Protein 4Q9D (pdb70)

Nearest PDB structures (foldseek):
  4q9d-assembly1_A  TM=1.002E+00  e=7.965E-103  Mycolicibacterium smegmatis MC2 155
  1upb-assembly1_C  TM=8.420E-01  e=1.318E-31  Streptomyces clavuligerus
  1upc-assembly2_E  TM=8.495E-01  e=2.922E-31  Streptomyces clavuligerus
  5d6r-assembly1_M-2  TM=8.337E-01  e=4.018E-31  Klebsiella pneumoniae
  1upc-assembly1_B  TM=8.373E-01  e=6.833E-31  Streptomyces clavuligerus

B-factor: mean 32.17, std 14.47, range [12.56, 126.63]

Sequence (1036 aa):
QKTVHDVTYDLLRKLGLTTVFGNPGSTEESFLRDFPEDFTYVLSLQEASALAMADGFAQATGKPALVNLHTAAGTGNAMGSLVAAYRANTPLIITAGQQTREMSVVDPYLNNPDATTMPKPWVKWSYEPARAEDVPAAFMQAYAVAMQPPMGPVFLSIPLDDWDKPALGPAAVRSVSTRVAPDAERLAQFAERINAAKHPMLVLGPEVDRAGAWDAGIEFAEKLGAPVHASALPDRMSFPEDHPLYAGPLPMTIAGVEQAVSAYDLVVVVGAEVFRYYPYVPGEYLPEGTDLLQITADPHRSAVAPVGDSLVGDVGIALSRLTELIDTPDDRVPPKPLVRQRHSDIPSTAPMTSNAVYEVLSNVKPDDAAVVMESTSTMLDLFTWLPTTHPASFFATGSGGIGWGVPAAVGIALGDRARGVDRTVVATIGDGSFQYSIQAIWTAAQHKLPIVFVVLRNGEYPNVPGLQLPGLDISSIAAGFGCRTATVESTDMLEAELKTALQADGPTVLVVPTLPQDQKTVHDVTYDLLRKLGLTTVFGNPGSTEESFLRDFPEDFTYVLSLQEASALAMADGFAQATGKPALVNLHTAAGTGNAMGSLVAAYRANTPLIITAGQQTREMSVVDPYLNNPDATTMPKPWVKWSYEPARAEDVPAAFMQAYAVAMQPPMGPVFLSIPLDDWDKPALGPAAVRSVSTRVAPDAERLAQFAERINAAKHPMLVLGPEVDRAGAWDAGIEFAEKLGAPVHASALPDRMSFPEDHPLYAGPLPMTIAGVEQAVSAYDLVVVVGAEVFRYYPYVPGEYLPEGTDLLQITADPHRSAVAPVGDSLVGDVGIALSRLTELIDTPDDRVPPKPLVRQRHSDIPSTAPMTSNAVYEVLSNVKPDDAAVVMESTSTMMLDLFTWLPTTHPASFFATGSGGIGWGVPAAVGIALGDRARGVDRTVVATIGDGSFQYSIQAIWTAAQHKLPIVFVVLRNGEYAIPNVPGLQLPGLDISSIAAGFGCRTATVESTDMLEAELKTALQADGPTVLVVPTLP

Foldseek 3Di:
DDALLRQQVVLCVVLVQQEEFEADDPLCCLNCPCNDPSGHYQYFPALLLRLLLQLLLCLQQVGEYEYEAEAPVRVVRNLVSLQLQQLLLGLYEYEYGAAAPVPPVVVDPSHRPPVQPRSPPRFQEGDEDPALQCVNVVVQVSRQSQQAPSHGYYYYYYHSVSGGHHHPDHDDHDDYDNWFAWPVVVLLVVQVVLQPWPAEAEEEEDLCLSLVQLVLQVLLCVQSLHAYEYAPPHQFTRYFCQDFSYDYHFDQEQVRNQVVCVVTQEYEYFAAALHRHDDYDDDHSHDPNHAYEYEHQDPVRVVPRPHHHYIHTRRNNSSNVSSVNHDRDPDDPHRGGDDAPQDEPPWWWPVAAVLNVLQLCLVPADLQEAEEEAQVPCPSSCSRRPTDGDRPRYGYGSNNDALSRLSSLNSSQVSCVVNVHDHAYEYEHEPVSCPSRVSSLLSQQVVQGRYEYEYEYAQASPVDPDTGHPDDDVQVVNVVSPAAEDEATTSVRSSVVVVVSNVDGTYYYYYHYYHDD/DFDALLRQQVVQCVVLVAQEEFEADDPLCCLNCPPRDPSGHYFYFPALLLRLLLQLLQCLLQVGEYEYEAEAPVRVVRNLVSLQLQLLLLGLYEYEYGAAAPVPCVVVDPSHRPPVQPRSPPRFQEGDEDPALQCVNVVVLVSNQSQQAPSHHYYYYYYYSVSGGHRHPDRRDHDDYDNWFAWPVVVLLVVQVVLQPWQAEEEEDEDLCLSLVQLVLQVLLCVQSLHAYAYAPPGQFDRYFCPDQSYAYHFDQEQQRNQVVCVVTQEYEYFAAALHNHDDYDDDHSHDPNHAYEYEEQHPVRVVPRPHHHYIHTRRNNSSNVSSVNHDRHDPRDRPDGHDQPQDEPPWDWPPAAVLNVLQLCLVPFDLQAAEEEAAVVCPSSCSRRPTNGDRPRYGYGSNNDALSRLSSLLSSQVSCVVVVHDHAYEYEHEPVSCPSSVSSLLSQQVVQGRYEYEYEYAQFDDDVDDPDTGHPDDDPQVVNVVSPAAEDEGTISVRSNVVSVVSNPDRTYYYYYHYYHD

Organism: Mycolicibacterium smegmatis (strain ATCC 700084 / mc(2)155) (NCBI:txid246196)

Radius of gyration: 31.44 Å; Cα contacts (8 Å, |Δi|>4): 2530; chains: 2; bounding box: 89×80×73 Å

Secondary structure (DSSP, 8-state):
--BHHHHHHHHHHHHT--EEEE---GGGHHHHTT--TTSEEEE-SSHHHHHHHHHHHHHHHTS-EEEEE-HHHHHHHTHHHHHHHHHTT--EEEEEEE--TTTGGG--TT--TTGGGTTTTS-S-EE--SSGGGHHHHHHHHHHHHHSSSP--EEEEEEGGGTTSBPSSSPP--B--S-EEEPHHHHHHHHHHHHH-SSEEEEE-HHHHHTT-HHHHHHHHHHH---EEEPSS-SS--S-TTSTTEEEEPPSSHHHHHHHHTT-SEEEEESS-TT---S-----SS-TT-EEEEEES-HHHHHH-SSSEEEES-HHHHHHHHHHHS----S--PPPPP--------S-BSSB-HHHHHHHHHHH--TT-EEEEE-GGGHHHHHHH----STT-EE--SSS-SS-HHHHHHHHHHHHHHHT----EEEEEEHHHHHHTTTHHHHHHHTT--EEEEEEE-SB----SS-B--S--HHHHHHHTT-EEEE--BHHHHHHHHHHHHHSSS-EEEEEEB---/-PPBHHHHHHHHHHHHT--EEEE---GGGHHHHTT--TTSEEEE-SSHHHHHHHHHHHHHHHTS-EEEEE-HHHHHHHTHHHHHHHHHTT--EEEEEEE--TTTGGG--TT--TTTTTTTTTSSSEEE--SSGGGHHHHHHHHHHHHHSSSP--EEEEEEGGGTTSBPSSSPP--B--S-EEEPHHHHHHHHHHHHH-SSEEEEE-HHHHHTT-HHHHHHHHHHH---EEEPSS-SS--S-TTSTTEEEEPPSSHHHHHHHHTT-SEEEEESS-TT---S-----SS-TT-EEEEEES-HHHHHH-SSSEEEES-HHHHHHHHHHHSPPPSSPPPPPPP--------S-BSSB-HHHHHHHHHHHS-TT-EEEEE-GGGHHHHHHH----STT-EEE-SSS-SS-HHHHHHHHHHHHHHTT----EEEEEEHHHHHHTTTHHHHHHHTT--EEEEEEE-SB------SS-B--S--HHHHHHHTT-EEEE--BHHHHHHHHHHHHHSSS-EEEEEEB--

Structure (mmCIF, N/CA/C/O backbone):
data_4Q9D
#
_entry.id   4Q9D
#
_cell.length_a   137.162
_cell.length_b   137.162
_cell.length_c   337.057
_cell.angle_alpha   90.00
_cell.angle_beta   90.00
_cell.angle_gamma   120.00
#
_symmetry.space_group_name_H-M   'P 61 2 2'
#
loop_
_entity.id
_entity.type
_entity.pdbx_description
1 polymer 'Benzoylformate decarboxylase'
2 non-polymer 'MAGNESIUM ION'
3 non-polymer 'FORMIC ACID'
4 water water
#
loop_
_atom_site.group_PDB
_atom_site.id
_atom_site.type_symbol
_atom_site.label_atom_id
_atom_site.label_alt_id
_atom_site.label_comp_id
_atom_site.label_asym_id
_atom_site.label_entity_id
_atom_site.label_seq_id
_atom_site.pdbx_PDB_ins_code
_atom_site.Cartn_x
_atom_site.Cartn_y
_atom_site.Cartn_z
_atom_site.occupancy
_atom_site.B_iso_or_equiv
_atom_site.auth_seq_id
_atom_site.auth_comp_id
_atom_site.auth_asym_id
_atom_site.auth_atom_id
_atom_site.pdbx_PDB_model_num
ATOM 1 N N . GLN A 1 4 ? 49.970 49.669 9.901 1.00 76.53 4 GLN A N 1
ATOM 2 C CA . GLN A 1 4 ? 51.355 49.194 9.892 1.00 68.47 4 GLN A CA 1
ATOM 3 C C . GLN A 1 4 ? 51.674 48.453 8.597 1.00 43.40 4 GLN A C 1
ATOM 4 O O . GLN A 1 4 ? 52.780 48.589 8.059 1.00 58.79 4 GLN A O 1
ATOM 10 N N . LYS A 1 5 ? 50.715 47.665 8.107 1.00 33.62 5 LYS A N 1
ATOM 11 C CA . LYS A 1 5 ? 50.871 46.970 6.818 1.00 39.25 5 LYS A CA 1
ATOM 12 C C . LYS A 1 5 ? 50.869 47.938 5.648 1.00 32.86 5 LYS A C 1
ATOM 13 O O . LYS A 1 5 ? 49.985 48.793 5.553 1.00 29.85 5 LYS A O 1
ATOM 19 N N . THR A 1 6 ? 51.828 47.790 4.743 1.00 30.80 6 THR A N 1
ATOM 20 C CA . THR A 1 6 ? 51.864 48.623 3.547 1.00 24.83 6 THR A CA 1
ATOM 21 C C . THR A 1 6 ? 51.141 47.957 2.380 1.00 30.64 6 THR A C 1
ATOM 22 O O . THR A 1 6 ? 50.805 46.766 2.429 1.00 25.76 6 THR A O 1
ATOM 26 N N . VAL A 1 7 ? 50.910 48.741 1.326 1.00 27.78 7 VAL A N 1
ATOM 27 C CA . VAL A 1 7 ? 50.412 48.196 0.065 1.00 27.21 7 VAL A CA 1
ATOM 28 C C . VAL A 1 7 ? 51.275 47.006 -0.404 1.00 22.30 7 VAL A C 1
ATOM 29 O O . VAL A 1 7 ? 50.753 45.975 -0.836 1.00 23.55 7 VAL A O 1
ATOM 33 N N . HIS A 1 8 ? 52.594 47.149 -0.299 1.00 21.16 8 HIS A N 1
ATOM 34 C CA . HIS A 1 8 ? 53.524 46.067 -0.627 1.00 24.40 8 HIS A CA 1
ATOM 35 C C . HIS A 1 8 ? 53.228 44.796 0.212 1.00 31.88 8 HIS A C 1
ATOM 36 O O . HIS A 1 8 ? 53.103 43.703 -0.340 1.00 28.01 8 HIS A O 1
ATOM 43 N N . ASP A 1 9 ? 53.106 44.937 1.542 1.00 30.17 9 ASP A N 1
ATOM 44 C CA . ASP A 1 9 ? 52.793 43.785 2.405 1.00 28.00 9 ASP A CA 1
ATOM 45 C C . ASP A 1 9 ? 51.527 43.031 1.965 1.00 29.19 9 ASP A C 1
ATOM 46 O O . ASP A 1 9 ? 51.521 41.812 1.813 1.00 26.23 9 ASP A O 1
ATOM 51 N N . VAL A 1 10 ? 50.426 43.757 1.805 1.00 23.81 10 VAL A N 1
ATOM 52 C CA . VAL A 1 10 ? 49.163 43.076 1.600 1.00 26.76 10 VAL A CA 1
ATOM 53 C C . VAL A 1 10 ? 49.019 42.523 0.182 1.00 26.89 10 VAL A C 1
ATOM 54 O O . VAL A 1 10 ? 48.295 41.538 -0.024 1.00 27.70 10 VAL A O 1
ATOM 58 N N . THR A 1 11 ? 49.739 43.120 -0.770 1.00 23.77 11 THR A N 1
ATOM 59 C CA . THR A 1 11 ? 49.718 42.657 -2.159 1.00 28.12 11 THR A CA 1
ATOM 60 C C . THR A 1 11 ? 50.462 41.337 -2.305 1.00 20.49 11 THR A C 1
ATOM 61 O O . THR A 1 11 ? 49.957 40.392 -2.915 1.00 27.27 11 THR A O 1
ATOM 65 N N . TYR A 1 12 ? 51.659 41.259 -1.743 1.00 23.63 12 TYR A N 1
ATOM 66 C CA . TYR A 1 12 ? 52.377 39.988 -1.797 1.00 23.83 12 TYR A CA 1
ATOM 67 C C . TYR A 1 12 ? 51.610 38.908 -1.035 1.00 26.68 12 TYR A C 1
ATOM 68 O O . TYR A 1 12 ? 51.587 37.751 -1.470 1.00 25.63 12 TYR A O 1
ATOM 77 N N . ASP A 1 13 ? 50.960 39.273 0.080 1.00 22.72 13 ASP A N 1
ATOM 78 C CA . ASP A 1 13 ? 50.121 38.299 0.796 1.00 24.50 13 ASP A CA 1
ATOM 79 C C . ASP A 1 13 ? 49.007 37.765 -0.112 1.00 29.79 13 ASP A C 1
ATOM 80 O O . ASP A 1 13 ? 48.743 36.568 -0.135 1.00 27.20 13 ASP A O 1
ATOM 85 N N . LEU A 1 14 ? 48.337 38.668 -0.831 1.00 24.23 14 LEU A N 1
ATOM 86 C CA . LEU A 1 14 ? 47.280 38.289 -1.758 1.00 26.69 14 LEU A CA 1
ATOM 87 C C . LEU A 1 14 ? 47.845 37.425 -2.892 1.00 20.57 14 LEU A C 1
ATOM 88 O O . LEU A 1 14 ? 47.283 36.390 -3.230 1.00 31.09 14 LEU A O 1
ATOM 93 N N . LEU A 1 15 ? 48.939 37.863 -3.492 1.00 23.34 15 LEU A N 1
ATOM 94 C CA . LEU A 1 15 ? 49.603 37.081 -4.550 1.00 26.01 15 LEU A CA 1
ATOM 95 C C . LEU A 1 15 ? 49.939 35.641 -4.090 1.00 27.76 15 LEU A C 1
ATOM 96 O O . LEU A 1 15 ? 49.704 34.660 -4.816 1.00 21.64 15 LEU A O 1
ATOM 101 N N . ARG A 1 16 ? 50.474 35.513 -2.881 1.00 23.79 16 ARG A N 1
ATOM 102 C CA . ARG A 1 16 ? 50.741 34.187 -2.331 1.00 30.13 16 ARG A CA 1
ATOM 103 C C . ARG A 1 16 ? 49.467 33.364 -2.295 1.00 24.49 16 ARG A C 1
ATOM 104 O O . ARG A 1 16 ? 49.462 32.210 -2.719 1.00 30.66 16 ARG A O 1
ATOM 112 N N . LYS A 1 17 ? 48.375 33.945 -1.808 1.00 23.90 17 LYS A N 1
ATOM 113 C CA . LYS A 1 17 ? 47.120 33.190 -1.713 1.00 25.14 17 LYS A CA 1
ATOM 114 C C . LYS A 1 17 ? 46.564 32.837 -3.096 1.00 28.89 17 LYS A C 1
ATOM 115 O O . LYS A 1 17 ? 45.899 31.826 -3.265 1.00 27.64 17 LYS A O 1
ATOM 121 N N . LEU A 1 18 ? 46.831 33.678 -4.090 1.00 25.84 18 LEU A N 1
ATOM 122 C CA . LEU A 1 18 ? 46.373 33.399 -5.452 1.00 26.65 18 LEU A CA 1
ATOM 123 C C . LEU A 1 18 ? 47.268 32.378 -6.157 1.00 30.54 18 LEU A C 1
ATOM 124 O O . LEU A 1 18 ? 46.900 31.848 -7.197 1.00 27.77 18 LEU A O 1
ATOM 129 N N . GLY A 1 19 ? 48.440 32.102 -5.591 1.00 28.53 19 GLY A N 1
ATOM 130 C CA . GLY A 1 19 ? 49.378 31.183 -6.216 1.00 29.97 19 GLY A CA 1
ATOM 131 C C . GLY A 1 19 ? 50.344 31.881 -7.175 1.00 31.28 19 GLY A C 1
ATOM 132 O O . GLY A 1 19 ? 51.136 31.241 -7.864 1.00 31.98 19 GLY A O 1
ATOM 133 N N . LEU A 1 20 ? 50.291 33.205 -7.220 1.00 26.20 20 LEU A N 1
ATOM 134 C CA . LEU A 1 20 ? 51.168 33.961 -8.118 1.00 25.62 20 LEU A CA 1
ATOM 135 C C . LEU A 1 20 ? 52.528 34.232 -7.471 1.00 31.05 20 LEU A C 1
ATOM 136 O O . LEU A 1 20 ? 52.852 35.369 -7.157 1.00 29.60 20 LEU A O 1
ATOM 141 N N . THR A 1 21 ? 53.319 33.174 -7.293 1.00 28.76 21 THR A N 1
ATOM 142 C CA . THR A 1 21 ? 54.526 33.229 -6.481 1.00 27.20 21 THR A CA 1
ATOM 143 C C . THR A 1 21 ? 55.809 33.169 -7.294 1.00 30.66 21 THR A C 1
ATOM 144 O O . THR A 1 21 ? 56.893 33.076 -6.720 1.00 28.88 21 THR A O 1
ATOM 148 N N . THR A 1 22 ? 55.676 33.192 -8.622 1.00 31.53 22 THR A N 1
ATOM 149 C CA . THR A 1 22 ? 56.831 33.236 -9.519 1.00 27.89 22 THR A CA 1
ATOM 150 C C . THR A 1 22 ? 56.727 34.477 -10.392 1.00 32.37 22 THR A C 1
ATOM 151 O O . THR A 1 22 ? 55.676 34.762 -10.977 1.00 33.74 22 THR A O 1
ATOM 155 N N . VAL A 1 23 ? 57.819 35.227 -10.470 1.00 33.25 23 VAL A N 1
ATOM 156 C CA . VAL A 1 23 ? 57.810 36.465 -11.220 1.00 19.40 23 VAL A CA 1
ATOM 157 C C . VAL A 1 23 ? 58.892 36.421 -12.278 1.00 29.50 23 VAL A C 1
ATOM 158 O O . VAL A 1 23 ? 60.040 36.166 -11.956 1.00 27.80 23 VAL A O 1
ATOM 162 N N . PHE A 1 24 ? 58.508 36.676 -13.531 1.00 24.29 24 PHE A N 1
ATOM 163 C CA . PHE A 1 24 ? 59.437 36.735 -14.651 1.00 25.23 24 PHE A CA 1
ATOM 164 C C . PHE A 1 24 ? 59.684 38.175 -15.001 1.00 26.04 24 PHE A C 1
ATOM 165 O O . PHE A 1 24 ? 58.735 38.946 -15.128 1.00 32.06 24 PHE A O 1
ATOM 173 N N . GLY A 1 25 ? 60.944 38.563 -15.166 1.00 27.80 25 GLY A N 1
ATOM 174 C CA . GLY A 1 25 ? 61.207 39.921 -15.594 1.00 30.19 25 GLY A CA 1
ATOM 175 C C . GLY A 1 25 ? 62.656 40.328 -15.702 1.00 30.62 25 GLY A C 1
ATOM 176 O O . GLY A 1 25 ? 63.556 39.489 -15.666 1.00 26.89 25 GLY A O 1
ATOM 177 N N . ASN A 1 26 ? 62.867 41.630 -15.886 1.00 32.15 26 ASN A N 1
ATOM 178 C CA . ASN A 1 26 ? 64.177 42.262 -15.703 1.00 33.42 26 ASN A CA 1
ATOM 179 C C . ASN A 1 26 ? 63.963 43.590 -14.983 1.00 41.29 26 ASN A C 1
ATOM 180 O O . ASN A 1 26 ? 63.324 44.500 -15.524 1.00 39.02 26 ASN A O 1
ATOM 185 N N . PRO A 1 27 ? 64.490 43.704 -13.757 1.00 44.20 27 PRO A N 1
ATOM 186 C CA . PRO A 1 27 ? 64.134 44.832 -12.889 1.00 46.94 27 PRO A CA 1
ATOM 187 C C . PRO A 1 27 ? 64.909 46.090 -13.267 1.00 46.22 27 PRO A C 1
ATOM 188 O O . PRO A 1 27 ? 66.041 45.982 -13.749 1.00 48.12 27 PRO A O 1
ATOM 192 N N . GLY A 1 28 ? 64.277 47.249 -13.081 1.00 44.83 28 GLY A N 1
ATOM 193 C CA . GLY A 1 28 ? 64.884 48.550 -13.329 1.00 36.79 28 GLY A CA 1
ATOM 194 C C . GLY A 1 28 ? 64.535 49.479 -12.171 1.00 41.01 28 GLY A C 1
ATOM 195 O O . GLY A 1 28 ? 63.838 49.073 -11.233 1.00 37.96 28 GLY A O 1
ATOM 196 N N . SER A 1 29 ? 64.992 50.710 -12.229 1.00 35.82 29 SER A N 1
ATOM 197 C CA . SER A 1 29 ? 64.805 51.641 -11.138 1.00 42.57 29 SER A CA 1
ATOM 198 C C . SER A 1 29 ? 63.353 51.811 -10.706 1.00 40.63 29 SER A C 1
ATOM 199 O O . SER A 1 29 ? 63.072 51.927 -9.551 1.00 33.30 29 SER A O 1
ATOM 202 N N . THR A 1 30 ? 62.448 51.824 -11.669 1.00 38.42 30 THR A N 1
ATOM 203 C CA . THR A 1 30 ? 61.034 52.112 -11.410 1.00 33.30 30 THR A CA 1
ATOM 204 C C . THR A 1 30 ? 60.288 50.914 -10.820 1.00 31.90 30 THR A C 1
ATOM 205 O O . THR A 1 30 ? 59.123 51.043 -10.395 1.00 31.93 30 THR A O 1
ATOM 209 N N . GLU A 1 31 ? 60.961 49.754 -10.799 1.00 30.55 31 GLU A N 1
ATOM 210 C CA . GLU A 1 31 ? 60.407 48.518 -10.205 1.00 42.50 31 GLU A CA 1
ATOM 211 C C . GLU A 1 31 ? 61.000 48.202 -8.824 1.00 38.69 31 GLU A C 1
ATOM 212 O O . GLU A 1 31 ? 60.575 47.249 -8.160 1.00 33.18 31 GLU A O 1
ATOM 218 N N . GLU A 1 32 ? 61.971 49.008 -8.397 1.00 35.11 32 GLU A N 1
ATOM 219 C CA . GLU A 1 32 ? 62.719 48.717 -7.177 1.00 40.02 32 GLU A CA 1
ATOM 220 C C . GLU A 1 32 ? 61.761 48.625 -6.000 1.00 36.24 32 GLU A C 1
ATOM 221 O O . GLU A 1 32 ? 61.858 47.723 -5.150 1.00 32.27 32 GLU A O 1
ATOM 227 N N . SER A 1 33 ? 60.801 49.537 -5.954 1.00 29.57 33 SER A N 1
ATOM 228 C CA . SER A 1 33 ? 59.922 49.548 -4.805 1.00 29.36 33 SER A CA 1
ATOM 229 C C . SER A 1 33 ? 59.001 48.335 -4.799 1.00 31.53 33 SER A C 1
ATOM 230 O O . SER A 1 33 ? 58.541 47.932 -3.730 1.00 33.95 33 SER A O 1
ATOM 233 N N . PHE A 1 34 ? 58.721 47.754 -5.975 1.00 28.18 34 PHE A N 1
ATOM 234 C CA . PHE A 1 34 ? 57.886 46.530 -6.040 1.00 26.51 34 PHE A CA 1
ATOM 235 C C . PHE A 1 34 ? 58.670 45.301 -5.585 1.00 33.32 34 PHE A C 1
ATOM 236 O O . PHE A 1 34 ? 58.141 44.431 -4.874 1.00 29.77 34 PHE A O 1
ATOM 244 N N . LEU A 1 35 ? 59.927 45.220 -6.024 1.00 26.42 35 LEU A N 1
ATOM 245 C CA . LEU A 1 35 ? 60.743 44.035 -5.783 1.00 33.83 35 LEU A CA 1
ATOM 246 C C . LEU A 1 35 ? 61.446 44.057 -4.436 1.00 34.23 35 LEU A C 1
ATOM 247 O O . LEU A 1 35 ? 62.005 43.049 -4.019 1.00 31.02 35 LEU A O 1
ATOM 252 N N . ARG A 1 36 ? 61.467 45.221 -3.799 1.00 27.40 36 ARG A N 1
ATOM 253 C CA . ARG A 1 36 ? 62.141 45.373 -2.509 1.00 30.94 36 ARG A CA 1
ATOM 254 C C . ARG A 1 36 ? 61.605 44.348 -1.492 1.00 33.17 36 ARG A C 1
ATOM 255 O O . ARG A 1 36 ? 60.395 44.079 -1.442 1.00 32.56 36 ARG A O 1
ATOM 263 N N . ASP A 1 37 ? 62.513 43.743 -0.725 1.00 29.94 37 ASP A N 1
ATOM 264 C CA . ASP A 1 37 ? 62.144 42.721 0.250 1.00 28.15 37 ASP A CA 1
ATOM 265 C C . ASP A 1 37 ? 61.286 41.625 -0.366 1.00 31.23 37 ASP A C 1
ATOM 266 O O . ASP A 1 37 ? 60.329 41.184 0.248 1.00 31.58 37 ASP A O 1
ATOM 271 N N . PHE A 1 38 ? 61.609 41.227 -1.593 1.00 30.34 38 PHE A N 1
ATOM 272 C CA . PHE A 1 38 ? 60.944 40.113 -2.270 1.00 31.14 38 PHE A CA 1
ATOM 273 C C . PHE A 1 38 ? 60.851 38.927 -1.310 1.00 31.94 38 PHE A C 1
ATOM 274 O O . PHE A 1 38 ? 61.879 38.473 -0.812 1.00 39.40 38 PHE A O 1
ATOM 282 N N . PRO A 1 39 ? 59.628 38.434 -1.030 1.00 35.95 39 PRO A N 1
ATOM 283 C CA . PRO A 1 39 ? 59.489 37.355 -0.043 1.00 37.03 39 PRO A CA 1
ATOM 284 C C . PRO A 1 39 ? 60.305 36.100 -0.363 1.00 37.10 39 PRO A C 1
ATOM 285 O O . PRO A 1 39 ? 60.458 35.724 -1.522 1.00 32.12 39 PRO A O 1
ATOM 289 N N . GLU A 1 40 ? 60.797 35.452 0.687 1.00 39.08 40 GLU A N 1
ATOM 290 C CA . GLU A 1 40 ? 61.679 34.293 0.583 1.00 38.37 40 GLU A CA 1
ATOM 291 C C . GLU A 1 40 ? 61.028 33.120 -0.117 1.00 35.05 40 GLU A C 1
ATOM 292 O O . GLU A 1 40 ? 61.726 32.323 -0.752 1.00 33.39 40 GLU A O 1
ATOM 298 N N . ASP A 1 41 ? 59.704 32.988 0.010 1.00 25.42 41 ASP A N 1
ATOM 299 C CA . ASP A 1 41 ? 59.015 31.865 -0.633 1.00 30.43 41 ASP A CA 1
ATOM 300 C C . ASP A 1 41 ? 58.606 32.139 -2.094 1.00 34.40 41 ASP A C 1
ATOM 301 O O . ASP A 1 41 ? 58.000 31.285 -2.736 1.00 33.05 41 ASP A O 1
ATOM 306 N N . PHE A 1 42 ? 58.919 33.324 -2.615 1.00 32.02 42 PHE A N 1
ATOM 307 C CA . PHE A 1 42 ? 58.582 33.641 -4.009 1.00 30.60 42 PHE A CA 1
ATOM 308 C C . PHE A 1 42 ? 59.816 33.339 -4.843 1.00 30.56 42 PHE A C 1
ATOM 309 O O . PHE A 1 42 ? 60.918 33.215 -4.303 1.00 31.49 42 PHE A O 1
ATOM 317 N N . THR A 1 43 ? 59.637 33.237 -6.155 1.00 32.63 43 THR A N 1
ATOM 318 C CA . THR A 1 43 ? 60.742 32.948 -7.063 1.00 28.99 43 THR A CA 1
ATOM 319 C C . THR A 1 43 ? 60.822 34.036 -8.133 1.00 28.96 43 THR A C 1
ATOM 320 O O . THR A 1 43 ? 59.823 34.358 -8.761 1.00 29.91 43 THR A O 1
ATOM 324 N N . TYR A 1 44 ? 62.006 34.605 -8.334 1.00 29.27 44 TYR A N 1
ATOM 325 C CA . TYR A 1 44 ? 62.190 35.597 -9.384 1.00 27.39 44 TYR A CA 1
ATOM 326 C C . TYR A 1 44 ? 63.015 34.962 -10.485 1.00 33.30 44 TYR A C 1
ATOM 327 O O . TYR A 1 44 ? 64.118 34.530 -10.237 1.00 28.33 44 TYR A O 1
ATOM 336 N N . VAL A 1 45 ? 62.476 34.885 -11.703 1.00 29.55 45 VAL A N 1
ATOM 337 C CA . VAL A 1 45 ? 63.229 34.320 -12.823 1.00 26.38 45 VAL A CA 1
ATOM 338 C C . VAL A 1 45 ? 63.700 35.461 -13.705 1.00 28.85 45 VAL A C 1
ATOM 339 O O . VAL A 1 45 ? 62.882 36.131 -14.367 1.00 27.89 45 VAL A O 1
ATOM 343 N N . LEU A 1 46 ? 65.010 35.689 -13.718 1.00 27.74 46 LEU A N 1
ATOM 344 C CA . LEU A 1 46 ? 65.604 36.758 -14.525 1.00 31.15 46 LEU A CA 1
ATOM 345 C C . LEU A 1 46 ? 65.874 36.340 -15.974 1.00 30.96 46 LEU A C 1
ATOM 346 O O . LEU A 1 46 ? 66.462 35.288 -16.207 1.00 28.55 46 LEU A O 1
ATOM 351 N N . SER A 1 47 ? 65.450 37.168 -16.931 1.00 28.76 47 SER A N 1
ATOM 352 C CA . SER A 1 47 ? 65.866 37.051 -18.336 1.00 34.02 47 SER A CA 1
ATOM 353 C C . SER A 1 47 ? 66.595 38.311 -18.737 1.00 31.21 47 SER A C 1
ATOM 354 O O . SER A 1 47 ? 66.287 39.403 -18.230 1.00 34.23 47 SER A O 1
ATOM 357 N N . LEU A 1 48 ? 67.510 38.173 -19.696 1.00 30.31 48 LEU A N 1
ATOM 358 C CA . LEU A 1 48 ? 68.377 39.272 -20.120 1.00 32.86 48 LEU A CA 1
ATOM 359 C C . LEU A 1 48 ? 67.669 40.311 -20.985 1.00 39.36 48 LEU A C 1
ATOM 360 O O . LEU A 1 48 ? 68.195 41.400 -21.182 1.00 34.98 48 LEU A O 1
ATOM 365 N N . GLN A 1 49 ? 66.479 39.980 -21.493 1.00 30.00 49 GLN A N 1
ATOM 366 C CA . GLN A 1 49 ? 65.722 40.899 -22.344 1.00 30.94 49 GLN A CA 1
ATOM 367 C C . GLN A 1 49 ? 64.237 40.624 -22.128 1.00 31.25 49 GLN A C 1
ATOM 368 O O . GLN A 1 49 ? 63.858 39.478 -21.859 1.00 30.69 49 GLN A O 1
ATOM 374 N N . GLU A 1 50 ? 63.409 41.673 -22.214 1.00 27.91 50 GLU A N 1
ATOM 375 C CA . GLU A 1 50 ? 61.992 41.582 -21.831 1.00 26.33 50 GLU A CA 1
ATOM 376 C C . GLU A 1 50 ? 61.131 40.704 -22.719 1.00 22.85 50 GLU A C 1
ATOM 377 O O . GLU A 1 50 ? 60.186 40.115 -22.225 1.00 26.05 50 GLU A O 1
ATOM 383 N N . ALA A 1 51 ? 61.433 40.650 -24.023 1.00 23.43 51 ALA A N 1
ATOM 384 C CA . ALA A 1 51 ? 60.740 39.753 -24.941 1.00 27.00 51 ALA A CA 1
ATOM 385 C C . ALA A 1 51 ? 60.858 38.324 -24.425 1.00 30.82 51 ALA A C 1
ATOM 386 O O . ALA A 1 51 ? 59.907 37.548 -24.470 1.00 27.63 51 ALA A O 1
ATOM 388 N N . SER A 1 52 ? 62.041 37.977 -23.932 1.00 27.82 52 SER A N 1
ATOM 389 C CA . SER A 1 52 ? 62.279 36.634 -23.401 1.00 22.47 52 SER A CA 1
ATOM 390 C C . SER A 1 52 ? 61.548 36.406 -22.092 1.00 22.82 52 SER A C 1
ATOM 391 O O . SER A 1 52 ? 61.004 35.326 -21.869 1.00 25.28 52 SER A O 1
ATOM 394 N N . ALA A 1 53 ? 61.516 37.429 -21.230 1.00 25.67 53 ALA A N 1
ATOM 395 C CA . ALA A 1 53 ? 60.808 37.318 -19.950 1.00 22.83 53 ALA A CA 1
ATOM 396 C C . ALA A 1 53 ? 59.318 37.009 -20.124 1.00 24.23 53 ALA A C 1
ATOM 397 O O . ALA A 1 53 ? 58.763 36.169 -19.418 1.00 24.34 53 ALA A O 1
ATOM 399 N N . LEU A 1 54 ? 58.665 37.704 -21.051 1.00 19.91 54 LEU A N 1
ATOM 400 C CA . LEU A 1 54 ? 57.223 37.514 -21.227 1.00 26.30 54 LEU A CA 1
ATOM 401 C C . LEU A 1 54 ? 56.946 36.176 -21.937 1.00 19.74 54 LEU A C 1
ATOM 402 O O . LEU A 1 54 ? 56.075 35.419 -21.529 1.00 25.64 54 LEU A O 1
ATOM 407 N N . ALA A 1 55 ? 57.733 35.844 -22.958 1.00 17.73 55 ALA A N 1
ATOM 408 C CA . ALA A 1 55 ? 57.542 34.559 -23.641 1.00 16.95 55 ALA A CA 1
ATOM 409 C C . ALA A 1 55 ? 57.829 33.363 -22.698 1.00 24.87 55 ALA A C 1
ATOM 410 O O . ALA A 1 55 ? 57.154 32.320 -22.717 1.00 25.88 55 ALA A O 1
ATOM 412 N N . MET A 1 56 ? 58.832 33.530 -21.858 1.00 20.32 56 MET A N 1
ATOM 413 C CA . MET A 1 56 ? 59.163 32.536 -20.839 1.00 25.44 56 MET A CA 1
ATOM 414 C C . MET A 1 56 ? 57.990 32.384 -19.850 1.00 27.82 56 MET A C 1
ATOM 415 O O . MET A 1 56 ? 57.634 31.265 -19.455 1.00 23.83 56 MET A O 1
ATOM 420 N N . ALA A 1 57 ? 57.373 33.502 -19.456 1.00 21.54 57 ALA A N 1
ATOM 421 C CA . ALA A 1 57 ? 56.214 33.438 -18.569 1.00 22.17 57 ALA A CA 1
ATOM 422 C C . ALA A 1 57 ? 55.074 32.733 -19.291 1.00 20.59 57 ALA A C 1
ATOM 423 O O . ALA A 1 57 ? 54.303 31.996 -18.677 1.00 22.44 57 ALA A O 1
ATOM 425 N N . ASP A 1 58 ? 54.979 32.969 -20.597 1.00 19.09 58 ASP A N 1
ATOM 426 C CA . ASP A 1 58 ? 53.938 32.351 -21.414 1.00 20.80 58 ASP A CA 1
ATOM 427 C C . ASP A 1 58 ? 54.089 30.816 -21.301 1.00 20.56 58 ASP A C 1
ATOM 428 O O . ASP A 1 58 ? 53.145 30.107 -20.936 1.00 22.00 58 ASP A O 1
ATOM 433 N N . GLY A 1 59 ? 55.282 30.303 -21.604 1.00 22.88 59 GLY A N 1
ATOM 434 C CA . GLY A 1 59 ? 55.527 28.867 -21.562 1.00 23.05 59 GLY A CA 1
ATOM 435 C C . GLY A 1 59 ? 55.299 28.267 -20.176 1.00 21.19 59 GLY A C 1
ATOM 436 O O . GLY A 1 59 ? 54.706 27.195 -20.047 1.00 23.49 59 GLY A O 1
ATOM 437 N N . PHE A 1 60 ? 55.748 28.974 -19.141 1.00 22.82 60 PHE A N 1
ATOM 438 C CA . PHE A 1 60 ? 55.543 28.554 -17.755 1.00 23.09 60 PHE A CA 1
ATOM 439 C C . PHE A 1 60 ? 54.057 28.447 -17.392 1.00 27.44 60 PHE A C 1
ATOM 440 O O . PHE A 1 60 ? 53.619 27.484 -16.756 1.00 28.54 60 PHE A O 1
ATOM 448 N N . ALA A 1 61 ? 53.280 29.453 -17.778 1.00 20.71 61 ALA A N 1
ATOM 449 C CA . ALA A 1 61 ? 51.845 29.430 -17.528 1.00 22.24 61 ALA A CA 1
ATOM 450 C C . ALA A 1 61 ? 51.151 28.306 -18.311 1.00 25.24 61 ALA A C 1
ATOM 451 O O . ALA A 1 61 ? 50.232 27.667 -17.812 1.00 22.60 61 ALA A O 1
ATOM 453 N N . GLN A 1 62 ? 51.539 28.114 -19.568 1.00 20.03 62 GLN A N 1
ATOM 454 C CA . GLN A 1 62 ? 50.942 27.044 -20.354 1.00 25.14 62 GLN A CA 1
ATOM 455 C C . GLN A 1 62 ? 51.293 25.670 -19.755 1.00 27.06 62 GLN A C 1
ATOM 456 O O . GLN A 1 62 ? 50.446 24.789 -19.679 1.00 25.98 62 GLN A O 1
ATOM 462 N N . ALA A 1 63 ? 52.534 25.505 -19.301 1.00 29.26 63 ALA A N 1
ATOM 463 C CA . ALA A 1 63 ? 52.981 24.215 -18.777 1.00 29.21 63 ALA A CA 1
ATOM 464 C C . ALA A 1 63 ? 52.374 23.899 -17.422 1.00 30.81 63 ALA A C 1
ATOM 465 O O . ALA A 1 63 ? 51.964 22.770 -17.182 1.00 27.05 63 ALA A O 1
ATOM 467 N N . THR A 1 64 ? 52.315 24.891 -16.534 1.00 29.86 64 THR A N 1
ATOM 468 C CA . THR A 1 64 ? 51.692 24.699 -15.219 1.00 29.25 64 THR A CA 1
ATOM 469 C C . THR A 1 64 ? 50.167 24.767 -15.246 1.00 28.95 64 THR A C 1
ATOM 470 O O . THR A 1 64 ? 49.511 24.383 -14.276 1.00 32.10 64 THR A O 1
ATOM 474 N N . GLY A 1 65 ? 49.598 25.279 -16.334 1.00 27.71 65 GLY A N 1
ATOM 475 C CA . GLY A 1 65 ? 48.161 25.526 -16.364 1.00 25.14 65 GLY A CA 1
ATOM 476 C C . GLY A 1 65 ? 47.681 26.533 -15.323 1.00 32.26 65 GLY A C 1
ATOM 477 O O . GLY A 1 65 ? 46.562 26.429 -14.850 1.00 32.62 65 GLY A O 1
ATOM 478 N N . LYS A 1 66 ? 48.537 27.490 -14.955 1.00 24.93 66 LYS A N 1
ATOM 479 C CA . LYS A 1 66 ? 48.230 28.508 -13.935 1.00 26.86 66 LYS A CA 1
ATOM 480 C C . LYS A 1 66 ? 48.691 29.864 -14.444 1.00 24.90 66 LYS A C 1
ATOM 481 O O . LYS A 1 66 ? 49.621 29.933 -15.227 1.00 24.51 66 LYS A O 1
ATOM 487 N N . PRO A 1 67 ? 48.070 30.957 -13.970 1.00 31.07 67 PRO A N 1
ATOM 488 C CA . PRO A 1 67 ? 48.560 32.276 -14.403 1.00 22.67 67 PRO A CA 1
ATOM 489 C C . PRO A 1 67 ? 49.997 32.541 -13.931 1.00 27.87 67 PRO A C 1
ATOM 490 O O . PRO A 1 67 ? 50.502 31.896 -13.017 1.00 26.41 67 PRO A O 1
ATOM 494 N N . ALA A 1 68 ? 50.656 33.502 -14.552 1.00 22.05 68 ALA A N 1
ATOM 495 C CA . ALA A 1 68 ? 52.002 33.874 -14.137 1.00 20.80 68 ALA A CA 1
ATOM 496 C C . ALA A 1 68 ? 52.152 35.380 -14.216 1.00 27.19 68 ALA A C 1
ATOM 497 O O . ALA A 1 68 ? 51.502 36.050 -15.026 1.00 27.34 68 ALA A O 1
ATOM 499 N N . LEU A 1 69 ? 53.050 35.884 -13.394 1.00 21.97 69 LEU A N 1
ATOM 500 C CA . LEU A 1 69 ? 53.289 37.298 -13.235 1.00 26.14 69 LEU A CA 1
ATOM 501 C C . LEU A 1 69 ? 54.553 37.710 -13.955 1.00 28.21 69 LEU A C 1
ATOM 502 O O . LEU A 1 69 ? 55.573 37.035 -13.875 1.00 25.65 69 LEU A O 1
ATOM 507 N N . VAL A 1 70 ? 54.476 38.829 -14.661 1.00 21.66 70 VAL A N 1
ATOM 508 C CA . VAL A 1 70 ? 55.606 39.355 -15.394 1.00 22.94 70 VAL A CA 1
ATOM 509 C C . VAL A 1 70 ? 55.793 40.783 -14.915 1.00 28.96 70 VAL A C 1
ATOM 510 O O . VAL A 1 70 ? 54.819 41.514 -14.748 1.00 25.62 70 VAL A O 1
ATOM 514 N N . ASN A 1 71 ? 57.038 41.188 -14.687 1.00 21.46 71 ASN A N 1
ATOM 515 C CA . ASN A 1 71 ? 57.293 42.528 -14.181 1.00 22.42 71 ASN A CA 1
ATOM 516 C C . ASN A 1 71 ? 58.335 43.188 -15.064 1.00 28.74 71 ASN A C 1
ATOM 517 O O . ASN A 1 71 ? 59.434 42.679 -15.223 1.00 23.33 71 ASN A O 1
ATOM 522 N N . LEU A 1 72 ? 57.955 44.313 -15.668 1.00 23.58 72 LEU A N 1
ATOM 523 C CA . LEU A 1 72 ? 58.737 44.943 -16.723 1.00 25.41 72 LEU A CA 1
ATOM 524 C C . LEU A 1 72 ? 59.070 46.387 -16.340 1.00 23.67 72 LEU A C 1
ATOM 525 O O . LEU A 1 72 ? 58.343 47.029 -15.573 1.00 27.93 72 LEU A O 1
ATOM 530 N N . HIS A 1 73 ? 60.136 46.898 -16.932 1.00 30.00 73 HIS A N 1
ATOM 531 C CA . HIS A 1 73 ? 60.679 48.228 -16.654 1.00 30.71 73 HIS A CA 1
ATOM 532 C C . HIS A 1 73 ? 60.023 49.420 -17.412 1.00 32.08 73 HIS A C 1
ATOM 533 O O . HIS A 1 73 ? 60.496 49.821 -18.487 1.00 33.80 73 HIS A O 1
ATOM 540 N N . THR A 1 74 ? 58.991 50.007 -16.840 1.00 28.23 74 THR A N 1
ATOM 541 C CA . THR A 1 74 ? 58.287 51.149 -17.408 1.00 28.99 74 THR A CA 1
ATOM 542 C C . THR A 1 74 ? 57.982 51.071 -18.923 1.00 32.21 74 THR A C 1
ATOM 543 O O . THR A 1 74 ? 57.685 50.030 -19.418 1.00 33.90 74 THR A O 1
ATOM 547 N N . ALA A 1 75 ? 58.043 52.188 -19.629 1.00 32.50 75 ALA A N 1
ATOM 548 C CA . ALA A 1 75 ? 57.648 52.196 -21.040 1.00 29.43 75 ALA A CA 1
ATOM 549 C C . ALA A 1 75 ? 58.616 51.380 -21.849 1.00 35.50 75 ALA A C 1
ATOM 550 O O . ALA A 1 75 ? 58.189 50.650 -22.735 1.00 25.40 75 ALA A O 1
ATOM 552 N N . ALA A 1 76 ? 59.912 51.544 -21.551 1.00 27.52 76 ALA A N 1
ATOM 553 C CA . ALA A 1 76 ? 61.006 50.873 -22.276 1.00 39.48 76 ALA A CA 1
ATOM 554 C C . ALA A 1 76 ? 60.924 49.341 -22.206 1.00 42.46 76 ALA A C 1
ATOM 555 O O . ALA A 1 76 ? 61.010 48.659 -23.235 1.00 32.40 76 ALA A O 1
ATOM 557 N N . GLY A 1 77 ? 60.786 48.808 -20.990 1.00 25.96 77 GLY A N 1
ATOM 558 C CA . GLY A 1 77 ? 60.682 47.366 -20.798 1.00 23.14 77 GLY A CA 1
ATOM 559 C C . GLY A 1 77 ? 59.363 46.810 -21.332 1.00 35.35 77 GLY A C 1
ATOM 560 O O . GLY A 1 77 ? 59.344 45.752 -21.967 1.00 34.49 77 GLY A O 1
ATOM 561 N N . THR A 1 78 ? 58.253 47.503 -21.070 1.00 32.08 78 THR A N 1
ATOM 562 C CA . THR A 1 78 ? 56.960 47.076 -21.607 1.00 28.85 78 THR A CA 1
ATOM 563 C C . THR A 1 78 ? 57.087 46.989 -23.107 1.00 25.22 78 THR A C 1
ATOM 564 O O . THR A 1 78 ? 56.678 46.015 -23.701 1.00 28.81 78 THR A O 1
ATOM 568 N N . GLY A 1 79 ? 57.681 48.011 -23.710 1.00 26.20 79 GLY A N 1
ATOM 569 C CA . GLY A 1 79 ? 57.791 48.072 -25.172 1.00 24.19 79 GLY A CA 1
ATOM 570 C C . GLY A 1 79 ? 58.553 46.917 -25.769 1.00 24.01 79 GLY A C 1
ATOM 571 O O . GLY A 1 79 ? 58.116 46.310 -26.729 1.00 27.18 79 GLY A O 1
ATOM 572 N N . ASN A 1 80 ? 59.694 46.597 -25.172 1.00 26.01 80 ASN A N 1
ATOM 573 C CA . ASN A 1 80 ? 60.495 45.460 -25.579 1.00 26.60 80 ASN A CA 1
ATOM 574 C C . ASN A 1 80 ? 59.757 44.108 -25.582 1.00 29.56 80 ASN A C 1
ATOM 575 O O . ASN A 1 80 ? 60.177 43.175 -26.267 1.00 27.55 80 ASN A O 1
ATOM 580 N N . ALA A 1 81 ? 58.681 43.998 -24.804 1.00 23.10 81 ALA A N 1
ATOM 581 C CA . ALA A 1 81 ? 57.931 42.745 -24.682 1.00 22.21 81 ALA A CA 1
ATOM 582 C C . ALA A 1 81 ? 56.674 42.666 -25.570 1.00 24.19 81 ALA A C 1
ATOM 583 O O . ALA A 1 81 ? 55.969 41.668 -25.520 1.00 24.07 81 ALA A O 1
ATOM 585 N N . MET A 1 82 ? 56.352 43.722 -26.318 1.00 23.12 82 MET A N 1
ATOM 586 C CA . MET A 1 82 ? 55.044 43.786 -27.019 1.00 22.02 82 MET A CA 1
ATOM 587 C C . MET A 1 82 ? 54.886 42.687 -28.065 1.00 20.27 82 MET A C 1
ATOM 588 O O . MET A 1 82 ? 53.787 42.266 -28.361 1.00 22.16 82 MET A O 1
ATOM 593 N N . GLY A 1 83 ? 55.980 42.256 -28.668 1.00 23.35 83 GLY A N 1
ATOM 594 C CA . GLY A 1 83 ? 55.879 41.195 -29.659 1.00 22.31 83 GLY A CA 1
ATOM 595 C C . GLY A 1 83 ? 55.476 39.880 -29.006 1.00 22.19 83 GLY A C 1
ATOM 596 O O . GLY A 1 83 ? 54.615 39.164 -29.516 1.00 20.91 83 GLY A O 1
ATOM 597 N N . SER A 1 84 ? 56.096 39.557 -27.872 1.00 18.71 84 SER A N 1
ATOM 598 C CA . SER A 1 84 ? 55.721 38.379 -27.069 1.00 18.13 84 SER A CA 1
ATOM 599 C C . SER A 1 84 ? 54.328 38.476 -26.502 1.00 20.08 84 SER A C 1
ATOM 600 O O . SER A 1 84 ? 53.625 37.466 -26.364 1.00 21.09 84 SER A O 1
ATOM 603 N N . LEU A 1 85 ? 53.911 39.697 -26.181 1.00 19.22 85 LEU A N 1
ATOM 604 C CA . LEU A 1 85 ? 52.561 39.903 -25.693 1.00 18.78 85 LEU A CA 1
ATOM 605 C C . LEU A 1 85 ? 51.539 39.462 -26.750 1.00 20.78 85 LEU A C 1
ATOM 606 O O . LEU A 1 85 ? 50.544 38.826 -26.421 1.00 21.04 85 LEU A O 1
ATOM 611 N N . VAL A 1 86 ? 51.774 39.822 -28.013 1.00 17.20 86 VAL A N 1
ATOM 612 C CA . VAL A 1 86 ? 50.881 39.386 -29.091 1.00 19.71 86 VAL A CA 1
ATOM 613 C C . VAL A 1 86 ? 50.750 37.843 -29.069 1.00 21.77 86 VAL A C 1
ATOM 614 O O . VAL A 1 86 ? 49.647 37.305 -29.090 1.00 19.37 86 VAL A O 1
ATOM 618 N N . ALA A 1 87 ? 51.886 37.151 -28.978 1.00 21.91 87 ALA A N 1
ATOM 619 C CA . ALA A 1 87 ? 51.900 35.679 -28.896 1.00 21.52 87 ALA A CA 1
ATOM 620 C C . ALA A 1 87 ? 51.100 35.164 -27.683 1.00 20.14 87 ALA A C 1
ATOM 621 O O . ALA A 1 87 ? 50.333 34.227 -27.811 1.00 21.01 87 ALA A O 1
ATOM 623 N N . ALA A 1 88 ? 51.269 35.781 -26.506 1.00 21.53 88 ALA A N 1
ATOM 624 C CA . ALA A 1 88 ? 50.529 35.372 -25.307 1.00 18.00 88 ALA A CA 1
ATOM 625 C C . ALA A 1 88 ? 49.046 35.638 -25.476 1.00 21.29 88 ALA A C 1
ATOM 626 O O . ALA A 1 88 ? 48.197 34.853 -25.042 1.00 17.76 88 ALA A O 1
ATOM 628 N N . TYR A 1 89 ? 48.720 36.758 -26.113 1.00 18.70 89 TYR A N 1
ATOM 629 C CA . TYR A 1 89 ? 47.325 37.118 -26.269 1.00 16.58 89 TYR A CA 1
ATOM 630 C C . TYR A 1 89 ? 46.618 36.145 -27.263 1.00 23.92 89 TYR A C 1
ATOM 631 O O . TYR A 1 89 ? 45.547 35.633 -26.972 1.00 20.06 89 TYR A O 1
ATOM 640 N N . ARG A 1 90 ? 47.242 35.863 -28.408 1.00 18.53 90 ARG A N 1
ATOM 641 C CA . ARG A 1 90 ? 46.710 34.870 -29.365 1.00 18.13 90 ARG A CA 1
ATOM 642 C C . ARG A 1 90 ? 46.594 33.451 -28.778 1.00 25.16 90 ARG A C 1
ATOM 643 O O . ARG A 1 90 ? 45.702 32.695 -29.167 1.00 27.55 90 ARG A O 1
ATOM 651 N N . ALA A 1 91 ? 47.488 33.090 -27.847 1.00 22.33 91 ALA A N 1
ATOM 652 C CA . ALA A 1 91 ? 47.443 31.772 -27.206 1.00 20.51 91 ALA A CA 1
ATOM 653 C C . ALA A 1 91 ? 46.435 31.697 -26.056 1.00 24.07 91 ALA A C 1
ATOM 654 O O . ALA A 1 91 ? 46.287 30.638 -25.427 1.00 23.16 91 ALA A O 1
ATOM 656 N N . ASN A 1 92 ? 45.765 32.809 -25.765 1.00 21.81 92 ASN A N 1
ATOM 657 C CA . ASN A 1 92 ? 44.898 32.886 -24.569 1.00 21.31 92 ASN A CA 1
ATOM 658 C C . ASN A 1 92 ? 45.602 32.501 -23.262 1.00 22.97 92 ASN A C 1
ATOM 659 O O . ASN A 1 92 ? 45.057 31.758 -22.438 1.00 20.48 92 ASN A O 1
ATOM 664 N N . THR A 1 93 ? 46.817 33.003 -23.067 1.00 21.32 93 THR A N 1
ATOM 665 C CA . THR A 1 93 ? 47.563 32.698 -21.843 1.00 21.20 93 THR A CA 1
ATOM 666 C C . THR A 1 93 ? 47.253 33.730 -20.773 1.00 24.61 93 THR A C 1
ATOM 667 O O . THR A 1 93 ? 47.408 34.925 -21.007 1.00 22.30 93 THR A O 1
ATOM 671 N N . PRO A 1 94 ? 46.849 33.272 -19.577 1.00 24.73 94 PRO A N 1
ATOM 672 C CA . PRO A 1 94 ? 46.566 34.227 -18.490 1.00 22.55 94 PRO A CA 1
ATOM 673 C C . PRO A 1 94 ? 47.852 34.797 -17.816 1.00 21.72 94 PRO A C 1
ATOM 674 O O . PRO A 1 94 ? 48.293 34.308 -16.783 1.00 23.59 94 PRO A O 1
ATOM 678 N N . LEU A 1 95 ? 48.453 35.813 -18.419 1.00 23.21 95 LEU A N 1
ATOM 679 C CA . LEU A 1 95 ? 49.606 36.486 -17.818 1.00 20.10 95 LEU A CA 1
ATOM 680 C C . LEU A 1 95 ? 49.176 37.838 -17.213 1.00 27.81 95 LEU A C 1
ATOM 681 O O . LEU A 1 95 ? 48.387 38.571 -17.810 1.00 25.40 95 LEU A O 1
ATOM 686 N N . ILE A 1 96 ? 49.681 38.139 -16.017 1.00 20.58 96 ILE A N 1
ATOM 687 C CA . ILE A 1 96 ? 49.475 39.448 -15.381 1.00 20.99 96 ILE A CA 1
ATOM 688 C C . ILE A 1 96 ? 50.782 40.210 -15.602 1.00 22.96 96 ILE A C 1
ATOM 689 O O . ILE A 1 96 ? 51.811 39.861 -15.044 1.00 24.68 96 ILE A O 1
ATOM 694 N N . ILE A 1 97 ? 50.753 41.190 -16.490 1.00 21.64 97 ILE A N 1
ATOM 695 C CA . ILE A 1 97 ? 51.954 41.918 -16.840 1.00 21.96 97 ILE A CA 1
ATOM 696 C C . ILE A 1 97 ? 51.909 43.195 -16.019 1.00 26.06 97 ILE A C 1
ATOM 697 O O . ILE A 1 97 ? 50.941 43.953 -16.098 1.00 24.25 97 ILE A O 1
ATOM 702 N N . THR A 1 98 ? 52.943 43.448 -15.228 1.00 21.83 98 THR A N 1
ATOM 703 C CA . THR A 1 98 ? 53.009 44.718 -14.506 1.00 21.26 98 THR A CA 1
ATOM 704 C C . THR A 1 98 ? 54.250 45.477 -14.923 1.00 20.06 98 THR A C 1
ATOM 705 O O . THR A 1 98 ? 55.235 44.886 -15.363 1.00 24.79 98 THR A O 1
ATOM 709 N N . ALA A 1 99 ? 54.185 46.792 -14.820 1.00 21.46 99 ALA A N 1
ATOM 710 C CA . ALA A 1 99 ? 55.338 47.612 -15.096 1.00 21.99 99 ALA A CA 1
ATOM 711 C C . ALA A 1 99 ? 55.378 48.698 -14.038 1.00 23.59 99 ALA A C 1
ATOM 712 O O . ALA A 1 99 ? 54.327 49.127 -13.525 1.00 23.19 99 ALA A O 1
ATOM 714 N N . GLY A 1 100 ? 56.584 49.157 -13.731 1.00 21.30 100 GLY A N 1
ATOM 715 C CA . GLY A 1 100 ? 56.723 50.275 -12.833 1.00 22.37 100 GLY A CA 1
ATOM 716 C C . GLY A 1 100 ? 56.335 51.545 -13.572 1.00 25.72 100 GLY A C 1
ATOM 717 O O . GLY A 1 100 ? 56.345 51.607 -14.796 1.00 24.21 100 GLY A O 1
ATOM 718 N N . GLN A 1 101 ? 55.943 52.555 -12.820 1.00 23.45 101 GLN A N 1
ATOM 719 C CA . GLN A 1 101 ? 55.559 53.831 -13.396 1.00 22.75 101 GLN A CA 1
ATOM 720 C C . GLN A 1 101 ? 56.259 54.904 -12.555 1.00 26.03 101 GLN A C 1
ATOM 721 O O . GLN A 1 101 ? 56.606 54.638 -11.398 1.00 22.79 101 GLN A O 1
ATOM 727 N N . GLN A 1 102 ? 56.467 56.101 -13.101 1.00 24.57 102 GLN A N 1
ATOM 728 C CA . GLN A 1 102 ? 57.040 57.171 -12.292 1.00 20.43 102 GLN A CA 1
ATOM 729 C C . GLN A 1 102 ? 56.131 57.540 -11.122 1.00 22.01 102 GLN A C 1
ATOM 730 O O . GLN A 1 102 ? 54.909 57.322 -11.151 1.00 21.90 102 GLN A O 1
ATOM 736 N N . THR A 1 103 ? 56.735 58.089 -10.078 1.00 21.64 103 THR A N 1
ATOM 737 C CA . THR A 1 103 ? 55.993 58.432 -8.862 1.00 17.19 103 THR A CA 1
ATOM 738 C C . THR A 1 103 ? 54.895 59.466 -9.135 1.00 17.26 103 THR A C 1
ATOM 739 O O . THR A 1 103 ? 55.077 60.375 -9.957 1.00 20.61 103 THR A O 1
ATOM 743 N N . ARG A 1 104 ? 53.759 59.319 -8.449 1.00 19.18 104 ARG A N 1
ATOM 744 C CA . ARG A 1 104 ? 52.678 60.301 -8.486 1.00 25.68 104 ARG A CA 1
ATOM 745 C C . ARG A 1 104 ? 53.179 61.688 -8.081 1.00 28.11 104 ARG A C 1
ATOM 746 O O . ARG A 1 104 ? 52.579 62.699 -8.410 1.00 21.02 104 ARG A O 1
ATOM 754 N N . GLU A 1 105 ? 54.274 61.733 -7.339 1.00 20.20 105 GLU A N 1
ATOM 755 C CA . GLU A 1 105 ? 54.786 63.009 -6.860 1.00 30.61 105 GLU A CA 1
ATOM 756 C C . GLU A 1 105 ? 55.339 63.873 -7.977 1.00 23.07 105 GLU A C 1
ATOM 757 O O . GLU A 1 105 ? 55.520 65.056 -7.764 1.00 30.21 105 GLU A O 1
ATOM 763 N N . MET A 1 106 ? 55.646 63.275 -9.141 1.00 23.03 106 MET A N 1
ATOM 764 C CA . MET A 1 106 ? 56.352 63.992 -10.212 1.00 22.82 106 MET A CA 1
ATOM 765 C C . MET A 1 106 ? 55.783 63.763 -11.596 1.00 24.33 106 MET A C 1
ATOM 766 O O . MET A 1 106 ? 56.163 64.459 -12.527 1.00 26.59 106 MET A O 1
ATOM 771 N N . SER A 1 107 ? 54.953 62.738 -11.763 1.00 25.24 107 SER A N 1
ATOM 772 C CA . SER A 1 107 ? 54.661 62.263 -13.105 1.00 21.68 107 SER A CA 1
ATOM 773 C C . SER A 1 107 ? 53.971 63.328 -13.975 1.00 27.12 107 SER A C 1
ATOM 774 O O . SER A 1 107 ? 54.100 63.284 -15.190 1.00 22.24 107 SER A O 1
ATOM 777 N N . VAL A 1 108 ? 53.292 64.296 -13.354 1.00 23.12 108 VAL A N 1
ATOM 778 C CA . VAL A 1 108 ? 52.611 65.349 -14.107 1.00 21.34 108 VAL A CA 1
ATOM 779 C C . VAL A 1 108 ? 53.584 66.139 -15.011 1.00 23.97 108 VAL A C 1
ATOM 780 O O . VAL A 1 108 ? 53.176 66.638 -16.052 1.00 28.89 108 VAL A O 1
ATOM 784 N N . VAL A 1 109 ? 54.860 66.239 -14.621 1.00 24.39 109 VAL A N 1
ATOM 785 C CA . VAL A 1 109 ? 55.854 66.970 -15.423 1.00 20.69 109 VAL A CA 1
ATOM 786 C C . VAL A 1 109 ? 56.530 66.102 -16.485 1.00 21.79 109 VAL A C 1
ATOM 787 O O . VAL A 1 109 ? 57.464 66.558 -17.164 1.00 20.74 109 VAL A O 1
ATOM 791 N N . ASP A 1 110 ? 56.032 64.871 -16.658 1.00 22.92 110 ASP A N 1
ATOM 792 C CA . ASP A 1 110 ? 56.611 63.910 -17.606 1.00 17.15 110 ASP A CA 1
ATOM 793 C C . ASP A 1 110 ? 58.126 63.745 -17.375 1.00 20.75 110 ASP A C 1
ATOM 794 O O . ASP A 1 110 ? 58.937 64.004 -18.257 1.00 21.84 110 ASP A O 1
ATOM 799 N N . PRO A 1 111 ? 58.509 63.287 -16.176 1.00 21.63 111 PRO A N 1
ATOM 800 C CA . PRO A 1 111 ? 59.926 63.117 -15.872 1.00 21.88 111 PRO A CA 1
ATOM 801 C C . PRO A 1 111 ? 60.564 61.924 -16.618 1.00 26.40 111 PRO A C 1
ATOM 802 O O . PRO A 1 111 ? 59.901 61.162 -17.335 1.00 23.53 111 PRO A O 1
ATOM 806 N N . TYR A 1 112 ? 61.864 61.765 -16.425 1.00 21.94 112 TYR A N 1
ATOM 807 C CA . TYR A 1 112 ? 62.633 60.698 -17.075 1.00 25.31 112 TYR A CA 1
ATOM 808 C C . TYR A 1 112 ? 62.048 59.338 -16.710 1.00 22.28 112 TYR A C 1
ATOM 809 O O . TYR A 1 112 ? 61.733 59.093 -15.533 1.00 21.66 112 TYR A O 1
ATOM 818 N N . LEU A 1 113 ? 61.910 58.475 -17.717 1.00 22.61 113 LEU A N 1
ATOM 819 C CA . LEU A 1 113 ? 61.369 57.115 -17.551 1.00 25.87 113 LEU A CA 1
ATOM 820 C C . LEU A 1 113 ? 59.906 57.104 -17.103 1.00 21.43 113 LEU A C 1
ATOM 821 O O . LEU A 1 113 ? 59.385 56.080 -16.675 1.00 23.77 113 LEU A O 1
ATOM 826 N N . ASN A 1 114 ? 59.239 58.248 -17.195 1.00 19.16 114 ASN A N 1
ATOM 827 C CA . ASN A 1 114 ? 57.773 58.267 -17.040 1.00 21.13 114 ASN A CA 1
ATOM 828 C C . ASN A 1 114 ? 57.156 57.430 -18.169 1.00 24.90 114 ASN A C 1
ATOM 829 O O . ASN A 1 114 ? 57.752 57.307 -19.255 1.00 20.84 114 ASN A O 1
ATOM 834 N N . ASN A 1 115 ? 55.968 56.877 -17.928 1.00 17.66 115 ASN A N 1
ATOM 835 C CA . ASN A 1 115 ? 55.232 56.106 -18.958 1.00 23.27 115 ASN A CA 1
ATOM 836 C C . ASN A 1 115 ? 53.849 56.749 -19.163 1.00 19.52 115 ASN A C 1
ATOM 837 O O . ASN A 1 115 ? 52.833 56.233 -18.697 1.00 21.19 115 ASN A O 1
ATOM 842 N N . PRO A 1 116 ? 53.824 57.927 -19.795 1.00 20.28 116 PRO A N 1
ATOM 843 C CA . PRO A 1 116 ? 52.577 58.691 -19.912 1.00 17.70 116 PRO A CA 1
ATOM 844 C C . PRO A 1 116 ? 51.563 57.887 -20.745 1.00 19.85 116 PRO A C 1
ATOM 845 O O . PRO A 1 116 ? 51.938 57.179 -21.696 1.00 21.85 116 PRO A O 1
ATOM 849 N N . ASP A 1 117 ? 50.300 57.960 -20.365 1.00 17.99 117 ASP A N 1
ATOM 850 C CA . ASP A 1 117 ? 49.263 57.178 -21.058 1.00 23.55 117 ASP A CA 1
ATOM 851 C C . ASP A 1 117 ? 49.613 55.676 -21.137 1.00 21.45 117 ASP A C 1
ATOM 852 O O . ASP A 1 117 ? 49.377 55.012 -22.152 1.00 22.70 117 ASP A O 1
ATOM 857 N N . ALA A 1 118 ? 50.167 55.151 -20.039 1.00 17.96 118 ALA A N 1
ATOM 858 C CA . ALA A 1 118 ? 50.618 53.760 -19.940 1.00 19.99 118 ALA A CA 1
ATOM 859 C C . ALA A 1 118 ? 49.587 52.740 -20.402 1.00 19.10 118 ALA A C 1
ATOM 860 O O . ALA A 1 118 ? 49.952 51.765 -21.027 1.00 20.71 118 ALA A O 1
ATOM 862 N N . THR A 1 119 ? 48.313 52.945 -20.079 1.00 18.31 119 THR A N 1
ATOM 863 C CA . THR A 1 119 ? 47.321 51.909 -20.349 1.00 17.09 119 THR A CA 1
ATOM 864 C C . THR A 1 119 ? 47.088 51.779 -21.870 1.00 27.62 119 THR A C 1
ATOM 865 O O . THR A 1 119 ? 46.672 50.742 -22.339 1.00 22.45 119 THR A O 1
ATOM 869 N N . THR A 1 120 ? 47.369 52.826 -22.639 1.00 18.68 120 THR A N 1
ATOM 870 C CA . THR A 1 120 ? 47.230 52.755 -24.108 1.00 19.47 120 THR A CA 1
ATOM 871 C C . THR A 1 120 ? 48.334 51.928 -24.769 1.00 21.74 120 THR A C 1
ATOM 872 O O . THR A 1 120 ? 48.124 51.327 -25.825 1.00 21.09 120 THR A O 1
ATOM 876 N N . MET A 1 121 ? 49.512 51.888 -24.154 1.00 18.32 121 MET A N 1
ATOM 877 C CA . MET A 1 121 ? 50.673 51.293 -24.813 1.00 15.60 121 MET A CA 1
ATOM 878 C C . MET A 1 121 ? 50.509 49.811 -25.251 1.00 21.52 121 MET A C 1
ATOM 879 O O . MET A 1 121 ? 50.745 49.476 -26.406 1.00 20.62 121 MET A O 1
ATOM 884 N N . PRO A 1 122 ? 50.061 48.926 -24.342 1.00 22.28 122 PRO A N 1
ATOM 885 C CA . PRO A 1 122 ? 49.946 47.518 -24.760 1.00 20.68 122 PRO A CA 1
ATOM 886 C C . PRO A 1 122 ? 48.686 47.255 -25.583 1.00 25.43 122 PRO A C 1
ATOM 887 O O . PRO A 1 122 ? 48.552 46.158 -26.132 1.00 20.84 122 PRO A O 1
ATOM 891 N N . LYS A 1 123 ? 47.770 48.219 -25.666 1.00 16.25 123 LYS A N 1
ATOM 892 C CA . LYS A 1 123 ? 46.587 48.044 -26.518 1.00 19.22 123 LYS A CA 1
ATOM 893 C C . LYS A 1 123 ? 47.053 47.929 -27.979 1.00 22.95 123 LYS A C 1
ATOM 894 O O . LYS A 1 123 ? 48.004 48.608 -28.378 1.00 18.82 123 LYS A O 1
ATOM 900 N N . PRO A 1 124 ? 46.400 47.073 -28.784 1.00 20.09 124 PRO A N 1
ATOM 901 C CA . PRO A 1 124 ? 45.184 46.285 -28.518 1.00 20.83 124 PRO A CA 1
ATOM 902 C C . PRO A 1 124 ? 45.469 44.834 -28.077 1.00 24.48 124 PRO A C 1
ATOM 903 O O . PRO A 1 124 ? 44.680 43.938 -28.375 1.00 23.50 124 PRO A O 1
ATOM 907 N N . TRP A 1 125 ? 46.551 44.593 -27.352 1.00 19.26 125 TRP A N 1
ATOM 908 C CA . TRP A 1 125 ? 46.962 43.205 -27.089 1.00 18.87 125 TRP A CA 1
ATOM 909 C C . TRP A 1 125 ? 46.819 42.748 -25.647 1.00 21.43 125 TRP A C 1
ATOM 910 O O . TRP A 1 125 ? 47.522 41.854 -25.217 1.00 22.76 125 TRP A O 1
ATOM 921 N N . VAL A 1 126 ? 45.909 43.367 -24.896 1.00 20.98 126 VAL A N 1
ATOM 922 C CA . VAL A 1 126 ? 45.563 42.879 -23.555 1.00 19.54 126 VAL A CA 1
ATOM 923 C C . VAL A 1 126 ? 44.057 42.899 -23.415 1.00 24.34 126 VAL A C 1
ATOM 924 O O . VAL A 1 126 ? 43.373 43.682 -24.097 1.00 23.12 126 VAL A O 1
ATOM 928 N N . LYS A 1 127 ? 43.537 42.038 -22.548 1.00 19.90 127 LYS A N 1
ATOM 929 C CA . LYS A 1 127 ? 42.105 42.021 -22.241 1.00 23.93 127 LYS A CA 1
ATOM 930 C C . LYS A 1 127 ? 41.737 43.228 -21.420 1.00 22.89 127 LYS A C 1
ATOM 931 O O . LYS A 1 127 ? 40.574 43.592 -21.361 1.00 27.39 127 LYS A O 1
ATOM 937 N N . TRP A 1 128 ? 42.730 43.825 -20.762 1.00 20.86 128 TRP A N 1
ATOM 938 C CA . TRP A 1 128 ? 42.491 44.860 -19.767 1.00 19.85 128 TRP A CA 1
ATOM 939 C C . TRP A 1 128 ? 43.815 45.527 -19.442 1.00 19.22 128 TRP A C 1
ATOM 940 O O . TRP A 1 128 ? 44.836 44.867 -19.276 1.00 19.84 128 TRP A O 1
ATOM 951 N N . SER A 1 129 ? 43.761 46.839 -19.289 1.00 15.05 129 SER A N 1
ATOM 952 C CA . SER A 1 129 ? 44.921 47.664 -19.095 1.00 21.38 129 SER A CA 1
ATOM 953 C C . SER A 1 129 ? 44.521 48.684 -18.026 1.00 21.65 129 SER A C 1
ATOM 954 O O . SER A 1 129 ? 43.454 49.293 -18.121 1.00 23.28 129 SER A O 1
ATOM 957 N N . TYR A 1 130 ? 45.333 48.893 -17.003 1.00 24.70 130 TYR A N 1
ATOM 958 C CA . TYR A 1 130 ? 44.838 49.721 -15.903 1.00 19.43 130 TYR A CA 1
ATOM 959 C C . TYR A 1 130 ? 45.960 50.290 -15.062 1.00 20.55 130 TYR A C 1
ATOM 960 O O . TYR A 1 130 ? 46.974 49.637 -14.852 1.00 20.60 130 TYR A O 1
ATOM 969 N N . GLU A 1 131 ? 45.764 51.524 -14.608 1.00 19.50 131 GLU A N 1
ATOM 970 C CA . GLU A 1 131 ? 46.666 52.177 -13.665 1.00 21.69 131 GLU A CA 1
ATOM 971 C C . GLU A 1 131 ? 45.775 52.707 -12.552 1.00 18.47 131 GLU A C 1
ATOM 972 O O . GLU A 1 131 ? 44.895 53.492 -12.824 1.00 22.23 131 GLU A O 1
ATOM 978 N N . PRO A 1 132 ? 45.956 52.208 -11.310 1.00 20.44 132 PRO A N 1
ATOM 979 C CA . PRO A 1 132 ? 45.056 52.544 -10.199 1.00 20.97 132 PRO A CA 1
ATOM 980 C C . PRO A 1 132 ? 44.976 54.052 -9.935 1.00 19.42 132 PRO A C 1
ATOM 981 O O . PRO A 1 132 ? 45.972 54.784 -10.041 1.00 19.30 132 PRO A O 1
ATOM 985 N N . ALA A 1 133 ? 43.793 54.492 -9.541 1.00 19.11 133 ALA A N 1
ATOM 986 C CA . ALA A 1 133 ? 43.534 55.906 -9.238 1.00 22.45 133 ALA A CA 1
ATOM 987 C C . ALA A 1 133 ? 44.209 56.357 -7.921 1.00 22.25 133 ALA A C 1
ATOM 988 O O . ALA A 1 133 ? 44.311 57.549 -7.645 1.00 21.59 133 ALA A O 1
ATOM 990 N N . ARG A 1 134 ? 44.626 55.401 -7.094 1.00 19.83 134 ARG A N 1
ATOM 991 C CA . ARG A 1 134 ? 45.313 55.709 -5.840 1.00 24.69 134 ARG A CA 1
ATOM 992 C C . ARG A 1 134 ? 46.068 54.477 -5.338 1.00 25.35 134 ARG A C 1
ATOM 993 O O . ARG A 1 134 ? 45.730 53.340 -5.701 1.00 21.40 134 ARG A O 1
ATOM 1001 N N . ALA A 1 135 ? 47.079 54.708 -4.496 1.00 19.66 135 ALA A N 1
ATOM 1002 C CA . ALA A 1 135 ? 47.913 53.629 -3.979 1.00 21.82 135 ALA A CA 1
ATOM 1003 C C . ALA A 1 135 ? 47.081 52.548 -3.320 1.00 21.59 135 ALA A C 1
ATOM 1004 O O . ALA A 1 135 ? 47.364 51.358 -3.466 1.00 21.10 135 ALA A O 1
ATOM 1006 N N . GLU A 1 136 ? 46.048 52.965 -2.596 1.00 18.59 136 GLU A N 1
ATOM 1007 C CA . GLU A 1 136 ? 45.310 52.038 -1.732 1.00 25.08 136 GLU A CA 1
ATOM 1008 C C . GLU A 1 136 ? 44.571 50.968 -2.515 1.00 28.03 136 GLU A C 1
ATOM 1009 O O . GLU A 1 136 ? 44.184 49.939 -1.959 1.00 22.32 136 GLU A O 1
ATOM 1015 N N . ASP A 1 137 ? 44.368 51.222 -3.809 1.00 25.42 137 ASP A N 1
ATOM 1016 C CA . ASP A 1 137 ? 43.619 50.306 -4.677 1.00 26.77 137 ASP A CA 1
ATOM 1017 C C . ASP A 1 137 ? 44.532 49.307 -5.360 1.00 19.19 137 ASP A C 1
ATOM 1018 O O . ASP A 1 137 ? 44.085 48.459 -6.146 1.00 25.00 137 ASP A O 1
ATOM 1023 N N . VAL A 1 138 ? 45.822 49.407 -5.098 1.00 17.28 138 VAL A N 1
ATOM 1024 C CA . VAL A 1 138 ? 46.747 48.495 -5.767 1.00 19.18 138 VAL A CA 1
ATOM 1025 C C . VAL A 1 138 ? 46.434 47.014 -5.472 1.00 26.61 138 VAL A C 1
ATOM 1026 O O . VAL A 1 138 ? 46.356 46.214 -6.396 1.00 22.46 138 VAL A O 1
ATOM 1030 N N . PRO A 1 139 ? 46.193 46.655 -4.190 1.00 21.71 139 PRO A N 1
ATOM 1031 C CA . PRO A 1 139 ? 45.910 45.221 -3.938 1.00 20.48 139 PRO A CA 1
ATOM 1032 C C . PRO A 1 139 ? 44.664 44.727 -4.673 1.00 22.97 139 PRO A C 1
ATOM 1033 O O . PRO A 1 139 ? 44.729 43.685 -5.333 1.00 22.89 139 PRO A O 1
ATOM 1037 N N . ALA A 1 140 ? 43.559 45.459 -4.560 1.00 16.63 140 ALA A N 1
ATOM 1038 C CA . ALA A 1 140 ? 42.326 45.111 -5.276 1.00 19.10 140 ALA A CA 1
ATOM 1039 C C . ALA A 1 140 ? 42.530 45.090 -6.804 1.00 20.70 140 ALA A C 1
ATOM 1040 O O . ALA A 1 140 ? 41.899 44.302 -7.497 1.00 18.89 140 ALA A O 1
ATOM 1042 N N . ALA A 1 141 ? 43.421 45.940 -7.316 1.00 19.45 141 ALA A N 1
ATOM 1043 C CA . ALA A 1 141 ? 43.751 45.935 -8.750 1.00 21.49 141 ALA A CA 1
ATOM 1044 C C . ALA A 1 141 ? 44.405 44.622 -9.166 1.00 24.90 141 ALA A C 1
ATOM 1045 O O . ALA A 1 141 ? 44.118 44.084 -10.245 1.00 21.56 141 ALA A O 1
ATOM 1047 N N . PHE A 1 142 ? 45.288 44.101 -8.320 1.00 20.45 142 PHE A N 1
ATOM 1048 C CA . PHE A 1 142 ? 45.887 42.795 -8.606 1.00 18.64 142 PHE A CA 1
ATOM 1049 C C . PHE A 1 142 ? 44.817 41.686 -8.607 1.00 20.37 142 PHE A C 1
ATOM 1050 O O . PHE A 1 142 ? 44.835 40.795 -9.448 1.00 21.37 142 PHE A O 1
ATOM 1058 N N . MET A 1 143 ? 43.863 41.745 -7.693 1.00 21.09 143 MET A N 1
ATOM 1059 C CA . MET A 1 143 ? 42.830 40.706 -7.657 1.00 17.54 143 MET A CA 1
ATOM 1060 C C . MET A 1 143 ? 42.012 40.783 -8.942 1.00 25.20 143 MET A C 1
ATOM 1061 O O . MET A 1 143 ? 41.630 39.776 -9.557 1.00 23.79 143 MET A O 1
ATOM 1066 N N . GLN A 1 144 ? 41.722 42.015 -9.331 1.00 19.55 144 GLN A N 1
ATOM 1067 C CA . GLN A 1 144 ? 40.961 42.298 -10.545 1.00 24.57 144 GLN A CA 1
ATOM 1068 C C . GLN A 1 144 ? 41.703 41.816 -11.810 1.00 22.05 144 GLN A C 1
ATOM 1069 O O . GLN A 1 144 ? 41.104 41.263 -12.740 1.00 22.77 144 GLN A O 1
ATOM 1075 N N . ALA A 1 145 ? 43.024 42.010 -11.830 1.00 22.39 145 ALA A N 1
ATOM 1076 C CA . ALA A 1 145 ? 43.847 41.547 -12.949 1.00 23.33 145 ALA A CA 1
ATOM 1077 C C . ALA A 1 145 ? 43.777 40.015 -13.072 1.00 23.55 145 ALA A C 1
ATOM 1078 O O . ALA A 1 145 ? 43.614 39.455 -14.176 1.00 24.12 145 ALA A O 1
ATOM 1080 N N . TYR A 1 146 ? 43.898 39.343 -11.926 1.00 20.78 146 TYR A N 1
ATOM 1081 C CA . TYR A 1 146 ? 43.758 37.898 -11.862 1.00 20.95 146 TYR A CA 1
ATOM 1082 C C . TYR A 1 146 ? 42.398 37.494 -12.425 1.00 22.55 146 TYR A C 1
ATOM 1083 O O . TYR A 1 146 ? 42.315 36.601 -13.272 1.00 21.87 146 TYR A O 1
ATOM 1092 N N . ALA A 1 147 ? 41.336 38.154 -11.941 1.00 20.64 147 ALA A N 1
ATOM 1093 C CA . ALA A 1 147 ? 39.969 37.876 -12.386 1.00 20.24 147 ALA A CA 1
ATOM 1094 C C . ALA A 1 147 ? 39.800 38.016 -13.904 1.00 24.02 147 ALA A C 1
ATOM 1095 O O . ALA A 1 147 ? 39.186 37.170 -14.551 1.00 23.84 147 ALA A O 1
ATOM 1097 N N . VAL A 1 148 ? 40.319 39.096 -14.470 1.00 22.69 148 VAL A N 1
ATOM 1098 C CA . VAL A 1 148 ? 40.162 39.298 -15.894 1.00 17.74 148 VAL A CA 1
ATOM 1099 C C . VAL A 1 148 ? 40.941 38.240 -16.680 1.00 19.25 148 VAL A C 1
ATOM 1100 O O . VAL A 1 148 ? 40.430 37.659 -17.635 1.00 24.73 148 VAL A O 1
ATOM 1104 N N . ALA A 1 149 ? 42.181 37.994 -16.286 1.00 21.44 149 ALA A N 1
ATOM 1105 C CA . ALA A 1 149 ? 43.019 37.050 -17.019 1.00 29.04 149 ALA A CA 1
ATOM 1106 C C . ALA A 1 149 ? 42.452 35.627 -16.978 1.00 22.60 149 ALA A C 1
ATOM 1107 O O . ALA A 1 149 ? 42.586 34.892 -17.943 1.00 24.03 149 ALA A O 1
ATOM 1109 N N . MET A 1 150 ? 41.858 35.251 -15.849 1.00 20.54 150 MET A N 1
ATOM 1110 C CA . MET A 1 150 ? 41.442 33.863 -15.590 1.00 20.23 150 MET A CA 1
ATOM 1111 C C . MET A 1 150 ? 40.053 33.544 -16.121 1.00 23.29 150 MET A C 1
ATOM 1112 O O . MET A 1 150 ? 39.763 32.383 -16.438 1.00 21.42 150 MET A O 1
ATOM 1117 N N . GLN A 1 151 ? 39.195 34.557 -16.244 1.00 22.39 151 GLN A N 1
ATOM 1118 C CA . GLN A 1 151 ? 37.882 34.305 -16.826 1.00 22.11 151 GLN A CA 1
ATOM 1119 C C . GLN A 1 151 ? 37.994 34.038 -18.330 1.00 21.50 151 GLN A C 1
ATOM 1120 O O . GLN A 1 151 ? 38.815 34.651 -18.996 1.00 21.25 151 GLN A O 1
ATOM 1126 N N . PRO A 1 152 ? 37.163 33.116 -18.867 1.00 25.48 152 PRO A N 1
ATOM 1127 C CA . PRO A 1 152 ? 37.271 32.689 -20.274 1.00 24.58 152 PRO A CA 1
ATOM 1128 C C . PRO A 1 152 ? 36.808 33.757 -21.267 1.00 22.11 152 PRO A C 1
ATOM 1129 O O . PRO A 1 152 ? 35.863 34.480 -20.964 1.00 23.68 152 PRO A O 1
ATOM 1133 N N . PRO A 1 153 ? 37.485 33.883 -22.437 1.00 24.69 153 PRO A N 1
ATOM 1134 C CA . PRO A 1 153 ? 38.737 33.190 -22.731 1.00 25.15 153 PRO A CA 1
ATOM 1135 C C . PRO A 1 153 ? 39.882 33.879 -22.008 1.00 23.05 153 PRO A C 1
ATOM 1136 O O . PRO A 1 153 ? 39.918 35.114 -21.954 1.00 20.38 153 PRO A O 1
ATOM 1140 N N . MET A 1 154 ? 40.818 33.094 -21.498 1.00 22.48 154 MET A N 1
ATOM 1141 C CA . MET A 1 154 ? 41.921 33.631 -20.734 1.00 23.87 154 MET A CA 1
ATOM 1142 C C . MET A 1 154 ? 42.783 34.510 -21.613 1.00 23.41 154 MET A C 1
ATOM 1143 O O . MET A 1 154 ? 42.748 34.385 -22.831 1.00 21.26 154 MET A O 1
ATOM 1148 N N . GLY A 1 155 ? 43.581 35.379 -21.000 1.00 21.57 155 GLY A N 1
ATOM 1149 C CA . GLY A 1 155 ? 44.438 36.245 -21.788 1.00 21.47 155 GLY A CA 1
ATOM 1150 C C . GLY A 1 155 ? 45.249 37.170 -20.920 1.00 22.81 155 GLY A C 1
ATOM 1151 O O . GLY A 1 155 ? 45.027 37.257 -19.703 1.00 22.75 155 GLY A O 1
ATOM 1152 N N . PRO A 1 156 ? 46.202 37.874 -21.532 1.00 20.72 156 PRO A N 1
ATOM 1153 C CA . PRO A 1 156 ? 47.101 38.669 -20.684 1.00 21.77 156 PRO A CA 1
ATOM 1154 C C . PRO A 1 156 ? 46.453 39.999 -20.283 1.00 24.76 156 PRO A C 1
ATOM 1155 O O . PRO A 1 156 ? 45.595 40.473 -21.005 1.00 19.39 156 PRO A O 1
ATOM 1159 N N . VAL A 1 157 ? 46.852 40.577 -19.149 1.00 20.86 157 VAL A N 1
ATOM 1160 C CA . VAL A 1 157 ? 46.373 41.907 -18.753 1.00 21.25 157 VAL A CA 1
ATOM 1161 C C . VAL A 1 157 ? 47.578 42.757 -18.324 1.00 23.59 157 VAL A C 1
ATOM 1162 O O . VAL A 1 157 ? 48.657 42.225 -18.092 1.00 19.82 157 VAL A O 1
ATOM 1166 N N . PHE A 1 158 ? 47.390 44.069 -18.248 1.00 21.74 158 PHE A N 1
ATOM 1167 C CA . PHE A 1 158 ? 48.478 44.990 -17.935 1.00 22.61 158 PHE A CA 1
ATOM 1168 C C . PHE A 1 158 ? 48.091 45.914 -16.775 1.00 19.40 158 PHE A C 1
ATOM 1169 O O . PHE A 1 158 ? 47.044 46.547 -16.806 1.00 18.79 158 PHE A O 1
ATOM 1177 N N . LEU A 1 159 ? 48.956 45.977 -15.766 1.00 17.37 159 LEU A N 1
ATOM 1178 C CA . LEU A 1 159 ? 48.813 46.882 -14.634 1.00 24.72 159 LEU A CA 1
ATOM 1179 C C . LEU A 1 159 ? 50.023 47.779 -14.548 1.00 22.35 159 LEU A C 1
ATOM 1180 O O . LEU A 1 159 ? 51.148 47.284 -14.525 1.00 23.39 159 LEU A O 1
ATOM 1185 N N . SER A 1 160 ? 49.797 49.089 -14.476 1.00 19.34 160 SER A N 1
ATOM 1186 C CA . SER A 1 160 ? 50.886 50.052 -14.356 1.00 19.14 160 SER A CA 1
ATOM 1187 C C . SER A 1 160 ? 50.818 50.589 -12.929 1.00 22.54 160 SER A C 1
ATOM 1188 O O . SER A 1 160 ? 49.757 51.030 -12.503 1.00 22.60 160 SER A O 1
ATOM 1191 N N . ILE A 1 161 ? 51.926 50.530 -12.187 1.00 25.11 161 ILE A N 1
ATOM 1192 C CA . ILE A 1 161 ? 51.904 50.917 -10.761 1.00 19.73 161 ILE A CA 1
ATOM 1193 C C . ILE A 1 161 ? 52.949 51.985 -10.469 1.00 19.96 161 ILE A C 1
ATOM 1194 O O . ILE A 1 161 ? 54.172 51.717 -10.506 1.00 20.31 161 ILE A O 1
ATOM 1199 N N . PRO A 1 162 ? 52.479 53.201 -10.175 1.00 18.17 162 PRO A N 1
ATOM 1200 C CA . PRO A 1 162 ? 53.389 54.279 -9.761 1.00 18.32 162 PRO A CA 1
ATOM 1201 C C . PRO A 1 162 ? 54.270 53.816 -8.580 1.00 23.63 162 PRO A C 1
ATOM 1202 O O . PRO A 1 162 ? 53.770 53.248 -7.606 1.00 20.25 162 PRO A O 1
ATOM 1206 N N . LEU A 1 163 ? 55.575 54.029 -8.695 1.00 20.92 163 LEU A N 1
ATOM 1207 C CA . LEU A 1 163 ? 56.540 53.413 -7.789 1.00 20.39 163 LEU A CA 1
ATOM 1208 C C . LEU A 1 163 ? 56.378 53.842 -6.323 1.00 22.39 163 LEU A C 1
ATOM 1209 O O . LEU A 1 163 ? 56.790 53.129 -5.438 1.00 21.37 163 LEU A O 1
ATOM 1214 N N . ASP A 1 164 ? 55.743 54.976 -6.058 1.00 21.55 164 ASP A N 1
ATOM 1215 C CA . ASP A 1 164 ? 55.522 55.384 -4.662 1.00 21.86 164 ASP A CA 1
ATOM 1216 C C . ASP A 1 164 ? 54.347 54.661 -4.010 1.00 25.92 164 ASP A C 1
ATOM 1217 O O . ASP A 1 164 ? 54.132 54.792 -2.825 1.00 25.04 164 ASP A O 1
ATOM 1222 N N . ASP A 1 165 ? 53.563 53.917 -4.771 1.00 22.55 165 ASP A N 1
ATOM 1223 C CA . ASP A 1 165 ? 52.356 53.354 -4.190 1.00 20.56 165 ASP A CA 1
ATOM 1224 C C . ASP A 1 165 ? 52.679 52.266 -3.166 1.00 23.25 165 ASP A C 1
ATOM 1225 O O . ASP A 1 165 ? 51.906 52.038 -2.226 1.00 20.63 165 ASP A O 1
ATOM 1230 N N . TRP A 1 166 ? 53.781 51.558 -3.396 1.00 18.86 166 TRP A N 1
ATOM 1231 C CA . TRP A 1 166 ? 54.073 50.331 -2.650 1.00 25.27 166 TRP A CA 1
ATOM 1232 C C . TRP A 1 166 ? 54.255 50.551 -1.130 1.00 25.35 166 TRP A C 1
ATOM 1233 O O . TRP A 1 166 ? 53.877 49.704 -0.321 1.00 29.53 166 TRP A O 1
ATOM 1244 N N . ASP A 1 167 ? 54.782 51.711 -0.763 1.00 24.99 167 ASP A N 1
ATOM 1245 C CA . ASP A 1 167 ? 55.105 51.990 0.634 1.00 29.78 167 ASP A CA 1
ATOM 1246 C C . ASP A 1 167 ? 53.984 52.714 1.356 1.00 33.57 167 ASP A C 1
ATOM 1247 O O . ASP A 1 167 ? 54.132 53.057 2.508 1.00 27.04 167 ASP A O 1
ATOM 1252 N N . LYS A 1 168 ? 52.857 52.951 0.685 1.00 25.53 168 LYS A N 1
ATOM 1253 C CA . LYS A 1 168 ? 51.719 53.581 1.378 1.00 20.02 168 LYS A CA 1
ATOM 1254 C C . LYS A 1 168 ? 51.041 52.580 2.322 1.00 22.18 168 LYS A C 1
ATOM 1255 O O . LYS A 1 168 ? 51.096 51.366 2.094 1.00 25.32 168 LYS A O 1
ATOM 1261 N N . PRO A 1 169 ? 50.381 53.087 3.381 1.00 26.60 169 PRO A N 1
ATOM 1262 C CA . PRO A 1 169 ? 49.644 52.205 4.282 1.00 23.95 169 PRO A CA 1
ATOM 1263 C C . PRO A 1 169 ? 48.491 51.527 3.564 1.00 26.58 169 PRO A C 1
ATOM 1264 O O . PRO A 1 169 ? 47.759 52.180 2.824 1.00 25.61 169 PRO A O 1
ATOM 1268 N N . ALA A 1 170 ? 48.339 50.223 3.775 1.00 21.99 170 ALA A N 1
ATOM 1269 C CA . ALA A 1 170 ? 47.259 49.488 3.141 1.00 28.10 170 ALA A CA 1
ATOM 1270 C C . ALA A 1 170 ? 45.963 49.819 3.897 1.00 32.28 170 ALA A C 1
ATOM 1271 O O . ALA A 1 170 ? 46.004 50.259 5.039 1.00 28.88 170 ALA A O 1
ATOM 1273 N N . LEU A 1 171 ? 44.823 49.617 3.252 1.00 27.05 171 LEU A N 1
ATOM 1274 C CA . LEU A 1 171 ? 43.534 49.781 3.905 1.00 28.95 171 LEU A CA 1
ATOM 1275 C C . LEU A 1 171 ? 43.203 48.602 4.846 1.00 28.95 171 LEU A C 1
ATOM 1276 O O . LEU A 1 171 ? 42.271 48.679 5.622 1.00 30.53 171 LEU A O 1
ATOM 1281 N N . GLY A 1 172 ? 43.938 47.509 4.733 1.00 35.05 172 GLY A N 1
ATOM 1282 C CA . GLY A 1 172 ? 43.628 46.283 5.450 1.00 32.82 172 GLY A CA 1
ATOM 1283 C C . GLY A 1 172 ? 44.079 45.121 4.585 1.00 31.01 172 GLY A C 1
ATOM 1284 O O . GLY A 1 172 ? 44.721 45.332 3.567 1.00 29.81 172 GLY A O 1
ATOM 1285 N N . PRO A 1 173 ? 43.756 43.886 4.982 1.00 27.73 173 PRO A N 1
ATOM 1286 C CA . PRO A 1 173 ? 44.078 42.764 4.090 1.00 27.18 173 PRO A CA 1
ATOM 1287 C C . PRO A 1 173 ? 43.287 42.837 2.766 1.00 26.99 173 PRO A C 1
ATOM 1288 O O . PRO A 1 173 ? 42.153 43.295 2.774 1.00 28.76 173 PRO A O 1
ATOM 1292 N N . ALA A 1 174 ? 43.859 42.366 1.654 1.00 26.87 174 ALA A N 1
ATOM 1293 C CA . ALA A 1 174 ? 43.102 42.280 0.386 1.00 22.10 174 ALA A CA 1
ATOM 1294 C C . ALA A 1 174 ? 42.077 41.155 0.420 1.00 26.84 174 ALA A C 1
ATOM 1295 O O . ALA A 1 174 ? 42.393 40.056 0.859 1.00 27.64 174 ALA A O 1
ATOM 1297 N N . ALA A 1 175 ? 40.844 41.422 -0.020 1.00 21.31 175 ALA A N 1
ATOM 1298 C CA . ALA A 1 175 ? 39.852 40.362 -0.165 1.00 28.62 175 ALA A CA 1
ATOM 1299 C C . ALA A 1 175 ? 40.332 39.339 -1.190 1.00 29.05 175 ALA A C 1
ATOM 1300 O O . ALA A 1 175 ? 40.920 39.702 -2.198 1.00 25.48 175 ALA A O 1
ATOM 1302 N N . VAL A 1 176 ? 40.110 38.065 -0.907 1.00 27.59 176 VAL A N 1
ATOM 1303 C CA . VAL A 1 176 ? 40.510 36.994 -1.798 1.00 30.41 176 VAL A CA 1
ATOM 1304 C C . VAL A 1 176 ? 39.257 36.467 -2.503 1.00 31.29 176 VAL A C 1
ATOM 1305 O O . VAL A 1 176 ? 38.321 36.003 -1.869 1.00 33.12 176 VAL A O 1
ATOM 1309 N N . ARG A 1 177 ? 39.222 36.592 -3.824 1.00 29.79 177 ARG A N 1
ATOM 1310 C CA . ARG A 1 177 ? 38.056 36.186 -4.582 1.00 24.50 177 ARG A CA 1
ATOM 1311 C C . ARG A 1 177 ? 38.438 35.009 -5.442 1.00 26.23 177 ARG A C 1
ATOM 1312 O O . ARG A 1 177 ? 39.617 34.798 -5.708 1.00 23.93 177 ARG A O 1
ATOM 1320 N N . SER A 1 178 ? 37.442 34.257 -5.886 1.00 22.60 178 SER A N 1
ATOM 1321 C CA . SER A 1 178 ? 37.658 33.219 -6.898 1.00 25.79 178 SER A CA 1
ATOM 1322 C C . SER A 1 178 ? 36.647 33.496 -8.024 1.00 20.21 178 SER A C 1
ATOM 1323 O O . SER A 1 178 ? 35.598 34.091 -7.773 1.00 22.95 178 SER A O 1
ATOM 1326 N N . VAL A 1 179 ? 36.976 33.112 -9.262 1.00 24.16 179 VAL A N 1
ATOM 1327 C CA . VAL A 1 179 ? 36.094 33.367 -10.413 1.00 23.20 179 VAL A CA 1
ATOM 1328 C C . VAL A 1 179 ? 35.858 32.083 -11.238 1.00 24.29 179 VAL A C 1
ATOM 1329 O O . VAL A 1 179 ? 36.550 31.094 -11.041 1.00 25.87 179 VAL A O 1
ATOM 1333 N N . SER A 1 180 ? 34.884 32.101 -12.141 1.00 22.14 180 SER A N 1
ATOM 1334 C CA . SER A 1 180 ? 34.742 31.056 -13.169 1.00 20.71 180 SER A CA 1
ATOM 1335 C C . SER A 1 180 ? 35.962 31.048 -14.108 1.00 27.63 180 SER A C 1
ATOM 1336 O O . SER A 1 180 ? 36.376 32.114 -14.592 1.00 27.12 180 SER A O 1
ATOM 1339 N N . THR A 1 181 ? 36.530 29.876 -14.379 1.00 25.75 181 THR A N 1
ATOM 1340 C CA . THR A 1 181 ? 37.555 29.743 -15.414 1.00 23.09 181 THR A CA 1
ATOM 1341 C C . THR A 1 181 ? 36.975 29.001 -16.625 1.00 28.41 181 THR A C 1
ATOM 1342 O O . THR A 1 181 ? 37.665 28.786 -17.613 1.00 26.39 181 THR A O 1
ATOM 1346 N N . ARG A 1 182 ? 35.697 28.624 -16.540 1.00 25.37 182 ARG A N 1
ATOM 1347 C CA . ARG A 1 182 ? 34.986 27.978 -17.647 1.00 26.65 182 ARG A CA 1
ATOM 1348 C C . ARG A 1 182 ? 33.562 28.482 -17.679 1.00 25.33 182 ARG A C 1
ATOM 1349 O O . ARG A 1 182 ? 32.960 28.712 -16.626 1.00 20.67 182 ARG A O 1
ATOM 1357 N N . VAL A 1 183 ? 32.994 28.595 -18.874 1.00 20.13 183 VAL A N 1
ATOM 1358 C CA . VAL A 1 183 ? 31.543 28.588 -19.005 1.00 26.26 183 VAL A CA 1
ATOM 1359 C C . VAL A 1 183 ? 31.185 27.353 -19.819 1.00 29.47 183 VAL A C 1
ATOM 1360 O O . VAL A 1 183 ? 32.033 26.831 -20.564 1.00 27.64 183 VAL A O 1
ATOM 1364 N N . ALA A 1 184 ? 29.947 26.880 -19.672 1.00 24.38 184 ALA A N 1
ATOM 1365 C CA . ALA A 1 184 ? 29.473 25.713 -20.398 1.00 23.57 184 ALA A CA 1
ATOM 1366 C C . ALA A 1 184 ? 28.684 26.167 -21.610 1.00 25.48 184 ALA A C 1
ATOM 1367 O O . ALA A 1 184 ? 28.155 27.270 -21.601 1.00 23.46 184 ALA A O 1
ATOM 1369 N N . PRO A 1 185 ? 28.604 25.322 -22.669 1.00 22.09 185 PRO A N 1
ATOM 1370 C CA . PRO A 1 185 ? 27.740 25.633 -23.824 1.00 24.78 185 PRO A CA 1
ATOM 1371 C C . PRO A 1 185 ? 26.289 25.817 -23.353 1.00 29.92 185 PRO A C 1
ATOM 1372 O O . PRO A 1 185 ? 25.875 25.174 -22.406 1.00 26.91 185 PRO A O 1
ATOM 1376 N N . ASP A 1 186 ? 25.527 26.672 -24.011 1.00 24.94 186 ASP A N 1
ATOM 1377 C CA . ASP A 1 186 ? 24.086 26.712 -23.821 1.00 25.08 186 ASP A CA 1
ATOM 1378 C C . ASP A 1 186 ? 23.578 25.301 -24.178 1.00 31.87 186 ASP A C 1
ATOM 1379 O O . ASP A 1 186 ? 23.764 24.843 -25.317 1.00 21.90 186 ASP A O 1
ATOM 1384 N N . ALA A 1 187 ? 22.946 24.616 -23.213 1.00 26.49 187 ALA A N 1
ATOM 1385 C CA . ALA A 1 187 ? 22.578 23.201 -23.378 1.00 26.62 187 ALA A CA 1
ATOM 1386 C C . ALA A 1 187 ? 21.644 22.991 -24.522 1.00 29.13 187 ALA A C 1
ATOM 1387 O O . ALA A 1 187 ? 21.718 22.000 -25.255 1.00 30.15 187 ALA A O 1
ATOM 1389 N N . GLU A 1 188 ? 20.738 23.930 -24.676 1.00 21.63 188 GLU A N 1
ATOM 1390 C CA . GLU A 1 188 ? 19.738 23.792 -25.706 1.00 26.13 188 GLU A CA 1
ATOM 1391 C C . GLU A 1 188 ? 20.370 23.962 -27.085 1.00 33.79 188 GLU A C 1
ATOM 1392 O O . GLU A 1 188 ? 19.995 23.269 -28.025 1.00 29.56 188 GLU A O 1
ATOM 1398 N N . ARG A 1 189 ? 21.344 24.870 -27.198 1.00 29.38 189 ARG A N 1
ATOM 1399 C CA . ARG A 1 189 ? 22.057 25.077 -28.451 1.00 28.43 189 ARG A CA 1
ATOM 1400 C C . ARG A 1 189 ? 22.972 23.873 -28.767 1.00 23.85 189 ARG A C 1
ATOM 1401 O O . ARG A 1 189 ? 23.022 23.412 -29.901 1.00 25.44 189 ARG A O 1
ATOM 1409 N N . LEU A 1 190 ? 23.694 23.390 -27.759 1.00 26.00 190 LEU A N 1
ATOM 1410 C CA . LEU A 1 190 ? 24.536 22.206 -27.896 1.00 24.47 190 LEU A CA 1
ATOM 1411 C C . LEU A 1 190 ? 23.720 21.017 -28.389 1.00 28.19 190 LEU A C 1
ATOM 1412 O O . LEU A 1 190 ? 24.157 20.284 -29.294 1.00 26.23 190 LEU A O 1
ATOM 1417 N N . ALA A 1 191 ? 22.514 20.852 -27.830 1.00 25.55 191 ALA A N 1
ATOM 1418 C CA . ALA A 1 191 ? 21.608 19.769 -28.250 1.00 30.40 191 ALA A CA 1
ATOM 1419 C C . ALA A 1 191 ? 21.191 19.921 -29.716 1.00 29.51 191 ALA A C 1
ATOM 1420 O O . ALA A 1 191 ? 21.128 18.926 -30.441 1.00 31.74 191 ALA A O 1
ATOM 1422 N N . GLN A 1 192 ? 20.932 21.155 -30.163 1.00 25.45 192 GLN A N 1
ATOM 1423 C CA . GLN A 1 192 ? 20.671 21.381 -31.588 1.00 27.35 192 GLN A CA 1
ATOM 1424 C C . GLN A 1 192 ? 21.886 20.991 -32.437 1.00 27.39 192 GLN A C 1
ATOM 1425 O O . GLN A 1 192 ? 21.734 20.396 -33.509 1.00 28.00 192 GLN A O 1
ATOM 1431 N N . PHE A 1 193 ? 23.086 21.330 -31.966 1.00 23.97 193 PHE A N 1
ATOM 1432 C CA . PHE A 1 193 ? 24.301 21.005 -32.713 1.00 25.65 193 PHE A CA 1
ATOM 1433 C C . PHE A 1 193 ? 24.414 19.487 -32.812 1.00 27.32 193 PHE A C 1
ATOM 1434 O O . PHE A 1 193 ? 24.767 18.955 -33.865 1.00 28.24 193 PHE A O 1
ATOM 1442 N N . ALA A 1 194 ? 24.129 18.800 -31.704 1.00 28.51 194 ALA A N 1
ATOM 1443 C CA . ALA A 1 194 ? 24.184 17.326 -31.660 1.00 29.66 194 ALA A CA 1
ATOM 1444 C C . ALA A 1 194 ? 23.211 16.713 -32.658 1.00 36.19 194 ALA A C 1
ATOM 1445 O O . ALA A 1 194 ? 23.529 15.726 -33.311 1.00 30.48 194 ALA A O 1
ATOM 1447 N N . GLU A 1 195 ? 22.025 17.303 -32.772 1.00 27.59 195 GLU A N 1
ATOM 1448 C CA . GLU A 1 195 ? 21.044 16.818 -33.736 1.00 34.62 195 GLU A CA 1
ATOM 1449 C C . GLU A 1 195 ? 21.547 16.996 -35.153 1.00 37.35 195 GLU A C 1
ATOM 1450 O O . GLU A 1 195 ? 21.292 16.160 -36.013 1.00 28.90 195 GLU A O 1
ATOM 1456 N N . ARG A 1 196 ? 22.226 18.109 -35.405 1.00 34.48 196 ARG A N 1
ATOM 1457 C CA . ARG A 1 196 ? 22.728 18.382 -36.749 1.00 30.60 196 ARG A CA 1
ATOM 1458 C C . ARG A 1 196 ? 23.851 17.386 -37.062 1.00 27.65 196 ARG A C 1
ATOM 1459 O O . ARG A 1 196 ? 24.009 16.920 -38.192 1.00 36.25 196 ARG A O 1
ATOM 1467 N N . ILE A 1 197 ? 24.628 17.043 -36.043 1.00 25.21 197 ILE A N 1
ATOM 1468 C CA . ILE A 1 197 ? 25.701 16.085 -36.215 1.00 28.21 197 ILE A CA 1
ATOM 1469 C C . ILE A 1 197 ? 25.130 14.697 -36.517 1.00 35.66 197 ILE A C 1
ATOM 1470 O O . ILE A 1 197 ? 25.627 13.995 -37.386 1.00 34.21 197 ILE A O 1
ATOM 1475 N N . ASN A 1 198 ? 24.062 14.323 -35.823 1.00 37.15 198 ASN A N 1
ATOM 1476 C CA . ASN A 1 198 ? 23.424 13.020 -36.033 1.00 41.06 198 ASN A CA 1
ATOM 1477 C C . ASN A 1 198 ? 22.862 12.893 -37.429 1.00 33.08 198 ASN A C 1
ATOM 1478 O O . ASN A 1 198 ? 22.832 11.813 -37.992 1.00 37.82 198 ASN A O 1
ATOM 1483 N N . ALA A 1 199 ? 22.406 14.016 -37.970 1.00 33.08 199 ALA A N 1
ATOM 1484 C CA . ALA A 1 199 ? 21.782 14.032 -39.277 1.00 31.95 199 ALA A CA 1
ATOM 1485 C C . ALA A 1 199 ? 22.812 13.964 -40.426 1.00 40.26 199 ALA A C 1
ATOM 1486 O O . ALA A 1 199 ? 22.468 13.631 -41.553 1.00 40.17 199 ALA A O 1
ATOM 1488 N N . ALA A 1 200 ? 24.079 14.251 -40.134 1.00 37.42 200 ALA A N 1
ATOM 1489 C CA . ALA A 1 200 ? 25.108 14.247 -41.174 1.00 37.56 200 ALA A CA 1
ATOM 1490 C C . ALA A 1 200 ? 25.383 12.834 -41.681 1.00 32.05 200 ALA A C 1
ATOM 1491 O O . ALA A 1 200 ? 25.456 11.890 -40.891 1.00 32.06 200 ALA A O 1
ATOM 1493 N N . LYS A 1 201 ? 25.572 12.705 -42.995 1.00 36.49 201 LYS A N 1
ATOM 1494 C CA . LYS A 1 201 ? 25.989 11.429 -43.598 1.00 39.41 201 LYS A CA 1
ATOM 1495 C C . LYS A 1 201 ? 27.493 11.191 -43.474 1.00 35.61 201 LYS A C 1
ATOM 1496 O O . LYS A 1 201 ? 27.933 10.079 -43.162 1.00 37.10 201 LYS A O 1
ATOM 1502 N N . HIS A 1 202 ? 28.281 12.234 -43.740 1.00 31.30 202 HIS A N 1
ATOM 1503 C CA . HIS A 1 202 ? 29.746 12.131 -43.731 1.00 31.78 202 HIS A CA 1
ATOM 1504 C C . HIS A 1 202 ? 30.336 13.369 -43.070 1.00 36.76 202 HIS A C 1
ATOM 1505 O O . HIS A 1 202 ? 30.803 14.286 -43.772 1.00 29.14 202 HIS A O 1
ATOM 1512 N N . PRO A 1 203 ? 30.309 13.413 -41.730 1.00 34.04 203 PRO A N 1
ATOM 1513 C CA . PRO A 1 203 ? 30.854 14.579 -41.040 1.00 35.20 203 PRO A CA 1
ATOM 1514 C C . PRO A 1 203 ? 32.371 14.472 -40.963 1.00 37.56 203 PRO A C 1
ATOM 1515 O O . PRO A 1 203 ? 32.942 13.387 -41.130 1.00 32.48 203 PRO A O 1
ATOM 1519 N N . MET A 1 204 ? 33.016 15.597 -40.693 1.00 32.47 204 MET A N 1
ATOM 1520 C CA . MET A 1 204 ? 34.431 15.593 -40.366 1.00 29.02 204 MET A CA 1
ATOM 1521 C C . MET A 1 204 ? 34.666 16.452 -39.114 1.00 26.05 204 MET A C 1
ATOM 1522 O O . MET A 1 204 ? 34.007 17.474 -38.915 1.00 32.91 204 MET A O 1
ATOM 1527 N N . LEU A 1 205 ? 35.588 16.032 -38.275 1.00 26.03 205 LEU A N 1
ATOM 1528 C CA . LEU A 1 205 ? 35.848 16.699 -37.012 1.00 24.18 205 LEU A CA 1
ATOM 1529 C C . LEU A 1 205 ? 37.207 17.407 -37.075 1.00 32.87 205 LEU A C 1
ATOM 1530 O O . LEU A 1 205 ? 38.211 16.796 -37.479 1.00 23.57 205 LEU A O 1
ATOM 1535 N N . VAL A 1 206 ? 37.236 18.697 -36.730 1.00 30.11 206 VAL A N 1
ATOM 1536 C CA . VAL A 1 206 ? 38.504 19.395 -36.480 1.00 22.73 206 VAL A CA 1
ATOM 1537 C C . VAL A 1 206 ? 38.683 19.634 -34.997 1.00 26.73 206 VAL A C 1
ATOM 1538 O O . VAL A 1 206 ? 37.798 20.207 -34.359 1.00 28.53 206 VAL A O 1
ATOM 1542 N N . LEU A 1 207 ? 39.801 19.167 -34.437 1.00 25.49 207 LEU A N 1
ATOM 1543 C CA . LEU A 1 207 ? 40.139 19.463 -33.047 1.00 26.42 207 LEU A CA 1
ATOM 1544 C C . LEU A 1 207 ? 41.335 20.398 -32.998 1.00 33.21 207 LEU A C 1
ATOM 1545 O O . LEU A 1 207 ? 42.417 20.039 -33.487 1.00 30.77 207 LEU A O 1
ATOM 1550 N N . GLY A 1 208 ? 41.151 21.582 -32.397 1.00 28.79 208 GLY A N 1
ATOM 1551 C CA . GLY A 1 208 ? 42.180 22.619 -32.380 1.00 20.04 208 GLY A CA 1
ATOM 1552 C C . GLY A 1 208 ? 42.861 22.813 -31.039 1.00 20.42 208 GLY A C 1
ATOM 1553 O O . GLY A 1 208 ? 42.594 22.086 -30.087 1.00 23.96 208 GLY A O 1
ATOM 1554 N N . PRO A 1 209 ? 43.752 23.819 -30.950 1.00 26.07 209 PRO A N 1
ATOM 1555 C CA . PRO A 1 209 ? 44.599 24.055 -29.770 1.00 18.50 209 PRO A CA 1
ATOM 1556 C C . PRO A 1 209 ? 43.842 24.263 -28.452 1.00 23.11 209 PRO A C 1
ATOM 1557 O O . PRO A 1 209 ? 44.395 23.941 -27.395 1.00 22.83 209 PRO A O 1
ATOM 1561 N N . GLU A 1 210 ? 42.614 24.790 -28.497 1.00 20.73 210 GLU A N 1
ATOM 1562 C CA . GLU A 1 210 ? 41.860 25.005 -27.261 1.00 25.15 210 GLU A CA 1
ATOM 1563 C C . GLU A 1 210 ? 41.608 23.687 -26.531 1.00 25.47 210 GLU A C 1
ATOM 1564 O O . GLU A 1 210 ? 41.533 23.647 -25.294 1.00 22.40 210 GLU A O 1
ATOM 1570 N N . VAL A 1 211 ? 41.430 22.618 -27.303 1.00 20.16 211 VAL A N 1
ATOM 1571 C CA . VAL A 1 211 ? 41.158 21.323 -26.694 1.00 25.04 211 VAL A CA 1
ATOM 1572 C C . VAL A 1 211 ? 42.308 20.936 -25.769 1.00 23.46 211 VAL A C 1
ATOM 1573 O O . VAL A 1 211 ? 42.089 20.594 -24.607 1.00 24.64 211 VAL A O 1
ATOM 1577 N N . ASP A 1 212 ? 43.543 20.983 -26.266 1.00 22.64 212 ASP A N 1
ATOM 1578 C CA . ASP A 1 212 ? 44.678 20.667 -25.386 1.00 23.41 212 ASP A CA 1
ATOM 1579 C C . ASP A 1 212 ? 44.800 21.660 -24.208 1.00 30.33 212 ASP A C 1
ATOM 1580 O O . ASP A 1 212 ? 45.148 21.272 -23.099 1.00 23.00 212 ASP A O 1
ATOM 1585 N N . ARG A 1 213 ? 44.528 22.946 -24.444 1.00 25.38 213 ARG A N 1
ATOM 1586 C CA . ARG A 1 213 ? 44.660 23.930 -23.363 1.00 29.67 213 ARG A CA 1
ATOM 1587 C C . ARG A 1 213 ? 43.617 23.721 -22.278 1.00 25.12 213 ARG A C 1
ATOM 1588 O O . ARG A 1 213 ? 43.845 24.094 -21.146 1.00 28.36 213 ARG A O 1
ATOM 1596 N N . ALA A 1 214 ? 42.479 23.114 -22.636 1.00 27.00 214 ALA A N 1
ATOM 1597 C CA . ALA A 1 214 ? 41.435 22.787 -21.651 1.00 24.43 214 ALA A CA 1
ATOM 1598 C C . ALA A 1 214 ? 41.652 21.439 -20.945 1.00 28.83 214 ALA A C 1
ATOM 1599 O O . ALA A 1 214 ? 40.815 21.030 -20.150 1.00 27.11 214 ALA A O 1
ATOM 1601 N N . GLY A 1 215 ? 42.767 20.761 -21.221 1.00 29.51 215 GLY A N 1
ATOM 1602 C CA . GLY A 1 215 ? 42.999 19.419 -20.676 1.00 26.27 215 GLY A CA 1
ATOM 1603 C C . GLY A 1 215 ? 41.978 18.409 -21.194 1.00 27.74 215 GLY A C 1
ATOM 1604 O O . GLY A 1 215 ? 41.609 17.487 -20.494 1.00 28.61 215 GLY A O 1
ATOM 1605 N N . ALA A 1 216 ? 41.506 18.596 -22.422 1.00 21.26 216 ALA A N 1
ATOM 1606 C CA . ALA A 1 216 ? 40.407 17.790 -22.977 1.00 27.17 216 ALA A CA 1
ATOM 1607 C C . ALA A 1 216 ? 40.860 16.717 -24.001 1.00 22.81 216 ALA A C 1
ATOM 1608 O O . ALA A 1 216 ? 40.062 16.210 -24.785 1.00 24.75 216 ALA A O 1
ATOM 1610 N N . TRP A 1 217 ? 42.142 16.378 -23.983 1.00 26.85 217 TRP A N 1
ATOM 1611 C CA . TRP A 1 217 ? 42.689 15.332 -24.855 1.00 28.45 217 TRP A CA 1
ATOM 1612 C C . TRP A 1 217 ? 41.843 14.035 -24.814 1.00 30.44 217 TRP A C 1
ATOM 1613 O O . TRP A 1 217 ? 41.390 13.530 -25.850 1.00 28.55 217 TRP A O 1
ATOM 1624 N N . ASP A 1 218 ? 41.600 13.525 -23.617 1.00 31.27 218 ASP A N 1
ATOM 1625 C CA . ASP A 1 218 ? 40.806 12.307 -23.480 1.00 28.28 218 ASP A CA 1
ATOM 1626 C C . ASP A 1 218 ? 39.400 12.509 -23.967 1.00 30.21 218 ASP A C 1
ATOM 1627 O O . ASP A 1 218 ? 38.887 11.657 -24.680 1.00 33.03 218 ASP A O 1
ATOM 1632 N N . ALA A 1 219 ? 38.765 13.628 -23.603 1.00 25.46 219 ALA A N 1
ATOM 1633 C CA . ALA A 1 219 ? 37.387 13.852 -24.037 1.00 24.64 219 ALA A CA 1
ATOM 1634 C C . ALA A 1 219 ? 37.309 13.907 -25.556 1.00 24.57 219 ALA A C 1
ATOM 1635 O O . ALA A 1 219 ? 36.347 13.424 -26.169 1.00 26.40 219 ALA A O 1
ATOM 1637 N N . GLY A 1 220 ? 38.313 14.519 -26.167 1.00 23.18 220 GLY A N 1
ATOM 1638 C CA . GLY A 1 220 ? 38.348 14.593 -27.616 1.00 27.51 220 GLY A CA 1
ATOM 1639 C C . GLY A 1 220 ? 38.444 13.215 -28.277 1.00 25.49 220 GLY A C 1
ATOM 1640 O O . GLY A 1 220 ? 37.790 12.960 -29.290 1.00 27.87 220 GLY A O 1
ATOM 1641 N N . ILE A 1 221 ? 39.284 12.341 -27.722 1.00 28.02 221 ILE A N 1
ATOM 1642 C CA . ILE A 1 221 ? 39.434 10.972 -28.242 1.00 27.92 221 ILE A CA 1
ATOM 1643 C C . ILE A 1 221 ? 38.107 10.217 -28.123 1.00 28.11 221 ILE A C 1
ATOM 1644 O O . ILE A 1 221 ? 37.621 9.626 -29.087 1.00 30.32 221 ILE A O 1
ATOM 1649 N N . GLU A 1 222 ? 37.481 10.327 -26.949 1.00 27.51 222 GLU A N 1
ATOM 1650 C CA . GLU A 1 222 ? 36.221 9.668 -26.685 1.00 25.98 222 GLU A CA 1
ATOM 1651 C C . GLU A 1 222 ? 35.165 10.137 -27.646 1.00 32.82 222 GLU A C 1
ATOM 1652 O O . GLU A 1 222 ? 34.425 9.332 -28.218 1.00 28.12 222 GLU A O 1
ATOM 1658 N N . PHE A 1 223 ? 35.080 11.446 -27.856 1.00 33.91 223 PHE A N 1
ATOM 1659 C CA . PHE A 1 223 ? 34.078 11.917 -28.787 1.00 26.91 223 PHE A CA 1
ATOM 1660 C C . PHE A 1 223 ? 34.414 11.479 -30.214 1.00 27.83 223 PHE A C 1
ATOM 1661 O O . PHE A 1 223 ? 33.536 11.069 -30.970 1.00 30.39 223 PHE A O 1
ATOM 1669 N N . ALA A 1 224 ? 35.684 11.617 -30.596 1.00 24.09 224 ALA A N 1
ATOM 1670 C CA . ALA A 1 224 ? 36.094 11.304 -31.958 1.00 30.70 224 ALA A CA 1
ATOM 1671 C C . ALA A 1 224 ? 35.804 9.833 -32.280 1.00 28.98 224 ALA A C 1
ATOM 1672 O O . ALA A 1 224 ? 35.317 9.507 -33.369 1.00 28.78 224 ALA A O 1
ATOM 1674 N N . GLU A 1 225 ? 36.118 8.958 -31.326 1.00 29.37 225 GLU A N 1
ATOM 1675 C CA . GLU A 1 225 ? 35.935 7.513 -31.509 1.00 34.66 225 GLU A CA 1
ATOM 1676 C C . GLU A 1 225 ? 34.457 7.140 -31.620 1.00 39.70 225 GLU A C 1
ATOM 1677 O O . GLU A 1 225 ? 34.085 6.298 -32.422 1.00 35.35 225 GLU A O 1
ATOM 1683 N N . LYS A 1 226 ? 33.600 7.812 -30.863 1.00 32.48 226 LYS A N 1
ATOM 1684 C CA . LYS A 1 226 ? 32.174 7.573 -31.016 1.00 26.14 226 LYS A CA 1
ATOM 1685 C C . LYS A 1 226 ? 31.612 8.102 -32.321 1.00 36.41 226 LYS A C 1
ATOM 1686 O O . LYS A 1 226 ? 30.768 7.449 -32.919 1.00 33.77 226 LYS A O 1
ATOM 1692 N N . LEU A 1 227 ? 32.052 9.279 -32.770 1.00 27.89 227 LEU A N 1
ATOM 1693 C CA . LEU A 1 227 ? 31.533 9.812 -34.016 1.00 30.79 227 LEU A CA 1
ATOM 1694 C C . LEU A 1 227 ? 32.045 8.994 -35.225 1.00 32.75 227 LEU A C 1
ATOM 1695 O O . LEU A 1 227 ? 31.355 8.864 -36.243 1.00 33.05 227 LEU A O 1
ATOM 1700 N N . GLY A 1 228 ? 33.270 8.490 -35.128 1.00 29.55 228 GLY A N 1
ATOM 1701 C CA . GLY A 1 228 ? 33.849 7.724 -36.224 1.00 32.51 228 GLY A CA 1
ATOM 1702 C C . GLY A 1 228 ? 34.257 8.494 -37.482 1.00 43.77 228 GLY A C 1
ATOM 1703 O O . GLY A 1 228 ? 34.527 7.886 -38.521 1.00 39.44 228 GLY A O 1
ATOM 1704 N N . ALA A 1 229 ? 34.324 9.823 -37.397 1.00 37.12 229 ALA A N 1
ATOM 1705 C CA . ALA A 1 229 ? 34.679 10.668 -38.547 1.00 31.79 229 ALA A CA 1
ATOM 1706 C C . ALA A 1 229 ? 36.208 10.915 -38.614 1.00 28.23 229 ALA A C 1
ATOM 1707 O O . ALA A 1 229 ? 36.911 10.756 -37.613 1.00 31.76 229 ALA A O 1
ATOM 1709 N N . PRO A 1 230 ? 36.724 11.301 -39.791 1.00 31.38 230 PRO A N 1
ATOM 1710 C CA . PRO A 1 230 ? 38.144 11.677 -39.885 1.00 31.68 230 PRO A CA 1
ATOM 1711 C C . PRO A 1 230 ? 38.396 12.886 -38.990 1.00 33.43 230 PRO A C 1
ATOM 1712 O O . PRO A 1 230 ? 37.533 13.758 -38.872 1.00 26.45 230 PRO A O 1
ATOM 1716 N N . VAL A 1 231 ? 39.564 12.942 -38.379 1.00 30.51 231 VAL A N 1
ATOM 1717 C CA . VAL A 1 231 ? 39.869 14.013 -37.439 1.00 27.00 231 VAL A CA 1
ATOM 1718 C C . VAL A 1 231 ? 41.065 14.821 -37.912 1.00 35.14 231 VAL A C 1
ATOM 1719 O O . VAL A 1 231 ? 42.191 14.321 -37.918 1.00 27.62 231 VAL A O 1
ATOM 1723 N N . HIS A 1 232 ? 40.825 16.067 -38.316 1.00 25.16 232 HIS A N 1
ATOM 1724 C CA . HIS A 1 232 ? 41.932 16.967 -38.636 1.00 26.66 232 HIS A CA 1
ATOM 1725 C C . HIS A 1 232 ? 42.350 17.824 -37.443 1.00 33.62 232 HIS A C 1
ATOM 1726 O O . HIS A 1 232 ? 41.557 18.074 -36.505 1.00 29.11 232 HIS A O 1
ATOM 1733 N N . ALA A 1 233 ? 43.601 18.266 -37.494 1.00 26.57 233 ALA A N 1
ATOM 1734 C CA . ALA A 1 233 ? 44.140 19.231 -36.551 1.00 27.74 233 ALA A CA 1
ATOM 1735 C C . ALA A 1 233 ? 44.169 20.584 -37.225 1.00 29.86 233 ALA A C 1
ATOM 1736 O O . ALA A 1 233 ? 43.967 20.696 -38.432 1.00 29.16 233 ALA A O 1
ATOM 1738 N N . SER A 1 234 ? 44.443 21.613 -36.450 1.00 32.13 234 SER A N 1
ATOM 1739 C CA . SER A 1 234 ? 44.487 22.953 -36.996 1.00 29.47 234 SER A CA 1
ATOM 1740 C C . SER A 1 234 ? 45.726 23.067 -37.874 1.00 27.97 234 SER A C 1
ATOM 1741 O O . SER A 1 234 ? 46.719 22.408 -37.617 1.00 25.93 234 SER A O 1
ATOM 1744 N N . ALA A 1 235 ? 45.665 23.886 -38.918 1.00 23.78 235 ALA A N 1
ATOM 1745 C CA . ALA A 1 235 ? 46.897 24.319 -39.570 1.00 25.88 235 ALA A CA 1
ATOM 1746 C C . ALA A 1 235 ? 47.694 25.169 -38.588 1.00 26.51 235 ALA A C 1
ATOM 1747 O O . ALA A 1 235 ? 47.116 25.801 -37.697 1.00 31.14 235 ALA A O 1
ATOM 1749 N N . LEU A 1 236 ? 49.013 25.187 -38.751 1.00 28.28 236 LEU A N 1
ATOM 1750 C CA . LEU A 1 236 ? 49.857 26.105 -38.006 1.00 28.35 236 LEU A CA 1
ATOM 1751 C C . LEU A 1 236 ? 49.589 26.017 -36.478 1.00 30.77 236 LEU A C 1
ATOM 1752 O O . LEU A 1 236 ? 49.390 27.032 -35.793 1.00 27.16 236 LEU A O 1
ATOM 1757 N N . PRO A 1 237 ? 49.590 24.791 -35.941 1.00 32.71 237 PRO A N 1
ATOM 1758 C CA . PRO A 1 237 ? 49.173 24.617 -34.546 1.00 26.45 237 PRO A CA 1
ATOM 1759 C C . PRO A 1 237 ? 50.131 25.245 -33.545 1.00 28.98 237 PRO A C 1
ATOM 1760 O O . PRO A 1 237 ? 51.338 25.174 -33.732 1.00 27.92 237 PRO A O 1
ATOM 1764 N N . ASP A 1 238 ? 49.597 25.847 -32.483 1.00 21.64 238 ASP A N 1
ATOM 1765 C CA . ASP A 1 238 ? 50.435 26.255 -31.360 1.00 22.64 238 ASP A CA 1
ATOM 1766 C C . ASP A 1 238 ? 50.356 25.205 -30.242 1.00 26.24 238 ASP A C 1
ATOM 1767 O O . ASP A 1 238 ? 51.176 25.190 -29.318 1.00 25.85 238 ASP A O 1
ATOM 1772 N N . ARG A 1 239 ? 49.360 24.327 -30.349 1.00 23.84 239 ARG A N 1
ATOM 1773 C CA . ARG A 1 239 ? 49.208 23.172 -29.464 1.00 24.50 239 ARG A CA 1
ATOM 1774 C C . ARG A 1 239 ? 48.662 22.032 -30.334 1.00 28.51 239 ARG A C 1
ATOM 1775 O O . ARG A 1 239 ? 48.041 22.277 -31.366 1.00 26.27 239 ARG A O 1
ATOM 1783 N N . MET A 1 240 ? 48.885 20.789 -29.924 1.00 25.70 240 MET A N 1
ATOM 1784 C CA . MET A 1 240 ? 48.213 19.655 -30.578 1.00 26.11 240 MET A CA 1
ATOM 1785 C C . MET A 1 240 ? 47.332 18.920 -29.576 1.00 22.77 240 MET A C 1
ATOM 1786 O O . MET A 1 240 ? 47.754 18.646 -28.455 1.00 27.74 240 MET A O 1
ATOM 1791 N N . SER A 1 241 ? 46.104 18.636 -29.985 1.00 30.51 241 SER A N 1
ATOM 1792 C CA . SER A 1 241 ? 45.051 18.212 -29.068 1.00 30.26 241 SER A CA 1
ATOM 1793 C C . SER A 1 241 ? 44.525 16.796 -29.330 1.00 32.13 241 SER A C 1
ATOM 1794 O O . SER A 1 241 ? 43.618 16.345 -28.644 1.00 29.00 241 SER A O 1
ATOM 1797 N N . PHE A 1 242 ? 45.071 16.111 -30.333 1.00 28.22 242 PHE A N 1
ATOM 1798 C CA . PHE A 1 242 ? 44.588 14.784 -30.703 1.00 25.27 242 PHE A CA 1
ATOM 1799 C C . PHE A 1 242 ? 45.773 13.938 -31.156 1.00 33.39 242 PHE A C 1
ATOM 1800 O O . PHE A 1 242 ? 46.586 14.403 -31.951 1.00 28.73 242 PHE A O 1
ATOM 1808 N N . PRO A 1 243 ? 45.879 12.692 -30.666 1.00 30.48 243 PRO A N 1
ATOM 1809 C CA . PRO A 1 243 ? 47.083 11.904 -30.993 1.00 29.62 243 PRO A CA 1
ATOM 1810 C C . PRO A 1 243 ? 47.244 11.705 -32.503 1.00 29.47 243 PRO A C 1
ATOM 1811 O O . PRO A 1 243 ? 46.303 11.305 -33.201 1.00 34.16 243 PRO A O 1
ATOM 1815 N N . GLU A 1 244 ? 48.423 12.027 -33.024 1.00 29.31 244 GLU A N 1
ATOM 1816 C CA . GLU A 1 244 ? 48.634 11.988 -34.474 1.00 30.46 244 GLU A CA 1
ATOM 1817 C C . GLU A 1 244 ? 48.937 10.560 -34.978 1.00 31.42 244 GLU A C 1
ATOM 1818 O O . GLU A 1 244 ? 49.083 10.355 -36.175 1.00 29.29 244 GLU A O 1
ATOM 1824 N N . ASP A 1 245 ? 49.027 9.589 -34.066 1.00 35.59 245 ASP A N 1
ATOM 1825 C CA . ASP A 1 245 ? 49.134 8.175 -34.450 1.00 35.03 245 ASP A CA 1
ATOM 1826 C C . ASP A 1 245 ? 47.773 7.471 -34.395 1.00 44.03 245 ASP A C 1
ATOM 1827 O O . ASP A 1 245 ? 47.687 6.268 -34.575 1.00 39.45 245 ASP A O 1
ATOM 1832 N N . HIS A 1 246 ? 46.711 8.226 -34.137 1.00 38.59 246 HIS A N 1
ATOM 1833 C CA . HIS A 1 246 ? 45.374 7.651 -34.048 1.00 31.91 246 HIS A CA 1
ATOM 1834 C C . HIS A 1 246 ? 44.831 7.337 -35.448 1.00 31.20 246 HIS A C 1
ATOM 1835 O O . HIS A 1 246 ? 45.055 8.087 -36.384 1.00 32.65 246 HIS A O 1
ATOM 1842 N N . PRO A 1 247 ? 44.112 6.212 -35.588 1.00 34.82 247 PRO A N 1
ATOM 1843 C CA . PRO A 1 247 ? 43.620 5.752 -36.893 1.00 37.31 247 PRO A CA 1
ATOM 1844 C C . PRO A 1 247 ? 42.683 6.731 -37.610 1.00 42.52 247 PRO A C 1
ATOM 1845 O O . PRO A 1 247 ? 42.614 6.742 -38.858 1.00 33.58 247 PRO A O 1
ATOM 1849 N N . LEU A 1 248 ? 41.996 7.566 -36.835 1.00 39.46 248 LEU A N 1
ATOM 1850 C CA . LEU A 1 248 ? 41.090 8.567 -37.404 1.00 38.08 248 LEU A CA 1
ATOM 1851 C C . LEU A 1 248 ? 41.826 9.847 -37.825 1.00 31.06 248 LEU A C 1
ATOM 1852 O O . LEU A 1 248 ? 41.268 10.687 -38.523 1.00 29.24 248 LEU A O 1
ATOM 1857 N N . TYR A 1 249 ? 43.067 10.004 -37.380 1.00 31.36 249 TYR A N 1
ATOM 1858 C CA . TYR A 1 249 ? 43.802 11.244 -37.631 1.00 29.22 249 TYR A CA 1
ATOM 1859 C C . TYR A 1 249 ? 44.075 11.473 -39.114 1.00 35.82 249 TYR A C 1
ATOM 1860 O O . TYR A 1 249 ? 44.654 10.618 -39.791 1.00 37.87 249 TYR A O 1
ATOM 1869 N N . ALA A 1 250 ? 43.659 12.636 -39.618 1.00 30.25 250 ALA A N 1
ATOM 1870 C CA . ALA A 1 250 ? 43.825 12.956 -41.021 1.00 25.86 250 ALA A CA 1
ATOM 1871 C C . ALA A 1 250 ? 44.877 14.031 -41.264 1.00 34.43 250 ALA A C 1
ATOM 1872 O O . ALA A 1 250 ? 45.021 14.498 -42.375 1.00 32.51 250 ALA A O 1
ATOM 1874 N N . GLY A 1 251 ? 45.609 14.434 -40.232 1.00 28.76 251 GLY A N 1
ATOM 1875 C CA . GLY A 1 251 ? 46.621 15.454 -40.421 1.00 26.17 251 GLY A CA 1
ATOM 1876 C C . GLY A 1 251 ? 46.087 16.878 -40.248 1.00 35.36 251 GLY A C 1
ATOM 1877 O O . GLY A 1 251 ? 44.892 17.097 -40.020 1.00 30.90 251 GLY A O 1
ATOM 1878 N N . PRO A 1 252 ? 46.977 17.869 -40.346 1.00 32.23 252 PRO A N 1
ATOM 1879 C CA . PRO A 1 252 ? 46.538 19.270 -40.211 1.00 32.96 252 PRO A CA 1
ATOM 1880 C C . PRO A 1 252 ? 45.748 19.737 -41.439 1.00 33.69 252 PRO A C 1
ATOM 1881 O O . PRO A 1 252 ? 45.953 19.214 -42.528 1.00 29.25 252 PRO A O 1
ATOM 1885 N N . LEU A 1 253 ? 44.809 20.660 -41.265 1.00 28.03 253 LEU A N 1
ATOM 1886 C CA . LEU A 1 253 ? 44.151 21.256 -42.421 1.00 28.21 253 LEU A CA 1
ATOM 1887 C C . LEU A 1 253 ? 45.176 22.035 -43.238 1.00 22.00 253 LEU A C 1
ATOM 1888 O O . LEU A 1 253 ? 46.225 22.417 -42.716 1.00 28.47 253 LEU A O 1
ATOM 1893 N N . PRO A 1 254 ? 44.881 22.262 -44.517 1.00 25.36 254 PRO A N 1
ATOM 1894 C CA . PRO A 1 254 ? 45.668 23.180 -45.339 1.00 27.69 254 PRO A CA 1
ATOM 1895 C C . PRO A 1 254 ? 45.578 24.589 -44.747 1.00 37.81 254 PRO A C 1
ATOM 1896 O O . PRO A 1 254 ? 44.702 24.847 -43.916 1.00 26.28 254 PRO A O 1
ATOM 1900 N N . MET A 1 255 ? 46.421 25.504 -45.208 1.00 27.43 255 MET A N 1
ATOM 1901 C CA . MET A 1 255 ? 46.468 26.835 -44.609 1.00 29.54 255 MET A CA 1
ATOM 1902 C C . MET A 1 255 ? 46.016 27.931 -45.561 1.00 24.02 255 MET A C 1
ATOM 1903 O O . MET A 1 255 ? 46.397 29.083 -45.417 1.00 27.01 255 MET A O 1
ATOM 1908 N N . THR A 1 256 ? 45.204 27.575 -46.548 1.00 20.69 256 THR A N 1
ATOM 1909 C CA . THR A 1 256 ? 44.672 28.576 -47.467 1.00 24.62 256 THR A CA 1
ATOM 1910 C C . THR A 1 256 ? 43.186 28.326 -47.639 1.00 26.93 256 THR A C 1
ATOM 1911 O O . THR A 1 256 ? 42.692 27.226 -47.368 1.00 25.07 256 THR A O 1
ATOM 1915 N N . ILE A 1 257 ? 42.491 29.355 -48.103 1.00 24.10 257 ILE A N 1
ATOM 1916 C CA . ILE A 1 257 ? 41.070 29.283 -48.361 1.00 28.31 257 ILE A CA 1
ATOM 1917 C C . ILE A 1 257 ? 40.750 28.177 -49.382 1.00 34.39 257 ILE A C 1
ATOM 1918 O O . ILE A 1 257 ? 39.916 27.305 -49.118 1.00 29.20 257 ILE A O 1
ATOM 1923 N N . ALA A 1 258 ? 41.423 28.209 -50.532 1.00 27.92 258 ALA A N 1
ATOM 1924 C CA . ALA A 1 258 ? 41.234 27.200 -51.575 1.00 26.88 258 ALA A CA 1
ATOM 1925 C C . ALA A 1 258 ? 41.544 25.810 -51.052 1.00 27.06 258 ALA A C 1
ATOM 1926 O O . ALA A 1 258 ? 40.825 24.841 -51.320 1.00 28.13 258 ALA A O 1
ATOM 1928 N N . GLY A 1 259 ? 42.629 25.709 -50.304 1.00 23.15 259 GLY A N 1
ATOM 1929 C CA . GLY A 1 259 ? 43.019 24.434 -49.728 1.00 26.10 259 GLY A CA 1
ATOM 1930 C C . GLY A 1 259 ? 41.973 23.824 -48.794 1.00 36.41 259 GLY A C 1
ATOM 1931 O O . GLY A 1 259 ? 41.635 22.634 -48.901 1.00 28.26 259 GLY A O 1
ATOM 1932 N N . VAL A 1 260 ? 41.464 24.617 -47.853 1.00 28.37 260 VAL A N 1
ATOM 1933 C CA . VAL A 1 260 ? 40.479 24.087 -46.902 1.00 22.82 260 VAL A CA 1
ATOM 1934 C C . VAL A 1 260 ? 39.162 23.779 -47.621 1.00 17.34 260 VAL A C 1
ATOM 1935 O O . VAL A 1 260 ? 38.531 22.773 -47.358 1.00 27.98 260 VAL A O 1
ATOM 1939 N N . GLU A 1 261 ? 38.775 24.650 -48.544 1.00 20.42 261 GLU A N 1
ATOM 1940 C CA . GLU A 1 261 ? 37.611 24.399 -49.372 1.00 29.66 261 GLU A CA 1
ATOM 1941 C C . GLU A 1 261 ? 37.688 22.997 -49.993 1.00 37.14 261 GLU A C 1
ATOM 1942 O O . GLU A 1 261 ? 36.721 22.235 -49.957 1.00 34.89 261 GLU A O 1
ATOM 1948 N N . GLN A 1 262 ? 38.857 22.640 -50.510 1.00 32.71 262 GLN A N 1
ATOM 1949 C CA . GLN A 1 262 ? 39.037 21.340 -51.146 1.00 27.29 262 GLN A CA 1
ATOM 1950 C C . GLN A 1 262 ? 39.005 20.228 -50.093 1.00 31.28 262 GLN A C 1
ATOM 1951 O O . GLN A 1 262 ? 38.306 19.230 -50.244 1.00 31.22 262 GLN A O 1
ATOM 1957 N N . ALA A 1 263 ? 39.722 20.429 -49.001 1.00 26.04 263 ALA A N 1
ATOM 1958 C CA . ALA A 1 263 ? 39.781 19.444 -47.930 1.00 25.88 263 ALA A CA 1
ATOM 1959 C C . ALA A 1 263 ? 38.427 19.065 -47.311 1.00 29.10 263 ALA A C 1
ATOM 1960 O O . ALA A 1 263 ? 38.271 17.957 -46.846 1.00 29.81 263 ALA A O 1
ATOM 1962 N N . VAL A 1 264 ? 37.462 19.980 -47.265 1.00 24.90 264 VAL A N 1
ATOM 1963 C CA . VAL A 1 264 ? 36.194 19.670 -46.603 1.00 30.20 264 VAL A CA 1
ATOM 1964 C C . VAL A 1 264 ? 35.124 19.199 -47.589 1.00 30.72 264 VAL A C 1
ATOM 1965 O O . VAL A 1 264 ? 34.042 18.773 -47.184 1.00 30.14 264 VAL A O 1
ATOM 1969 N N . SER A 1 265 ? 35.429 19.296 -48.879 1.00 24.67 265 SER A N 1
ATOM 1970 C CA . SER A 1 265 ? 34.447 19.093 -49.947 1.00 33.84 265 SER A CA 1
ATOM 1971 C C . SER A 1 265 ? 33.857 17.671 -50.001 1.00 26.28 265 SER A C 1
ATOM 1972 O O . SER A 1 265 ? 32.788 17.465 -50.559 1.00 31.87 265 SER A O 1
ATOM 1975 N N . ALA A 1 266 ? 34.533 16.713 -49.377 1.00 27.07 266 ALA A N 1
ATOM 1976 C CA . ALA A 1 266 ? 34.024 15.344 -49.256 1.00 36.79 266 ALA A CA 1
ATOM 1977 C C . ALA A 1 266 ? 32.983 15.169 -48.142 1.00 40.34 266 ALA A C 1
ATOM 1978 O O . ALA A 1 266 ? 32.351 14.115 -48.025 1.00 33.72 266 ALA A O 1
ATOM 1980 N N . TYR A 1 267 ? 32.823 16.183 -47.301 1.00 32.45 267 TYR A N 1
ATOM 1981 C CA . TYR A 1 267 ? 32.031 16.024 -46.088 1.00 25.23 267 TYR A CA 1
ATOM 1982 C C . TYR A 1 267 ? 30.795 16.896 -46.157 1.00 31.57 267 TYR A C 1
ATOM 1983 O O . TYR A 1 267 ? 30.830 17.975 -46.775 1.00 29.86 267 TYR A O 1
ATOM 1992 N N . ASP A 1 268 ? 29.682 16.433 -45.578 1.00 25.58 268 ASP A N 1
ATOM 1993 C CA . ASP A 1 268 ? 28.477 17.274 -45.602 1.00 30.45 268 ASP A CA 1
ATOM 1994 C C . ASP A 1 268 ? 28.398 18.219 -44.371 1.00 26.19 268 ASP A C 1
ATOM 1995 O O . ASP A 1 268 ? 27.649 19.190 -44.363 1.00 29.65 268 ASP A O 1
ATOM 2000 N N . LEU A 1 269 ? 29.225 17.968 -43.366 1.00 26.05 269 LEU A N 1
ATOM 2001 C CA . LEU A 1 269 ? 29.216 18.806 -42.165 1.00 27.08 269 LEU A CA 1
ATOM 2002 C C . LEU A 1 269 ? 30.610 18.851 -41.576 1.00 24.83 269 LEU A C 1
ATOM 2003 O O . LEU A 1 269 ? 31.210 17.796 -41.335 1.00 30.22 269 LEU A O 1
ATOM 2008 N N . VAL A 1 270 ? 31.141 20.051 -41.347 1.00 25.84 270 VAL A N 1
ATOM 2009 C CA . VAL A 1 270 ? 32.427 20.153 -40.632 1.00 25.64 270 VAL A CA 1
ATOM 2010 C C . VAL A 1 270 ? 32.173 20.601 -39.205 1.00 22.66 270 VAL A C 1
ATOM 2011 O O . VAL A 1 270 ? 31.510 21.611 -38.989 1.00 26.06 270 VAL A O 1
ATOM 2015 N N . VAL A 1 271 ? 32.691 19.851 -38.239 1.00 25.41 271 VAL A N 1
ATOM 2016 C CA . VAL A 1 271 ? 32.521 20.180 -36.833 1.00 26.92 271 VAL A CA 1
ATOM 2017 C C . VAL A 1 271 ? 33.846 20.715 -36.286 1.00 28.44 271 VAL A C 1
ATOM 2018 O O . VAL A 1 271 ? 34.804 19.969 -36.126 1.00 27.37 271 VAL A O 1
ATOM 2022 N N . VAL A 1 272 ? 33.919 22.022 -36.040 1.00 21.57 272 VAL A N 1
ATOM 2023 C CA . VAL A 1 272 ? 35.196 22.616 -35.611 1.00 23.97 272 VAL A CA 1
ATOM 2024 C C . VAL A 1 272 ? 35.180 22.907 -34.115 1.00 24.36 272 VAL A C 1
ATOM 2025 O O . VAL A 1 272 ? 34.416 23.748 -33.638 1.00 22.61 272 VAL A O 1
ATOM 2029 N N . VAL A 1 273 ? 35.999 22.185 -33.367 1.00 25.46 273 VAL A N 1
ATOM 2030 C CA . VAL A 1 273 ? 36.043 22.350 -31.928 1.00 20.37 273 VAL A CA 1
ATOM 2031 C C . VAL A 1 273 ? 37.404 22.873 -31.471 1.00 25.19 273 VAL A C 1
ATOM 2032 O O . VAL A 1 273 ? 38.415 22.165 -31.572 1.00 25.24 273 VAL A O 1
ATOM 2036 N N . GLY A 1 274 ? 37.434 24.103 -30.955 1.00 26.94 274 GLY A N 1
ATOM 2037 C CA . GLY A 1 274 ? 38.651 24.663 -30.372 1.00 20.05 274 GLY A CA 1
ATOM 2038 C C . GLY A 1 274 ? 39.713 25.023 -31.401 1.00 23.27 274 GLY A C 1
ATOM 2039 O O . GLY A 1 274 ? 40.896 25.104 -31.080 1.00 25.86 274 GLY A O 1
ATOM 2040 N N . ALA A 1 275 ? 39.272 25.235 -32.637 1.00 23.22 275 ALA A N 1
ATOM 2041 C CA . ALA A 1 275 ? 40.110 25.742 -33.723 1.00 25.12 275 ALA A CA 1
ATOM 2042 C C . ALA A 1 275 ? 39.409 26.931 -34.341 1.00 26.39 275 ALA A C 1
ATOM 2043 O O . ALA A 1 275 ? 38.166 27.039 -34.277 1.00 24.25 275 ALA A O 1
ATOM 2045 N N . GLU A 1 276 ? 40.191 27.843 -34.912 1.00 25.27 276 GLU A N 1
ATOM 2046 C CA . GLU A 1 276 ? 39.645 28.979 -35.668 1.00 22.50 276 GLU A CA 1
ATOM 2047 C C . GLU A 1 276 ? 38.999 28.484 -36.935 1.00 24.61 276 GLU A C 1
ATOM 2048 O O . GLU A 1 276 ? 39.310 27.383 -37.415 1.00 24.41 276 GLU A O 1
ATOM 2054 N N . VAL A 1 277 ? 38.101 29.292 -37.470 1.00 17.13 277 VAL A N 1
ATOM 2055 C CA . VAL A 1 277 ? 37.492 29.025 -38.751 1.00 25.35 277 VAL A CA 1
ATOM 2056 C C . VAL A 1 277 ? 37.909 30.092 -39.757 1.00 26.14 277 VAL A C 1
ATOM 2057 O O . VAL A 1 277 ? 37.261 31.141 -39.834 1.00 25.30 277 VAL A O 1
ATOM 2061 N N . PHE A 1 278 ? 39.007 29.880 -40.498 1.00 26.37 278 PHE A N 1
ATOM 2062 C CA . PHE A 1 278 ? 40.034 28.874 -40.226 1.00 27.58 278 PHE A CA 1
ATOM 2063 C C . PHE A 1 278 ? 41.354 29.639 -40.155 1.00 24.55 278 PHE A C 1
ATOM 2064 O O . PHE A 1 278 ? 41.432 30.791 -40.589 1.00 24.49 278 PHE A O 1
ATOM 2072 N N . ARG A 1 279 ? 42.394 28.998 -39.645 1.00 26.58 279 ARG A N 1
ATOM 2073 C CA . ARG A 1 279 ? 43.696 29.656 -39.521 1.00 23.63 279 ARG A CA 1
ATOM 2074 C C . ARG A 1 279 ? 44.395 29.672 -40.873 1.00 29.36 279 ARG A C 1
ATOM 2075 O O . ARG A 1 279 ? 45.140 28.742 -41.199 1.00 27.09 279 ARG A O 1
ATOM 2083 N N . TYR A 1 280 ? 44.129 30.715 -41.657 1.00 22.04 280 TYR A N 1
ATOM 2084 C CA . TYR A 1 280 ? 44.715 30.862 -42.990 1.00 23.86 280 TYR A CA 1
ATOM 2085 C C . TYR A 1 280 ? 45.976 31.707 -42.917 1.00 30.13 280 TYR A C 1
ATOM 2086 O O . TYR A 1 280 ? 46.089 32.610 -42.081 1.00 25.83 280 TYR A O 1
ATOM 2095 N N . TYR A 1 281 ? 46.911 31.464 -43.819 1.00 24.57 281 TYR A N 1
ATOM 2096 C CA . TYR A 1 281 ? 48.122 32.268 -43.816 1.00 23.43 281 TYR A CA 1
ATOM 2097 C C . TYR A 1 281 ? 48.392 32.841 -45.213 1.00 29.02 281 TYR A C 1
ATOM 2098 O O . TYR A 1 281 ? 48.057 34.003 -45.457 1.00 27.22 281 TYR A O 1
ATOM 2107 N N . PRO A 1 282 ? 48.949 32.041 -46.149 1.00 29.87 282 PRO A N 1
ATOM 2108 C CA . PRO A 1 282 ? 49.050 32.619 -47.495 1.00 27.46 282 PRO A CA 1
ATOM 2109 C C . PRO A 1 282 ? 47.679 32.738 -48.140 1.00 28.30 282 PRO A C 1
ATOM 2110 O O . PRO A 1 282 ? 46.741 32.012 -47.776 1.00 23.99 282 PRO A O 1
ATOM 2114 N N . TYR A 1 283 ? 47.554 33.672 -49.077 1.00 23.40 283 TYR A N 1
ATOM 2115 C CA . TYR A 1 283 ? 46.303 33.853 -49.781 1.00 25.30 283 TYR A CA 1
ATOM 2116 C C . TYR A 1 283 ? 46.231 33.026 -51.076 1.00 32.57 283 TYR A C 1
ATOM 2117 O O . TYR A 1 283 ? 47.056 33.209 -51.979 1.00 31.08 283 TYR A O 1
ATOM 2126 N N . VAL A 1 284 ? 45.244 32.132 -51.160 1.00 27.41 284 VAL A N 1
ATOM 2127 C CA . VAL A 1 284 ? 44.890 31.445 -52.407 1.00 30.91 284 VAL A CA 1
ATOM 2128 C C . VAL A 1 284 ? 43.364 31.426 -52.469 1.00 29.23 284 VAL A C 1
ATOM 2129 O O . VAL A 1 284 ? 42.721 30.868 -51.588 1.00 28.28 284 VAL A O 1
ATOM 2133 N N . PRO A 1 285 ? 42.782 32.055 -53.494 1.00 25.99 285 PRO A N 1
ATOM 2134 C CA . PRO A 1 285 ? 41.338 32.314 -53.401 1.00 29.76 285 PRO A CA 1
ATOM 2135 C C . PRO A 1 285 ? 40.459 31.075 -53.589 1.00 36.04 285 PRO A C 1
ATOM 2136 O O . PRO A 1 285 ? 40.883 30.068 -54.155 1.00 33.35 285 PRO A O 1
ATOM 2140 N N . GLY A 1 286 ? 39.246 31.162 -53.062 1.00 27.80 286 GLY A N 1
ATOM 2141 C CA . GLY A 1 286 ? 38.250 30.112 -53.144 1.00 30.92 286 GLY A CA 1
ATOM 2142 C C . GLY A 1 286 ? 37.034 30.570 -52.357 1.00 39.35 286 GLY A C 1
ATOM 2143 O O . GLY A 1 286 ? 36.952 31.745 -51.979 1.00 29.54 286 GLY A O 1
ATOM 2144 N N . GLU A 1 287 ? 36.096 29.658 -52.121 1.00 35.90 287 GLU A N 1
ATOM 2145 C CA . GLU A 1 287 ? 34.979 29.894 -51.202 1.00 35.10 287 GLU A CA 1
ATOM 2146 C C . GLU A 1 287 ? 35.406 29.324 -49.857 1.00 31.56 287 GLU A C 1
ATOM 2147 O O . GLU A 1 287 ? 36.169 28.369 -49.813 1.00 24.55 287 GLU A O 1
ATOM 2153 N N . TYR A 1 288 ? 34.947 29.921 -48.761 1.00 28.20 288 TYR A N 1
ATOM 2154 C CA . TYR A 1 288 ? 35.317 29.430 -47.431 1.00 24.98 288 TYR A CA 1
ATOM 2155 C C . TYR A 1 288 ? 34.801 28.020 -47.228 1.00 28.35 288 TYR A C 1
ATOM 2156 O O . TYR A 1 288 ? 35.498 27.186 -46.632 1.00 31.19 288 TYR A O 1
ATOM 2165 N N . LEU A 1 289 ? 33.594 27.752 -47.738 1.00 27.22 289 LEU A N 1
ATOM 2166 C CA . LEU A 1 289 ? 33.024 26.396 -47.732 1.00 34.54 289 LEU A CA 1
ATOM 2167 C C . LEU A 1 289 ? 32.436 26.093 -49.106 1.00 32.48 289 LEU A C 1
ATOM 2168 O O . LEU A 1 289 ? 31.767 26.939 -49.697 1.00 30.95 289 LEU A O 1
ATOM 2173 N N . PRO A 1 290 ? 32.645 24.869 -49.606 1.00 30.87 290 PRO A N 1
ATOM 2174 C CA . PRO A 1 290 ? 31.988 24.509 -50.868 1.00 37.55 290 PRO A CA 1
ATOM 2175 C C . PRO A 1 290 ? 30.485 24.284 -50.622 1.00 33.35 290 PRO A C 1
ATOM 2176 O O . PRO A 1 290 ? 30.068 24.043 -49.468 1.00 29.08 290 PRO A O 1
ATOM 2180 N N . GLU A 1 291 ? 29.676 24.400 -51.673 1.00 39.89 291 GLU A N 1
ATOM 2181 C CA . GLU A 1 291 ? 28.242 24.209 -51.528 1.00 36.48 291 GLU A CA 1
ATOM 2182 C C . GLU A 1 291 ? 28.007 22.771 -51.116 1.00 33.55 291 GLU A C 1
ATOM 2183 O O . GLU A 1 291 ? 28.768 21.885 -51.501 1.00 33.34 291 GLU A O 1
ATOM 2189 N N . GLY A 1 292 ? 27.010 22.539 -50.270 1.00 38.79 292 GLY A N 1
ATOM 2190 C CA . GLY A 1 292 ? 26.783 21.193 -49.773 1.00 34.87 292 GLY A CA 1
ATOM 2191 C C . GLY A 1 292 ? 27.599 20.841 -48.532 1.00 35.92 292 GLY A C 1
ATOM 2192 O O . GLY A 1 292 ? 27.396 19.804 -47.936 1.00 32.40 292 GLY A O 1
ATOM 2193 N N . THR A 1 293 ? 28.537 21.685 -48.131 1.00 30.44 293 THR A N 1
ATOM 2194 C CA . THR A 1 293 ? 29.201 21.445 -46.850 1.00 29.82 293 THR A CA 1
ATOM 2195 C C . THR A 1 293 ? 28.782 22.515 -45.843 1.00 30.39 293 THR A C 1
ATOM 2196 O O . THR A 1 293 ? 29.008 23.695 -46.097 1.00 27.09 293 THR A O 1
ATOM 2200 N N . ASP A 1 294 ? 28.183 22.099 -44.722 1.00 31.90 294 ASP A N 1
ATOM 2201 C CA . ASP A 1 294 ? 27.851 22.999 -43.608 1.00 29.83 294 ASP A CA 1
ATOM 2202 C C . ASP A 1 294 ? 28.907 22.967 -42.524 1.00 27.91 294 ASP A C 1
ATOM 2203 O O . ASP A 1 294 ? 29.701 22.006 -42.442 1.00 23.81 294 ASP A O 1
ATOM 2208 N N . LEU A 1 295 ? 28.866 23.966 -41.628 1.00 24.97 295 LEU A N 1
ATOM 2209 C CA . LEU A 1 295 ? 29.876 24.041 -40.560 1.00 26.97 295 LEU A CA 1
ATOM 2210 C C . LEU A 1 295 ? 29.316 24.421 -39.196 1.00 22.10 295 LEU A C 1
ATOM 2211 O O . LEU A 1 295 ? 28.543 25.371 -39.084 1.00 23.05 295 LEU A O 1
ATOM 2216 N N . LEU A 1 296 ? 29.731 23.682 -38.173 1.00 20.87 296 LEU A N 1
ATOM 2217 C CA . LEU A 1 296 ? 29.479 24.027 -36.784 1.00 28.64 296 LEU A CA 1
ATOM 2218 C C . LEU A 1 296 ? 30.804 24.389 -36.142 1.00 25.15 296 LEU A C 1
ATOM 2219 O O . LEU A 1 296 ? 31.810 23.751 -36.404 1.00 22.64 296 LEU A O 1
ATOM 2224 N N . GLN A 1 297 ? 30.785 25.387 -35.268 1.00 21.25 297 GLN A N 1
ATOM 2225 C CA . GLN A 1 297 ? 31.981 25.812 -34.564 1.00 22.82 297 GLN A CA 1
ATOM 2226 C C . GLN A 1 297 ? 31.724 25.969 -33.055 1.00 20.63 297 GLN A C 1
ATOM 2227 O O . GLN A 1 297 ? 30.758 26.612 -32.630 1.00 22.42 297 GLN A O 1
ATOM 2233 N N . ILE A 1 298 ? 32.616 25.412 -32.254 1.00 21.02 298 ILE A N 1
ATOM 2234 C CA . ILE A 1 298 ? 32.506 25.479 -30.805 1.00 24.20 298 ILE A CA 1
ATOM 2235 C C . ILE A 1 298 ? 33.830 26.025 -30.319 1.00 26.57 298 ILE A C 1
ATOM 2236 O O . ILE A 1 298 ? 34.892 25.492 -30.658 1.00 22.78 298 ILE A O 1
ATOM 2241 N N . THR A 1 299 ? 33.779 27.126 -29.586 1.00 21.23 299 THR A N 1
ATOM 2242 C CA . THR A 1 299 ? 35.007 27.768 -29.111 1.00 21.30 299 THR A CA 1
ATOM 2243 C C . THR A 1 299 ? 34.724 28.406 -27.763 1.00 25.23 299 THR A C 1
ATOM 2244 O O . THR A 1 299 ? 33.582 28.786 -27.469 1.00 27.07 299 THR A O 1
ATOM 2248 N N . ALA A 1 300 ? 35.761 28.541 -26.949 1.00 18.94 300 ALA A N 1
ATOM 2249 C CA . ALA A 1 300 ? 35.644 29.309 -25.715 1.00 23.89 300 ALA A CA 1
ATOM 2250 C C . ALA A 1 300 ? 35.883 30.807 -25.946 1.00 28.63 300 ALA A C 1
ATOM 2251 O O . ALA A 1 300 ? 35.689 31.618 -25.037 1.00 23.76 300 ALA A O 1
ATOM 2253 N N . ASP A 1 301 ? 36.321 31.181 -27.148 1.00 22.80 301 ASP A N 1
ATOM 2254 C CA . ASP A 1 301 ? 36.630 32.586 -27.409 1.00 24.21 301 ASP A CA 1
ATOM 2255 C C . ASP A 1 301 ? 35.638 33.253 -28.367 1.00 27.68 301 ASP A C 1
ATOM 2256 O O . ASP A 1 301 ? 35.713 33.042 -29.577 1.00 23.82 301 ASP A O 1
ATOM 2261 N N . PRO A 1 302 ? 34.724 34.082 -27.824 1.00 23.67 302 PRO A N 1
ATOM 2262 C CA . PRO A 1 302 ? 33.711 34.799 -28.610 1.00 17.52 302 PRO A CA 1
ATOM 2263 C C . PRO A 1 302 ? 34.334 35.582 -29.788 1.00 18.05 302 PRO A C 1
ATOM 2264 O O . PRO A 1 302 ? 33.675 35.791 -30.803 1.00 20.24 302 PRO A O 1
ATOM 2268 N N . HIS A 1 303 ? 35.583 36.010 -29.657 1.00 18.90 303 HIS A N 1
ATOM 2269 C CA . HIS A 1 303 ? 36.238 36.653 -30.781 1.00 27.12 303 HIS A CA 1
ATOM 2270 C C . HIS A 1 303 ? 36.362 35.685 -31.989 1.00 24.24 303 HIS A C 1
ATOM 2271 O O . HIS A 1 303 ? 36.150 36.076 -33.151 1.00 24.36 303 HIS A O 1
ATOM 2278 N N . ARG A 1 304 ? 36.709 34.427 -31.714 1.00 17.35 304 ARG A N 1
ATOM 2279 C CA . ARG A 1 304 ? 36.920 33.474 -32.798 1.00 25.84 304 ARG A CA 1
ATOM 2280 C C . ARG A 1 304 ? 35.612 33.059 -33.496 1.00 26.61 304 ARG A C 1
ATOM 2281 O O . ARG A 1 304 ? 35.601 32.831 -34.706 1.00 21.71 304 ARG A O 1
ATOM 2289 N N . SER A 1 305 ? 34.500 32.985 -32.763 1.00 18.74 305 SER A N 1
ATOM 2290 C CA . SER A 1 305 ? 33.215 32.777 -33.434 1.00 18.79 305 SER A CA 1
ATOM 2291 C C . SER A 1 305 ? 32.752 34.033 -34.138 1.00 23.57 305 SER A C 1
ATOM 2292 O O . SER A 1 305 ? 32.091 33.972 -35.179 1.00 22.30 305 SER A O 1
ATOM 2295 N N . ALA A 1 306 ? 33.092 35.191 -33.581 1.00 21.12 306 ALA A N 1
ATOM 2296 C CA . ALA A 1 306 ? 32.629 36.458 -34.180 1.00 20.23 306 ALA A CA 1
ATOM 2297 C C . ALA A 1 306 ? 33.244 36.684 -35.561 1.00 22.87 306 ALA A C 1
ATOM 2298 O O . ALA A 1 306 ? 32.585 37.212 -36.474 1.00 24.92 306 ALA A O 1
ATOM 2300 N N . VAL A 1 307 ? 34.519 36.319 -35.713 1.00 24.88 307 VAL A N 1
ATOM 2301 C CA . VAL A 1 307 ? 35.195 36.578 -36.995 1.00 28.27 307 VAL A CA 1
ATOM 2302 C C . VAL A 1 307 ? 35.016 35.475 -38.053 1.00 25.76 307 VAL A C 1
ATOM 2303 O O . VAL A 1 307 ? 35.363 35.683 -39.194 1.00 23.95 307 VAL A O 1
ATOM 2307 N N . ALA A 1 308 ? 34.478 34.322 -37.669 1.00 21.99 308 ALA A N 1
ATOM 2308 C CA . ALA A 1 308 ? 34.312 33.204 -38.614 1.00 18.88 308 ALA A CA 1
ATOM 2309 C C . ALA A 1 308 ? 33.537 33.668 -39.828 1.00 22.77 308 ALA A C 1
ATOM 2310 O O . ALA A 1 308 ? 32.517 34.311 -39.668 1.00 19.12 308 ALA A O 1
ATOM 2312 N N . PRO A 1 309 ? 34.026 33.365 -41.051 1.00 21.93 309 PRO A N 1
ATOM 2313 C CA . PRO A 1 309 ? 33.306 33.833 -42.242 1.00 19.71 309 PRO A CA 1
ATOM 2314 C C . PRO A 1 309 ? 32.024 33.029 -42.501 1.00 24.29 309 PRO A C 1
ATOM 2315 O O . PRO A 1 309 ? 31.115 33.507 -43.210 1.00 20.99 309 PRO A O 1
ATOM 2319 N N . VAL A 1 310 ? 31.939 31.842 -41.913 1.00 18.49 310 VAL A N 1
ATOM 2320 C CA . VAL A 1 310 ? 30.815 30.940 -42.197 1.00 23.04 310 VAL A CA 1
ATOM 2321 C C . VAL A 1 310 ? 30.476 30.157 -40.948 1.00 19.99 310 VAL A C 1
ATOM 2322 O O . VAL A 1 310 ? 31.276 30.102 -40.027 1.00 22.18 310 VAL A O 1
ATOM 2326 N N . GLY A 1 311 ? 29.306 29.534 -40.926 1.00 20.70 311 GLY A N 1
ATOM 2327 C CA . GLY A 1 311 ? 29.010 28.531 -39.905 1.00 20.37 311 GLY A CA 1
ATOM 2328 C C . GLY A 1 311 ? 28.025 28.976 -38.822 1.00 23.41 311 GLY A C 1
ATOM 2329 O O . GLY A 1 311 ? 27.717 30.160 -38.679 1.00 24.77 311 GLY A O 1
ATOM 2330 N N . ASP A 1 312 ? 27.497 28.014 -38.080 1.00 22.45 312 ASP A N 1
ATOM 2331 C CA . ASP A 1 312 ? 26.788 28.313 -36.842 1.00 24.85 312 ASP A CA 1
ATOM 2332 C C . ASP A 1 312 ? 27.722 27.942 -35.711 1.00 25.31 312 ASP A C 1
ATOM 2333 O O . ASP A 1 312 ? 28.348 26.875 -35.740 1.00 24.57 312 ASP A O 1
ATOM 2338 N N . SER A 1 313 ? 27.837 28.831 -34.728 1.00 24.14 313 SER A N 1
ATOM 2339 C CA . SER A 1 313 ? 28.816 28.640 -33.671 1.00 23.32 313 SER A CA 1
ATOM 2340 C C . SER A 1 313 ? 28.137 28.706 -32.327 1.00 17.97 313 SER A C 1
ATOM 2341 O O . SER A 1 313 ? 27.004 29.198 -32.210 1.00 26.79 313 SER A O 1
ATOM 2344 N N . LEU A 1 314 ? 28.840 28.217 -31.311 1.00 19.18 314 LEU A N 1
ATOM 2345 C CA . LEU A 1 314 ? 28.441 28.436 -29.936 1.00 22.02 314 LEU A CA 1
ATOM 2346 C C . LEU A 1 314 ? 29.687 28.591 -29.103 1.00 27.45 314 LEU A C 1
ATOM 2347 O O . LEU A 1 314 ? 30.755 28.078 -29.449 1.00 23.18 314 LEU A O 1
ATOM 2352 N N . VAL A 1 315 ? 29.538 29.323 -28.010 1.00 20.83 315 VAL A N 1
ATOM 2353 C CA . VAL A 1 315 ? 30.645 29.620 -27.130 1.00 18.59 315 VAL A CA 1
ATOM 2354 C C . VAL A 1 315 ? 30.555 28.687 -25.926 1.00 23.64 315 VAL A C 1
ATOM 2355 O O . VAL A 1 315 ? 29.475 28.483 -25.358 1.00 23.78 315 VAL A O 1
ATOM 2359 N N . GLY A 1 316 ? 31.684 28.136 -25.510 1.00 18.34 316 GLY A N 1
ATOM 2360 C CA . GLY A 1 316 ? 31.688 27.314 -24.326 1.00 21.58 316 GLY A CA 1
ATOM 2361 C C . GLY A 1 316 ? 33.003 26.595 -24.206 1.00 29.67 316 GLY A C 1
ATOM 2362 O O . GLY A 1 316 ? 33.724 26.442 -25.203 1.00 27.97 316 GLY A O 1
ATOM 2363 N N . ASP A 1 317 ? 33.327 26.174 -22.986 1.00 19.07 317 ASP A N 1
ATOM 2364 C CA . ASP A 1 317 ? 34.520 25.400 -22.740 1.00 23.25 317 ASP A CA 1
ATOM 2365 C C . ASP A 1 317 ? 34.494 24.157 -23.637 1.00 26.46 317 ASP A C 1
ATOM 2366 O O . ASP A 1 317 ? 33.484 23.455 -23.702 1.00 25.14 317 ASP A O 1
ATOM 2371 N N . VAL A 1 318 ? 35.590 23.887 -24.345 1.00 27.31 318 VAL A N 1
ATOM 2372 C CA . VAL A 1 318 ? 35.563 22.803 -25.346 1.00 24.30 318 VAL A CA 1
ATOM 2373 C C . VAL A 1 318 ? 35.596 21.417 -24.685 1.00 22.77 318 VAL A C 1
ATOM 2374 O O . VAL A 1 318 ? 35.103 20.440 -25.245 1.00 23.71 318 VAL A O 1
ATOM 2378 N N . GLY A 1 319 ? 36.174 21.336 -23.493 1.00 22.19 319 GLY A N 1
ATOM 2379 C CA . GLY A 1 319 ? 36.175 20.088 -22.740 1.00 22.91 319 GLY A CA 1
ATOM 2380 C C . GLY A 1 319 ? 34.759 19.731 -22.291 1.00 29.32 319 GLY A C 1
ATOM 2381 O O . GLY A 1 319 ? 34.311 18.602 -22.444 1.00 29.19 319 GLY A O 1
ATOM 2382 N N . ILE A 1 320 ? 34.036 20.705 -21.754 1.00 28.94 320 ILE A N 1
ATOM 2383 C CA . ILE A 1 320 ? 32.642 20.495 -21.380 1.00 23.39 320 ILE A CA 1
ATOM 2384 C C . ILE A 1 320 ? 31.804 20.165 -22.590 1.00 27.27 320 ILE A C 1
ATOM 2385 O O . ILE A 1 320 ? 30.959 19.304 -22.523 1.00 28.31 320 ILE A O 1
ATOM 2390 N N . ALA A 1 321 ? 32.015 20.872 -23.706 1.00 24.47 321 ALA A N 1
ATOM 2391 C CA . ALA A 1 321 ? 31.221 20.627 -24.910 1.00 24.25 321 ALA A CA 1
ATOM 2392 C C . ALA A 1 321 ? 31.453 19.209 -25.457 1.00 27.27 321 ALA A C 1
ATOM 2393 O O . ALA A 1 321 ? 30.512 18.547 -25.865 1.00 28.05 321 ALA A O 1
ATOM 2395 N N . LEU A 1 322 ? 32.713 18.770 -25.469 1.00 20.91 322 LEU A N 1
ATOM 2396 C CA . LEU A 1 322 ? 33.075 17.459 -26.006 1.00 32.04 322 LEU A CA 1
ATOM 2397 C C . LEU A 1 322 ? 32.447 16.336 -25.176 1.00 28.73 322 LEU A C 1
ATOM 2398 O O . LEU A 1 322 ? 31.799 15.449 -25.724 1.00 32.93 322 LEU A O 1
ATOM 2403 N N . SER A 1 323 ? 32.656 16.386 -23.863 1.00 25.19 323 SER A N 1
ATOM 2404 C CA . SER A 1 323 ? 32.120 15.372 -22.966 1.00 36.37 323 SER A CA 1
ATOM 2405 C C . SER A 1 323 ? 30.618 15.286 -23.121 1.00 30.81 323 SER A C 1
ATOM 2406 O O . SER A 1 323 ? 30.059 14.203 -23.223 1.00 38.01 323 SER A O 1
ATOM 2409 N N . ARG A 1 324 ? 29.966 16.435 -23.175 1.00 27.22 324 ARG A N 1
ATOM 2410 C CA . ARG A 1 324 ? 28.525 16.436 -23.366 1.00 29.30 324 ARG A CA 1
ATOM 2411 C C . ARG A 1 324 ? 28.080 15.998 -24.762 1.00 34.94 324 ARG A C 1
ATOM 2412 O O . ARG A 1 324 ? 27.078 15.307 -24.904 1.00 27.82 324 ARG A O 1
ATOM 2420 N N . LEU A 1 325 ? 28.802 16.404 -25.802 1.00 27.40 325 LEU A N 1
ATOM 2421 C CA . LEU A 1 325 ? 28.442 15.955 -27.144 1.00 28.76 325 LEU A CA 1
ATOM 2422 C C . LEU A 1 325 ? 28.493 14.426 -27.228 1.00 28.66 325 LEU A C 1
ATOM 2423 O O . LEU A 1 325 ? 27.679 13.810 -27.912 1.00 31.63 325 LEU A O 1
ATOM 2428 N N . THR A 1 326 ? 29.457 13.826 -26.538 1.00 30.86 326 THR A N 1
ATOM 2429 C CA . THR A 1 326 ? 29.608 12.373 -26.575 1.00 35.75 326 THR A CA 1
ATOM 2430 C C . THR A 1 326 ? 28.323 11.700 -26.090 1.00 44.38 326 THR A C 1
ATOM 2431 O O . THR A 1 326 ? 27.818 10.768 -26.721 1.00 32.99 326 THR A O 1
ATOM 2435 N N . GLU A 1 327 ? 27.785 12.189 -24.975 1.00 33.26 327 GLU A N 1
ATOM 2436 C CA . GLU A 1 327 ? 26.540 11.651 -24.455 1.00 33.68 327 GLU A CA 1
ATOM 2437 C C . GLU A 1 327 ? 25.375 11.922 -25.402 1.00 37.85 327 GLU A C 1
ATOM 2438 O O . GLU A 1 327 ? 24.460 11.124 -25.498 1.00 40.66 327 GLU A O 1
ATOM 2444 N N . LEU A 1 328 ? 25.415 13.038 -26.122 1.00 35.57 328 LEU A N 1
ATOM 2445 C CA . LEU A 1 328 ? 24.271 13.458 -26.916 1.00 34.40 328 LEU A CA 1
ATOM 2446 C C . LEU A 1 328 ? 24.144 12.790 -28.281 1.00 42.62 328 LEU A C 1
ATOM 2447 O O . LEU A 1 328 ? 23.033 12.601 -28.750 1.00 45.25 328 LEU A O 1
ATOM 2452 N N . ILE A 1 329 ? 25.257 12.478 -28.948 1.00 35.01 329 ILE A N 1
ATOM 2453 C CA . ILE A 1 329 ? 25.152 11.952 -30.306 1.00 38.47 329 ILE A CA 1
ATOM 2454 C C . ILE A 1 329 ? 24.784 10.466 -30.342 1.00 41.29 329 ILE A C 1
ATOM 2455 O O . ILE A 1 329 ? 25.043 9.734 -29.391 1.00 32.25 329 ILE A O 1
ATOM 2460 N N . ASP A 1 330 ? 24.200 10.034 -31.461 1.00 46.97 330 ASP A N 1
ATOM 2461 C CA . ASP A 1 330 ? 23.860 8.628 -31.681 1.00 43.92 330 ASP A CA 1
ATOM 2462 C C . ASP A 1 330 ? 25.113 7.801 -31.768 1.00 50.00 330 ASP A C 1
ATOM 2463 O O . ASP A 1 330 ? 26.175 8.299 -32.136 1.00 49.50 330 ASP A O 1
ATOM 2468 N N . THR A 1 331 ? 24.992 6.525 -31.439 1.00 52.43 331 THR A N 1
ATOM 2469 C CA . THR A 1 331 ? 26.011 5.590 -31.868 1.00 70.61 331 THR A CA 1
ATOM 2470 C C . THR A 1 331 ? 25.812 5.379 -33.362 1.00 67.75 331 THR A C 1
ATOM 2471 O O . THR A 1 331 ? 24.763 4.890 -33.781 1.00 62.39 331 THR A O 1
ATOM 2475 N N . PRO A 1 332 ? 26.792 5.798 -34.181 1.00 80.47 332 PRO A N 1
ATOM 2476 C CA . PRO A 1 332 ? 26.606 5.566 -35.617 1.00 92.85 332 PRO A CA 1
ATOM 2477 C C . PRO A 1 332 ? 26.674 4.070 -35.924 1.00 88.05 332 PRO A C 1
ATOM 2478 O O . PRO A 1 332 ? 27.243 3.290 -35.146 1.00 83.41 332 PRO A O 1
ATOM 2482 N N . ASP A 1 333 ? 26.070 3.674 -37.036 1.00 90.42 333 ASP A N 1
ATOM 2483 C CA . ASP A 1 333 ? 25.968 2.261 -37.372 1.00 107.92 333 ASP A CA 1
ATOM 2484 C C . ASP A 1 333 ? 26.890 1.905 -38.534 1.00 113.57 333 ASP A C 1
ATOM 2485 O O . ASP A 1 333 ? 27.442 2.800 -39.183 1.00 112.18 333 ASP A O 1
ATOM 2490 N N . ASP A 1 334 ? 27.053 0.602 -38.773 1.00 112.94 334 ASP A N 1
ATOM 2491 C CA . ASP A 1 334 ? 27.801 0.081 -39.923 1.00 107.54 334 ASP A CA 1
ATOM 2492 C C . ASP A 1 334 ? 29.131 0.804 -40.119 1.00 107.96 334 ASP A C 1
ATOM 2493 O O . ASP A 1 334 ? 29.327 1.519 -41.106 1.00 104.34 334 ASP A O 1
ATOM 2498 N N . ARG A 1 335 ? 30.045 0.629 -39.175 1.00 116.54 335 ARG A N 1
ATOM 2499 C CA . ARG A 1 335 ? 31.309 1.353 -39.234 1.00 125.99 335 ARG A CA 1
ATOM 2500 C C . ARG A 1 335 ? 32.371 0.641 -40.085 1.00 124.46 335 ARG A C 1
ATOM 2501 O O . ARG A 1 335 ? 32.949 -0.370 -39.667 1.00 109.66 335 ARG A O 1
ATOM 2509 N N . VAL A 1 336 ? 32.595 1.165 -41.292 1.00 122.95 336 VAL A N 1
ATOM 2510 C CA . VAL A 1 336 ? 33.794 0.849 -42.070 1.00 117.58 336 VAL A CA 1
ATOM 2511 C C . VAL A 1 336 ? 34.785 2.004 -41.885 1.00 125.05 336 VAL A C 1
ATOM 2512 O O . VAL A 1 336 ? 34.644 3.059 -42.516 1.00 115.51 336 VAL A O 1
ATOM 2516 N N . PRO A 1 337 ? 35.719 1.860 -40.952 1.00 118.30 337 PRO A N 1
ATOM 2517 C CA . PRO A 1 337 ? 36.524 3.001 -40.491 1.00 112.95 337 PRO A CA 1
ATOM 2518 C C . PRO A 1 337 ? 37.459 3.597 -41.543 1.00 116.16 337 PRO A C 1
ATOM 2519 O O . PRO A 1 337 ? 38.049 2.846 -42.319 1.00 109.98 337 PRO A O 1
ATOM 2523 N N . PRO A 1 338 ? 37.603 4.923 -41.560 1.00 121.05 338 PRO A N 1
ATOM 2524 C CA . PRO A 1 338 ? 38.600 5.543 -42.445 1.00 110.60 338 PRO A CA 1
ATOM 2525 C C . PRO A 1 338 ? 39.952 4.858 -42.196 1.00 101.96 338 PRO A C 1
ATOM 2526 O O . PRO A 1 338 ? 40.282 4.553 -41.039 1.00 95.55 338 PRO A O 1
ATOM 2530 N N . LYS A 1 339 ? 40.705 4.575 -43.256 1.00 104.72 339 LYS A N 1
ATOM 2531 C CA . LYS A 1 339 ? 41.978 3.872 -43.092 1.00 97.93 339 LYS A CA 1
ATOM 2532 C C . LYS A 1 339 ? 43.014 4.802 -42.493 1.00 81.17 339 LYS A C 1
ATOM 2533 O O . LYS A 1 339 ? 43.076 5.978 -42.865 1.00 83.24 339 LYS A O 1
ATOM 2539 N N . PRO A 1 340 ? 43.817 4.282 -41.549 1.00 77.10 340 PRO A N 1
ATOM 2540 C CA . PRO A 1 340 ? 44.880 5.063 -40.900 1.00 68.39 340 PRO A CA 1
ATOM 2541 C C . PRO A 1 340 ? 45.710 5.842 -41.930 1.00 78.67 340 PRO A C 1
ATOM 2542 O O . PRO A 1 340 ? 45.862 5.396 -43.075 1.00 69.54 340 PRO A O 1
ATOM 2546 N N . LEU A 1 341 ? 46.207 7.012 -41.538 1.00 75.77 341 LEU A N 1
ATOM 2547 C CA . LEU A 1 341 ? 47.017 7.822 -42.437 1.00 64.09 341 LEU A CA 1
ATOM 2548 C C . LEU A 1 341 ? 48.336 7.105 -42.684 1.00 58.94 341 LEU A C 1
ATOM 2549 O O . LEU A 1 341 ? 48.973 6.625 -41.747 1.00 57.19 341 LEU A O 1
ATOM 2554 N N . VAL A 1 342 ? 48.733 7.005 -43.948 1.00 68.01 342 VAL A N 1
ATOM 2555 C CA . VAL A 1 342 ? 50.045 6.457 -44.280 1.00 59.50 342 VAL A CA 1
ATOM 2556 C C . VAL A 1 342 ? 50.987 7.602 -44.659 1.00 59.53 342 VAL A C 1
ATOM 2557 O O . VAL A 1 342 ? 50.799 8.261 -45.679 1.00 58.38 342 VAL A O 1
ATOM 2561 N N . ARG A 1 343 ? 51.975 7.862 -43.810 1.00 54.09 343 ARG A N 1
ATOM 2562 C CA . ARG A 1 343 ? 53.001 8.852 -44.121 1.00 57.53 343 ARG A CA 1
ATOM 2563 C C . ARG A 1 343 ? 54.036 8.240 -45.068 1.00 55.53 343 ARG A C 1
ATOM 2564 O O . ARG A 1 343 ? 54.497 7.116 -44.842 1.00 64.36 343 ARG A O 1
ATOM 2572 N N . GLN A 1 344 ? 54.384 8.966 -46.130 1.00 52.48 344 GLN A N 1
ATOM 2573 C CA . GLN A 1 344 ? 55.530 8.610 -46.965 1.00 54.52 344 GLN A CA 1
ATOM 2574 C C . GLN A 1 344 ? 56.839 8.832 -46.178 1.00 49.40 344 GLN A C 1
ATOM 2575 O O . GLN A 1 344 ? 57.289 9.958 -45.997 1.00 50.52 344 GLN A O 1
ATOM 2581 N N . ARG A 1 345 ? 57.428 7.751 -45.688 1.00 48.50 345 ARG A N 1
ATOM 2582 C CA . ARG A 1 345 ? 58.665 7.827 -44.924 1.00 55.25 345 ARG A CA 1
ATOM 2583 C C . ARG A 1 345 ? 59.788 7.150 -45.694 1.00 59.74 345 ARG A C 1
ATOM 2584 O O . ARG A 1 345 ? 59.759 5.926 -45.893 1.00 57.07 345 ARG A O 1
ATOM 2592 N N . HIS A 1 346 ? 60.767 7.948 -46.120 1.00 45.21 346 HIS A N 1
ATOM 2593 C CA . HIS A 1 346 ? 61.976 7.433 -46.748 1.00 46.11 346 HIS A CA 1
ATOM 2594 C C . HIS A 1 346 ? 63.223 8.030 -46.087 1.00 51.83 346 HIS A C 1
ATOM 2595 O O . HIS A 1 346 ? 63.380 9.247 -46.038 1.00 53.16 346 HIS A O 1
ATOM 2602 N N . SER A 1 347 ? 64.088 7.158 -45.571 1.00 47.31 347 SER A N 1
ATOM 2603 C CA . SER A 1 347 ? 65.247 7.559 -44.765 1.00 43.17 347 SER A CA 1
ATOM 2604 C C . SER A 1 347 ? 66.452 8.134 -45.536 1.00 50.94 347 SER A C 1
ATOM 2605 O O . SER A 1 347 ? 66.831 7.623 -46.596 1.00 47.20 347 SER A O 1
ATOM 2608 N N . ASP A 1 348 ? 67.038 9.198 -44.978 1.00 49.87 348 ASP A N 1
ATOM 2609 C CA . ASP A 1 348 ? 68.302 9.777 -45.449 1.00 45.29 348 ASP A CA 1
ATOM 2610 C C . ASP A 1 348 ? 69.436 9.442 -44.488 1.00 51.23 348 ASP A C 1
ATOM 2611 O O . ASP A 1 348 ? 70.544 9.970 -44.618 1.00 51.91 348 ASP A O 1
ATOM 2616 N N . ILE A 1 349 ? 69.150 8.574 -43.518 1.00 42.54 349 ILE A N 1
ATOM 2617 C CA . ILE A 1 349 ? 70.186 8.020 -42.648 1.00 52.80 349 ILE A CA 1
ATOM 2618 C C . ILE A 1 349 ? 70.829 6.798 -43.328 1.00 60.12 349 ILE A C 1
ATOM 2619 O O . ILE A 1 349 ? 70.122 6.002 -43.952 1.00 50.11 349 ILE A O 1
ATOM 2624 N N . PRO A 1 350 ? 72.164 6.646 -43.208 1.00 55.22 350 PRO A N 1
ATOM 2625 C CA . PRO A 1 350 ? 73.058 7.572 -42.510 1.00 49.28 350 PRO A CA 1
ATOM 2626 C C . PRO A 1 350 ? 73.498 8.686 -43.452 1.00 51.00 350 PRO A C 1
ATOM 2627 O O . PRO A 1 350 ? 73.320 8.585 -44.673 1.00 43.88 350 PRO A O 1
ATOM 2631 N N . SER A 1 351 ? 74.052 9.754 -42.885 1.00 48.55 351 SER A N 1
ATOM 2632 C CA . SER A 1 351 ? 74.351 10.927 -43.682 1.00 44.10 351 SER A CA 1
ATOM 2633 C C . SER A 1 351 ? 75.385 11.841 -43.023 1.00 47.15 351 SER A C 1
ATOM 2634 O O . SER A 1 351 ? 75.519 11.893 -41.801 1.00 47.48 351 SER A O 1
ATOM 2637 N N . THR A 1 352 ? 76.118 12.559 -43.859 1.00 49.01 352 THR A N 1
ATOM 2638 C CA . THR A 1 352 ? 77.103 13.519 -43.395 1.00 51.24 352 THR A CA 1
ATOM 2639 C C . THR A 1 352 ? 76.500 14.931 -43.459 1.00 46.98 352 THR A C 1
ATOM 2640 O O . THR A 1 352 ? 75.637 15.213 -44.294 1.00 43.89 352 THR A O 1
ATOM 2644 N N . ALA A 1 353 ? 76.962 15.814 -42.581 1.00 52.60 353 ALA A N 1
ATOM 2645 C CA . ALA A 1 353 ? 76.554 17.214 -42.610 1.00 48.50 353 ALA A CA 1
ATOM 2646 C C . ALA A 1 353 ? 77.234 17.936 -43.756 1.00 49.46 353 ALA A C 1
ATOM 2647 O O . ALA A 1 353 ? 78.415 17.717 -44.003 1.00 58.75 353 ALA A O 1
ATOM 2649 N N . PRO A 1 354 ? 76.496 18.821 -44.449 1.00 52.71 354 PRO A N 1
ATOM 2650 C CA . PRO A 1 354 ? 75.113 19.203 -44.133 1.00 44.92 354 PRO A CA 1
ATOM 2651 C C . PRO A 1 354 ? 74.108 18.108 -44.505 1.00 51.63 354 PRO A C 1
ATOM 2652 O O . PRO A 1 354 ? 74.197 17.524 -45.585 1.00 49.92 354 PRO A O 1
ATOM 2656 N N . MET A 1 355 ? 73.171 17.824 -43.612 1.00 43.27 355 MET A N 1
ATOM 2657 C CA . MET A 1 355 ? 72.174 16.809 -43.878 1.00 38.67 355 MET A CA 1
ATOM 2658 C C . MET A 1 355 ? 70.830 17.422 -44.192 1.00 45.56 355 MET A C 1
ATOM 2659 O O . MET A 1 355 ? 70.637 18.630 -44.040 1.00 49.76 355 MET A O 1
ATOM 2664 N N . THR A 1 356 ? 69.897 16.593 -44.650 1.00 39.80 356 THR A N 1
ATOM 2665 C CA . THR A 1 356 ? 68.554 17.084 -44.909 1.00 42.50 356 THR A CA 1
ATOM 2666 C C . THR A 1 356 ? 67.856 17.171 -43.563 1.00 33.11 356 THR A C 1
ATOM 2667 O O . THR A 1 356 ? 68.262 16.505 -42.605 1.00 36.92 356 THR A O 1
ATOM 2671 N N . SER A 1 357 ? 66.806 17.976 -43.492 1.00 37.05 357 SER A N 1
ATOM 2672 C CA . SER A 1 357 ? 65.990 18.032 -42.283 1.00 38.36 357 SER A CA 1
ATOM 2673 C C . SER A 1 357 ? 65.239 16.720 -42.107 1.00 33.69 357 SER A C 1
ATOM 2674 O O . SER A 1 357 ? 64.929 16.298 -40.988 1.00 39.43 357 SER A O 1
ATOM 2677 N N . ASN A 1 358 ? 64.958 16.057 -43.223 1.00 40.83 358 ASN A N 1
ATOM 2678 C CA . ASN A 1 358 ? 64.387 14.708 -43.171 1.00 38.57 358 ASN A CA 1
ATOM 2679 C C . ASN A 1 358 ? 65.274 13.771 -42.349 1.00 33.13 358 ASN A C 1
ATOM 2680 O O . ASN A 1 358 ? 64.800 13.047 -41.477 1.00 38.86 358 ASN A O 1
ATOM 2685 N N . ALA A 1 359 ? 66.578 13.824 -42.588 1.00 35.31 359 ALA A N 1
ATOM 2686 C CA . ALA A 1 359 ? 67.521 13.057 -41.778 1.00 31.82 359 ALA A CA 1
ATOM 2687 C C . ALA A 1 359 ? 67.487 13.487 -40.317 1.00 41.12 359 ALA A C 1
ATOM 2688 O O . ALA A 1 359 ? 67.424 12.648 -39.402 1.00 35.66 359 ALA A O 1
ATOM 2690 N N . VAL A 1 360 ? 67.552 14.804 -40.101 1.00 36.90 360 VAL A N 1
ATOM 2691 C CA . VAL A 1 360 ? 67.572 15.352 -38.748 1.00 37.36 360 VAL A CA 1
ATOM 2692 C C . VAL A 1 360 ? 66.394 14.870 -37.913 1.00 30.11 360 VAL A C 1
ATOM 2693 O O . VAL A 1 360 ? 66.561 14.394 -36.784 1.00 32.72 360 VAL A O 1
ATOM 2697 N N . TYR A 1 361 ? 65.196 14.980 -38.473 1.00 32.22 361 TYR A N 1
ATOM 2698 C CA . TYR A 1 361 ? 64.003 14.578 -37.719 1.00 36.34 361 TYR A CA 1
ATOM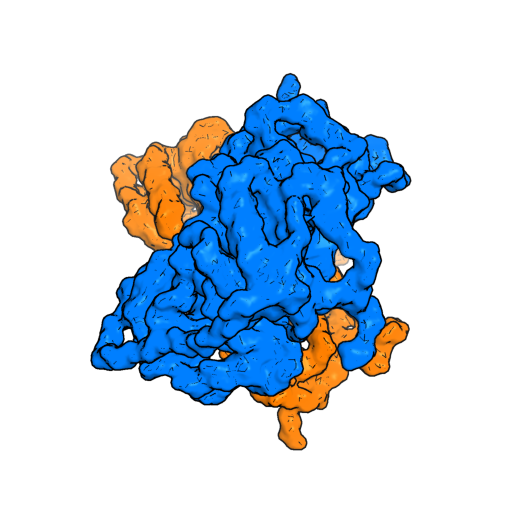 2699 C C . TYR A 1 361 ? 63.881 13.070 -37.457 1.00 34.29 361 TYR A C 1
ATOM 2700 O O . TYR A 1 361 ? 63.453 12.647 -36.369 1.00 36.60 361 TYR A O 1
ATOM 2709 N N . GLU A 1 362 ? 64.306 12.250 -38.420 1.00 39.21 362 GLU A N 1
ATOM 2710 C CA . GLU A 1 362 ? 64.335 10.804 -38.179 1.00 38.49 362 GLU A CA 1
ATOM 2711 C C . GLU A 1 362 ? 65.350 10.469 -37.091 1.00 32.52 362 GLU A C 1
ATOM 2712 O O . GLU A 1 362 ? 65.067 9.673 -36.197 1.00 35.70 362 GLU A O 1
ATOM 2718 N N . VAL A 1 363 ? 66.534 11.072 -37.147 1.00 36.26 363 VAL A N 1
ATOM 2719 C CA . VAL A 1 363 ? 67.476 10.836 -36.059 1.00 37.67 363 VAL A CA 1
ATOM 2720 C C . VAL A 1 363 ? 66.830 11.216 -34.734 1.00 35.03 363 VAL A C 1
ATOM 2721 O O . VAL A 1 363 ? 66.995 10.517 -33.736 1.00 41.39 363 VAL A O 1
ATOM 2725 N N . LEU A 1 364 ? 66.094 12.328 -34.733 1.00 41.59 364 LEU A N 1
ATOM 2726 C CA . LEU A 1 364 ? 65.392 12.795 -33.533 1.00 40.69 364 LEU A CA 1
ATOM 2727 C C . LEU A 1 364 ? 64.397 11.776 -33.044 1.00 34.79 364 LEU A C 1
ATOM 2728 O O . LEU A 1 364 ? 64.331 11.484 -31.838 1.00 35.92 364 LEU A O 1
ATOM 2733 N N . SER A 1 365 ? 63.598 11.259 -33.978 1.00 32.00 365 SER A N 1
ATOM 2734 C CA . SER A 1 365 ? 62.578 10.283 -33.614 1.00 34.94 365 SER A CA 1
ATOM 2735 C C . SER A 1 365 ? 63.179 9.016 -33.007 1.00 40.61 365 SER A C 1
ATOM 2736 O O . SER A 1 365 ? 62.578 8.407 -32.125 1.00 38.21 365 SER A O 1
ATOM 2739 N N . ASN A 1 366 ? 64.371 8.641 -33.462 1.00 39.29 366 ASN A N 1
ATOM 2740 C CA . ASN A 1 366 ? 65.069 7.477 -32.915 1.00 37.45 366 ASN A CA 1
ATOM 2741 C C . ASN A 1 366 ? 65.486 7.598 -31.447 1.00 42.29 366 ASN A C 1
ATOM 2742 O O . ASN A 1 366 ? 65.577 6.593 -30.741 1.00 41.61 366 ASN A O 1
ATOM 2747 N N . VAL A 1 367 ? 65.758 8.810 -30.974 1.00 39.46 367 VAL A N 1
ATOM 2748 C CA . VAL A 1 367 ? 66.242 8.948 -29.592 1.00 37.54 367 VAL A CA 1
ATOM 2749 C C . VAL A 1 367 ? 65.311 9.732 -28.667 1.00 42.44 367 VAL A C 1
ATOM 2750 O O . VAL A 1 367 ? 65.532 9.761 -27.457 1.00 35.49 367 VAL A O 1
ATOM 2754 N N . LYS A 1 368 ? 64.276 10.361 -29.224 1.00 38.32 368 LYS A N 1
ATOM 2755 C CA . LYS A 1 368 ? 63.387 11.191 -28.406 1.00 38.37 368 LYS A CA 1
ATOM 2756 C C . LYS A 1 368 ? 62.656 10.385 -27.348 1.00 33.09 368 LYS A C 1
ATOM 2757 O O . LYS A 1 368 ? 61.931 9.449 -27.673 1.00 37.98 368 LYS A O 1
ATOM 2763 N N . PRO A 1 369 ? 62.816 10.765 -26.073 1.00 37.79 369 PRO A N 1
ATOM 2764 C CA . PRO A 1 369 ? 62.043 10.100 -25.013 1.00 31.80 369 PRO A CA 1
ATOM 2765 C C . PRO A 1 369 ? 60.557 10.200 -25.337 1.00 41.81 369 PRO A C 1
ATOM 2766 O O . PRO A 1 369 ? 60.108 11.210 -25.893 1.00 42.54 369 PRO A O 1
ATOM 2770 N N . ASP A 1 370 ? 59.802 9.154 -25.021 1.00 40.49 370 ASP A N 1
ATOM 2771 C CA . ASP A 1 370 ? 58.411 9.084 -25.441 1.00 41.40 370 ASP A CA 1
ATOM 2772 C C . ASP A 1 370 ? 57.580 10.193 -24.778 1.00 41.42 370 ASP A C 1
ATOM 2773 O O . ASP A 1 370 ? 56.574 10.663 -25.318 1.00 31.38 370 ASP A O 1
ATOM 2778 N N . ASP A 1 371 ? 58.020 10.618 -23.606 1.00 36.68 371 ASP A N 1
ATOM 2779 C CA . ASP A 1 371 ? 57.267 11.593 -22.838 1.00 42.36 371 ASP A CA 1
ATOM 2780 C C . ASP A 1 371 ? 57.896 13.008 -22.913 1.00 36.40 371 ASP A C 1
ATOM 2781 O O . ASP A 1 371 ? 57.609 13.861 -22.089 1.00 33.82 371 ASP A O 1
ATOM 2786 N N . ALA A 1 372 ? 58.757 13.246 -23.900 1.00 32.11 372 ALA A N 1
ATOM 2787 C CA . ALA A 1 372 ? 59.370 14.551 -24.045 1.00 33.92 372 ALA A CA 1
ATOM 2788 C C . ALA A 1 372 ? 58.345 15.563 -24.552 1.00 31.55 372 ALA A C 1
ATOM 2789 O O . ALA A 1 372 ? 57.393 15.200 -25.219 1.00 34.93 372 ALA A O 1
ATOM 2791 N N . ALA A 1 373 ? 58.554 16.837 -24.249 1.00 35.37 373 ALA A N 1
ATOM 2792 C CA . ALA A 1 373 ? 57.781 17.891 -24.899 1.00 31.99 373 ALA A CA 1
ATOM 2793 C C . ALA A 1 373 ? 58.572 18.384 -26.096 1.00 27.43 373 ALA A C 1
ATOM 2794 O O . ALA A 1 373 ? 59.804 18.493 -26.056 1.00 31.30 373 ALA A O 1
ATOM 2796 N N . VAL A 1 374 ? 57.867 18.662 -27.176 1.00 29.27 374 VAL A N 1
ATOM 2797 C CA . VAL A 1 374 ? 58.483 19.281 -28.334 1.00 27.73 374 VAL A CA 1
ATOM 2798 C C . VAL A 1 374 ? 58.070 20.746 -28.412 1.00 35.17 374 VAL A C 1
ATOM 2799 O O . VAL A 1 374 ? 56.877 21.077 -28.301 1.00 27.10 374 VAL A O 1
ATOM 2803 N N . VAL A 1 375 ? 59.059 21.619 -28.578 1.00 29.13 375 VAL A N 1
ATOM 2804 C CA . VAL A 1 375 ? 58.792 23.023 -28.858 1.00 24.66 375 VAL A CA 1
ATOM 2805 C C . VAL A 1 375 ? 59.302 23.280 -30.242 1.00 27.50 375 VAL A C 1
ATOM 2806 O O . VAL A 1 375 ? 60.455 23.001 -30.545 1.00 29.43 375 VAL A O 1
ATOM 2810 N N . MET A 1 376 ? 58.452 23.827 -31.092 1.00 28.33 376 MET A N 1
ATOM 2811 C CA . MET A 1 376 ? 58.767 23.917 -32.509 1.00 24.33 376 MET A CA 1
ATOM 2812 C C . MET A 1 376 ? 58.820 25.373 -33.005 1.00 29.62 376 MET A C 1
ATOM 2813 O O . MET A 1 376 ? 57.906 26.164 -32.767 1.00 30.16 376 MET A O 1
ATOM 2818 N N . GLU A 1 377 ? 59.895 25.730 -33.694 1.00 26.26 377 GLU A N 1
ATOM 2819 C CA . GLU A 1 377 ? 59.969 27.033 -34.327 1.00 28.39 377 GLU A CA 1
ATOM 2820 C C . GLU A 1 377 ? 60.894 26.951 -35.544 1.00 31.13 377 GLU A C 1
ATOM 2821 O O . GLU A 1 377 ? 62.024 27.468 -35.553 1.00 27.86 377 GLU A O 1
ATOM 2827 N N . SER A 1 378 ? 60.384 26.295 -36.571 1.00 30.85 378 SER A N 1
ATOM 2828 C CA . SER A 1 378 ? 61.120 26.070 -37.797 1.00 39.39 378 SER A CA 1
ATOM 2829 C C . SER A 1 378 ? 60.060 25.819 -38.846 1.00 39.98 378 SER A C 1
ATOM 2830 O O . SER A 1 378 ? 59.670 24.660 -39.088 1.00 39.99 378 SER A O 1
ATOM 2833 N N . THR A 1 379 ? 59.559 26.896 -39.447 1.00 44.98 379 THR A N 1
ATOM 2834 C CA . THR A 1 379 ? 58.412 26.781 -40.347 1.00 47.10 379 THR A CA 1
ATOM 2835 C C . THR A 1 379 ? 58.735 25.873 -41.532 1.00 47.39 379 THR A C 1
ATOM 2836 O O . THR A 1 379 ? 57.893 25.074 -41.957 1.00 53.73 379 THR A O 1
ATOM 2840 N N . SER A 1 380 ? 59.972 25.980 -42.018 1.00 40.11 380 SER A N 1
ATOM 2841 C CA . SER A 1 380 ? 60.422 25.267 -43.208 1.00 40.45 380 SER A CA 1
ATOM 2842 C C . SER A 1 380 ? 60.540 23.761 -43.011 1.00 45.10 380 SER A C 1
ATOM 2843 O O . SER A 1 380 ? 60.706 23.032 -43.982 1.00 49.83 380 SER A O 1
ATOM 2846 N N . THR A 1 381 ? 60.465 23.291 -41.768 1.00 41.89 381 THR A N 1
ATOM 2847 C CA . THR A 1 381 ? 60.586 21.861 -41.514 1.00 36.34 381 THR A CA 1
ATOM 2848 C C . THR A 1 381 ? 59.367 21.249 -40.823 1.00 40.78 381 THR A C 1
ATOM 2849 O O . THR A 1 381 ? 59.473 20.198 -40.186 1.00 37.87 381 THR A O 1
ATOM 2853 N N . MET A 1 382 ? 58.210 21.898 -40.967 1.00 38.06 382 MET A N 1
ATOM 2854 C CA . MET A 1 382 ? 56.975 21.380 -40.397 1.00 45.96 382 MET A CA 1
ATOM 2855 C C . MET A 1 382 ? 56.649 19.995 -40.981 1.00 47.57 382 MET A C 1
ATOM 2856 O O . MET A 1 382 ? 56.145 19.113 -40.283 1.00 38.19 382 MET A O 1
ATOM 2861 N N . LEU A 1 383 ? 56.962 19.799 -42.259 1.00 44.28 383 LEU A N 1
ATOM 2862 C CA . LEU A 1 383 ? 56.656 18.531 -42.914 1.00 41.82 383 LEU A CA 1
ATOM 2863 C C . LEU A 1 383 ? 57.431 17.390 -42.273 1.00 40.27 383 LEU A C 1
ATOM 2864 O O . LEU A 1 383 ? 56.887 16.308 -42.058 1.00 43.53 383 LEU A O 1
ATOM 2869 N N . ASP A 1 384 ? 58.688 17.658 -41.919 1.00 35.36 384 ASP A N 1
ATOM 2870 C CA . ASP A 1 384 ? 59.546 16.650 -41.296 1.00 38.02 384 ASP A CA 1
ATOM 2871 C C . ASP A 1 384 ? 59.130 16.330 -39.873 1.00 40.90 384 ASP A C 1
ATOM 2872 O O . ASP A 1 384 ? 59.295 15.195 -39.411 1.00 37.51 384 ASP A O 1
ATOM 2877 N N . LEU A 1 385 ? 58.629 17.334 -39.159 1.00 38.44 385 LEU A N 1
ATOM 2878 C CA . LEU A 1 385 ? 58.100 17.095 -37.814 1.00 36.94 385 LEU A CA 1
ATOM 2879 C C . LEU A 1 385 ? 56.854 16.191 -37.898 1.00 31.04 385 LEU A C 1
ATOM 2880 O O . LEU A 1 385 ? 56.696 15.254 -37.130 1.00 36.67 385 LEU A O 1
ATOM 2885 N N . PHE A 1 386 ? 55.969 16.497 -38.838 1.00 35.40 386 PHE A N 1
ATOM 2886 C CA . PHE A 1 386 ? 54.776 15.677 -39.077 1.00 42.29 386 PHE A CA 1
ATOM 2887 C C . PHE A 1 386 ? 55.172 14.239 -39.422 1.00 43.26 386 PHE A C 1
ATOM 2888 O O . PHE A 1 386 ? 54.651 13.281 -38.851 1.00 39.09 386 PHE A O 1
ATOM 2896 N N . THR A 1 387 ? 56.135 14.105 -40.327 1.00 40.22 387 THR A N 1
ATOM 2897 C CA . THR A 1 387 ? 56.574 12.797 -40.814 1.00 41.00 387 THR A CA 1
ATOM 2898 C C . THR A 1 387 ? 57.160 11.896 -39.740 1.00 35.99 387 THR A C 1
ATOM 2899 O O . THR A 1 387 ? 56.772 10.737 -39.631 1.00 38.76 387 THR A O 1
ATOM 2903 N N . TRP A 1 388 ? 58.074 12.443 -38.944 1.00 41.14 388 TRP A N 1
ATOM 2904 C CA . TRP A 1 388 ? 58.864 11.659 -37.988 1.00 34.99 388 TRP A CA 1
ATOM 2905 C C . TRP A 1 388 ? 58.543 11.858 -36.508 1.00 41.21 388 TRP A C 1
ATOM 2906 O O . TRP A 1 388 ? 58.888 10.999 -35.696 1.00 37.03 388 TRP A O 1
ATOM 2917 N N . LEU A 1 389 ? 57.940 12.993 -36.131 1.00 34.74 389 LEU A N 1
ATOM 2918 C CA . LEU A 1 389 ? 57.694 13.250 -34.696 1.00 34.40 389 LEU A CA 1
ATOM 2919 C C . LEU A 1 389 ? 56.228 13.490 -34.411 1.00 41.40 389 LEU A C 1
ATOM 2920 O O . LEU A 1 389 ? 55.843 14.598 -34.017 1.00 33.21 389 LEU A O 1
ATOM 2925 N N . PRO A 1 390 ? 55.396 12.461 -34.605 1.00 35.00 390 PRO A N 1
ATOM 2926 C CA . PRO A 1 390 ? 53.978 12.678 -34.312 1.00 33.82 390 PRO A CA 1
ATOM 2927 C C . PRO A 1 390 ? 53.794 12.980 -32.826 1.00 33.39 390 PRO A C 1
ATOM 2928 O O . PRO A 1 390 ? 54.528 12.451 -31.991 1.00 34.66 390 PRO A O 1
ATOM 2932 N N . THR A 1 391 ? 52.831 13.841 -32.506 1.00 31.98 391 THR A N 1
ATOM 2933 C CA . THR A 1 391 ? 52.501 14.122 -31.109 1.00 26.04 391 THR A CA 1
ATOM 2934 C C . THR A 1 391 ? 51.536 13.059 -30.625 1.00 28.85 391 THR A C 1
ATOM 2935 O O . THR A 1 391 ? 50.469 12.881 -31.224 1.00 33.38 391 THR A O 1
ATOM 2939 N N . THR A 1 392 ? 51.898 12.368 -29.540 1.00 31.82 392 THR A N 1
ATOM 2940 C CA . THR A 1 392 ? 51.101 11.243 -29.039 1.00 37.99 392 THR A CA 1
ATOM 2941 C C . THR A 1 392 ? 50.617 11.412 -27.589 1.00 33.77 392 THR A C 1
ATOM 2942 O O . THR A 1 392 ? 49.822 10.608 -27.111 1.00 35.02 392 THR A O 1
ATOM 2946 N N . HIS A 1 393 ? 51.139 12.410 -26.874 1.00 26.80 393 HIS A N 1
ATOM 2947 C CA . HIS A 1 393 ? 50.667 12.719 -25.522 1.00 32.33 393 HIS A CA 1
ATOM 2948 C C . HIS A 1 393 ? 50.104 14.145 -25.416 1.00 33.15 393 HIS A C 1
ATOM 2949 O O . HIS A 1 393 ? 50.515 15.035 -26.175 1.00 27.82 393 HIS A O 1
ATOM 2956 N N . PRO A 1 394 ? 49.193 14.375 -24.457 1.00 30.97 394 PRO A N 1
ATOM 2957 C CA . PRO A 1 394 ? 48.685 15.744 -24.285 1.00 28.72 394 PRO A CA 1
ATOM 2958 C C . PRO A 1 394 ? 49.777 16.716 -23.814 1.00 29.99 394 PRO A C 1
ATOM 2959 O O . PRO A 1 394 ? 50.768 16.294 -23.199 1.00 26.43 394 PRO A O 1
ATOM 2963 N N . ALA A 1 395 ? 49.595 18.006 -24.086 1.00 27.85 395 ALA A N 1
ATOM 2964 C CA . ALA A 1 395 ? 50.470 19.045 -23.506 1.00 26.23 395 ALA A CA 1
ATOM 2965 C C . ALA A 1 395 ? 51.936 18.742 -23.780 1.00 27.91 395 ALA A C 1
ATOM 2966 O O . ALA A 1 395 ? 52.791 18.885 -22.895 1.00 29.42 395 ALA A O 1
ATOM 2968 N N . SER A 1 396 ? 52.227 18.312 -25.012 1.00 28.87 396 SER A N 1
ATOM 2969 C CA . SER A 1 396 ? 53.576 17.880 -25.357 1.00 26.19 396 SER A CA 1
ATOM 2970 C C . SER A 1 396 ? 54.076 18.505 -26.665 1.00 28.51 396 SER A C 1
ATOM 2971 O O . SER A 1 396 ? 55.108 18.115 -27.193 1.00 33.57 396 SER A O 1
ATOM 2974 N N . PHE A 1 397 ? 53.321 19.467 -27.191 1.00 27.93 397 PHE A N 1
ATOM 2975 C CA . PHE A 1 397 ? 53.738 20.218 -28.369 1.00 28.37 397 PHE A CA 1
ATOM 2976 C C . PHE A 1 397 ? 53.416 21.693 -28.152 1.00 28.05 397 PHE A C 1
ATOM 2977 O O . PHE A 1 397 ? 52.292 22.045 -27.788 1.00 27.27 397 PHE A O 1
ATOM 2985 N N . PHE A 1 398 ? 54.387 22.551 -28.401 1.00 28.83 398 PHE A N 1
ATOM 2986 C CA . PHE A 1 398 ? 54.187 23.979 -28.239 1.00 27.08 398 PHE A CA 1
ATOM 2987 C C . PHE A 1 398 ? 54.847 24.751 -29.365 1.00 31.86 398 PHE A C 1
ATOM 2988 O O . PHE A 1 398 ? 55.971 24.433 -29.751 1.00 28.17 398 PHE A O 1
ATOM 2996 N N . ALA A 1 399 ? 54.148 25.753 -29.898 1.00 26.80 399 ALA A N 1
ATOM 2997 C CA . ALA A 1 399 ? 54.754 26.688 -30.831 1.00 25.91 399 ALA A CA 1
ATOM 2998 C C . ALA A 1 399 ? 54.077 28.038 -30.624 1.00 29.49 399 ALA A C 1
ATOM 2999 O O . ALA A 1 399 ? 53.065 28.138 -29.937 1.00 25.42 399 ALA A O 1
ATOM 3001 N N . THR A 1 400 ? 54.624 29.059 -31.259 1.00 26.53 400 THR A N 1
ATOM 3002 C CA . THR A 1 400 ? 54.178 30.426 -31.047 1.00 28.24 400 THR A CA 1
ATOM 3003 C C . THR A 1 400 ? 52.683 30.604 -31.297 1.00 26.50 400 THR A C 1
ATOM 3004 O O . THR A 1 400 ? 52.141 30.131 -32.307 1.00 26.28 400 THR A O 1
ATOM 3008 N N . GLY A 1 401 ? 52.025 31.283 -30.356 1.00 25.59 401 GLY A N 1
ATOM 3009 C CA . GLY A 1 401 ? 50.619 31.617 -30.470 1.00 25.55 401 GLY A CA 1
ATOM 3010 C C . GLY A 1 401 ? 50.329 32.503 -31.669 1.00 26.49 401 GLY A C 1
ATOM 3011 O O . GLY A 1 401 ? 49.274 32.408 -32.290 1.00 30.24 401 GLY A O 1
ATOM 3012 N N . SER A 1 402 ? 51.280 33.360 -32.016 1.00 29.33 402 SER A N 1
ATOM 3013 C CA . SER A 1 402 ? 51.002 34.401 -32.996 1.00 26.58 402 SER A CA 1
ATOM 3014 C C . SER A 1 402 ? 51.596 34.126 -34.387 1.00 32.03 402 SER A C 1
ATOM 3015 O O . SER A 1 402 ? 51.098 34.644 -35.377 1.00 27.74 402 SER A O 1
ATOM 3018 N N . GLY A 1 403 ? 52.668 33.348 -34.459 1.00 27.72 403 GLY A N 1
ATOM 3019 C CA . GLY A 1 403 ? 53.384 33.206 -35.717 1.00 30.76 403 GLY A CA 1
ATOM 3020 C C . GLY A 1 403 ? 54.697 33.962 -35.682 1.00 32.27 403 GLY A C 1
ATOM 3021 O O . GLY A 1 403 ? 55.595 33.739 -36.499 1.00 36.01 403 GLY A O 1
ATOM 3022 N N . GLY A 1 404 ? 54.835 34.858 -34.721 1.00 28.77 404 GLY A N 1
ATOM 3023 C CA . GLY A 1 404 ? 56.099 35.581 -34.602 1.00 38.66 404 GLY A CA 1
ATOM 3024 C C . GLY A 1 404 ? 57.236 34.720 -34.057 1.00 45.43 404 GLY A C 1
ATOM 3025 O O . GLY A 1 404 ? 57.075 34.057 -33.013 1.00 39.84 404 GLY A O 1
ATOM 3026 N N . ILE A 1 405 ? 58.385 34.720 -34.740 1.00 39.32 405 ILE A N 1
ATOM 3027 C CA . ILE A 1 405 ? 59.540 33.965 -34.240 1.00 52.85 405 ILE A CA 1
ATOM 3028 C C . ILE A 1 405 ? 60.284 34.658 -33.101 1.00 37.59 405 ILE A C 1
ATOM 3029 O O . ILE A 1 405 ? 60.050 35.820 -32.816 1.00 35.00 405 ILE A O 1
ATOM 3034 N N . GLY A 1 406 ? 61.169 33.918 -32.450 1.00 28.91 406 GLY A N 1
ATOM 3035 C CA . GLY A 1 406 ? 61.783 34.381 -31.229 1.00 31.69 406 GLY A CA 1
ATOM 3036 C C . GLY A 1 406 ? 61.034 33.885 -30.003 1.00 33.09 406 GLY A C 1
ATOM 3037 O O . GLY A 1 406 ? 61.427 34.145 -28.878 1.00 38.85 406 GLY A O 1
ATOM 3038 N N . TRP A 1 407 ? 59.947 33.157 -30.213 1.00 23.23 407 TRP A N 1
ATOM 3039 C CA . TRP A 1 407 ? 59.137 32.682 -29.098 1.00 23.99 407 TRP A CA 1
ATOM 3040 C C . TRP A 1 407 ? 59.618 31.357 -28.505 1.00 29.92 407 TRP A C 1
ATOM 3041 O O . TRP A 1 407 ? 59.610 31.176 -27.282 1.00 29.62 407 TRP A O 1
ATOM 3052 N N . GLY A 1 408 ? 60.013 30.427 -29.378 1.00 27.49 408 GLY A N 1
ATOM 3053 C CA . GLY A 1 408 ? 60.270 29.045 -28.979 1.00 24.17 408 GLY A CA 1
ATOM 3054 C C . GLY A 1 408 ? 61.353 28.889 -27.939 1.00 20.29 408 GLY A C 1
ATOM 3055 O O . GLY A 1 408 ? 61.207 28.112 -27.000 1.00 24.48 408 GLY A O 1
ATOM 3056 N N . VAL A 1 409 ? 62.423 29.663 -28.066 1.00 20.73 409 VAL A N 1
ATOM 3057 C CA . VAL A 1 409 ? 63.544 29.494 -27.151 1.00 23.93 409 VAL A CA 1
ATOM 3058 C C . VAL A 1 409 ? 63.191 29.864 -25.707 1.00 25.48 409 VAL A C 1
ATOM 3059 O O . VAL A 1 409 ? 63.314 29.032 -24.819 1.00 26.94 409 VAL A O 1
ATOM 3063 N N . PRO A 1 410 ? 62.751 31.121 -25.469 1.00 25.39 410 PRO A N 1
ATOM 3064 C CA . PRO A 1 410 ? 62.285 31.487 -24.120 1.00 23.37 410 PRO A CA 1
ATOM 3065 C C . PRO A 1 410 ? 61.110 30.646 -23.647 1.00 24.08 410 PRO A C 1
ATOM 3066 O O . PRO A 1 410 ? 61.066 30.314 -22.460 1.00 26.37 410 PRO A O 1
ATOM 3070 N N . ALA A 1 411 ? 60.169 30.318 -24.536 1.00 22.73 411 ALA A N 1
ATOM 3071 C CA . ALA A 1 411 ? 59.031 29.475 -24.142 1.00 23.92 411 ALA A CA 1
ATOM 3072 C C . ALA A 1 411 ? 59.529 28.104 -23.629 1.00 28.75 411 ALA A C 1
ATOM 3073 O O . ALA A 1 411 ? 59.041 27.590 -22.621 1.00 26.81 411 ALA A O 1
ATOM 3075 N N . ALA A 1 412 ? 60.512 27.524 -24.320 1.00 24.44 412 ALA A N 1
ATOM 3076 C CA . ALA A 1 412 ? 61.087 26.236 -23.896 1.00 20.59 412 ALA A CA 1
ATOM 3077 C C . ALA A 1 412 ? 61.644 26.347 -22.471 1.00 28.57 412 ALA A C 1
ATOM 3078 O O . ALA A 1 412 ? 61.428 25.475 -21.635 1.00 29.09 412 ALA A O 1
ATOM 3080 N N . VAL A 1 413 ? 62.367 27.430 -22.196 1.00 28.38 413 VAL A N 1
ATOM 3081 C CA . VAL A 1 413 ? 62.836 27.705 -20.832 1.00 25.48 413 VAL A CA 1
ATOM 3082 C C . VAL A 1 413 ? 61.682 27.770 -19.812 1.00 30.72 413 VAL A C 1
ATOM 3083 O O . VAL A 1 413 ? 61.750 27.177 -18.718 1.00 26.65 413 VAL A O 1
ATOM 3087 N N . GLY A 1 414 ? 60.615 28.491 -20.153 1.00 26.66 414 GLY A N 1
ATOM 3088 C CA . GLY A 1 414 ? 59.491 28.595 -19.234 1.00 21.23 414 GLY A CA 1
ATOM 3089 C C . GLY A 1 414 ? 58.781 27.257 -19.033 1.00 23.09 414 GLY A C 1
ATOM 3090 O O . GLY A 1 414 ? 58.341 26.947 -17.921 1.00 23.97 414 GLY A O 1
ATOM 3091 N N . ILE A 1 415 ? 58.654 26.475 -20.111 1.00 22.44 415 ILE A N 1
ATOM 3092 C CA . ILE A 1 415 ? 58.005 25.162 -20.044 1.00 27.24 415 ILE A CA 1
ATOM 3093 C C . ILE A 1 415 ? 58.784 24.248 -19.113 1.00 26.96 415 ILE A C 1
ATOM 3094 O O . ILE A 1 415 ? 58.199 23.601 -18.247 1.00 27.87 415 ILE A O 1
ATOM 3099 N N . ALA A 1 416 ? 60.107 24.224 -19.267 1.00 27.37 416 ALA A N 1
ATOM 3100 C CA . ALA A 1 416 ? 60.956 23.434 -18.362 1.00 26.31 416 ALA A CA 1
ATOM 3101 C C . ALA A 1 416 ? 60.876 23.895 -16.912 1.00 33.06 416 ALA A C 1
ATOM 3102 O O . ALA A 1 416 ? 60.783 23.066 -15.992 1.00 34.52 416 ALA A O 1
ATOM 3104 N N . LEU A 1 417 ? 60.895 25.206 -16.685 1.00 29.16 417 LEU A N 1
ATOM 3105 C CA . LEU A 1 417 ? 60.703 25.710 -15.317 1.00 29.69 417 LEU A CA 1
ATOM 3106 C C . LEU A 1 417 ? 59.338 25.302 -14.794 1.00 31.76 417 LEU A C 1
ATOM 3107 O O . LEU A 1 417 ? 59.169 25.023 -13.613 1.00 32.33 417 LEU A O 1
ATOM 3112 N N . GLY A 1 418 ? 58.347 25.312 -15.670 1.00 27.04 418 GLY A N 1
ATOM 3113 C CA . GLY A 1 418 ? 57.011 24.911 -15.265 1.00 27.31 418 GLY A CA 1
ATOM 3114 C C . GLY A 1 418 ? 56.913 23.435 -14.910 1.00 30.65 418 GLY A C 1
ATOM 3115 O O . GLY A 1 418 ? 56.276 23.080 -13.924 1.00 34.76 418 GLY A O 1
ATOM 3116 N N . ASP A 1 419 ? 57.519 22.576 -15.733 1.00 30.76 419 ASP A N 1
ATOM 3117 C CA . ASP A 1 419 ? 57.604 21.149 -15.418 1.00 37.34 419 ASP A CA 1
ATOM 3118 C C . ASP A 1 419 ? 58.236 20.945 -14.051 1.00 34.18 419 ASP A C 1
ATOM 3119 O O . ASP A 1 419 ? 57.728 20.183 -13.232 1.00 36.39 419 ASP A O 1
ATOM 3124 N N . ARG A 1 420 ? 59.345 21.634 -13.804 1.00 35.06 420 ARG A N 1
ATOM 3125 C CA . ARG A 1 420 ? 60.030 21.492 -12.531 1.00 27.07 420 ARG A CA 1
ATOM 3126 C C . ARG A 1 420 ? 59.161 21.963 -11.382 1.00 37.97 420 ARG A C 1
ATOM 3127 O O . ARG A 1 420 ? 59.135 21.344 -10.330 1.00 39.07 420 ARG A O 1
ATOM 3135 N N . ALA A 1 421 ? 58.437 23.054 -11.584 1.00 34.87 421 ALA A N 1
ATOM 3136 C CA . ALA A 1 421 ? 57.572 23.580 -10.538 1.00 33.28 421 ALA A CA 1
ATOM 3137 C C . ALA A 1 421 ? 56.425 22.623 -10.229 1.00 38.56 421 ALA A C 1
ATOM 3138 O O . ALA A 1 421 ? 56.015 22.521 -9.081 1.00 38.05 421 ALA A O 1
ATOM 3140 N N . ARG A 1 422 ? 55.892 21.955 -11.254 1.00 32.49 422 ARG A N 1
ATOM 3141 C CA . ARG A 1 422 ? 54.701 21.110 -11.085 1.00 36.60 422 ARG A CA 1
ATOM 3142 C C . ARG A 1 422 ? 55.068 19.641 -10.858 1.00 33.42 422 ARG A C 1
ATOM 3143 O O . ARG A 1 422 ? 54.184 18.804 -10.736 1.00 36.01 422 ARG A O 1
ATOM 3151 N N . GLY A 1 423 ? 56.367 19.348 -10.809 1.00 32.74 423 GLY A N 1
ATOM 3152 C CA . GLY A 1 423 ? 56.843 18.005 -10.512 1.00 39.11 423 GLY A CA 1
ATOM 3153 C C . GLY A 1 423 ? 56.692 17.029 -11.668 1.00 45.51 423 GLY A C 1
ATOM 3154 O O . GLY A 1 423 ? 56.436 15.843 -11.468 1.00 47.79 423 GLY A O 1
ATOM 3155 N N . VAL A 1 424 ? 56.838 17.526 -12.887 1.00 35.81 424 VAL A N 1
ATOM 3156 C CA . VAL A 1 424 ? 56.835 16.652 -14.046 1.00 34.48 424 VAL A CA 1
ATOM 3157 C C . VAL A 1 424 ? 58.264 16.487 -14.538 1.00 42.72 424 VAL A C 1
ATOM 3158 O O . VAL A 1 424 ? 58.944 17.465 -14.865 1.00 42.82 424 VAL A O 1
ATOM 3162 N N . ASP A 1 425 ? 58.712 15.237 -14.551 1.00 43.50 425 ASP A N 1
ATOM 3163 C CA . ASP A 1 425 ? 60.058 14.863 -14.966 1.00 40.85 425 ASP A CA 1
ATOM 3164 C C . ASP A 1 425 ? 60.054 14.531 -16.449 1.00 37.30 425 ASP A C 1
ATOM 3165 O O . ASP A 1 425 ? 59.630 13.458 -16.846 1.00 39.33 425 ASP A O 1
ATOM 3170 N N . ARG A 1 426 ? 60.500 15.469 -17.278 1.00 32.90 426 ARG A N 1
ATOM 3171 C CA . ARG A 1 426 ? 60.622 15.197 -18.699 1.00 32.64 426 ARG A CA 1
ATOM 3172 C C . ARG A 1 426 ? 61.626 16.134 -19.327 1.00 31.46 426 ARG A C 1
ATOM 3173 O O . ARG A 1 426 ? 62.068 17.115 -18.736 1.00 31.83 426 ARG A O 1
ATOM 3181 N N . THR A 1 427 ? 61.998 15.817 -20.547 1.00 30.24 427 THR A N 1
ATOM 3182 C CA . THR A 1 427 ? 62.922 16.655 -21.270 1.00 36.40 427 THR A CA 1
ATOM 3183 C C . THR A 1 427 ? 62.152 17.499 -22.294 1.00 32.95 427 THR A C 1
ATOM 3184 O O . THR A 1 427 ? 61.138 17.050 -22.847 1.00 33.71 427 THR A O 1
ATOM 3188 N N . VAL A 1 428 ? 62.625 18.716 -22.530 1.00 32.84 428 VAL A N 1
ATOM 3189 C CA . VAL A 1 428 ? 62.063 19.553 -23.583 1.00 30.09 428 VAL A CA 1
ATOM 3190 C C . VAL A 1 428 ? 63.005 19.530 -24.765 1.00 32.39 428 VAL A C 1
ATOM 3191 O O . VAL A 1 428 ? 64.189 19.812 -24.636 1.00 28.39 428 VAL A O 1
ATOM 3195 N N . VAL A 1 429 ? 62.475 19.184 -25.927 1.00 30.11 429 VAL A N 1
ATOM 3196 C CA . VAL A 1 429 ? 63.279 19.200 -27.125 1.00 31.15 429 VAL A CA 1
ATOM 3197 C C . VAL A 1 429 ? 62.772 20.304 -28.008 1.00 30.04 429 VAL A C 1
ATOM 3198 O O . VAL A 1 429 ? 61.625 20.270 -28.455 1.00 32.64 429 VAL A O 1
ATOM 3202 N N . ALA A 1 430 ? 63.629 21.283 -28.269 1.00 31.15 430 ALA A N 1
ATOM 3203 C CA . ALA A 1 430 ? 63.238 22.409 -29.100 1.00 32.23 430 ALA A CA 1
ATOM 3204 C C . ALA A 1 430 ? 63.962 22.374 -30.432 1.00 30.29 430 ALA A C 1
ATOM 3205 O O . ALA A 1 430 ? 65.186 22.429 -30.484 1.00 31.36 430 ALA A O 1
ATOM 3207 N N . THR A 1 431 ? 63.201 22.303 -31.516 1.00 27.14 431 THR A N 1
ATOM 3208 C CA . THR A 1 431 ? 63.793 22.364 -32.838 1.00 25.67 431 THR A CA 1
ATOM 3209 C C . THR A 1 431 ? 63.536 23.750 -33.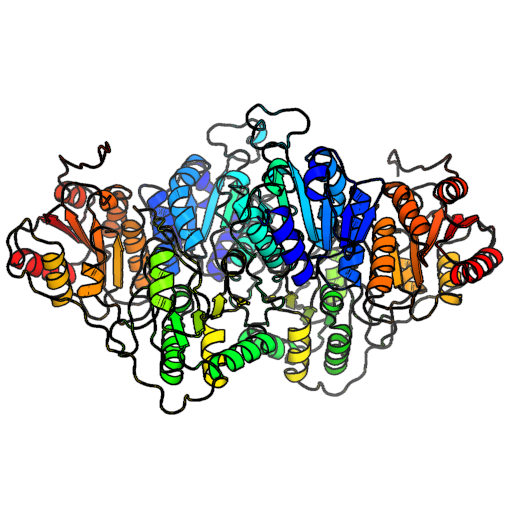430 1.00 29.86 431 THR A C 1
ATOM 3210 O O . THR A 1 431 ? 62.392 24.111 -33.738 1.00 29.23 431 THR A O 1
ATOM 3214 N N . ILE A 1 432 ? 64.614 24.508 -33.600 1.00 30.84 432 ILE A N 1
ATOM 3215 C CA . ILE A 1 432 ? 64.553 25.937 -33.912 1.00 28.36 432 ILE A CA 1
ATOM 3216 C C . ILE A 1 432 ? 65.442 26.258 -35.103 1.00 34.09 432 ILE A C 1
ATOM 3217 O O . ILE A 1 432 ? 66.609 25.881 -35.114 1.00 31.60 432 ILE A O 1
ATOM 3222 N N . GLY A 1 433 ? 64.912 26.963 -36.093 1.00 28.31 433 GLY A N 1
ATOM 3223 C CA . GLY A 1 433 ? 65.734 27.471 -37.175 1.00 28.42 433 GLY A CA 1
ATOM 3224 C C . GLY A 1 433 ? 66.822 28.392 -36.634 1.00 35.38 433 GLY A C 1
ATOM 3225 O O . GLY A 1 433 ? 66.705 28.930 -35.514 1.00 28.00 433 GLY A O 1
ATOM 3226 N N . ASP A 1 434 ? 67.884 28.583 -37.416 1.00 32.55 434 ASP A N 1
ATOM 3227 C CA . ASP A 1 434 ? 69.015 29.408 -36.960 1.00 35.09 434 ASP A CA 1
ATOM 3228 C C . ASP A 1 434 ? 68.698 30.920 -36.867 1.00 33.68 434 ASP A C 1
ATOM 3229 O O . ASP A 1 434 ? 69.214 31.594 -35.989 1.00 30.02 434 ASP A O 1
ATOM 3234 N N . GLY A 1 435 ? 67.859 31.432 -37.768 1.00 30.11 435 GLY A N 1
ATOM 3235 C CA . GLY A 1 435 ? 67.351 32.800 -37.691 1.00 26.18 435 GLY A CA 1
ATOM 3236 C C . GLY A 1 435 ? 66.510 32.979 -36.422 1.00 37.64 435 GLY A C 1
ATOM 3237 O O . GLY A 1 435 ? 66.755 33.881 -35.619 1.00 31.26 435 GLY A O 1
ATOM 3238 N N . SER A 1 436 ? 65.534 32.099 -36.222 1.00 27.03 436 SER A N 1
ATOM 3239 C CA . SER A 1 436 ? 64.675 32.149 -35.044 1.00 30.73 436 SER A CA 1
ATOM 3240 C C . SER A 1 436 ? 65.475 32.049 -33.769 1.00 33.30 436 SER A C 1
ATOM 3241 O O . SER A 1 436 ? 65.126 32.666 -32.763 1.00 36.92 436 SER A O 1
ATOM 3244 N N . PHE A 1 437 ? 66.540 31.249 -33.801 1.00 28.97 437 PHE A N 1
ATOM 3245 C CA . PHE A 1 437 ? 67.347 31.045 -32.606 1.00 29.18 437 PHE A CA 1
ATOM 3246 C C . PHE A 1 437 ? 68.023 32.350 -32.136 1.00 34.89 437 PHE A C 1
ATOM 3247 O O . PHE A 1 437 ? 68.259 32.520 -30.939 1.00 31.74 437 PHE A O 1
ATOM 3255 N N . GLN A 1 438 ? 68.272 33.280 -33.063 1.00 31.83 438 GLN A N 1
ATOM 3256 C CA . GLN A 1 438 ? 68.940 34.556 -32.745 1.00 39.41 438 GLN A CA 1
ATOM 3257 C C . GLN A 1 438 ? 68.057 35.573 -32.041 1.00 35.21 438 GLN A C 1
ATOM 3258 O O . GLN A 1 438 ? 68.556 36.346 -31.228 1.00 40.86 438 GLN A O 1
ATOM 3264 N N . TYR A 1 439 ? 66.777 35.633 -32.408 1.00 27.62 439 TYR A N 1
ATOM 3265 C CA . TYR A 1 439 ? 65.896 36.680 -31.892 1.00 38.22 439 TYR A CA 1
ATOM 3266 C C . TYR A 1 439 ? 65.968 36.785 -30.375 1.00 37.61 439 TYR A C 1
ATOM 3267 O O . TYR A 1 439 ? 66.017 37.883 -29.830 1.00 34.36 439 TYR A O 1
ATOM 3276 N N . SER A 1 440 ? 65.952 35.630 -29.709 1.00 30.59 440 SER A N 1
ATOM 3277 C CA . SER A 1 440 ? 65.862 35.567 -28.250 1.00 37.55 440 SER A CA 1
ATOM 3278 C C . SER A 1 440 ? 66.942 34.645 -27.705 1.00 34.13 440 SER A C 1
ATOM 3279 O O . SER A 1 440 ? 66.743 33.969 -26.700 1.00 33.00 440 SER A O 1
ATOM 3282 N N . ILE A 1 441 ? 68.090 34.628 -28.380 1.00 29.62 441 ILE A N 1
ATOM 3283 C CA . ILE A 1 441 ? 69.183 33.756 -27.989 1.00 28.18 441 ILE A CA 1
ATOM 3284 C C . ILE A 1 441 ? 69.628 33.919 -26.520 1.00 31.53 441 ILE A C 1
ATOM 3285 O O . ILE A 1 441 ? 70.052 32.947 -25.909 1.00 34.92 441 ILE A O 1
ATOM 3290 N N . GLN A 1 442 ? 69.498 35.120 -25.946 1.00 29.25 442 GLN A N 1
ATOM 3291 C CA . GLN A 1 442 ? 69.892 35.362 -24.532 1.00 30.13 442 GLN A CA 1
ATOM 3292 C C . GLN A 1 442 ? 69.098 34.515 -23.545 1.00 31.76 442 GLN A C 1
ATOM 3293 O O . GLN A 1 442 ? 69.531 34.293 -22.408 1.00 27.61 442 GLN A O 1
ATOM 3299 N N . ALA A 1 443 ? 67.918 34.066 -23.965 1.00 27.39 443 ALA A N 1
ATOM 3300 C CA . ALA A 1 443 ? 67.076 33.240 -23.098 1.00 27.31 443 ALA A CA 1
ATOM 3301 C C . ALA A 1 443 ? 67.787 31.949 -22.635 1.00 27.85 443 ALA A C 1
ATOM 3302 O O . ALA A 1 443 ? 67.514 31.434 -21.547 1.00 26.89 443 ALA A O 1
ATOM 3304 N N . ILE A 1 444 ? 68.695 31.422 -23.461 1.00 27.62 444 ILE A N 1
ATOM 3305 C CA . ILE A 1 444 ? 69.381 30.179 -23.095 1.00 30.35 444 ILE A CA 1
ATOM 3306 C C . ILE A 1 444 ? 70.254 30.356 -21.852 1.00 34.32 444 ILE A C 1
ATOM 3307 O O . ILE A 1 444 ? 70.577 29.382 -21.178 1.00 34.10 444 ILE A O 1
ATOM 3312 N N . TRP A 1 445 ? 70.592 31.607 -21.527 1.00 33.80 445 TRP A N 1
ATOM 3313 C CA . TRP A 1 445 ? 71.341 31.902 -20.302 1.00 32.74 445 TRP A CA 1
ATOM 3314 C C . TRP A 1 445 ? 70.530 31.527 -19.067 1.00 34.09 445 TRP A C 1
ATOM 3315 O O . TRP A 1 445 ? 71.058 30.951 -18.120 1.00 33.33 445 TRP A O 1
ATOM 3326 N N . THR A 1 446 ? 69.243 31.852 -19.076 1.00 31.36 446 THR A N 1
ATOM 3327 C CA . THR A 1 446 ? 68.347 31.434 -17.993 1.00 28.07 446 THR A CA 1
ATOM 3328 C C . THR A 1 446 ? 68.273 29.897 -17.889 1.00 35.87 446 THR A C 1
ATOM 3329 O O . THR A 1 446 ? 68.249 29.342 -16.790 1.00 31.58 446 THR A O 1
ATOM 3333 N N . ALA A 1 447 ? 68.279 29.214 -19.036 1.00 32.15 447 ALA A N 1
ATOM 3334 C CA . ALA A 1 447 ? 68.296 27.752 -19.055 1.00 33.97 447 ALA A CA 1
ATOM 3335 C C . ALA A 1 447 ? 69.558 27.188 -18.385 1.00 33.04 447 ALA A C 1
ATOM 3336 O O . ALA A 1 447 ? 69.490 26.214 -17.627 1.00 30.95 447 ALA A O 1
ATOM 3338 N N . ALA A 1 448 ? 70.702 27.795 -18.688 1.00 30.94 448 ALA A N 1
ATOM 3339 C CA . ALA A 1 448 ? 71.972 27.411 -18.082 1.00 33.83 448 ALA A CA 1
ATOM 3340 C C . ALA A 1 448 ? 71.961 27.725 -16.608 1.00 33.15 448 ALA A C 1
ATOM 3341 O O . ALA A 1 448 ? 72.358 26.898 -15.787 1.00 39.73 448 ALA A O 1
ATOM 3343 N N . GLN A 1 449 ? 71.476 28.913 -16.268 1.00 34.52 449 GLN A N 1
ATOM 3344 C CA . GLN A 1 449 ? 71.448 29.339 -14.876 1.00 33.13 449 GLN A CA 1
ATOM 3345 C C . GLN A 1 449 ? 70.583 28.430 -14.009 1.00 39.56 449 GLN A C 1
ATOM 3346 O O . GLN A 1 449 ? 70.844 28.277 -12.821 1.00 39.94 449 GLN A O 1
ATOM 3352 N N . HIS A 1 450 ? 69.536 27.846 -14.583 1.00 39.71 450 HIS A N 1
ATOM 3353 C CA . HIS A 1 450 ? 68.653 26.996 -13.793 1.00 34.62 450 HIS A CA 1
ATOM 3354 C C . HIS A 1 450 ? 68.872 25.532 -14.119 1.00 30.35 450 HIS A C 1
ATOM 3355 O O . HIS A 1 450 ? 68.128 24.683 -13.642 1.00 35.87 450 HIS A O 1
ATOM 3362 N N . LYS A 1 451 ? 69.871 25.241 -14.947 1.00 36.68 451 LYS A N 1
ATOM 3363 C CA . LYS A 1 451 ? 70.211 23.854 -15.278 1.00 38.90 451 LYS A CA 1
ATOM 3364 C C . LYS A 1 451 ? 69.001 23.065 -15.791 1.00 43.21 451 LYS A C 1
ATOM 3365 O O . LYS A 1 451 ? 68.701 21.979 -15.290 1.00 36.97 451 LYS A O 1
ATOM 3371 N N . LEU A 1 452 ? 68.321 23.610 -16.799 1.00 40.70 452 LEU A N 1
ATOM 3372 C CA . LEU A 1 452 ? 67.096 23.009 -17.302 1.00 31.12 452 LEU A CA 1
ATOM 3373 C C . LEU A 1 452 ? 67.371 21.912 -18.325 1.00 31.78 452 LEU A C 1
ATOM 3374 O O . LEU A 1 452 ? 68.244 22.064 -19.186 1.00 36.05 452 LEU A O 1
ATOM 3379 N N . PRO A 1 453 ? 66.607 20.804 -18.243 1.00 28.91 453 PRO A N 1
ATOM 3380 C CA . PRO A 1 453 ? 66.750 19.701 -19.211 1.00 27.44 453 PRO A CA 1
ATOM 3381 C C . PRO A 1 453 ? 66.137 20.081 -20.544 1.00 35.89 453 PRO A C 1
ATOM 3382 O O . PRO A 1 453 ? 65.050 19.589 -20.890 1.00 30.77 453 PRO A O 1
ATOM 3386 N N . ILE A 1 454 ? 66.816 20.955 -21.281 1.00 27.45 454 ILE A N 1
ATOM 3387 C CA . ILE A 1 454 ? 66.351 21.335 -22.605 1.00 28.25 454 ILE A CA 1
ATOM 3388 C C . ILE A 1 454 ? 67.413 21.013 -23.634 1.00 30.57 454 ILE A C 1
ATOM 3389 O O . ILE A 1 454 ? 68.579 21.362 -23.463 1.00 34.57 454 ILE A O 1
ATOM 3394 N N . VAL A 1 455 ? 67.005 20.348 -24.705 1.00 31.23 455 VAL A N 1
ATOM 3395 C CA . VAL A 1 455 ? 67.892 20.126 -25.813 1.00 27.75 455 VAL A CA 1
ATOM 3396 C C . VAL A 1 455 ? 67.456 21.029 -26.958 1.00 33.90 455 VAL A C 1
ATOM 3397 O O . VAL A 1 455 ? 66.430 20.782 -27.579 1.00 32.14 455 VAL A O 1
ATOM 3401 N N . PHE A 1 456 ? 68.229 22.080 -27.233 1.00 35.84 456 PHE A N 1
ATOM 3402 C CA . PHE A 1 456 ? 67.952 22.950 -28.379 1.00 30.45 456 PHE A CA 1
ATOM 3403 C C . PHE A 1 456 ? 68.600 22.384 -29.632 1.00 28.64 456 PHE A C 1
ATOM 3404 O O . PHE A 1 456 ? 69.815 22.332 -29.727 1.00 35.68 456 PHE A O 1
ATOM 3412 N N . VAL A 1 457 ? 67.790 21.983 -30.602 1.00 26.29 457 VAL A N 1
ATOM 3413 C CA . VAL A 1 457 ? 68.302 21.500 -31.874 1.00 25.63 457 VAL A CA 1
ATOM 3414 C C . VAL A 1 457 ? 68.159 22.623 -32.901 1.00 30.89 457 VAL A C 1
ATOM 3415 O O . VAL A 1 457 ? 67.066 22.951 -33.360 1.00 28.18 457 VAL A O 1
ATOM 3419 N N . VAL A 1 458 ? 69.288 23.216 -33.247 1.00 28.42 458 VAL A N 1
ATOM 3420 C CA . VAL A 1 458 ? 69.306 24.362 -34.118 1.00 29.95 458 VAL A CA 1
ATOM 3421 C C . VAL A 1 458 ? 69.623 23.946 -35.538 1.00 35.36 458 VAL A C 1
ATOM 3422 O O . VAL A 1 458 ? 70.703 23.451 -35.824 1.00 38.74 458 VAL A O 1
ATOM 3426 N N . LEU A 1 459 ? 68.679 24.152 -36.435 1.00 32.82 459 LEU A N 1
ATOM 3427 C CA . LEU A 1 459 ? 68.878 23.779 -37.826 1.00 36.07 459 LEU A CA 1
ATOM 3428 C C . LEU A 1 459 ? 69.574 24.918 -38.539 1.00 37.09 459 LEU A C 1
ATOM 3429 O O . LEU A 1 459 ? 68.966 25.954 -38.806 1.00 38.45 459 LEU A O 1
ATOM 3434 N N . ARG A 1 460 ? 70.856 24.732 -38.842 1.00 32.45 460 ARG A N 1
ATOM 3435 C CA . ARG A 1 460 ? 71.667 25.807 -39.401 1.00 41.08 460 ARG A CA 1
ATOM 3436 C C . ARG A 1 460 ? 71.815 25.656 -40.917 1.00 45.80 460 ARG A C 1
ATOM 3437 O O . ARG A 1 460 ? 72.524 24.776 -41.384 1.00 45.06 460 ARG A O 1
ATOM 3445 N N . ASN A 1 461 ? 71.136 26.501 -41.683 1.00 47.26 461 ASN A N 1
ATOM 3446 C CA . ASN A 1 461 ? 71.296 26.483 -43.134 1.00 59.24 461 ASN A CA 1
ATOM 3447 C C . ASN A 1 461 ? 71.699 27.831 -43.728 1.00 68.95 461 ASN A C 1
ATOM 3448 O O . ASN A 1 461 ? 71.701 28.001 -44.955 1.00 66.23 461 ASN A O 1
ATOM 3453 N N . GLY A 1 462 ? 72.033 28.779 -42.850 1.00 61.10 462 GLY A N 1
ATOM 3454 C CA . GLY A 1 462 ? 72.484 30.107 -43.249 1.00 64.20 462 GLY A CA 1
ATOM 3455 C C . GLY A 1 462 ? 71.447 31.084 -43.806 1.00 75.34 462 GLY A C 1
ATOM 3456 O O . GLY A 1 462 ? 71.819 32.098 -44.419 1.00 74.78 462 GLY A O 1
ATOM 3457 N N . GLU A 1 463 ? 70.158 30.800 -43.592 1.00 72.74 463 GLU A N 1
ATOM 3458 C CA . GLU A 1 463 ? 69.084 31.639 -44.137 1.00 82.02 463 GLU A CA 1
ATOM 3459 C C . GLU A 1 463 ? 67.776 31.558 -43.339 1.00 87.78 463 GLU A C 1
ATOM 3460 O O . GLU A 1 463 ? 67.668 30.794 -42.372 1.00 79.17 463 GLU A O 1
ATOM 3466 N N . TYR A 1 464 ? 66.786 32.347 -43.767 1.00 99.01 464 TYR A N 1
ATOM 3467 C CA . TYR A 1 464 ? 65.444 32.347 -43.173 1.00 101.48 464 TYR A CA 1
ATOM 3468 C C . TYR A 1 464 ? 64.478 31.429 -43.925 1.00 92.97 464 TYR A C 1
ATOM 3469 O O . TYR A 1 464 ? 63.259 31.621 -43.889 1.00 87.95 464 TYR A O 1
ATOM 3478 N N . PRO A 1 477 ? 62.531 35.154 -52.729 1.00 114.89 477 PRO A N 1
ATOM 3479 C CA . PRO A 1 477 ? 63.708 35.386 -53.581 1.00 112.21 477 PRO A CA 1
ATOM 3480 C C . PRO A 1 477 ? 63.305 35.873 -54.978 1.00 112.69 477 PRO A C 1
ATOM 3481 O O . PRO A 1 477 ? 62.539 35.162 -55.642 1.00 91.03 477 PRO A O 1
ATOM 3485 N N . ASN A 1 478 ? 63.792 37.027 -55.428 1.00 118.92 478 ASN A N 1
ATOM 3486 C CA . ASN A 1 478 ? 64.798 37.799 -54.712 1.00 106.13 478 ASN A CA 1
ATOM 3487 C C . ASN A 1 478 ? 64.235 38.790 -53.699 1.00 109.81 478 ASN A C 1
ATOM 3488 O O . ASN A 1 478 ? 63.580 39.770 -54.053 1.00 77.76 478 ASN A O 1
ATOM 3493 N N . VAL A 1 479 ? 64.516 38.512 -52.434 1.00 97.94 479 VAL A N 1
ATOM 3494 C CA . VAL A 1 479 ? 64.188 39.388 -51.316 1.00 92.75 479 VAL A CA 1
ATOM 3495 C C . VAL A 1 479 ? 65.470 39.583 -50.479 1.00 87.71 479 VAL A C 1
ATOM 3496 O O . VAL A 1 479 ? 66.146 38.604 -50.134 1.00 79.56 479 VAL A O 1
ATOM 3500 N N . PRO A 1 480 ? 65.839 40.853 -50.196 1.00 83.55 480 PRO A N 1
ATOM 3501 C CA . PRO A 1 480 ? 67.024 41.148 -49.374 1.00 72.91 480 PRO A CA 1
ATOM 3502 C C . PRO A 1 480 ? 66.815 40.767 -47.913 1.00 71.25 480 PRO A C 1
ATOM 3503 O O . PRO A 1 480 ? 65.674 40.657 -47.455 1.00 69.87 480 PRO A O 1
ATOM 3507 N N . GLY A 1 481 ? 67.915 40.551 -47.197 1.00 75.40 481 GLY A N 1
ATOM 3508 C CA . GLY A 1 481 ? 67.864 40.250 -45.779 1.00 63.47 481 GLY A CA 1
ATOM 3509 C C . GLY A 1 481 ? 67.435 38.835 -45.428 1.00 68.39 481 GLY A C 1
ATOM 3510 O O . GLY A 1 481 ? 66.758 38.613 -44.424 1.00 65.34 481 GLY A O 1
ATOM 3511 N N . LEU A 1 482 ? 67.839 37.863 -46.234 1.00 71.85 482 LEU A N 1
ATOM 3512 C CA . LEU A 1 482 ? 67.433 36.487 -45.982 1.00 84.57 482 LEU A CA 1
ATOM 3513 C C . LEU A 1 482 ? 68.638 35.620 -45.589 1.00 82.91 482 LEU A C 1
ATOM 3514 O O . LEU A 1 482 ? 68.476 34.476 -45.148 1.00 82.93 482 LEU A O 1
ATOM 3519 N N . GLN A 1 483 ? 69.837 36.191 -45.726 1.00 66.70 483 GLN A N 1
ATOM 3520 C CA . GLN A 1 483 ? 71.100 35.460 -45.539 1.00 73.89 483 GLN A CA 1
ATOM 3521 C C . GLN A 1 483 ? 71.686 35.668 -44.139 1.00 64.19 483 GLN A C 1
ATOM 3522 O O . GLN A 1 483 ? 71.751 36.817 -43.674 1.00 54.38 483 GLN A O 1
ATOM 3528 N N . LEU A 1 484 ? 72.121 34.574 -43.492 1.00 47.62 484 LEU A N 1
ATOM 3529 C CA . LEU A 1 484 ? 72.729 34.632 -42.148 1.00 48.04 484 LEU A CA 1
ATOM 3530 C C . LEU A 1 484 ? 74.143 34.083 -42.030 1.00 40.42 484 LEU A C 1
ATOM 3531 O O . LEU A 1 484 ? 74.382 33.143 -41.263 1.00 46.55 484 LEU A O 1
ATOM 3536 N N . PRO A 1 485 ? 75.096 34.696 -42.748 1.00 43.91 485 PRO A N 1
ATOM 3537 C CA . PRO A 1 485 ? 76.506 34.290 -42.693 1.00 42.04 485 PRO A CA 1
ATOM 3538 C C . PRO A 1 485 ? 77.211 34.769 -41.425 1.00 45.61 485 PRO A C 1
ATOM 3539 O O . PRO A 1 485 ? 76.674 35.617 -40.720 1.00 38.15 485 PRO A O 1
ATOM 3543 N N . GLY A 1 486 ? 78.401 34.236 -41.151 1.00 43.78 486 GLY A N 1
ATOM 3544 C CA . GLY A 1 486 ? 79.249 34.751 -40.087 1.00 39.01 486 GLY A CA 1
ATOM 3545 C C . GLY A 1 486 ? 78.680 34.647 -38.680 1.00 40.82 486 GLY A C 1
ATOM 3546 O O . GLY A 1 486 ? 78.815 35.573 -37.873 1.00 42.29 486 GLY A O 1
ATOM 3547 N N . LEU A 1 487 ? 78.072 33.504 -38.387 1.00 34.82 487 LEU A N 1
ATOM 3548 C CA . LEU A 1 487 ? 77.551 33.188 -37.059 1.00 42.70 487 LEU A CA 1
ATOM 3549 C C . LEU A 1 487 ? 78.132 31.873 -36.543 1.00 41.75 487 LEU A C 1
ATOM 3550 O O . LEU A 1 487 ? 77.968 30.828 -37.177 1.00 45.29 487 LEU A O 1
ATOM 3555 N N . ASP A 1 488 ? 78.796 31.916 -35.393 1.00 36.18 488 ASP A N 1
ATOM 3556 C CA . ASP A 1 488 ? 79.268 30.687 -34.761 1.00 38.72 488 ASP A CA 1
ATOM 3557 C C . ASP A 1 488 ? 78.380 30.440 -33.536 1.00 32.67 488 ASP A C 1
ATOM 3558 O O . ASP A 1 488 ? 78.691 30.848 -32.416 1.00 32.27 488 ASP A O 1
ATOM 3563 N N . ILE A 1 489 ? 77.251 29.775 -33.776 1.00 37.14 489 ILE A N 1
ATOM 3564 C CA . ILE A 1 489 ? 76.206 29.633 -32.769 1.00 33.00 489 ILE A CA 1
ATOM 3565 C C . ILE A 1 489 ? 76.680 28.799 -31.588 1.00 34.50 489 ILE A C 1
ATOM 3566 O O . ILE A 1 489 ? 76.321 29.048 -30.439 1.00 32.06 489 ILE A O 1
ATOM 3571 N N . SER A 1 490 ? 77.504 27.804 -31.876 1.00 35.42 490 SER A N 1
ATOM 3572 C CA . SER A 1 490 ? 78.062 26.985 -30.824 1.00 36.79 490 SER A CA 1
ATOM 3573 C C . SER A 1 490 ? 78.874 27.811 -29.814 1.00 37.07 490 SER A C 1
ATOM 3574 O O . SER A 1 490 ? 78.762 27.624 -28.596 1.00 40.27 490 SER A O 1
ATOM 3577 N N . SER A 1 491 ? 79.689 28.738 -30.302 1.00 36.69 491 SER A N 1
ATOM 3578 C CA . SER A 1 491 ? 80.466 29.566 -29.385 1.00 39.78 491 SER A CA 1
ATOM 3579 C C . SER A 1 491 ? 79.579 30.538 -28.622 1.00 39.50 491 SER A C 1
ATOM 3580 O O . SER A 1 491 ? 79.834 30.843 -27.449 1.00 38.13 491 SER A O 1
ATOM 3583 N N . ILE A 1 492 ? 78.552 31.053 -29.294 1.00 39.73 492 ILE A N 1
ATOM 3584 C CA . ILE A 1 492 ? 77.599 31.921 -28.615 1.00 34.70 492 ILE A CA 1
ATOM 3585 C C . ILE A 1 492 ? 76.924 31.182 -27.438 1.00 36.09 492 ILE A C 1
ATOM 3586 O O . ILE A 1 492 ? 76.891 31.685 -26.307 1.00 31.91 492 ILE A O 1
ATOM 3591 N N . ALA A 1 493 ? 76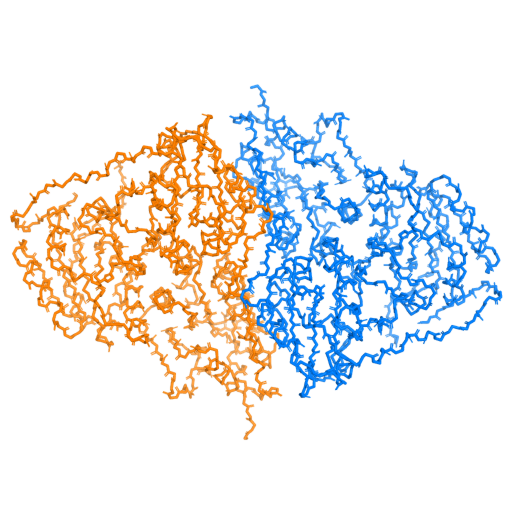.434 29.976 -27.701 1.00 28.50 493 ALA A N 1
ATOM 3592 C CA . ALA A 1 493 ? 75.729 29.186 -26.686 1.00 32.38 493 ALA A CA 1
ATOM 3593 C C . ALA A 1 493 ? 76.606 28.860 -25.492 1.00 31.98 493 ALA A C 1
ATOM 3594 O O . ALA A 1 493 ? 76.176 28.975 -24.342 1.00 35.16 493 ALA A O 1
ATOM 3596 N N . ALA A 1 494 ? 77.839 28.445 -25.771 1.00 34.97 494 ALA A N 1
ATOM 3597 C CA . ALA A 1 494 ? 78.812 28.152 -24.732 1.00 35.13 494 ALA A CA 1
ATOM 3598 C C . ALA A 1 494 ? 79.085 29.422 -23.949 1.00 32.89 494 ALA A C 1
ATOM 3599 O O . ALA A 1 494 ? 79.202 29.395 -22.723 1.00 38.58 494 ALA A O 1
ATOM 3601 N N . GLY A 1 495 ? 79.181 30.548 -24.651 1.00 37.10 495 GLY A N 1
ATOM 3602 C CA . GLY A 1 495 ? 79.352 31.828 -23.961 1.00 34.02 495 GLY A CA 1
ATOM 3603 C C . GLY A 1 495 ? 78.235 32.169 -22.975 1.00 35.23 495 GLY A C 1
ATOM 3604 O O . GLY A 1 495 ? 78.470 32.853 -21.986 1.00 33.97 495 GLY A O 1
ATOM 3605 N N . PHE A 1 496 ? 77.016 31.711 -23.264 1.00 34.33 496 PHE A N 1
ATOM 3606 C CA . PHE A 1 496 ? 75.861 31.896 -22.373 1.00 37.44 496 PHE A CA 1
ATOM 3607 C C . PHE A 1 496 ? 75.756 30.750 -21.358 1.00 31.75 496 PHE A C 1
ATOM 3608 O O . PHE A 1 496 ? 74.833 30.700 -20.546 1.00 32.32 496 PHE A O 1
ATOM 3616 N N . GLY A 1 497 ? 76.705 29.820 -21.417 1.00 33.62 497 GLY A N 1
ATOM 3617 C CA . GLY A 1 497 ? 76.816 28.793 -20.392 1.00 35.51 497 GLY A CA 1
ATOM 3618 C C . GLY A 1 497 ? 76.166 27.456 -20.718 1.00 36.36 497 GLY A C 1
ATOM 3619 O O . GLY A 1 497 ? 75.990 26.628 -19.838 1.00 36.06 497 GLY A O 1
ATOM 3620 N N . CYS A 1 498 ? 75.815 27.232 -21.980 1.00 37.54 498 CYS A N 1
ATOM 3621 C CA . CYS A 1 498 ? 75.186 25.970 -22.367 1.00 35.59 498 CYS A CA 1
ATOM 3622 C C . CYS A 1 498 ? 76.222 24.945 -22.853 1.00 35.77 498 CYS A C 1
ATOM 3623 O O . CYS A 1 498 ? 77.207 25.321 -23.478 1.00 32.49 498 CYS A O 1
ATOM 3626 N N . ARG A 1 499 ? 75.998 23.661 -22.577 1.00 36.94 499 ARG A N 1
ATOM 3627 C CA . ARG A 1 499 ? 76.712 22.609 -23.306 1.00 36.18 499 ARG A CA 1
ATOM 3628 C C . ARG A 1 499 ? 76.428 22.825 -24.788 1.00 37.66 499 ARG A C 1
ATOM 3629 O O . ARG A 1 499 ? 75.356 23.310 -25.160 1.00 36.48 499 ARG A O 1
ATOM 3637 N N . THR A 1 500 ? 77.370 22.454 -25.641 1.00 30.95 500 THR A N 1
ATOM 3638 C CA . THR A 1 500 ? 77.180 22.645 -27.064 1.00 38.57 500 THR A CA 1
ATOM 3639 C C . THR A 1 500 ? 78.006 21.643 -27.900 1.00 46.26 500 THR A C 1
ATOM 3640 O O . THR A 1 500 ? 78.952 21.032 -27.412 1.00 44.22 500 THR A O 1
ATOM 3644 N N . ALA A 1 501 ? 77.599 21.462 -29.153 1.00 51.89 501 ALA A N 1
ATOM 3645 C CA . ALA A 1 501 ? 78.323 20.664 -30.138 1.00 50.78 501 ALA A CA 1
ATOM 3646 C C . ALA A 1 501 ? 77.817 21.081 -31.509 1.00 52.64 501 ALA A C 1
ATOM 3647 O O . ALA A 1 501 ? 76.654 21.465 -31.659 1.00 42.13 501 ALA A O 1
ATOM 3649 N N . THR A 1 502 ? 78.698 21.051 -32.503 1.00 61.56 502 THR A N 1
ATOM 3650 C CA . THR A 1 502 ? 78.276 21.195 -33.891 1.00 47.77 502 THR A CA 1
ATOM 3651 C C . THR A 1 502 ? 78.401 19.782 -34.458 1.00 57.76 502 THR A C 1
ATOM 3652 O O . THR A 1 502 ? 79.456 19.160 -34.358 1.00 58.84 502 THR A O 1
ATOM 3656 N N . VAL A 1 503 ? 77.308 19.236 -34.975 1.00 57.18 503 VAL A N 1
ATOM 3657 C CA . VAL A 1 503 ? 77.324 17.844 -35.409 1.00 47.68 503 VAL A CA 1
ATOM 3658 C C . VAL A 1 503 ? 77.781 17.728 -36.860 1.00 49.78 503 VAL A C 1
ATOM 3659 O O . VAL A 1 503 ? 77.500 18.606 -37.685 1.00 46.23 503 VAL A O 1
ATOM 3663 N N . GLU A 1 504 ? 78.486 16.639 -37.163 1.00 52.22 504 GLU A N 1
ATOM 3664 C CA . GLU A 1 504 ? 79.078 16.442 -38.492 1.00 61.56 504 GLU A CA 1
ATOM 3665 C C . GLU A 1 504 ? 78.376 15.348 -39.325 1.00 51.67 504 GLU A C 1
ATOM 3666 O O . GLU A 1 504 ? 78.616 15.204 -40.524 1.00 44.95 504 GLU A O 1
ATOM 3672 N N . SER A 1 505 ? 77.490 14.595 -38.688 1.00 45.33 505 SER A N 1
ATOM 3673 C CA . SER A 1 505 ? 76.848 13.484 -39.349 1.00 45.95 505 SER A CA 1
ATOM 3674 C C . SER A 1 505 ? 75.638 13.031 -38.541 1.00 45.26 505 SER A C 1
ATOM 3675 O O . SER A 1 505 ? 75.497 13.381 -37.359 1.00 39.28 505 SER A O 1
ATOM 3678 N N . THR A 1 506 ? 74.793 12.212 -39.164 1.00 43.37 506 THR A N 1
ATOM 3679 C CA . THR A 1 506 ? 73.700 11.577 -38.445 1.00 38.95 506 THR A CA 1
ATOM 3680 C C . THR A 1 506 ? 74.215 10.759 -37.268 1.00 44.21 506 THR A C 1
ATOM 3681 O O . THR A 1 506 ? 73.616 10.780 -36.185 1.00 42.46 506 THR A O 1
ATOM 3685 N N . ASP A 1 507 ? 75.337 10.059 -37.449 1.00 45.30 507 ASP A N 1
ATOM 3686 C CA . ASP A 1 507 ? 75.895 9.274 -36.337 1.00 43.24 507 ASP A CA 1
ATOM 3687 C C . ASP A 1 507 ? 76.210 10.162 -35.153 1.00 35.90 507 ASP A C 1
ATOM 3688 O O . ASP A 1 507 ? 75.862 9.840 -34.008 1.00 44.85 507 ASP A O 1
ATOM 3693 N N . MET A 1 508 ? 76.896 11.269 -35.431 1.00 39.58 508 MET A N 1
ATOM 3694 C CA . MET A 1 508 ? 77.274 12.217 -34.373 1.00 44.98 508 MET A CA 1
ATOM 3695 C C . MET A 1 508 ? 76.032 12.912 -33.779 1.00 40.24 508 MET A C 1
ATOM 3696 O O . MET A 1 508 ? 75.959 13.128 -32.572 1.00 41.59 508 MET A O 1
ATOM 3701 N N . LEU A 1 509 ? 75.059 13.247 -34.627 1.00 39.80 509 LEU A N 1
ATOM 3702 C CA . LEU A 1 509 ? 73.804 13.847 -34.141 1.00 42.05 509 LEU A CA 1
ATOM 3703 C C . LEU A 1 509 ? 73.158 12.919 -33.116 1.00 42.52 509 LEU A C 1
ATOM 3704 O O . LEU A 1 509 ? 72.884 13.308 -31.953 1.00 37.77 509 LEU A O 1
ATOM 3709 N N . GLU A 1 510 ? 72.964 11.673 -33.534 1.00 38.68 510 GLU A N 1
ATOM 3710 C CA . GLU A 1 510 ? 72.427 10.657 -32.643 1.00 43.12 510 GLU A CA 1
ATOM 3711 C C . GLU A 1 510 ? 73.215 10.552 -31.347 1.00 39.38 510 GLU A C 1
ATOM 3712 O O . GLU A 1 510 ? 72.633 10.476 -30.247 1.00 37.24 510 GLU A O 1
ATOM 3718 N N . ALA A 1 511 ? 74.540 10.542 -31.462 1.00 40.67 511 ALA A N 1
ATOM 3719 C CA . ALA A 1 511 ? 75.372 10.354 -30.279 1.00 43.21 511 ALA A CA 1
ATOM 3720 C C . ALA A 1 511 ? 75.245 11.567 -29.359 1.00 43.64 511 ALA A C 1
ATOM 3721 O O . ALA A 1 511 ? 75.124 11.449 -28.140 1.00 40.87 511 ALA A O 1
ATOM 3723 N N . GLU A 1 512 ? 75.299 12.749 -29.953 1.00 37.44 512 GLU A N 1
ATOM 3724 C CA . GLU A 1 512 ? 75.220 13.963 -29.154 1.00 47.25 512 GLU A CA 1
ATOM 3725 C C . GLU A 1 512 ? 73.842 14.109 -28.494 1.00 35.24 512 GLU A C 1
ATOM 3726 O O . GLU A 1 512 ? 73.731 14.603 -27.362 1.00 40.63 512 GLU A O 1
ATOM 3732 N N . LEU A 1 513 ? 72.802 13.641 -29.180 1.00 39.40 513 LEU A N 1
ATOM 3733 C CA . LEU A 1 513 ? 71.454 13.640 -28.596 1.00 39.37 513 LEU A CA 1
ATOM 3734 C C . LEU A 1 513 ? 71.374 12.780 -27.339 1.00 43.24 513 LEU A C 1
ATOM 3735 O O . LEU A 1 513 ? 70.814 13.197 -26.318 1.00 46.18 513 LEU A O 1
ATOM 3740 N N . LYS A 1 514 ? 71.957 11.585 -27.396 1.00 47.07 514 LYS A N 1
ATOM 3741 C CA . LYS A 1 514 ? 71.949 10.709 -26.231 1.00 45.77 514 LYS A CA 1
ATOM 3742 C C . LYS A 1 514 ? 72.727 11.337 -25.067 1.00 41.07 514 LYS A C 1
ATOM 3743 O O . LYS A 1 514 ? 72.285 11.313 -23.917 1.00 44.83 514 LYS A O 1
ATOM 3749 N N . THR A 1 515 ? 73.882 11.918 -25.364 1.00 41.21 515 THR A N 1
ATOM 3750 C CA . THR A 1 515 ? 74.647 12.601 -24.326 1.00 45.76 515 THR A CA 1
ATOM 3751 C C . THR A 1 515 ? 73.809 13.737 -23.730 1.00 48.98 515 THR A C 1
ATOM 3752 O O . THR A 1 515 ? 73.665 13.835 -22.511 1.00 44.80 515 THR A O 1
ATOM 3756 N N . ALA A 1 516 ? 73.241 14.581 -24.596 1.00 45.99 516 ALA A N 1
ATOM 3757 C CA . ALA A 1 516 ? 72.430 15.726 -24.144 1.00 40.45 516 ALA A CA 1
ATOM 3758 C C . ALA A 1 516 ? 71.255 15.310 -23.253 1.00 39.42 516 ALA A C 1
ATOM 3759 O O . ALA A 1 516 ? 70.979 15.948 -22.231 1.00 45.62 516 ALA A O 1
ATOM 3761 N N . LEU A 1 517 ? 70.577 14.231 -23.627 1.00 42.15 517 LEU A N 1
ATOM 3762 C CA . LEU A 1 517 ? 69.468 13.711 -22.827 1.00 38.56 517 LEU A CA 1
ATOM 3763 C C . LEU A 1 517 ? 69.928 13.209 -21.464 1.00 47.51 517 LEU A C 1
ATOM 3764 O O . LEU A 1 517 ? 69.137 13.110 -20.536 1.00 52.50 517 LEU A O 1
ATOM 3769 N N . GLN A 1 518 ? 71.214 12.899 -21.344 1.00 53.03 518 GLN A N 1
ATOM 3770 C CA . GLN A 1 518 ? 71.769 12.434 -20.072 1.00 58.64 518 GLN A CA 1
ATOM 3771 C C . GLN A 1 518 ? 72.449 13.551 -19.280 1.00 60.01 518 GLN A C 1
ATOM 3772 O O . GLN A 1 518 ? 72.624 13.439 -18.075 1.00 49.00 518 GLN A O 1
ATOM 3778 N N . ALA A 1 519 ? 72.840 14.621 -19.964 1.00 54.30 519 ALA A N 1
ATOM 3779 C CA . ALA A 1 519 ? 73.623 15.667 -19.329 1.00 50.63 519 ALA A CA 1
ATOM 3780 C C . ALA A 1 519 ? 72.784 16.404 -18.303 1.00 53.89 519 ALA A C 1
ATOM 3781 O O . ALA A 1 519 ? 71.558 16.335 -18.320 1.00 56.79 519 ALA A O 1
ATOM 3783 N N . ASP A 1 520 ? 73.444 17.087 -17.385 1.00 48.12 520 ASP A N 1
ATOM 3784 C CA . ASP A 1 520 ? 72.722 17.982 -16.507 1.00 62.27 520 ASP A CA 1
ATOM 3785 C C . ASP A 1 520 ? 72.799 19.387 -17.104 1.00 67.62 520 ASP A C 1
ATOM 3786 O O . ASP A 1 520 ? 73.879 19.858 -17.482 1.00 83.70 520 ASP A O 1
ATOM 3791 N N . GLY A 1 521 ? 71.649 20.039 -17.231 1.00 56.15 521 GLY A N 1
ATOM 3792 C CA . GLY A 1 521 ? 71.589 21.345 -17.866 1.00 45.38 521 GLY A CA 1
ATOM 3793 C C . GLY A 1 521 ? 71.378 21.274 -19.365 1.00 44.10 521 GLY A C 1
ATOM 3794 O O . GLY A 1 521 ? 71.448 20.199 -19.985 1.00 41.88 521 GLY A O 1
ATOM 3795 N N . PRO A 1 522 ? 71.126 22.431 -19.975 1.00 37.16 522 PRO A N 1
ATOM 3796 C CA . PRO A 1 522 ? 70.716 22.433 -21.382 1.00 37.40 522 PRO A CA 1
ATOM 3797 C C . PRO A 1 522 ? 71.873 22.203 -22.353 1.00 36.04 522 PRO A C 1
ATOM 3798 O O . PRO A 1 522 ? 73.030 22.503 -22.043 1.00 35.18 522 PRO A O 1
ATOM 3802 N N . THR A 1 523 ? 71.541 21.704 -23.539 1.00 28.74 523 THR A N 1
ATOM 3803 C CA . THR A 1 523 ? 72.513 21.570 -24.620 1.00 31.96 523 THR A CA 1
ATOM 3804 C C . THR A 1 523 ? 72.001 22.258 -25.877 1.00 31.83 523 THR A C 1
ATOM 3805 O O . THR A 1 523 ? 70.811 22.153 -26.213 1.00 33.70 523 THR A O 1
ATOM 3809 N N . VAL A 1 524 ? 72.897 22.963 -26.568 1.00 30.41 524 VAL A N 1
ATOM 3810 C CA . VAL A 1 524 ? 72.600 23.494 -27.896 1.00 33.10 524 VAL A CA 1
ATOM 3811 C C . VAL A 1 524 ? 73.367 22.697 -28.944 1.00 41.67 524 VAL A C 1
ATOM 3812 O O . VAL A 1 524 ? 74.593 22.710 -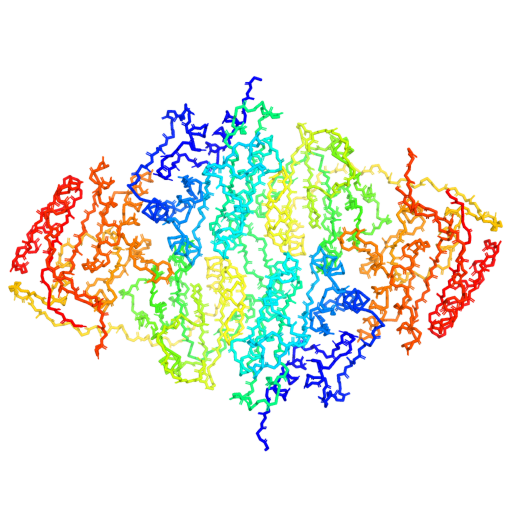28.974 1.00 42.61 524 VAL A O 1
ATOM 3816 N N . LEU A 1 525 ? 72.634 21.988 -29.792 1.00 35.25 525 LEU A N 1
ATOM 3817 C CA . LEU A 1 525 ? 73.228 21.201 -30.861 1.00 36.48 525 LEU A CA 1
ATOM 3818 C C . LEU A 1 525 ? 73.018 21.920 -32.180 1.00 31.23 525 LEU A C 1
ATOM 3819 O O . LEU A 1 525 ? 71.885 22.093 -32.611 1.00 35.59 525 LEU A O 1
ATOM 3824 N N . VAL A 1 526 ? 74.102 22.337 -32.818 1.00 35.04 526 VAL A N 1
ATOM 3825 C CA . VAL A 1 526 ? 74.013 23.047 -34.086 1.00 30.29 526 VAL A CA 1
ATOM 3826 C C . VAL A 1 526 ? 74.141 22.052 -35.241 1.00 39.45 526 VAL A C 1
ATOM 3827 O O . VAL A 1 526 ? 75.139 21.360 -35.367 1.00 39.97 526 VAL A O 1
ATOM 3831 N N . VAL A 1 527 ? 73.109 21.968 -36.068 1.00 37.93 527 VAL A N 1
ATOM 3832 C CA . VAL A 1 527 ? 73.012 20.937 -37.099 1.00 29.28 527 VAL A CA 1
ATOM 3833 C C . VAL A 1 527 ? 73.007 21.564 -38.476 1.00 37.41 527 VAL A C 1
ATOM 3834 O O . VAL A 1 527 ? 72.026 22.191 -38.871 1.00 40.72 527 VAL A O 1
ATOM 3838 N N . PRO A 1 528 ? 74.113 21.409 -39.218 1.00 34.61 528 PRO A N 1
ATOM 3839 C CA . PRO A 1 528 ? 74.144 21.973 -40.566 1.00 34.15 528 PRO A CA 1
ATOM 3840 C C . PRO A 1 528 ? 73.146 21.225 -41.409 1.00 38.56 528 PRO A C 1
ATOM 3841 O O . PRO A 1 528 ? 73.176 19.997 -41.452 1.00 38.82 528 PRO A O 1
ATOM 3845 N N . THR A 1 529 ? 72.229 21.956 -42.031 1.00 34.22 529 THR A N 1
ATOM 3846 C CA . THR A 1 529 ? 71.158 21.328 -42.782 1.00 44.36 529 THR A CA 1
ATOM 3847 C C . THR A 1 529 ? 71.148 21.899 -44.183 1.00 47.76 529 THR A C 1
ATOM 3848 O O . THR A 1 529 ? 71.593 23.027 -44.407 1.00 55.51 529 THR A O 1
ATOM 3852 N N . LEU A 1 530 ? 70.660 21.115 -45.134 1.00 50.52 530 LEU A N 1
ATOM 3853 C CA . LEU A 1 530 ? 70.505 21.615 -46.492 1.00 64.48 530 LEU A CA 1
ATOM 3854 C C . LEU A 1 530 ? 69.269 22.487 -46.547 1.00 69.21 530 LEU A C 1
ATOM 3855 O O . LEU A 1 530 ? 68.216 22.111 -46.012 1.00 66.50 530 LEU A O 1
ATOM 3860 N N . PRO A 1 531 ? 69.406 23.666 -47.173 1.00 75.08 531 PRO A N 1
ATOM 3861 C CA . PRO A 1 531 ? 68.337 24.642 -47.423 1.00 91.67 531 PRO A CA 1
ATOM 3862 C C . PRO A 1 531 ? 67.160 24.026 -48.191 1.00 101.86 531 PRO A C 1
ATOM 3863 O O . PRO A 1 531 ? 67.341 23.023 -48.893 1.00 94.12 531 PRO A O 1
ATOM 3867 N N . GLN A 1 532 ? 65.974 24.622 -48.052 1.00 103.97 532 GLN A N 1
ATOM 3868 C CA . GLN A 1 532 ? 64.760 24.130 -48.713 1.00 117.39 532 GLN A CA 1
ATOM 3869 C C . GLN A 1 532 ? 63.560 25.043 -48.435 1.00 120.47 532 GLN A C 1
ATOM 3870 O O . GLN A 1 532 ? 62.449 24.574 -48.154 1.00 110.72 532 GLN A O 1
ATOM 3876 N N . ASP B 1 3 ? 23.836 44.713 -63.989 1.00 79.78 3 ASP B N 1
ATOM 3877 C CA . ASP B 1 3 ? 22.859 43.802 -63.390 1.00 95.53 3 ASP B CA 1
ATOM 3878 C C . ASP B 1 3 ? 23.464 42.983 -62.227 1.00 87.25 3 ASP B C 1
ATOM 3879 O O . ASP B 1 3 ? 22.753 42.242 -61.532 1.00 77.84 3 ASP B O 1
ATOM 3884 N N . GLN B 1 4 ? 24.774 43.120 -62.016 1.00 80.19 4 GLN B N 1
ATOM 3885 C CA . GLN B 1 4 ? 25.443 42.462 -60.889 1.00 66.89 4 GLN B CA 1
ATOM 3886 C C . GLN B 1 4 ? 24.981 43.068 -59.568 1.00 41.92 4 GLN B C 1
ATOM 3887 O O . GLN B 1 4 ? 24.779 44.289 -59.485 1.00 40.28 4 GLN B O 1
ATOM 3893 N N . LYS B 1 5 ? 24.788 42.210 -58.563 1.00 40.36 5 LYS B N 1
ATOM 3894 C CA . LYS B 1 5 ? 24.465 42.649 -57.200 1.00 32.70 5 LYS B CA 1
ATOM 3895 C C . LYS B 1 5 ? 25.601 43.518 -56.661 1.00 29.65 5 LYS B C 1
ATOM 3896 O O . LYS B 1 5 ? 26.777 43.205 -56.845 1.00 28.11 5 LYS B O 1
ATOM 3902 N N . THR B 1 6 ? 25.245 44.616 -56.018 1.00 27.45 6 THR B N 1
ATOM 3903 C CA . THR B 1 6 ? 26.225 45.461 -55.357 1.00 25.85 6 THR B CA 1
ATOM 3904 C C . THR B 1 6 ? 26.330 45.093 -53.874 1.00 30.55 6 THR B C 1
ATOM 3905 O O . THR B 1 6 ? 25.495 44.375 -53.323 1.00 28.19 6 THR B O 1
ATOM 3909 N N . VAL B 1 7 ? 27.352 45.619 -53.225 1.00 29.82 7 VAL B N 1
ATOM 3910 C CA . VAL B 1 7 ? 27.475 45.519 -51.782 1.00 23.47 7 VAL B CA 1
ATOM 3911 C C . VAL B 1 7 ? 26.169 45.963 -51.080 1.00 24.40 7 VAL B C 1
ATOM 3912 O O . VAL B 1 7 ? 25.725 45.329 -50.122 1.00 20.04 7 VAL B O 1
ATOM 3916 N N . HIS B 1 8 ? 25.547 47.019 -51.597 1.00 21.90 8 HIS B N 1
ATOM 3917 C CA . HIS B 1 8 ? 24.269 47.524 -51.084 1.00 24.75 8 HIS B CA 1
ATOM 3918 C C . HIS B 1 8 ? 23.174 46.444 -51.168 1.00 31.64 8 HIS B C 1
ATOM 3919 O O . HIS B 1 8 ? 22.471 46.185 -50.182 1.00 24.03 8 HIS B O 1
ATOM 3926 N N . ASP B 1 9 ? 23.037 45.805 -52.338 1.00 27.92 9 ASP B N 1
ATOM 3927 C CA . ASP B 1 9 ? 22.033 44.744 -52.523 1.00 25.71 9 ASP B CA 1
ATOM 3928 C C . ASP B 1 9 ? 22.177 43.627 -51.508 1.00 25.24 9 ASP B C 1
ATOM 3929 O O . ASP B 1 9 ? 21.213 43.244 -50.827 1.00 24.56 9 ASP B O 1
ATOM 3934 N N . VAL B 1 10 ? 23.368 43.042 -51.459 1.00 21.72 10 VAL B N 1
ATOM 3935 C CA . VAL B 1 10 ? 23.538 41.870 -50.634 1.00 22.00 10 VAL B CA 1
ATOM 3936 C C . VAL B 1 10 ? 23.554 42.214 -49.128 1.00 23.21 10 VAL B C 1
ATOM 3937 O O . VAL B 1 10 ? 23.242 41.355 -48.297 1.00 21.72 10 VAL B O 1
ATOM 3941 N N . THR B 1 11 ? 23.917 43.446 -48.771 1.00 19.94 11 THR B N 1
ATOM 3942 C CA . THR B 1 11 ? 23.952 43.797 -47.342 1.00 23.67 11 THR B CA 1
ATOM 3943 C C . THR B 1 11 ? 22.519 43.914 -46.802 1.00 23.59 11 THR B C 1
ATOM 3944 O O . THR B 1 11 ? 22.194 43.333 -45.772 1.00 23.65 11 THR B O 1
ATOM 3948 N N . TYR B 1 12 ? 21.661 44.647 -47.508 1.00 22.84 12 TYR B N 1
ATOM 3949 C CA . TYR B 1 12 ? 20.251 44.698 -47.117 1.00 23.17 12 TYR B CA 1
ATOM 3950 C C . TYR B 1 12 ? 19.605 43.308 -47.135 1.00 25.51 12 TYR B C 1
ATOM 3951 O O . TYR B 1 12 ? 18.812 42.979 -46.255 1.00 26.87 12 TYR B O 1
ATOM 3960 N N . ASP B 1 13 ? 19.967 42.466 -48.109 1.00 22.62 13 ASP B N 1
ATOM 3961 C CA . ASP B 1 13 ? 19.473 41.089 -48.090 1.00 23.21 13 ASP B CA 1
ATOM 3962 C C . ASP B 1 13 ? 19.875 40.376 -46.800 1.00 28.05 13 ASP B C 1
ATOM 3963 O O . ASP B 1 13 ? 19.092 39.625 -46.241 1.00 22.82 13 ASP B O 1
ATOM 3968 N N . LEU B 1 14 ? 21.110 40.588 -46.342 1.00 23.62 14 LEU B N 1
ATOM 3969 C CA . LEU B 1 14 ? 21.566 39.945 -45.111 1.00 24.58 14 LEU B CA 1
ATOM 3970 C C . LEU B 1 14 ? 20.822 40.528 -43.909 1.00 25.27 14 LEU B C 1
ATOM 3971 O O . LEU B 1 14 ? 20.361 39.793 -43.039 1.00 28.00 14 LEU B O 1
ATOM 3976 N N . LEU B 1 15 ? 20.723 41.854 -43.869 1.00 22.08 15 LEU B N 1
ATOM 3977 C CA . LEU B 1 15 ? 20.039 42.537 -42.776 1.00 25.68 15 LEU B CA 1
ATOM 3978 C C . LEU B 1 15 ? 18.613 41.983 -42.632 1.00 27.82 15 LEU B C 1
ATOM 3979 O O . LEU B 1 15 ? 18.159 41.693 -41.523 1.00 25.36 15 LEU B O 1
ATOM 3984 N N . ARG B 1 16 ? 17.910 41.824 -43.753 1.00 23.08 16 ARG B N 1
ATOM 3985 C CA . ARG B 1 16 ? 16.549 41.253 -43.712 1.00 24.32 16 ARG B CA 1
ATOM 3986 C C . ARG B 1 16 ? 16.558 39.863 -43.076 1.00 27.42 16 ARG B C 1
ATOM 3987 O O . ARG B 1 16 ? 15.745 39.588 -42.194 1.00 30.50 16 ARG B O 1
ATOM 3995 N N . LYS B 1 17 ? 17.458 38.982 -43.525 1.00 23.12 17 LYS B N 1
ATOM 3996 C CA . LYS B 1 17 ? 17.550 37.631 -42.937 1.00 24.32 17 LYS B CA 1
ATOM 3997 C C . LYS B 1 17 ? 17.845 37.651 -41.442 1.00 24.92 17 LYS B C 1
ATOM 3998 O O . LYS B 1 17 ? 17.363 36.796 -40.714 1.00 28.99 17 LYS B O 1
ATOM 4004 N N . LEU B 1 18 ? 18.623 38.637 -40.991 1.00 21.65 18 LEU B N 1
ATOM 4005 C CA . LEU B 1 18 ? 18.988 38.757 -39.579 1.00 27.42 18 LEU B CA 1
ATOM 4006 C C . LEU B 1 18 ? 17.868 39.385 -38.755 1.00 27.09 18 LEU B C 1
ATOM 4007 O O . LEU B 1 18 ? 17.911 39.359 -37.522 1.00 29.44 18 LEU B O 1
ATOM 4012 N N . GLY B 1 19 ? 16.877 39.966 -39.429 1.00 23.86 19 GLY B N 1
ATOM 4013 C CA . GLY B 1 19 ? 15.786 40.636 -38.734 1.00 26.98 19 GLY B CA 1
ATOM 4014 C C . GLY B 1 19 ? 16.056 42.103 -38.456 1.00 27.33 19 GLY B C 1
ATOM 4015 O O . GLY B 1 19 ? 15.258 42.783 -37.791 1.00 25.89 19 GLY B O 1
ATOM 4016 N N . LEU B 1 20 ? 17.171 42.606 -38.979 1.00 24.83 20 LEU B N 1
ATOM 4017 C CA . LEU B 1 20 ? 17.547 44.008 -38.782 1.00 24.35 20 LEU B CA 1
ATOM 4018 C C . LEU B 1 20 ? 16.870 44.924 -39.790 1.00 28.87 20 LEU B C 1
ATOM 4019 O O . LEU B 1 20 ? 17.537 45.492 -40.655 1.00 27.04 20 LEU B O 1
ATOM 4024 N N . THR B 1 21 ? 15.554 45.091 -39.663 1.00 24.59 21 THR B N 1
ATOM 4025 C CA . THR B 1 21 ? 14.773 45.771 -40.705 1.00 26.92 21 THR B CA 1
ATOM 4026 C C . THR B 1 21 ? 14.261 47.135 -40.271 1.00 23.76 21 THR B C 1
ATOM 4027 O O . THR B 1 21 ? 13.466 47.779 -40.968 1.00 30.05 21 THR B O 1
ATOM 4031 N N . THR B 1 22 ? 14.742 47.600 -39.130 1.00 25.26 22 THR B N 1
ATOM 4032 C CA . THR B 1 22 ? 14.402 48.948 -38.698 1.00 25.87 22 THR B CA 1
ATOM 4033 C C . THR B 1 22 ? 15.684 49.724 -38.435 1.00 33.56 22 THR B C 1
ATOM 4034 O O . THR B 1 22 ? 16.558 49.258 -37.709 1.00 27.30 22 THR B O 1
ATOM 4038 N N . VAL B 1 23 ? 15.791 50.909 -39.026 1.00 27.09 23 VAL B N 1
ATOM 4039 C CA . VAL B 1 23 ? 16.988 51.722 -38.874 1.00 24.32 23 VAL B CA 1
ATOM 4040 C C . VAL B 1 23 ? 16.618 53.005 -38.157 1.00 27.91 23 VAL B C 1
ATOM 4041 O O . VAL B 1 23 ? 15.707 53.707 -38.585 1.00 22.42 23 VAL B O 1
ATOM 4045 N N . PHE B 1 24 ? 17.327 53.311 -37.076 1.00 23.05 24 PHE B N 1
ATOM 4046 C CA . PHE B 1 24 ? 17.127 54.558 -36.344 1.00 21.41 24 PHE B CA 1
ATOM 4047 C C . PHE B 1 24 ? 18.256 55.479 -36.718 1.00 21.76 24 PHE B C 1
ATOM 4048 O O . PHE B 1 24 ? 19.418 55.081 -36.720 1.00 22.46 24 PHE B O 1
ATOM 4056 N N . GLY B 1 25 ? 17.940 56.712 -37.055 1.00 22.46 25 GLY B N 1
ATOM 4057 C CA . GLY B 1 25 ? 19.026 57.608 -37.319 1.00 20.94 25 GLY B CA 1
ATOM 4058 C C . GLY B 1 25 ? 18.595 58.991 -37.711 1.00 27.23 25 GLY B C 1
ATOM 4059 O O . GLY B 1 25 ? 17.437 59.378 -37.599 1.00 21.24 25 GLY B O 1
ATOM 4060 N N . ASN B 1 26 ? 19.581 59.732 -38.182 1.00 26.57 26 ASN B N 1
ATOM 4061 C CA . ASN B 1 26 ? 19.377 61.022 -38.767 1.00 27.48 26 ASN B CA 1
ATOM 4062 C C . ASN B 1 26 ? 20.336 61.105 -39.974 1.00 27.58 26 ASN B C 1
ATOM 4063 O O . ASN B 1 26 ? 21.557 61.091 -39.819 1.00 35.29 26 ASN B O 1
ATOM 4068 N N . PRO B 1 27 ? 19.779 61.218 -41.175 1.00 32.19 27 PRO B N 1
ATOM 4069 C CA . PRO B 1 27 ? 20.527 61.067 -42.431 1.00 42.13 27 PRO B CA 1
ATOM 4070 C C . PRO B 1 27 ? 21.410 62.282 -42.760 1.00 34.65 27 PRO B C 1
ATOM 4071 O O . PRO B 1 27 ? 21.071 63.420 -42.432 1.00 38.10 27 PRO B O 1
ATOM 4075 N N . GLY B 1 28 ? 22.548 62.021 -43.388 1.00 32.68 28 GLY B N 1
ATOM 4076 C CA . GLY B 1 28 ? 23.403 63.077 -43.899 1.00 24.23 28 GLY B CA 1
ATOM 4077 C C . GLY B 1 28 ? 24.054 62.648 -45.201 1.00 30.38 28 GLY B C 1
ATOM 4078 O O . GLY B 1 28 ? 23.892 61.499 -45.641 1.00 28.42 28 GLY B O 1
ATOM 4079 N N . SER B 1 29 ? 24.827 63.555 -45.789 1.00 28.96 29 SER B N 1
ATOM 4080 C CA . SER B 1 29 ? 25.437 63.346 -47.105 1.00 28.56 29 SER B CA 1
ATOM 4081 C C . SER B 1 29 ? 26.250 62.067 -47.171 1.00 29.03 29 SER B C 1
ATOM 4082 O O . SER B 1 29 ? 26.176 61.327 -48.162 1.00 29.73 29 SER B O 1
ATOM 4085 N N . THR B 1 30 ? 27.012 61.792 -46.107 1.00 25.25 30 THR B N 1
ATOM 4086 C CA . THR B 1 30 ? 27.927 60.638 -46.074 1.00 24.46 30 THR B CA 1
ATOM 4087 C C . THR B 1 30 ? 27.188 59.325 -45.879 1.00 25.07 30 THR B C 1
ATOM 4088 O O . THR B 1 30 ? 27.772 58.243 -46.021 1.00 23.29 30 THR B O 1
ATOM 4092 N N . GLU B 1 31 ? 25.890 59.420 -45.594 1.00 21.91 31 GLU B N 1
ATOM 4093 C CA . GLU B 1 31 ? 25.050 58.221 -45.463 1.00 26.74 31 GLU B CA 1
ATOM 4094 C C . GLU B 1 31 ? 24.093 58.040 -46.666 1.00 26.82 31 GLU B C 1
ATOM 4095 O O . GLU B 1 31 ? 23.402 57.024 -46.759 1.00 26.00 31 GLU B O 1
ATOM 4101 N N . GLU B 1 32 ? 24.054 59.006 -47.583 1.00 26.00 32 GLU B N 1
ATOM 4102 C CA . GLU B 1 32 ? 23.131 58.888 -48.724 1.00 33.99 32 GLU B CA 1
ATOM 4103 C C . GLU B 1 32 ? 23.301 57.593 -49.546 1.00 33.41 32 GLU B C 1
ATOM 4104 O O . GLU B 1 32 ? 22.316 56.940 -49.918 1.00 29.63 32 GLU B O 1
ATOM 4110 N N . SER B 1 33 ? 24.529 57.166 -49.790 1.00 25.19 33 SER B N 1
ATOM 4111 C CA . SER B 1 33 ? 24.677 55.970 -50.615 1.00 26.29 33 SER B CA 1
ATOM 4112 C C . SER B 1 33 ? 24.223 54.721 -49.884 1.00 25.39 33 SER B C 1
ATOM 4113 O O . SER B 1 33 ? 23.885 53.713 -50.529 1.00 28.41 33 SER B O 1
ATOM 4116 N N . PHE B 1 34 ? 24.212 54.772 -48.546 1.00 23.02 34 PHE B N 1
ATOM 4117 C CA . PHE B 1 34 ? 23.698 53.643 -47.752 1.00 26.76 34 PHE B CA 1
ATOM 4118 C C . PHE B 1 34 ? 22.163 53.598 -47.796 1.00 23.12 34 PHE B C 1
ATOM 4119 O O . PHE B 1 34 ? 21.559 52.535 -47.937 1.00 28.08 34 PHE B O 1
ATOM 4127 N N . LEU B 1 35 ? 21.552 54.773 -47.637 1.00 26.66 35 LEU B N 1
ATOM 4128 C CA . LEU B 1 35 ? 20.105 54.908 -47.447 1.00 27.71 35 LEU B CA 1
ATOM 4129 C C . LEU B 1 35 ? 19.308 54.934 -48.755 1.00 31.17 35 LEU B C 1
ATOM 4130 O O . LEU B 1 35 ? 18.094 54.693 -48.756 1.00 30.11 35 LEU B O 1
ATOM 4135 N N . ARG B 1 36 ? 19.995 55.254 -49.845 1.00 25.45 36 ARG B N 1
ATOM 4136 C CA . ARG B 1 36 ? 19.400 55.286 -51.183 1.00 33.36 36 ARG B CA 1
ATOM 4137 C C . ARG B 1 36 ? 18.740 53.937 -51.529 1.00 25.52 36 ARG B C 1
ATOM 4138 O O . ARG B 1 36 ? 19.272 52.880 -51.193 1.00 32.68 36 ARG B O 1
ATOM 4146 N N . ASP B 1 37 ? 17.582 53.963 -52.183 1.00 30.64 37 ASP B N 1
ATOM 4147 C CA . ASP B 1 37 ? 16.886 52.719 -52.523 1.00 31.56 37 ASP B CA 1
ATOM 4148 C C . ASP B 1 37 ? 16.632 51.868 -51.296 1.00 25.84 37 ASP B C 1
ATOM 4149 O O . ASP B 1 37 ? 16.782 50.651 -51.336 1.00 28.81 37 ASP B O 1
ATOM 4154 N N . PHE B 1 38 ? 16.314 52.525 -50.198 1.00 26.97 38 PHE B N 1
ATOM 4155 C CA . PHE B 1 38 ? 16.001 51.838 -48.959 1.00 30.30 38 PHE B CA 1
ATOM 4156 C C . PHE B 1 38 ? 14.872 50.844 -49.283 1.00 28.99 38 PHE B C 1
ATOM 4157 O O . PHE B 1 38 ? 13.852 51.252 -49.827 1.00 32.13 38 PHE B O 1
ATOM 4165 N N . PRO B 1 39 ? 15.033 49.549 -48.930 1.00 34.08 39 PRO B N 1
ATOM 4166 C CA . PRO B 1 39 ? 13.996 48.561 -49.272 1.00 30.96 39 PRO B CA 1
ATOM 4167 C C . PRO B 1 39 ? 12.633 48.894 -48.689 1.00 35.47 39 PRO B C 1
ATOM 4168 O O . PRO B 1 39 ? 12.515 49.463 -47.593 1.00 30.70 39 PRO B O 1
ATOM 4172 N N . GLU B 1 40 ? 11.606 48.545 -49.450 1.00 35.01 40 GLU B N 1
ATOM 4173 C CA . GLU B 1 40 ? 10.224 48.884 -49.122 1.00 40.77 40 GLU B CA 1
ATOM 4174 C C . GLU B 1 40 ? 9.728 48.221 -47.825 1.00 31.29 40 GLU B C 1
ATOM 4175 O O . GLU B 1 40 ? 8.895 48.775 -47.112 1.00 30.74 40 GLU B O 1
ATOM 4181 N N . ASP B 1 41 ? 10.245 47.040 -47.515 1.00 26.78 41 ASP B N 1
ATOM 4182 C CA . ASP B 1 41 ? 9.813 46.333 -46.314 1.00 30.69 41 ASP B CA 1
ATOM 4183 C C . ASP B 1 41 ? 10.655 46.723 -45.072 1.00 29.02 41 ASP B C 1
ATOM 4184 O O . ASP B 1 41 ? 10.471 46.161 -43.996 1.00 35.61 41 ASP B O 1
ATOM 4189 N N . PHE B 1 42 ? 11.597 47.649 -45.231 1.00 28.69 42 PHE B N 1
ATOM 4190 C CA . PHE B 1 42 ? 12.383 48.132 -44.083 1.00 30.20 42 PHE B CA 1
ATOM 4191 C C . PHE B 1 42 ? 11.717 49.388 -43.542 1.00 30.37 42 PHE B C 1
ATOM 4192 O O . PHE B 1 42 ? 10.993 50.049 -44.268 1.00 28.39 42 PHE B O 1
ATOM 4200 N N . THR B 1 43 ? 12.019 49.745 -42.295 1.00 30.91 43 THR B N 1
ATOM 4201 C CA . THR B 1 43 ? 11.468 50.947 -41.691 1.00 29.13 43 THR B CA 1
ATOM 4202 C C . THR B 1 43 ? 12.580 51.892 -41.209 1.00 26.80 43 THR B C 1
ATOM 4203 O O . THR B 1 43 ? 13.503 51.475 -40.519 1.00 28.15 43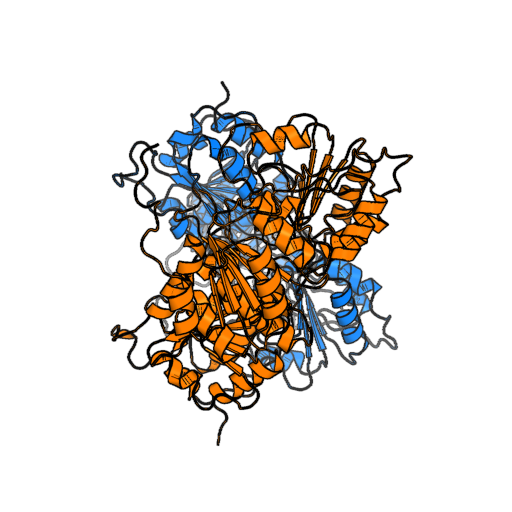 THR B O 1
ATOM 4207 N N . TYR B 1 44 ? 12.489 53.158 -41.593 1.00 28.46 44 TYR B N 1
ATOM 4208 C CA . TYR B 1 44 ? 13.438 54.141 -41.148 1.00 22.71 44 TYR B CA 1
ATOM 4209 C C . TYR B 1 44 ? 12.759 54.976 -40.081 1.00 26.46 44 TYR B C 1
ATOM 4210 O O . TYR B 1 44 ? 11.707 55.521 -40.322 1.00 26.65 44 TYR B O 1
ATOM 4219 N N . VAL B 1 45 ? 13.347 55.056 -38.893 1.00 25.62 45 VAL B N 1
ATOM 4220 C CA . VAL B 1 45 ? 12.777 55.889 -37.835 1.00 21.59 45 VAL B CA 1
ATOM 4221 C C . VAL B 1 45 ? 13.633 57.122 -37.661 1.00 22.78 45 VAL B C 1
ATOM 4222 O O . VAL B 1 45 ? 14.751 57.034 -37.175 1.00 24.91 45 VAL B O 1
ATOM 4226 N N . LEU B 1 46 ? 13.104 58.271 -38.062 1.00 22.27 46 LEU B N 1
ATOM 4227 C CA . LEU B 1 46 ? 13.821 59.530 -37.972 1.00 27.56 46 LEU B CA 1
ATOM 4228 C C . LEU B 1 46 ? 13.684 60.212 -36.603 1.00 25.44 46 LEU B C 1
ATOM 4229 O O . LEU B 1 46 ? 12.558 60.384 -36.099 1.00 23.53 46 LEU B O 1
ATOM 4234 N N . SER B 1 47 ? 14.829 60.596 -36.035 1.00 19.74 47 SER B N 1
ATOM 4235 C CA . SER B 1 47 ? 14.927 61.450 -34.849 1.00 26.76 47 SER B CA 1
ATOM 4236 C C . SER B 1 47 ? 15.571 62.735 -35.266 1.00 20.66 47 SER B C 1
ATOM 4237 O O . SER B 1 47 ? 16.475 62.714 -36.110 1.00 20.82 47 SER B O 1
ATOM 4240 N N . LEU B 1 48 ? 15.185 63.828 -34.606 1.00 24.12 48 LEU B N 1
ATOM 4241 C CA . LEU B 1 48 ? 15.744 65.147 -34.876 1.00 26.52 48 LEU B CA 1
ATOM 4242 C C . LEU B 1 48 ? 17.176 65.379 -34.370 1.00 26.55 48 LEU B C 1
ATOM 4243 O O . LEU B 1 48 ? 17.798 66.369 -34.754 1.00 21.31 48 LEU B O 1
ATOM 4248 N N . GLN B 1 49 ? 17.679 64.513 -33.490 1.00 22.69 49 GLN B N 1
ATOM 4249 C CA . GLN B 1 49 ? 19.062 64.631 -33.002 1.00 22.90 49 GLN B CA 1
ATOM 4250 C C . GLN B 1 49 ? 19.558 63.246 -32.638 1.00 17.35 49 GLN B C 1
ATOM 4251 O O . GLN B 1 49 ? 18.766 62.394 -32.211 1.00 20.89 49 GLN B O 1
ATOM 4257 N N . GLU B 1 50 ? 20.863 63.021 -32.802 1.00 20.25 50 GLU B N 1
ATOM 4258 C CA . GLU B 1 50 ? 21.437 61.682 -32.698 1.00 18.41 50 GLU B CA 1
ATOM 4259 C C . GLU B 1 50 ? 21.406 61.079 -31.298 1.00 19.90 50 GLU B C 1
ATOM 4260 O O . GLU B 1 50 ? 21.318 59.855 -31.170 1.00 18.11 50 GLU B O 1
ATOM 4266 N N . ALA B 1 51 ? 21.461 61.906 -30.248 1.00 16.94 51 ALA B N 1
ATOM 4267 C CA . ALA B 1 51 ? 21.361 61.330 -28.896 1.00 22.18 51 ALA B CA 1
ATOM 4268 C C . ALA B 1 51 ? 20.033 60.583 -28.787 1.00 21.88 51 ALA B C 1
ATOM 4269 O O . ALA B 1 51 ? 19.941 59.523 -28.172 1.00 19.59 51 ALA B O 1
ATOM 4271 N N . SER B 1 52 ? 18.994 61.168 -29.383 1.00 20.09 52 SER B N 1
ATOM 4272 C CA . SER B 1 52 ? 17.658 60.577 -29.403 1.00 19.28 52 SER B CA 1
ATOM 4273 C C . SER B 1 52 ? 17.604 59.324 -30.280 1.00 20.10 52 SER B C 1
ATOM 4274 O O . SER B 1 52 ? 17.008 58.335 -29.900 1.00 20.02 52 SER B O 1
ATOM 4277 N N . ALA B 1 53 ? 18.218 59.373 -31.460 1.00 18.53 53 ALA B N 1
ATOM 4278 C CA . ALA B 1 53 ? 18.215 58.213 -32.338 1.00 20.92 53 ALA B CA 1
ATOM 4279 C C . ALA B 1 53 ? 18.774 56.978 -31.628 1.00 20.90 53 ALA B C 1
ATOM 4280 O O . ALA B 1 53 ? 18.210 55.895 -31.689 1.00 20.62 53 ALA B O 1
ATOM 4282 N N . LEU B 1 54 ? 19.915 57.125 -30.970 1.00 18.20 54 LEU B N 1
ATOM 4283 C CA . LEU B 1 54 ? 20.546 55.947 -30.413 1.00 18.85 54 LEU B CA 1
ATOM 4284 C C . LEU B 1 54 ? 19.790 55.451 -29.157 1.00 18.66 54 LEU B C 1
ATOM 4285 O O . LEU B 1 54 ? 19.605 54.250 -28.992 1.00 21.03 54 LEU B O 1
ATOM 4290 N N . ALA B 1 55 ? 19.316 56.371 -28.308 1.00 17.85 55 ALA B N 1
ATOM 4291 C CA . ALA B 1 55 ? 18.553 55.986 -27.108 1.00 17.06 55 ALA B CA 1
ATOM 4292 C C . ALA B 1 55 ? 17.214 55.372 -27.510 1.00 19.86 55 ALA B C 1
ATOM 4293 O O . ALA B 1 55 ? 16.724 54.474 -26.853 1.00 19.92 55 ALA B O 1
ATOM 4295 N N . MET B 1 56 ? 16.641 55.848 -28.616 1.00 17.06 56 MET B N 1
ATOM 4296 C CA . MET B 1 56 ? 15.405 55.283 -29.155 1.00 20.97 56 MET B CA 1
ATOM 4297 C C . MET B 1 56 ? 15.659 53.838 -29.598 1.00 22.96 56 MET B C 1
ATOM 4298 O O . MET B 1 56 ? 14.861 52.940 -29.318 1.00 21.21 56 MET B O 1
ATOM 4303 N N . ALA B 1 57 ? 16.785 53.610 -30.273 1.00 19.62 57 ALA B N 1
ATOM 4304 C CA . ALA B 1 57 ? 17.128 52.268 -30.731 1.00 19.78 57 ALA B CA 1
ATOM 4305 C C . ALA B 1 57 ? 17.321 51.383 -29.532 1.00 17.62 57 ALA B C 1
ATOM 4306 O O . ALA B 1 57 ? 16.931 50.215 -29.553 1.00 23.71 57 ALA B O 1
ATOM 4308 N N . ASP B 1 58 ? 17.934 51.943 -28.487 1.00 16.86 58 ASP B N 1
ATOM 4309 C CA . ASP B 1 58 ? 18.178 51.216 -27.234 1.00 20.79 58 ASP B CA 1
ATOM 4310 C C . ASP B 1 58 ? 16.821 50.729 -26.678 1.00 18.70 58 ASP B C 1
ATOM 4311 O O . ASP B 1 58 ? 16.624 49.538 -26.421 1.00 22.54 58 ASP B O 1
ATOM 4316 N N . GLY B 1 59 ? 15.865 51.639 -26.536 1.00 17.62 59 GLY B N 1
ATOM 4317 C CA . GLY B 1 59 ? 14.545 51.249 -26.043 1.00 18.46 59 GLY B CA 1
ATOM 4318 C C . GLY B 1 59 ? 13.844 50.226 -26.936 1.00 21.11 59 GLY B C 1
ATOM 4319 O O . GLY B 1 59 ? 13.218 49.283 -26.443 1.00 20.70 59 GLY B O 1
ATOM 4320 N N . PHE B 1 60 ? 13.976 50.400 -28.253 1.00 21.70 60 PHE B N 1
ATOM 4321 C CA . PHE B 1 60 ? 13.419 49.466 -29.224 1.00 18.29 60 PHE B CA 1
ATOM 4322 C C . PHE B 1 60 ? 13.987 48.078 -29.044 1.00 18.28 60 PHE B C 1
ATOM 4323 O O . PHE B 1 60 ? 13.233 47.083 -28.962 1.00 23.08 60 PHE B O 1
ATOM 4331 N N . ALA B 1 61 ? 15.316 47.995 -28.998 1.00 20.89 61 ALA B N 1
ATOM 4332 C CA . ALA B 1 61 ? 16.001 46.720 -28.810 1.00 19.59 61 ALA B CA 1
ATOM 4333 C C . ALA B 1 61 ? 15.629 46.056 -27.479 1.00 24.58 61 ALA B C 1
ATOM 4334 O O . ALA B 1 61 ? 15.460 44.827 -27.379 1.00 18.86 61 ALA B O 1
ATOM 4336 N N . GLN B 1 62 ? 15.513 46.859 -26.427 1.00 21.34 62 GLN B N 1
ATOM 4337 C CA . GLN B 1 62 ? 15.194 46.265 -25.134 1.00 24.99 62 GLN B CA 1
ATOM 4338 C C . GLN B 1 62 ? 13.769 45.711 -25.105 1.00 21.25 62 GLN B C 1
ATOM 4339 O O . GLN B 1 62 ? 13.543 44.651 -24.561 1.00 25.38 62 GLN B O 1
ATOM 4345 N N . ALA B 1 63 ? 12.828 46.440 -25.707 1.00 26.09 63 ALA B N 1
ATOM 4346 C CA . ALA B 1 63 ? 11.419 46.031 -25.742 1.00 26.54 63 ALA B CA 1
ATOM 4347 C C . ALA B 1 63 ? 11.193 44.827 -26.660 1.00 31.16 63 ALA B C 1
ATOM 4348 O O . ALA B 1 63 ? 10.404 43.949 -26.346 1.00 24.64 63 ALA B O 1
ATOM 4350 N N . THR B 1 64 ? 11.893 44.783 -27.792 1.00 24.24 64 THR B N 1
ATOM 4351 C CA . THR B 1 64 ? 11.739 43.667 -28.721 1.00 22.31 64 THR B CA 1
ATOM 4352 C C . THR B 1 64 ? 12.595 42.457 -28.321 1.00 23.07 64 THR B C 1
ATOM 4353 O O . THR B 1 64 ? 12.337 41.355 -28.774 1.00 26.44 64 THR B O 1
ATOM 4357 N N . GLY B 1 65 ? 13.600 42.649 -27.468 1.00 26.63 65 GLY B N 1
ATOM 4358 C CA . GLY B 1 65 ? 14.528 41.564 -27.167 1.00 22.10 65 GLY B CA 1
ATOM 4359 C C . GLY B 1 65 ? 15.351 41.175 -28.391 1.00 28.12 65 GLY B C 1
ATOM 4360 O O . GLY B 1 65 ? 15.765 40.029 -28.541 1.00 30.53 65 GLY B O 1
ATOM 4361 N N . LYS B 1 66 ? 15.586 42.140 -29.276 1.00 25.38 66 LYS B N 1
ATOM 4362 C CA . LYS B 1 66 ? 16.315 41.887 -30.518 1.00 21.41 66 LYS B CA 1
ATOM 4363 C C . LYS B 1 66 ? 17.241 43.050 -30.796 1.00 31.32 66 LYS B C 1
ATOM 4364 O O . LYS B 1 66 ? 16.969 44.167 -30.348 1.00 27.69 66 LYS B O 1
ATOM 4370 N N . PRO B 1 67 ? 18.315 42.814 -31.572 1.00 27.00 67 PRO B N 1
ATOM 4371 C CA . PRO B 1 67 ? 19.267 43.895 -31.885 1.00 22.18 67 PRO B CA 1
ATOM 4372 C C . PRO B 1 67 ? 18.623 44.938 -32.774 1.00 26.87 67 PRO B C 1
ATOM 4373 O O . PRO B 1 67 ? 17.617 44.659 -33.414 1.00 23.87 67 PRO B O 1
ATOM 4377 N N . ALA B 1 68 ? 19.171 46.142 -32.778 1.00 23.32 68 ALA B N 1
ATOM 4378 C CA . ALA B 1 68 ? 18.643 47.226 -33.622 1.00 21.78 68 ALA B CA 1
ATOM 4379 C C . ALA B 1 68 ? 19.804 47.964 -34.274 1.00 21.81 68 ALA B C 1
ATOM 4380 O O . ALA B 1 68 ? 20.910 48.007 -33.733 1.00 21.35 68 ALA B O 1
ATOM 4382 N N . LEU B 1 69 ? 19.514 48.574 -35.413 1.00 21.88 69 LEU B N 1
ATOM 4383 C CA . LEU B 1 69 ? 20.510 49.203 -36.246 1.00 24.43 69 LEU B CA 1
ATOM 4384 C C . LEU B 1 69 ? 20.366 50.713 -36.141 1.00 20.73 69 LEU B C 1
ATOM 4385 O O . LEU B 1 69 ? 19.278 51.247 -36.197 1.00 20.87 69 LEU B O 1
ATOM 4390 N N . VAL B 1 70 ? 21.478 51.396 -35.950 1.00 20.04 70 VAL B N 1
ATOM 4391 C CA . VAL B 1 70 ? 21.465 52.834 -35.864 1.00 21.44 70 VAL B CA 1
ATOM 4392 C C . VAL B 1 70 ? 22.355 53.361 -36.991 1.00 24.34 70 VAL B C 1
ATOM 4393 O O . VAL B 1 70 ? 23.366 52.725 -37.327 1.00 24.99 70 VAL B O 1
ATOM 4397 N N . ASN B 1 71 ? 21.980 54.488 -37.601 1.00 20.04 71 ASN B N 1
ATOM 4398 C CA . ASN B 1 71 ? 22.811 55.054 -38.671 1.00 16.27 71 ASN B CA 1
ATOM 4399 C C . ASN B 1 71 ? 23.044 56.520 -38.435 1.00 21.90 71 ASN B C 1
ATOM 4400 O O . ASN B 1 71 ? 22.088 57.277 -38.331 1.00 20.69 71 ASN B O 1
ATOM 4405 N N . LEU B 1 72 ? 24.318 56.910 -38.338 1.00 20.80 72 LEU B N 1
ATOM 4406 C CA . LEU B 1 72 ? 24.686 58.248 -37.869 1.00 22.38 72 LEU B CA 1
ATOM 4407 C C . LEU B 1 72 ? 25.578 58.947 -38.895 1.00 22.90 72 LEU B C 1
ATOM 4408 O O . LEU B 1 72 ? 26.279 58.299 -39.674 1.00 19.20 72 LEU B O 1
ATOM 4413 N N . HIS B 1 73 ? 25.565 60.270 -38.872 1.00 22.50 73 HIS B N 1
ATOM 4414 C CA . HIS B 1 73 ? 26.290 61.083 -39.833 1.00 22.50 73 HIS B CA 1
ATOM 4415 C C . HIS B 1 73 ? 27.791 61.325 -39.476 1.00 24.27 73 HIS B C 1
ATOM 4416 O O . HIS B 1 73 ? 28.128 62.285 -38.756 1.00 19.62 73 HIS B O 1
ATOM 4423 N N . THR B 1 74 ? 28.665 60.489 -40.024 1.00 17.25 74 THR B N 1
ATOM 4424 C CA . THR B 1 74 ? 30.128 60.602 -39.866 1.00 18.09 74 THR B CA 1
ATOM 4425 C C . THR B 1 74 ? 30.554 60.987 -38.431 1.00 23.89 74 THR B C 1
ATOM 4426 O O . THR B 1 74 ? 29.958 60.492 -37.454 1.00 20.81 74 THR B O 1
ATOM 4430 N N . ALA B 1 75 ? 31.571 61.834 -38.275 1.00 19.21 75 ALA B N 1
ATOM 4431 C CA . ALA B 1 75 ? 32.099 62.089 -36.918 1.00 25.24 75 ALA B CA 1
ATOM 4432 C C . ALA B 1 75 ? 31.122 62.906 -36.067 1.00 27.75 75 ALA B C 1
ATOM 4433 O O . ALA B 1 75 ? 31.020 62.711 -34.845 1.00 23.26 75 ALA B O 1
ATOM 4435 N N . ALA B 1 76 ? 30.447 63.841 -36.734 1.00 24.69 76 ALA B N 1
ATOM 4436 C CA . ALA B 1 76 ? 29.532 64.802 -36.119 1.00 29.40 76 ALA B CA 1
ATOM 4437 C C . ALA B 1 76 ? 28.352 64.086 -35.470 1.00 26.48 76 ALA B C 1
ATOM 4438 O O . ALA B 1 76 ? 28.012 64.328 -34.301 1.00 21.67 76 ALA B O 1
ATOM 4440 N N . GLY B 1 77 ? 27.729 63.211 -36.250 1.00 19.06 77 GLY B N 1
ATOM 4441 C CA . GLY B 1 77 ? 26.561 62.478 -35.787 1.00 20.54 77 GLY B CA 1
ATOM 4442 C C . GLY B 1 77 ? 26.966 61.408 -34.784 1.00 26.23 77 GLY B C 1
ATOM 4443 O O . GLY B 1 77 ? 26.285 61.197 -33.752 1.00 18.86 77 GLY B O 1
ATOM 4444 N N . THR B 1 78 ? 28.068 60.716 -35.074 1.00 19.48 78 THR B N 1
ATOM 4445 C CA . THR B 1 78 ? 28.575 59.745 -34.107 1.00 20.57 78 THR B CA 1
ATOM 4446 C C . THR B 1 78 ? 28.795 60.452 -32.778 1.00 21.61 78 THR B C 1
ATOM 4447 O O . THR B 1 78 ? 28.408 59.969 -31.711 1.00 22.28 78 THR B O 1
ATOM 4451 N N . GLY B 1 79 ? 29.397 61.623 -32.846 1.00 18.36 79 GLY B N 1
ATOM 4452 C CA . GLY B 1 79 ? 29.748 62.321 -31.628 1.00 18.87 79 GLY B CA 1
ATOM 4453 C C . GLY B 1 79 ? 28.518 62.712 -30.828 1.00 21.02 79 GLY B C 1
ATOM 4454 O O . GLY B 1 79 ? 28.510 62.557 -29.619 1.00 19.19 79 GLY B O 1
ATOM 4455 N N . ASN B 1 80 ? 27.478 63.209 -31.508 1.00 21.50 80 ASN B N 1
ATOM 4456 C CA . ASN B 1 80 ? 26.242 63.612 -30.839 1.00 22.35 80 ASN B CA 1
ATOM 4457 C C . ASN B 1 80 ? 25.579 62.475 -30.070 1.00 21.41 80 ASN B C 1
ATOM 4458 O O . ASN B 1 80 ? 24.839 62.720 -29.127 1.00 21.30 80 ASN B O 1
ATOM 4463 N N . ALA B 1 81 ? 25.834 61.237 -30.500 1.00 20.69 81 ALA B N 1
ATOM 4464 C CA . ALA B 1 81 ? 25.237 60.031 -29.899 1.00 18.90 81 ALA B CA 1
ATOM 4465 C C . ALA B 1 81 ? 26.064 59.390 -28.779 1.00 20.22 81 ALA B C 1
ATOM 4466 O O . ALA B 1 81 ? 25.629 58.392 -28.213 1.00 21.50 81 ALA B O 1
ATOM 4468 N N . MET B 1 82 ? 27.265 59.915 -28.493 1.00 18.16 82 MET B N 1
ATOM 4469 C CA . MET B 1 82 ? 28.185 59.215 -27.578 1.00 22.50 82 MET B CA 1
ATOM 4470 C C . MET B 1 82 ? 27.632 59.105 -26.169 1.00 16.78 82 MET B C 1
ATOM 4471 O O . MET B 1 82 ? 27.988 58.179 -25.463 1.00 21.13 82 MET B O 1
ATOM 4476 N N . GLY B 1 83 ? 26.806 60.062 -25.742 1.00 16.76 83 GLY B N 1
ATOM 4477 C CA . GLY B 1 83 ? 26.223 59.995 -24.401 1.00 17.74 83 GLY B CA 1
ATOM 4478 C C . GLY B 1 83 ? 25.231 58.846 -24.302 1.00 20.89 83 GLY B C 1
ATOM 4479 O O . GLY B 1 83 ? 25.228 58.061 -23.351 1.00 21.01 83 GLY B O 1
ATOM 4480 N N . SER B 1 84 ? 24.347 58.747 -25.280 1.00 20.25 84 SER B N 1
ATOM 4481 C CA . SER B 1 84 ? 23.407 57.619 -25.325 1.00 18.38 84 SER B CA 1
ATOM 4482 C C . SER B 1 84 ? 24.161 56.303 -25.522 1.00 18.92 84 SER B C 1
ATOM 4483 O O . SER B 1 84 ? 23.742 55.254 -25.037 1.00 20.28 84 SER B O 1
ATOM 4486 N N . LEU B 1 85 ? 25.296 56.353 -26.223 1.00 16.90 85 LEU B N 1
ATOM 4487 C CA . LEU B 1 85 ? 26.103 55.149 -26.397 1.00 12.96 85 LEU B CA 1
ATOM 4488 C C . LEU B 1 85 ? 26.547 54.555 -25.016 1.00 18.70 85 LEU B C 1
ATOM 4489 O O . LEU B 1 85 ? 26.446 53.357 -24.778 1.00 17.71 85 LEU B O 1
ATOM 4494 N N . VAL B 1 86 ? 27.023 55.401 -24.111 1.00 20.06 86 VAL B N 1
ATOM 4495 C CA . VAL B 1 86 ? 27.410 54.950 -22.768 1.00 19.38 86 VAL B CA 1
ATOM 4496 C C . VAL B 1 86 ? 26.239 54.218 -22.102 1.00 21.50 86 VAL B C 1
ATOM 4497 O O . VAL B 1 86 ? 26.393 53.119 -21.588 1.00 18.84 86 VAL B O 1
ATOM 4501 N N . ALA B 1 87 ? 25.051 54.820 -22.164 1.00 18.57 87 ALA B N 1
ATOM 4502 C CA . ALA B 1 87 ? 23.847 54.190 -21.605 1.00 22.38 87 ALA B CA 1
ATOM 4503 C C . ALA B 1 87 ? 23.556 52.807 -22.210 1.00 23.00 87 ALA B C 1
ATOM 4504 O O . ALA B 1 87 ? 23.252 51.864 -21.491 1.00 21.99 87 ALA B O 1
ATOM 4506 N N . ALA B 1 88 ? 23.634 52.694 -23.537 1.00 22.26 88 ALA B N 1
ATOM 4507 C CA . ALA B 1 88 ? 23.395 51.423 -24.216 1.00 20.49 88 ALA B CA 1
ATOM 4508 C C . ALA B 1 88 ? 24.457 50.398 -23.811 1.00 19.93 88 ALA B C 1
ATOM 4509 O O . ALA B 1 88 ? 24.178 49.214 -23.624 1.00 19.16 88 ALA B O 1
ATOM 4511 N N . TYR B 1 89 ? 25.696 50.860 -23.719 1.00 18.71 89 TYR B N 1
ATOM 4512 C CA . TYR B 1 89 ? 26.776 49.979 -23.350 1.00 19.03 89 TYR B CA 1
ATOM 4513 C C . TYR B 1 89 ? 26.568 49.468 -21.895 1.00 25.11 89 TYR B C 1
ATOM 4514 O O . TYR B 1 89 ? 26.694 48.264 -21.622 1.00 17.83 89 TYR B O 1
ATOM 4523 N N . ARG B 1 90 ? 26.231 50.373 -20.971 1.00 19.26 90 ARG B N 1
ATOM 4524 C CA . ARG B 1 90 ? 25.962 49.957 -19.570 1.00 21.54 90 ARG B CA 1
ATOM 4525 C C . ARG B 1 90 ? 24.736 49.030 -19.446 1.00 26.54 90 ARG B C 1
ATOM 4526 O O . ARG B 1 90 ? 24.697 48.170 -18.575 1.00 24.92 90 ARG B O 1
ATOM 4534 N N . ALA B 1 91 ? 23.742 49.194 -20.321 1.00 22.62 91 ALA B N 1
ATOM 4535 C CA . ALA B 1 91 ? 22.559 48.308 -20.343 1.00 21.27 91 ALA B CA 1
ATOM 4536 C C . ALA B 1 91 ? 22.771 46.964 -21.047 1.00 25.07 91 ALA B C 1
ATOM 4537 O O . ALA B 1 91 ? 21.833 46.143 -21.137 1.00 21.41 91 ALA B O 1
ATOM 4539 N N . ASN B 1 92 ? 23.969 46.735 -21.578 1.00 22.87 92 ASN B N 1
ATOM 4540 C CA . ASN B 1 92 ? 24.192 45.541 -22.415 1.00 18.08 92 ASN B CA 1
ATOM 4541 C C . ASN B 1 92 ? 23.185 45.398 -23.576 1.00 22.52 92 ASN B C 1
ATOM 4542 O O . ASN B 1 92 ? 22.641 44.326 -23.846 1.00 20.22 92 ASN B O 1
ATOM 4547 N N . THR B 1 93 ? 22.918 46.495 -24.261 1.00 22.70 93 THR B N 1
ATOM 4548 C CA . THR B 1 93 ? 21.963 46.456 -25.353 1.00 20.14 93 THR B CA 1
ATOM 4549 C C . THR B 1 93 ? 22.675 46.151 -26.680 1.00 25.15 93 THR B C 1
ATOM 4550 O O . THR B 1 93 ? 23.649 46.823 -27.018 1.00 19.46 93 THR B O 1
ATOM 4554 N N . PRO B 1 94 ? 22.202 45.127 -27.427 1.00 21.41 94 PRO B N 1
ATOM 4555 C CA . PRO B 1 94 ? 22.844 44.790 -28.711 1.00 17.29 94 PRO B CA 1
ATOM 4556 C C . PRO B 1 94 ? 22.495 45.776 -29.822 1.00 26.25 94 PRO B C 1
ATOM 4557 O O . PRO B 1 94 ? 21.576 45.530 -30.582 1.00 29.07 94 PRO B O 1
ATOM 4561 N N . LEU B 1 95 ? 23.219 46.886 -29.911 1.00 22.99 95 LEU B N 1
ATOM 4562 C CA . LEU B 1 95 ? 22.977 47.840 -30.977 1.00 17.56 95 LEU B CA 1
ATOM 4563 C C . LEU B 1 95 ? 24.097 47.771 -31.995 1.00 23.35 95 LEU B C 1
ATOM 4564 O O . LEU B 1 95 ? 25.268 47.742 -31.620 1.00 18.90 95 LEU B O 1
ATOM 4569 N N . ILE B 1 96 ? 23.741 47.791 -33.273 1.00 20.01 96 ILE B N 1
ATOM 4570 C CA . ILE B 1 96 ? 24.746 47.942 -34.327 1.00 18.02 96 ILE B CA 1
ATOM 4571 C C . ILE B 1 96 ? 24.740 49.397 -34.775 1.00 18.99 96 ILE B C 1
ATOM 4572 O O . ILE B 1 96 ? 23.794 49.873 -35.422 1.00 20.53 96 ILE B O 1
ATOM 4577 N N . ILE B 1 97 ? 25.783 50.121 -34.384 1.00 19.51 97 ILE B N 1
ATOM 4578 C CA . ILE B 1 97 ? 25.857 51.538 -34.699 1.00 18.94 97 ILE B CA 1
ATOM 4579 C C . ILE B 1 97 ? 26.702 51.682 -35.974 1.00 23.60 97 ILE B C 1
ATOM 4580 O O . ILE B 1 97 ? 27.834 51.205 -36.022 1.00 22.68 97 ILE B O 1
ATOM 4585 N N . THR B 1 98 ? 26.158 52.319 -37.004 1.00 19.96 98 THR B N 1
ATOM 4586 C CA . THR B 1 98 ? 26.930 52.583 -38.224 1.00 19.81 98 THR B CA 1
ATOM 4587 C C . THR B 1 98 ? 26.962 54.060 -38.466 1.00 22.94 98 THR B C 1
ATOM 4588 O O . THR B 1 98 ? 26.051 54.792 -38.048 1.00 19.41 98 THR B O 1
ATOM 4592 N N . ALA B 1 99 ? 28.036 54.493 -39.116 1.00 19.28 99 ALA B N 1
ATOM 4593 C CA . ALA B 1 99 ? 28.181 55.853 -39.549 1.00 19.72 99 ALA B CA 1
ATOM 4594 C C . ALA B 1 99 ? 28.746 55.839 -40.973 1.00 19.99 99 ALA B C 1
ATOM 4595 O O . ALA B 1 99 ? 29.554 54.991 -41.316 1.00 21.60 99 ALA B O 1
ATOM 4597 N N . GLY B 1 100 ? 28.359 56.812 -41.775 1.00 19.07 100 GLY B N 1
ATOM 4598 C CA . GLY B 1 100 ? 28.986 56.989 -43.071 1.00 21.07 100 GLY B CA 1
ATOM 4599 C C . GLY B 1 100 ? 30.381 57.540 -42.850 1.00 22.63 100 GLY B C 1
ATOM 4600 O O . GLY B 1 100 ? 30.704 58.078 -41.777 1.00 23.22 100 GLY B O 1
ATOM 4601 N N . GLN B 1 101 ? 31.221 57.389 -43.863 1.00 19.87 101 GLN B N 1
ATOM 4602 C CA . GLN B 1 101 ? 32.601 57.851 -43.815 1.00 18.28 101 GLN B CA 1
ATOM 4603 C C . GLN B 1 101 ? 32.927 58.456 -45.194 1.00 24.33 101 GLN B C 1
ATOM 4604 O O . GLN B 1 101 ? 32.258 58.135 -46.182 1.00 23.52 101 GLN B O 1
ATOM 4610 N N . GLN B 1 102 ? 33.910 59.348 -45.274 1.00 20.72 102 GLN B N 1
ATOM 4611 C CA . GLN B 1 102 ? 34.287 59.895 -46.572 1.00 24.63 102 GLN B CA 1
ATOM 4612 C C . GLN B 1 102 ? 34.762 58.797 -47.529 1.00 22.86 102 GLN B C 1
ATOM 4613 O O . GLN B 1 102 ? 35.266 57.743 -47.113 1.00 19.48 102 GLN B O 1
ATOM 4619 N N . THR B 1 103 ? 34.585 59.048 -48.821 1.00 20.11 103 THR B N 1
ATOM 4620 C CA . THR B 1 103 ? 34.928 58.076 -49.849 1.00 23.66 103 THR B CA 1
ATOM 4621 C C . THR B 1 103 ? 36.406 57.676 -49.758 1.00 19.39 103 THR B C 1
ATOM 4622 O O . THR B 1 103 ? 37.272 58.509 -49.444 1.00 19.89 103 THR B O 1
ATOM 4626 N N . ARG B 1 104 ? 36.695 56.406 -50.025 1.00 20.23 104 ARG B N 1
ATOM 4627 C CA . ARG B 1 104 ? 38.085 55.963 -50.107 1.00 21.04 104 ARG B CA 1
ATOM 4628 C C . ARG B 1 104 ? 38.869 56.728 -51.180 1.00 24.33 104 ARG B C 1
ATOM 4629 O O . ARG B 1 104 ? 40.110 56.737 -51.151 1.00 23.90 104 ARG B O 1
ATOM 4637 N N . GLU B 1 105 ? 38.161 57.376 -52.118 1.00 23.81 105 GLU B N 1
ATOM 4638 C CA . GLU B 1 105 ? 38.838 58.097 -53.212 1.00 31.00 105 GLU B CA 1
ATOM 4639 C C . GLU B 1 105 ? 39.500 59.385 -52.731 1.00 26.37 105 GLU B C 1
ATOM 4640 O O . GLU B 1 105 ? 40.313 59.942 -53.437 1.00 27.92 105 GLU B O 1
ATOM 4646 N N . MET B 1 106 ? 39.110 59.901 -51.566 1.00 23.85 106 MET B N 1
ATOM 4647 C CA . MET B 1 106 ? 39.604 61.219 -51.122 1.00 21.06 106 MET B CA 1
ATOM 4648 C C . MET B 1 106 ? 40.041 61.253 -49.659 1.00 24.21 106 MET B C 1
ATOM 4649 O O . MET B 1 106 ? 40.643 62.240 -49.243 1.00 24.87 106 MET B O 1
ATOM 4654 N N . SER B 1 107 ? 39.657 60.248 -48.857 1.00 24.94 107 SER B N 1
ATOM 4655 C CA . SER B 1 107 ? 39.808 60.349 -47.395 1.00 24.98 107 SER B CA 1
ATOM 4656 C C . SER B 1 107 ? 41.266 60.613 -46.948 1.00 26.02 107 SER B C 1
ATOM 4657 O O . SER B 1 107 ? 41.502 61.260 -45.931 1.00 21.53 107 SER B O 1
ATOM 4660 N N . VAL B 1 108 ? 42.238 60.184 -47.746 1.00 24.55 108 VAL B N 1
ATOM 4661 C CA . VAL B 1 108 ? 43.648 60.379 -47.385 1.00 23.80 108 VAL B CA 1
ATOM 4662 C C . VAL B 1 108 ? 44.018 61.860 -47.170 1.00 22.54 108 VAL B C 1
ATOM 4663 O O . VAL B 1 108 ? 44.907 62.143 -46.382 1.00 25.06 108 VAL B O 1
ATOM 4667 N N . VAL B 1 109 ? 43.320 62.788 -47.843 1.00 17.93 109 VAL B N 1
ATOM 4668 C CA . VAL B 1 109 ? 43.641 64.206 -47.737 1.00 20.08 109 VAL B CA 1
ATOM 4669 C C . VAL B 1 109 ? 42.843 64.853 -46.595 1.00 23.67 109 VAL B C 1
ATOM 4670 O O . VAL B 1 109 ? 42.885 66.066 -46.404 1.00 23.38 109 VAL B O 1
ATOM 4674 N N . ASP B 1 110 ? 42.119 64.025 -45.848 1.00 21.47 110 ASP B N 1
ATOM 4675 C CA . ASP B 1 110 ? 41.285 64.497 -44.735 1.00 19.38 110 ASP B CA 1
ATOM 4676 C C . ASP B 1 110 ? 40.281 65.553 -45.185 1.00 20.42 110 ASP B C 1
ATOM 4677 O O . ASP B 1 110 ? 40.317 66.681 -44.732 1.00 18.91 110 ASP B O 1
ATOM 4682 N N . PRO B 1 111 ? 39.387 65.186 -46.118 1.00 21.22 111 PRO B N 1
ATOM 4683 C CA . PRO B 1 111 ? 38.445 66.162 -46.680 1.00 19.88 111 PRO B CA 1
ATOM 4684 C C . PRO B 1 111 ? 37.335 66.543 -45.689 1.00 25.63 111 PRO B C 1
ATOM 4685 O O . PRO B 1 111 ? 37.312 66.041 -44.555 1.00 20.58 111 PRO B O 1
ATOM 4689 N N . TYR B 1 112 ? 36.438 67.437 -46.109 1.00 20.43 112 TYR B N 1
ATOM 4690 C CA . TYR B 1 112 ? 35.356 67.933 -45.243 1.00 21.70 112 TYR B CA 1
ATOM 4691 C C . TYR B 1 112 ? 34.508 66.743 -44.819 1.00 26.51 112 TYR B C 1
ATOM 4692 O O . TYR B 1 112 ? 34.174 65.887 -45.661 1.00 20.38 112 TYR B O 1
ATOM 4701 N N . LEU B 1 113 ? 34.162 66.710 -43.529 1.00 22.79 113 LEU B N 1
ATOM 4702 C CA . LEU B 1 113 ? 33.326 65.651 -42.941 1.00 21.81 113 LEU B CA 1
ATOM 4703 C C . LEU B 1 113 ? 33.937 64.250 -43.006 1.00 18.35 113 LEU B C 1
ATOM 4704 O O . LEU B 1 113 ? 33.245 63.260 -42.856 1.00 21.22 113 LEU B O 1
ATOM 4709 N N . ASN B 1 114 ? 35.240 64.175 -43.238 1.00 21.98 114 ASN B N 1
ATOM 4710 C CA . ASN B 1 114 ? 35.986 62.938 -43.005 1.00 21.34 11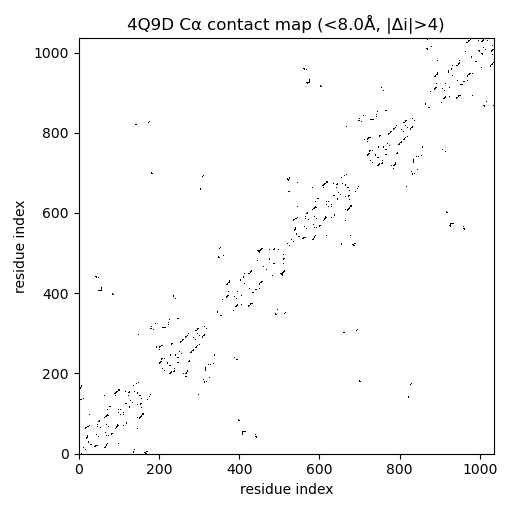4 ASN B CA 1
ATOM 4711 C C . ASN B 1 114 ? 35.908 62.601 -41.521 1.00 24.37 114 ASN B C 1
ATOM 4712 O O . ASN B 1 114 ? 35.772 63.493 -40.682 1.00 21.34 114 ASN B O 1
ATOM 4717 N N . ASN B 1 115 ? 36.008 61.316 -41.206 1.00 17.24 115 ASN B N 1
ATOM 4718 C CA . ASN B 1 115 ? 36.010 60.843 -39.840 1.00 21.51 115 ASN B CA 1
ATOM 4719 C C . ASN B 1 115 ? 37.313 60.056 -39.620 1.00 18.85 115 ASN B C 1
ATOM 4720 O O . ASN B 1 115 ? 37.302 58.830 -39.556 1.00 21.95 115 ASN B O 1
ATOM 4725 N N . PRO B 1 116 ? 38.445 60.769 -39.514 1.00 18.77 116 PRO B N 1
ATOM 4726 C CA . PRO B 1 116 ? 39.761 60.117 -39.371 1.00 19.65 116 PRO B CA 1
ATOM 4727 C C . PRO B 1 116 ? 39.884 59.333 -38.073 1.00 23.66 116 PRO B C 1
ATOM 4728 O O . PRO B 1 116 ? 39.385 59.790 -37.030 1.00 21.48 116 PRO B O 1
ATOM 4732 N N . ASP B 1 117 ? 40.517 58.159 -38.149 1.00 18.17 117 ASP B N 1
ATOM 4733 C CA . ASP B 1 117 ? 40.661 57.291 -36.991 1.00 17.21 117 ASP B CA 1
ATOM 4734 C C . ASP B 1 117 ? 39.284 57.055 -36.367 1.00 21.51 117 ASP B C 1
ATOM 4735 O O . ASP B 1 117 ? 39.124 57.133 -35.153 1.00 21.50 117 ASP B O 1
ATOM 4740 N N . ALA B 1 118 ? 38.292 56.762 -37.219 1.00 19.46 118 ALA B N 1
ATOM 4741 C CA . ALA B 1 118 ? 36.915 56.554 -36.797 1.00 18.73 118 ALA B CA 1
ATOM 4742 C C . ALA B 1 118 ? 36.737 55.496 -35.728 1.00 18.92 118 ALA B C 1
ATOM 4743 O O . ALA B 1 118 ? 35.885 55.649 -34.862 1.00 19.80 118 ALA B O 1
ATOM 4745 N N . THR B 1 119 ? 37.502 54.403 -35.801 1.00 17.88 119 THR B N 1
ATOM 4746 C CA . THR B 1 119 ? 37.317 53.319 -34.840 1.00 18.31 119 THR B CA 1
ATOM 4747 C C . THR B 1 119 ? 37.701 53.728 -33.401 1.00 21.36 119 THR B C 1
ATOM 4748 O O . THR B 1 119 ? 37.235 53.129 -32.457 1.00 20.07 119 THR B O 1
ATOM 4752 N N . THR B 1 120 ? 38.543 54.742 -33.244 1.00 19.75 120 THR B N 1
ATOM 4753 C CA . THR B 1 120 ? 38.930 55.194 -31.896 1.00 20.68 120 THR B CA 1
ATOM 4754 C C . THR B 1 120 ? 37.830 56.002 -31.225 1.00 20.51 120 THR B C 1
ATOM 4755 O O . THR B 1 120 ? 37.680 55.985 -29.990 1.00 19.09 120 THR B O 1
ATOM 4759 N N . MET B 1 121 ? 37.024 56.685 -32.042 1.00 19.08 121 MET B N 1
ATOM 4760 C CA . MET B 1 121 ? 36.063 57.654 -31.500 1.00 19.66 121 MET B CA 1
ATOM 4761 C C . MET B 1 121 ? 35.062 57.091 -30.465 1.00 16.41 121 MET B C 1
ATOM 4762 O O . MET B 1 121 ? 34.913 57.650 -29.397 1.00 20.82 121 MET B O 1
ATOM 4767 N N . PRO B 1 122 ? 34.370 55.984 -30.780 1.00 20.71 122 PRO B N 1
ATOM 4768 C CA . PRO B 1 122 ? 33.380 55.506 -29.786 1.00 20.01 122 PRO B CA 1
ATOM 4769 C C . PRO B 1 122 ? 34.030 54.753 -28.620 1.00 21.14 122 PRO B C 1
ATOM 4770 O O . PRO B 1 122 ? 33.366 54.441 -27.643 1.00 20.62 122 PRO B O 1
ATOM 4774 N N . LYS B 1 123 ? 35.310 54.441 -28.732 1.00 15.89 123 LYS B N 1
ATOM 4775 C CA . LYS B 1 123 ? 36.027 53.823 -27.626 1.00 19.18 123 LYS B CA 1
ATOM 4776 C C . LYS B 1 123 ? 36.035 54.777 -26.434 1.00 17.57 123 LYS B C 1
ATOM 4777 O O . LYS B 1 123 ? 36.122 55.984 -26.623 1.00 16.95 123 LYS B O 1
ATOM 4783 N N . PRO B 1 124 ? 35.886 54.281 -25.209 1.00 16.76 124 PRO B N 1
ATOM 4784 C CA . PRO B 1 124 ? 35.828 52.873 -24.902 1.00 19.30 124 PRO B CA 1
ATOM 4785 C C . PRO B 1 124 ? 34.403 52.344 -24.678 1.00 21.38 124 PRO B C 1
ATOM 4786 O O . PRO B 1 124 ? 34.209 51.542 -23.865 1.00 20.72 124 PRO B O 1
ATOM 4790 N N . TRP B 1 125 ? 33.440 52.799 -25.421 1.00 17.29 125 TRP B N 1
ATOM 4791 C CA . TRP B 1 125 ? 32.049 52.422 -25.150 1.00 18.46 125 TRP B CA 1
ATOM 4792 C C . TRP B 1 125 ? 31.402 51.504 -26.181 1.00 21.43 125 TRP B C 1
ATOM 4793 O O . TRP B 1 125 ? 30.184 51.533 -26.351 1.00 21.23 125 TRP B O 1
ATOM 4804 N N . VAL B 1 126 ? 32.211 50.674 -26.848 1.00 14.31 126 VAL B N 1
ATOM 4805 C CA . VAL B 1 126 ? 31.652 49.637 -27.711 1.00 18.46 126 VAL B CA 1
ATOM 4806 C C . VAL B 1 126 ? 32.404 48.328 -27.488 1.00 22.42 126 VAL B C 1
ATOM 4807 O O . VAL B 1 126 ? 33.568 48.358 -27.111 1.00 16.56 126 VAL B O 1
ATOM 4811 N N . LYS B 1 127 ? 31.744 47.192 -27.727 1.00 16.39 127 LYS B N 1
ATOM 4812 C CA . LYS B 1 127 ? 32.421 45.897 -27.698 1.00 22.90 127 LYS B CA 1
ATOM 4813 C C . LYS B 1 127 ? 33.433 45.779 -28.832 1.00 21.86 127 LYS B C 1
ATOM 4814 O O . LYS B 1 127 ? 34.380 45.034 -28.728 1.00 26.66 127 LYS B O 1
ATOM 4820 N N . TRP B 1 128 ? 33.222 46.527 -29.911 1.00 20.07 128 TRP B N 1
ATOM 4821 C CA . TRP B 1 128 ? 33.990 46.335 -31.116 1.00 23.60 128 TRP B CA 1
ATOM 4822 C C . TRP B 1 128 ? 33.742 47.535 -32.021 1.00 21.40 128 TRP B C 1
ATOM 4823 O O . TRP B 1 128 ? 32.622 48.056 -32.095 1.00 19.17 128 TRP B O 1
ATOM 4834 N N . SER B 1 129 ? 34.782 47.942 -32.735 1.00 16.71 129 SER B N 1
ATOM 4835 C CA . SER B 1 129 ? 34.740 49.147 -33.555 1.00 18.85 129 SER B CA 1
ATOM 4836 C C . SER B 1 129 ? 35.534 48.795 -34.833 1.00 20.65 129 SER B C 1
ATOM 4837 O O . SER B 1 129 ? 36.655 48.292 -34.749 1.00 19.48 129 SER B O 1
ATOM 4840 N N . TYR B 1 130 ? 34.981 49.035 -36.017 1.00 23.79 130 TYR B N 1
ATOM 4841 C CA . TYR B 1 130 ? 35.654 48.533 -37.226 1.00 20.25 130 TYR B CA 1
ATOM 4842 C C . TYR B 1 130 ? 35.313 49.341 -38.467 1.00 18.08 130 TYR B C 1
ATOM 4843 O O . TYR B 1 130 ? 34.181 49.797 -38.613 1.00 20.70 130 TYR B O 1
ATOM 4852 N N . GLU B 1 131 ? 36.296 49.524 -39.345 1.00 17.62 131 GLU B N 1
ATOM 4853 C CA . GLU B 1 131 ? 36.073 50.077 -40.683 1.00 21.23 131 GLU B CA 1
ATOM 4854 C C . GLU B 1 131 ? 36.668 49.072 -41.674 1.00 20.31 131 GLU B C 1
ATOM 4855 O O . GLU B 1 131 ? 37.856 48.817 -41.621 1.00 22.04 131 GLU B O 1
ATOM 4861 N N . PRO B 1 132 ? 35.845 48.481 -42.561 1.00 20.16 132 PRO B N 1
ATOM 4862 C CA . PRO B 1 132 ? 36.378 47.412 -43.433 1.00 20.95 132 PRO B CA 1
ATOM 4863 C C . PRO B 1 132 ? 37.568 47.859 -44.290 1.00 17.93 132 PRO B C 1
ATOM 4864 O O . PRO B 1 132 ? 37.606 48.987 -44.765 1.00 20.31 132 PRO B O 1
ATOM 4868 N N . ALA B 1 133 ? 38.518 46.954 -44.471 1.00 18.37 133 ALA B N 1
ATOM 4869 C CA . ALA B 1 133 ? 39.728 47.172 -45.284 1.00 21.38 133 ALA B CA 1
ATOM 4870 C C . ALA B 1 133 ? 39.365 47.276 -46.776 1.00 21.66 133 ALA B C 1
ATOM 4871 O O . ALA B 1 133 ? 40.181 47.709 -47.577 1.00 21.36 133 ALA B O 1
ATOM 4873 N N . ARG B 1 134 ? 38.147 46.871 -47.148 1.00 19.08 134 ARG B N 1
ATOM 4874 C CA . ARG B 1 134 ? 37.729 46.992 -48.543 1.00 24.40 134 ARG B CA 1
ATOM 4875 C C . ARG B 1 134 ? 36.207 46.898 -48.653 1.00 20.59 134 ARG B C 1
ATOM 4876 O O . ARG B 1 134 ? 35.565 46.290 -47.791 1.00 23.07 134 ARG B O 1
ATOM 4884 N N . ALA B 1 135 ? 35.645 47.516 -49.695 1.00 22.65 135 ALA B N 1
ATOM 4885 C CA . ALA B 1 135 ? 34.196 47.519 -49.937 1.00 22.74 135 ALA B CA 1
ATOM 4886 C C . ALA B 1 135 ? 33.574 46.136 -49.872 1.00 23.46 135 ALA B C 1
ATOM 4887 O O . ALA B 1 135 ? 32.467 45.963 -49.357 1.00 22.42 135 ALA B O 1
ATOM 4889 N N . GLU B 1 136 ? 34.295 45.146 -50.376 1.00 15.87 136 GLU B N 1
ATOM 4890 C CA . GLU B 1 136 ? 33.714 43.802 -50.562 1.00 18.42 136 GLU B CA 1
ATOM 4891 C C . GLU B 1 136 ? 33.424 43.083 -49.264 1.00 22.49 136 GLU B C 1
ATOM 4892 O O . GLU B 1 136 ? 32.647 42.128 -49.240 1.00 23.72 136 GLU B O 1
ATOM 4898 N N . ASP B 1 137 ? 34.063 43.526 -48.179 1.00 19.40 137 ASP B N 1
ATOM 4899 C CA . ASP B 1 137 ? 33.878 42.897 -46.874 1.00 22.49 137 ASP B CA 1
ATOM 4900 C C . ASP B 1 137 ? 32.795 43.585 -46.040 1.00 20.17 137 ASP B C 1
ATOM 4901 O O . ASP B 1 137 ? 32.535 43.169 -44.922 1.00 23.60 137 ASP B O 1
ATOM 4906 N N . VAL B 1 138 ? 32.171 44.626 -46.576 1.00 19.87 138 VAL B N 1
ATOM 4907 C CA . VAL B 1 138 ? 31.102 45.307 -45.827 1.00 21.64 138 VAL B CA 1
ATOM 4908 C C . VAL B 1 138 ? 30.022 44.298 -45.361 1.00 22.13 138 VAL B C 1
ATOM 4909 O O . VAL B 1 138 ? 29.670 44.275 -44.187 1.00 23.95 138 VAL B O 1
ATOM 4913 N N . PRO B 1 139 ? 29.546 43.413 -46.262 1.00 20.91 139 PRO B N 1
ATOM 4914 C CA . PRO B 1 139 ? 28.506 42.469 -45.812 1.00 23.12 139 PRO B CA 1
ATOM 4915 C C . PRO B 1 139 ? 28.983 41.552 -44.688 1.00 22.37 139 PRO B C 1
ATOM 4916 O O . PRO B 1 139 ? 28.287 41.426 -43.667 1.00 23.76 139 PRO B O 1
ATOM 4920 N N . ALA B 1 140 ? 30.141 40.913 -44.852 1.00 21.13 140 ALA B N 1
ATOM 4921 C CA . ALA B 1 140 ? 30.667 40.081 -43.758 1.00 23.07 140 ALA B CA 1
ATOM 4922 C C . ALA B 1 140 ? 30.885 40.910 -42.476 1.00 20.73 140 ALA B C 1
ATOM 4923 O O . ALA B 1 140 ? 30.783 40.372 -41.380 1.00 22.75 140 ALA B O 1
ATOM 4925 N N . ALA B 1 141 ? 31.198 42.201 -42.614 1.00 17.82 141 ALA B N 1
ATOM 4926 C CA . ALA B 1 141 ? 31.432 43.068 -41.436 1.00 22.89 141 ALA B CA 1
ATOM 4927 C C . ALA B 1 141 ? 30.136 43.285 -40.650 1.00 20.93 141 ALA B C 1
ATOM 4928 O O . ALA B 1 141 ? 30.122 43.272 -39.408 1.00 23.76 141 ALA B O 1
ATOM 4930 N N . PHE B 1 142 ? 29.031 43.438 -41.371 1.00 19.92 142 PHE B N 1
ATOM 4931 C CA . PHE B 1 142 ? 27.717 43.470 -40.716 1.00 16.75 142 PHE B CA 1
ATOM 4932 C C . PHE B 1 142 ? 27.401 42.163 -39.994 1.00 18.96 142 PHE B C 1
ATOM 4933 O O . PHE B 1 142 ? 26.882 42.174 -38.864 1.00 23.84 142 PHE B O 1
ATOM 4941 N N . MET B 1 143 ? 27.722 41.027 -40.608 1.00 21.11 143 MET B N 1
ATOM 4942 C CA . MET B 1 143 ? 27.423 39.744 -39.957 1.00 17.88 143 MET B CA 1
ATOM 4943 C C . MET B 1 143 ? 28.234 39.659 -38.678 1.00 21.27 143 MET B C 1
ATOM 4944 O O . MET B 1 143 ? 27.771 39.202 -37.638 1.00 23.29 143 MET B O 1
ATOM 4949 N N . GLN B 1 144 ? 29.484 40.098 -38.782 1.00 19.34 144 GLN B N 1
ATOM 4950 C CA . GLN B 1 144 ? 30.381 40.088 -37.654 1.00 21.60 144 GLN B CA 1
ATOM 4951 C C . GLN B 1 144 ? 29.887 41.067 -36.562 1.00 20.25 144 GLN B C 1
ATOM 4952 O O . GLN B 1 144 ? 29.942 40.753 -35.340 1.00 20.64 144 GLN B O 1
ATOM 4958 N N . ALA B 1 145 ? 29.386 42.235 -36.983 1.00 16.60 145 ALA B N 1
ATOM 4959 C CA . ALA B 1 145 ? 28.896 43.207 -36.004 1.00 23.33 145 ALA B CA 1
ATOM 4960 C C . ALA B 1 145 ? 27.777 42.568 -35.181 1.00 24.89 145 ALA B C 1
ATOM 4961 O O . ALA B 1 145 ? 27.755 42.681 -33.947 1.00 22.26 145 ALA B O 1
ATOM 4963 N N . TYR B 1 146 ? 26.861 41.893 -35.875 1.00 21.22 146 TYR B N 1
ATOM 4964 C CA . TYR B 1 146 ? 25.742 41.178 -35.245 1.00 21.94 146 TYR B CA 1
ATOM 4965 C C . TYR B 1 146 ? 26.261 40.089 -34.310 1.00 23.83 146 TYR B C 1
ATOM 4966 O O . TYR B 1 146 ? 25.774 39.943 -33.200 1.00 26.44 146 TYR B O 1
ATOM 4975 N N . ALA B 1 147 ? 27.256 39.324 -34.764 1.00 22.05 147 ALA B N 1
ATOM 4976 C CA . ALA B 1 147 ? 27.845 38.289 -33.931 1.00 22.59 147 ALA B CA 1
ATOM 4977 C C . ALA B 1 147 ? 28.426 38.854 -32.631 1.00 24.58 147 ALA B C 1
ATOM 4978 O O . ALA B 1 147 ? 28.204 38.294 -31.537 1.00 19.96 147 ALA B O 1
ATOM 4980 N N . VAL B 1 148 ? 29.152 39.965 -32.731 1.00 24.26 148 VAL B N 1
ATOM 4981 C CA . VAL B 1 148 ? 29.782 40.529 -31.531 1.00 21.63 148 VAL B CA 1
ATOM 4982 C C . VAL B 1 148 ? 28.720 41.104 -30.576 1.00 21.19 148 VAL B C 1
ATOM 4983 O O . VAL B 1 148 ? 28.753 40.832 -29.393 1.00 26.29 148 VAL B O 1
ATOM 4987 N N . ALA B 1 149 ? 27.788 41.882 -31.121 1.00 18.87 149 ALA B N 1
ATOM 4988 C CA . ALA B 1 149 ? 26.712 42.479 -30.358 1.00 23.21 149 ALA B CA 1
ATOM 4989 C C . ALA B 1 149 ? 25.890 41.437 -29.595 1.00 25.63 149 ALA B C 1
ATOM 4990 O O . ALA B 1 149 ? 25.454 41.698 -28.480 1.00 23.69 149 ALA B O 1
ATOM 4992 N N . MET B 1 150 ? 25.667 40.277 -30.212 1.00 25.57 150 MET B N 1
ATOM 4993 C CA . MET B 1 150 ? 24.680 39.312 -29.728 1.00 20.60 150 MET B CA 1
ATOM 4994 C C . MET B 1 150 ? 25.265 38.258 -28.815 1.00 23.82 150 MET B C 1
ATOM 4995 O O . MET B 1 150 ? 24.528 37.655 -28.043 1.00 23.17 150 MET B O 1
ATOM 5000 N N . GLN B 1 151 ? 26.581 38.046 -28.879 1.00 23.63 151 GLN B N 1
ATOM 5001 C CA . GLN B 1 151 ? 27.212 37.090 -27.975 1.00 20.19 151 GLN B CA 1
ATOM 5002 C C . GLN B 1 151 ? 27.341 37.720 -26.595 1.00 23.65 151 GLN B C 1
ATOM 5003 O O . GLN B 1 151 ? 27.502 38.934 -26.475 1.00 21.44 151 GLN B O 1
ATOM 5009 N N . PRO B 1 152 ? 27.240 36.896 -25.544 1.00 24.66 152 PRO B N 1
ATOM 5010 C CA . PRO B 1 152 ? 27.146 37.459 -24.181 1.00 25.12 152 PRO B CA 1
ATOM 5011 C C . PRO B 1 152 ? 28.508 37.925 -23.645 1.00 23.23 152 PRO B C 1
ATOM 5012 O O . PRO B 1 152 ? 29.517 37.347 -24.001 1.00 24.71 152 PRO B O 1
ATOM 5016 N N . PRO B 1 153 ? 28.537 39.006 -22.847 1.00 23.71 153 PRO B N 1
ATOM 5017 C CA . PRO B 1 153 ? 27.370 39.858 -22.593 1.00 20.76 153 PRO B CA 1
ATOM 5018 C C . PRO B 1 153 ? 27.123 40.781 -23.774 1.00 20.72 153 PRO B C 1
ATOM 5019 O O . PRO B 1 153 ? 28.079 41.291 -24.379 1.00 19.45 153 PRO B O 1
ATOM 5023 N N . MET B 1 154 ? 25.854 41.002 -24.103 1.00 17.85 154 MET B N 1
ATOM 5024 C CA . MET B 1 154 ? 25.501 41.798 -25.261 1.00 20.30 154 MET B CA 1
ATOM 5025 C C . MET B 1 154 ? 25.950 43.235 -25.090 1.00 24.01 154 MET B C 1
ATOM 5026 O O . MET B 1 154 ? 26.185 43.681 -23.983 1.00 22.86 154 MET B O 1
ATOM 5031 N N . GLY B 1 155 ? 26.055 43.962 -26.198 1.00 21.72 155 GLY B N 1
ATOM 5032 C CA . GLY B 1 155 ? 26.454 45.345 -26.136 1.00 23.44 155 GLY B CA 1
ATOM 5033 C C . GLY B 1 155 ? 26.557 45.976 -27.512 1.00 24.91 155 GLY B C 1
ATOM 5034 O O . GLY B 1 155 ? 26.423 45.301 -28.536 1.00 24.19 155 GLY B O 1
ATOM 5035 N N . PRO B 1 156 ? 26.777 47.291 -27.542 1.00 23.02 156 PRO B N 1
ATOM 5036 C CA . PRO B 1 156 ? 26.772 47.981 -28.839 1.00 18.56 156 PRO B CA 1
ATOM 5037 C C . PRO B 1 156 ? 28.104 47.823 -29.569 1.00 20.23 156 PRO B C 1
ATOM 5038 O O . PRO B 1 156 ? 29.168 47.656 -28.947 1.00 19.46 156 PRO B O 1
ATOM 5042 N N . VAL B 1 157 ? 28.049 47.885 -30.895 1.00 18.73 157 VAL B N 1
ATOM 5043 C CA . VAL B 1 157 ? 29.276 47.850 -31.686 1.00 15.69 157 VAL B CA 1
ATOM 5044 C C . VAL B 1 157 ? 29.228 48.958 -32.727 1.00 21.80 157 VAL B C 1
ATOM 5045 O O . VAL B 1 157 ? 28.152 49.489 -33.017 1.00 19.52 157 VAL B O 1
ATOM 5049 N N . PHE B 1 158 ? 30.394 49.313 -33.284 1.00 18.72 158 PHE B N 1
ATOM 5050 C CA . PHE B 1 158 ? 30.481 50.419 -34.228 1.00 21.16 158 PHE B CA 1
ATOM 5051 C C . PHE B 1 158 ? 31.117 49.985 -35.567 1.00 22.55 158 PHE B C 1
ATOM 5052 O O . PHE B 1 158 ? 32.187 49.347 -35.605 1.00 17.95 158 PHE B O 1
ATOM 5060 N N . LEU B 1 159 ? 30.472 50.367 -36.660 1.00 18.85 159 LEU B N 1
ATOM 5061 C CA . LEU B 1 159 ? 30.985 50.092 -38.006 1.00 20.21 159 LEU B CA 1
ATOM 5062 C C . LEU B 1 159 ? 30.984 51.372 -38.784 1.00 17.41 159 LEU B C 1
ATOM 5063 O O . LEU B 1 159 ? 29.949 52.026 -38.896 1.00 18.50 159 LEU B O 1
ATOM 5068 N N . SER B 1 160 ? 32.135 51.718 -39.340 1.00 21.28 160 SER B N 1
ATOM 5069 C CA . SER B 1 160 ? 32.293 52.918 -40.145 1.00 18.77 160 SER B CA 1
ATOM 5070 C C . SER B 1 160 ? 32.397 52.466 -41.608 1.00 18.95 160 SER B C 1
ATOM 5071 O O . SER B 1 160 ? 33.235 51.607 -41.914 1.00 19.22 160 SER B O 1
ATOM 5074 N N . ILE B 1 161 ? 31.573 53.023 -42.498 1.00 20.03 161 ILE B N 1
ATOM 5075 C CA . ILE B 1 161 ? 31.552 52.555 -43.903 1.00 19.01 161 ILE B CA 1
ATOM 5076 C C . ILE B 1 161 ? 31.767 53.698 -44.905 1.00 20.66 161 ILE B C 1
ATOM 5077 O O . ILE B 1 161 ? 30.881 54.547 -45.108 1.00 19.48 161 ILE B O 1
ATOM 5082 N N . PRO B 1 162 ? 32.943 53.724 -45.541 1.00 16.90 162 PRO B N 1
ATOM 5083 C CA . PRO B 1 162 ? 33.220 54.700 -46.618 1.00 20.15 162 PRO B CA 1
ATOM 5084 C C . PRO B 1 162 ? 32.072 54.734 -47.654 1.00 21.37 162 PRO B C 1
ATOM 5085 O O . PRO B 1 162 ? 31.581 53.698 -48.094 1.00 18.18 162 PRO B O 1
ATOM 5089 N N . LEU B 1 163 ? 31.611 55.926 -48.004 1.00 18.44 163 LEU B N 1
ATOM 5090 C CA . LEU B 1 163 ? 30.375 56.041 -48.777 1.00 21.08 163 LEU B CA 1
ATOM 5091 C C . LEU B 1 163 ? 30.453 55.384 -50.168 1.00 24.70 163 LEU B C 1
ATOM 5092 O O . LEU B 1 163 ? 29.427 55.064 -50.763 1.00 22.34 163 LEU B O 1
ATOM 5097 N N . ASP B 1 164 ? 31.660 55.153 -50.674 1.00 19.76 164 ASP B N 1
ATOM 5098 C CA . ASP B 1 164 ? 31.798 54.626 -52.031 1.00 23.14 164 ASP B CA 1
ATOM 5099 C C . ASP B 1 164 ? 31.678 53.124 -52.027 1.00 26.20 164 ASP B C 1
ATOM 5100 O O . ASP B 1 164 ? 31.578 52.520 -53.085 1.00 24.12 164 ASP B O 1
ATOM 5105 N N . ASP B 1 165 ? 31.665 52.510 -50.845 1.00 22.02 165 ASP B N 1
ATOM 5106 C CA . ASP B 1 165 ? 31.656 51.052 -50.774 1.00 21.26 165 ASP B CA 1
ATOM 5107 C C . ASP B 1 165 ? 30.361 50.449 -51.329 1.00 20.76 165 ASP B C 1
ATOM 5108 O O . ASP B 1 165 ? 30.359 49.358 -51.896 1.00 25.38 165 ASP B O 1
ATOM 5113 N N . TRP B 1 166 ? 29.256 51.147 -51.125 1.00 23.17 166 TRP B N 1
ATOM 5114 C CA . TRP B 1 166 ? 27.930 50.554 -51.270 1.00 21.27 166 TRP B CA 1
ATOM 5115 C C . TRP B 1 166 ? 27.617 50.192 -52.726 1.00 28.27 166 TRP B C 1
ATOM 5116 O O . TRP B 1 166 ? 26.887 49.246 -52.991 1.00 25.41 166 TRP B O 1
ATOM 5127 N N . ASP B 1 167 ? 28.167 50.966 -53.659 1.00 23.54 167 ASP B N 1
ATOM 5128 C CA . ASP B 1 167 ? 27.915 50.744 -55.081 1.00 29.85 167 ASP B CA 1
ATOM 5129 C C . ASP B 1 167 ? 28.898 49.785 -55.733 1.00 29.15 167 ASP B C 1
ATOM 5130 O O . ASP B 1 167 ? 28.786 49.512 -56.910 1.00 27.25 167 ASP B O 1
ATOM 5135 N N . LYS B 1 168 ? 29.833 49.233 -54.966 1.00 25.06 168 LYS B N 1
ATOM 5136 C CA . LYS B 1 168 ? 30.760 48.271 -55.544 1.00 25.47 168 LYS B CA 1
ATOM 5137 C C . LYS B 1 168 ? 30.092 46.901 -55.799 1.00 25.37 168 LYS B C 1
ATOM 5138 O O . LYS B 1 168 ? 29.157 46.520 -55.104 1.00 28.15 168 LYS B O 1
ATOM 5144 N N . PRO B 1 169 ? 30.575 46.155 -56.806 1.00 27.18 169 PRO B N 1
ATOM 5145 C CA . PRO B 1 169 ? 30.036 44.801 -57.036 1.00 25.24 169 PRO B CA 1
ATOM 5146 C C . PRO B 1 169 ? 30.241 43.937 -55.798 1.00 30.24 169 PRO B C 1
ATOM 5147 O O . PRO B 1 169 ? 31.344 43.941 -55.253 1.00 26.04 169 PRO B O 1
ATOM 5151 N N . ALA B 1 170 ? 29.214 43.211 -55.360 1.00 19.41 170 ALA B N 1
ATOM 5152 C CA . ALA B 1 170 ? 29.376 42.272 -54.246 1.00 21.82 170 ALA B CA 1
ATOM 5153 C C . ALA B 1 170 ? 30.166 41.042 -54.690 1.00 31.00 170 ALA B C 1
ATOM 5154 O O . ALA B 1 170 ? 30.164 40.702 -55.853 1.00 27.86 170 ALA B O 1
ATOM 5156 N N . LEU B 1 171 ? 30.800 40.355 -53.750 1.00 29.46 171 LEU B N 1
ATOM 5157 C CA . LEU B 1 171 ? 31.447 39.084 -54.031 1.00 32.93 171 LEU B CA 1
ATOM 5158 C C . LEU B 1 171 ? 30.429 37.981 -54.322 1.00 37.74 171 LEU B C 1
ATOM 5159 O O . LEU B 1 171 ? 30.772 36.968 -54.915 1.00 35.77 171 LEU B O 1
ATOM 5164 N N . GLY B 1 172 ? 29.195 38.164 -53.873 1.00 29.97 172 GLY B N 1
ATOM 5165 C CA . GLY B 1 172 ? 28.171 37.134 -53.956 1.00 27.81 172 GLY B CA 1
ATOM 5166 C C . GLY B 1 172 ? 27.218 37.357 -52.788 1.00 37.40 172 GLY B C 1
ATOM 5167 O O . GLY B 1 172 ? 27.324 38.367 -52.104 1.00 30.38 172 GLY B O 1
ATOM 5168 N N . PRO B 1 173 ? 26.292 36.421 -52.539 1.00 33.05 173 PRO B N 1
ATOM 5169 C CA . PRO B 1 173 ? 25.428 36.614 -51.364 1.00 32.24 173 PRO B CA 1
ATOM 5170 C C . PRO B 1 173 ? 26.240 36.534 -50.056 1.00 28.07 173 PRO B C 1
ATOM 5171 O O . PRO B 1 173 ? 27.226 35.832 -49.971 1.00 28.77 173 PRO B O 1
ATOM 5175 N N . ALA B 1 174 ? 25.808 37.244 -49.029 1.00 26.27 174 ALA B N 1
ATOM 5176 C CA . ALA B 1 174 ? 26.513 37.182 -47.744 1.00 26.08 174 ALA B CA 1
ATOM 5177 C C . ALA B 1 174 ? 26.132 35.915 -46.999 1.00 24.64 174 ALA B C 1
ATOM 5178 O O . ALA B 1 174 ? 24.952 35.571 -46.949 1.00 25.25 174 ALA B O 1
ATOM 5180 N N . ALA B 1 175 ? 27.115 35.236 -46.403 1.00 19.39 175 ALA B N 1
ATOM 5181 C CA . ALA B 1 175 ? 26.843 34.078 -45.568 1.00 25.36 175 ALA B CA 1
ATOM 5182 C C . ALA B 1 175 ? 26.026 34.514 -44.354 1.00 29.00 175 ALA B C 1
ATOM 5183 O O . ALA B 1 175 ? 26.228 35.607 -43.815 1.00 26.27 175 ALA B O 1
ATOM 5185 N N . VAL B 1 176 ? 25.083 33.676 -43.954 1.00 26.95 176 VAL B N 1
ATOM 5186 C CA . VAL B 1 176 ? 24.201 33.967 -42.842 1.00 24.65 176 VAL B CA 1
ATOM 5187 C C . VAL B 1 176 ? 24.645 33.057 -41.715 1.00 27.13 176 VAL B C 1
ATOM 5188 O O . VAL B 1 176 ? 24.644 31.833 -41.851 1.00 34.86 176 VAL B O 1
ATOM 5192 N N . ARG B 1 177 ? 25.062 33.641 -40.605 1.00 24.73 177 ARG B N 1
ATOM 5193 C CA . ARG B 1 177 ? 25.528 32.820 -39.495 1.00 21.65 177 ARG B CA 1
ATOM 5194 C C . ARG B 1 177 ? 24.617 33.018 -38.326 1.00 23.18 177 ARG B C 1
ATOM 5195 O O . ARG B 1 177 ? 23.850 33.979 -38.306 1.00 23.80 177 ARG B O 1
ATOM 5203 N N . SER B 1 178 ? 24.731 32.128 -37.340 1.00 22.83 178 SER B N 1
ATOM 5204 C CA . SER B 1 178 ? 24.043 32.288 -36.069 1.00 22.11 178 SER B CA 1
ATOM 5205 C C . SER B 1 178 ? 25.042 32.026 -34.956 1.00 22.84 178 SER B C 1
ATOM 5206 O O . SER B 1 178 ? 25.982 31.252 -35.139 1.00 23.76 178 SER B O 1
ATOM 5209 N N . VAL B 1 179 ? 24.840 32.670 -33.804 1.00 21.22 179 VAL B N 1
ATOM 5210 C CA . VAL B 1 179 ? 25.778 32.590 -32.680 1.00 18.73 179 VAL B CA 1
ATOM 5211 C C . VAL B 1 179 ? 25.048 32.244 -31.359 1.00 26.70 179 VAL B C 1
ATOM 5212 O O . VAL B 1 179 ? 23.831 32.352 -31.277 1.00 21.14 179 VAL B O 1
ATOM 5216 N N . SER B 1 180 ? 25.793 31.774 -30.365 1.00 19.31 180 SER B N 1
ATOM 5217 C CA . SER B 1 180 ? 25.326 31.674 -28.980 1.00 25.29 180 SER B CA 1
ATOM 5218 C C . SER B 1 180 ? 24.901 33.041 -28.448 1.00 28.01 180 SER B C 1
ATOM 5219 O O . SER B 1 180 ? 25.703 33.971 -28.514 1.00 26.36 180 SER B O 1
ATOM 5222 N N . THR B 1 181 ? 23.684 33.182 -27.915 1.00 23.45 181 THR B N 1
ATOM 5223 C CA . THR B 1 181 ? 23.336 34.402 -27.170 1.00 22.69 181 THR B CA 1
ATOM 5224 C C . THR B 1 181 ? 23.397 34.166 -25.655 1.00 25.70 181 THR B C 1
ATOM 5225 O O . THR B 1 181 ? 23.152 35.077 -24.876 1.00 25.44 181 THR B O 1
ATOM 5229 N N . ARG B 1 182 ? 23.728 32.942 -25.251 1.00 26.90 182 ARG B N 1
ATOM 5230 C CA . ARG B 1 182 ? 23.840 32.583 -23.840 1.00 26.39 182 ARG B CA 1
ATOM 5231 C C . ARG B 1 182 ? 25.009 31.634 -23.698 1.00 20.48 182 ARG B C 1
ATOM 5232 O O . ARG B 1 182 ? 25.280 30.848 -24.611 1.00 23.38 182 ARG B O 1
ATOM 5240 N N . VAL B 1 183 ? 25.691 31.691 -22.555 1.00 19.26 183 VAL B N 1
ATOM 5241 C CA . VAL B 1 183 ? 26.503 30.565 -22.099 1.00 19.24 183 VAL B CA 1
ATOM 5242 C C . VAL B 1 183 ? 25.917 30.099 -20.763 1.00 30.55 183 VAL B C 1
ATOM 5243 O O . VAL B 1 183 ? 25.237 30.869 -20.088 1.00 24.51 183 VAL B O 1
ATOM 5247 N N . ALA B 1 184 ? 26.167 28.854 -20.376 1.00 26.44 184 ALA B N 1
ATOM 5248 C CA . ALA B 1 184 ? 25.658 28.353 -19.099 1.00 26.09 184 ALA B CA 1
ATOM 5249 C C . ALA B 1 184 ? 26.746 28.418 -18.060 1.00 27.52 184 ALA B C 1
ATOM 5250 O O . ALA B 1 184 ? 27.909 28.369 -18.408 1.00 24.04 184 ALA B O 1
ATOM 5252 N N . PRO B 1 185 ? 26.371 28.512 -16.770 1.00 27.04 185 PRO B N 1
ATOM 5253 C CA . PRO B 1 185 ? 27.354 28.387 -15.686 1.00 23.15 185 PRO B CA 1
ATOM 5254 C C . PRO B 1 185 ? 28.099 27.038 -15.780 1.00 26.64 185 PRO B C 1
ATOM 5255 O O . PRO B 1 185 ? 27.540 26.039 -16.194 1.00 23.04 185 PRO B O 1
ATOM 5259 N N . ASP B 1 186 ? 29.364 27.029 -15.417 1.00 22.84 186 ASP B N 1
ATOM 5260 C CA . ASP B 1 186 ? 30.109 25.799 -15.249 1.00 28.98 186 ASP B CA 1
ATOM 5261 C C . ASP B 1 186 ? 29.308 24.976 -14.212 1.00 32.86 186 ASP B C 1
ATOM 5262 O O . ASP B 1 186 ? 29.064 25.456 -13.104 1.00 25.03 186 ASP B O 1
ATOM 5267 N N . ALA B 1 187 ? 28.887 23.761 -14.568 1.00 21.41 187 ALA B N 1
ATOM 5268 C CA . ALA B 1 187 ? 27.956 22.997 -13.723 1.00 26.65 187 ALA B CA 1
ATOM 5269 C C . ALA B 1 187 ? 28.588 22.622 -12.385 1.00 27.70 187 ALA B C 1
ATOM 5270 O O . ALA B 1 187 ? 27.943 22.614 -11.335 1.00 28.36 187 ALA B O 1
ATOM 5272 N N . GLU B 1 188 ? 29.876 22.332 -12.413 1.00 26.78 188 GLU B N 1
ATOM 5273 C CA . GLU B 1 188 ? 30.559 21.968 -11.187 1.00 25.29 188 GLU B CA 1
ATOM 5274 C C . GLU B 1 188 ? 30.713 23.162 -10.244 1.00 30.69 188 GLU B C 1
ATOM 5275 O O . GLU B 1 188 ? 30.656 23.014 -9.013 1.00 28.84 188 GLU B O 1
ATOM 5281 N N . ARG B 1 189 ? 30.882 24.357 -10.805 1.00 27.07 189 ARG B N 1
ATOM 5282 C CA . ARG B 1 189 ? 30.997 25.540 -9.965 1.00 24.66 189 ARG B CA 1
ATOM 5283 C C . ARG B 1 189 ? 29.602 25.932 -9.469 1.00 24.19 189 ARG B C 1
ATOM 5284 O O . ARG B 1 189 ? 29.446 26.353 -8.331 1.00 24.91 189 ARG B O 1
ATOM 5292 N N . LEU B 1 190 ? 28.594 25.815 -10.330 1.00 21.54 190 LEU B N 1
ATOM 5293 C CA . LEU B 1 190 ? 27.242 26.156 -9.932 1.00 24.74 190 LEU B CA 1
ATOM 5294 C C . LEU B 1 190 ? 26.794 25.223 -8.792 1.00 29.92 190 LEU B C 1
ATOM 5295 O O . LEU B 1 190 ? 26.177 25.680 -7.842 1.00 28.21 190 LEU B O 1
ATOM 5300 N N . ALA B 1 191 ? 27.138 23.931 -8.885 1.00 25.36 191 ALA B N 1
ATOM 5301 C CA . ALA B 1 191 ? 26.834 22.967 -7.817 1.00 26.88 191 ALA B CA 1
ATOM 5302 C C . ALA B 1 191 ? 27.563 23.353 -6.531 1.00 28.36 191 ALA B C 1
ATOM 5303 O O . ALA B 1 191 ? 27.008 23.239 -5.445 1.00 30.82 191 ALA B O 1
ATOM 5305 N N . GLN B 1 192 ? 28.800 23.831 -6.644 1.00 29.37 192 GLN B N 1
ATOM 5306 C CA . GLN B 1 192 ? 29.488 24.314 -5.453 1.00 24.22 192 GLN B CA 1
ATOM 5307 C C . GLN B 1 192 ? 28.723 25.467 -4.812 1.00 29.92 192 GLN B C 1
ATOM 5308 O O . GLN B 1 192 ? 28.640 25.532 -3.590 1.00 29.09 192 GLN B O 1
ATOM 5314 N N . PHE B 1 193 ? 28.214 26.395 -5.634 1.00 25.59 193 PHE B N 1
ATOM 5315 C CA . PHE B 1 193 ? 27.468 27.547 -5.121 1.00 32.17 193 PHE B CA 1
ATOM 5316 C C . PHE B 1 193 ? 26.190 27.082 -4.399 1.00 29.22 193 PHE B C 1
ATOM 5317 O O . PHE B 1 193 ? 25.814 27.616 -3.349 1.00 29.89 193 PHE B O 1
ATOM 5325 N N . ALA B 1 194 ? 25.502 26.117 -4.999 1.00 25.97 194 ALA B N 1
ATOM 5326 C CA . ALA B 1 194 ? 24.276 25.575 -4.420 1.00 28.97 194 ALA B CA 1
ATOM 5327 C C . ALA B 1 194 ? 24.549 24.966 -3.052 1.00 29.48 194 ALA B C 1
ATOM 5328 O O . ALA B 1 194 ? 23.753 25.119 -2.135 1.00 31.95 194 ALA B O 1
ATOM 5330 N N . GLU B 1 195 ? 25.672 24.272 -2.919 1.00 26.68 195 GLU B N 1
ATOM 5331 C CA . GLU B 1 195 ? 26.033 23.694 -1.639 1.00 33.73 195 GLU B CA 1
ATOM 5332 C C . GLU B 1 195 ? 26.240 24.798 -0.609 1.00 43.15 195 GLU B C 1
ATOM 5333 O O . GLU B 1 195 ? 25.858 24.647 0.544 1.00 30.28 195 GLU B O 1
ATOM 5339 N N . ARG B 1 196 ? 26.857 25.903 -1.018 1.00 32.18 196 ARG B N 1
ATOM 5340 C CA . ARG B 1 196 ? 27.136 26.990 -0.081 1.00 28.57 196 ARG B CA 1
ATOM 5341 C C . ARG B 1 196 ? 25.803 27.635 0.350 1.00 25.30 196 ARG B C 1
ATOM 5342 O O . ARG B 1 196 ? 25.632 28.063 1.492 1.00 30.90 196 ARG B O 1
ATOM 5350 N N . ILE B 1 197 ? 24.873 27.702 -0.586 1.00 25.72 197 ILE B N 1
ATOM 5351 C CA . ILE B 1 197 ? 23.553 28.261 -0.336 1.00 26.46 197 ILE B CA 1
ATOM 5352 C C . ILE B 1 197 ? 22.788 27.347 0.643 1.00 37.08 197 ILE B C 1
ATOM 5353 O O . ILE B 1 197 ? 22.132 27.833 1.549 1.00 35.42 197 ILE B O 1
ATOM 5358 N N . ASN B 1 198 ? 22.888 26.030 0.465 1.00 27.64 198 ASN B N 1
ATOM 5359 C CA . ASN B 1 198 ? 22.182 25.093 1.335 1.00 39.57 198 ASN B CA 1
ATOM 5360 C C . ASN B 1 198 ? 22.656 25.246 2.766 1.00 34.90 198 ASN B C 1
ATOM 5361 O O . ASN B 1 198 ? 21.893 25.051 3.704 1.00 37.02 198 ASN B O 1
ATOM 5366 N N . ALA B 1 199 ? 23.925 25.618 2.919 1.00 32.97 199 ALA B N 1
ATOM 5367 C CA . ALA B 1 199 ? 24.542 25.736 4.229 1.00 31.17 199 ALA B CA 1
ATOM 5368 C C . ALA B 1 199 ? 24.213 27.036 4.943 1.00 35.80 199 ALA B C 1
ATOM 5369 O O . ALA B 1 199 ? 24.457 27.146 6.138 1.00 38.58 199 ALA B O 1
ATOM 5371 N N . ALA B 1 200 ? 23.715 28.040 4.224 1.00 33.17 200 ALA B N 1
ATOM 5372 C CA . ALA B 1 200 ? 23.430 29.320 4.868 1.00 34.79 200 ALA B CA 1
ATOM 5373 C C . ALA B 1 200 ? 22.297 29.187 5.892 1.00 30.99 200 ALA B C 1
ATOM 5374 O O . ALA B 1 200 ? 21.328 28.470 5.667 1.00 36.02 200 ALA B O 1
ATOM 5376 N N . LYS B 1 201 ? 22.390 29.922 6.990 1.00 33.97 201 LYS B N 1
ATOM 5377 C CA . LYS B 1 201 ? 21.289 29.951 7.940 1.00 38.21 201 LYS B CA 1
ATOM 5378 C C . LYS B 1 201 ? 20.367 31.113 7.642 1.00 38.27 201 LYS B C 1
ATOM 5379 O O . LYS B 1 201 ? 19.167 31.013 7.843 1.00 35.69 201 LYS B O 1
ATOM 5385 N N . HIS B 1 202 ? 20.945 32.228 7.190 1.00 38.53 202 HIS B N 1
ATOM 5386 C CA . HIS B 1 202 ? 20.196 33.456 6.939 1.00 38.77 202 HIS B CA 1
ATOM 5387 C C . HIS B 1 202 ? 20.620 34.064 5.597 1.00 37.71 202 HIS B C 1
ATOM 5388 O O . HIS B 1 202 ? 21.338 35.063 5.561 1.00 32.05 202 HIS B O 1
ATOM 5395 N N . PRO B 1 203 ? 20.193 33.450 4.490 1.00 34.39 203 PRO B N 1
ATOM 5396 C CA . PRO B 1 203 ? 20.603 33.969 3.189 1.00 34.33 203 PRO B CA 1
ATOM 5397 C C . PRO B 1 203 ? 19.742 35.153 2.763 1.00 32.56 203 PRO B C 1
ATOM 5398 O O . PRO B 1 203 ? 18.636 35.359 3.258 1.00 26.75 203 PRO B O 1
ATOM 5402 N N . MET B 1 204 ? 20.273 35.944 1.840 1.00 24.94 204 MET B N 1
ATOM 5403 C CA . MET B 1 204 ? 19.490 36.980 1.193 1.00 20.75 204 MET B CA 1
ATOM 5404 C C . MET B 1 204 ? 19.758 36.932 -0.305 1.00 20.77 204 MET B C 1
ATOM 5405 O O . MET B 1 204 ? 20.885 36.666 -0.729 1.00 22.86 204 MET B O 1
ATOM 5410 N N . LEU B 1 205 ? 18.736 37.214 -1.101 1.00 22.68 205 LEU B N 1
ATOM 5411 C CA . LEU B 1 205 ? 18.849 37.120 -2.535 1.00 24.82 205 LEU B CA 1
ATOM 5412 C C . LEU B 1 205 ? 18.685 38.498 -3.167 1.00 27.44 205 LEU B C 1
ATOM 5413 O O . LEU B 1 205 ? 17.780 39.242 -2.794 1.00 23.88 205 LEU B O 1
ATOM 5418 N N . VAL B 1 206 ? 19.571 38.832 -4.111 1.00 24.22 206 VAL B N 1
ATOM 5419 C CA . VAL B 1 206 ? 19.455 40.063 -4.898 1.00 25.97 206 VAL B CA 1
ATOM 5420 C C . VAL B 1 206 ? 19.250 39.678 -6.350 1.00 28.04 206 VAL B C 1
ATOM 5421 O O . VAL B 1 206 ? 20.045 38.921 -6.900 1.00 29.79 206 VAL B O 1
ATOM 5425 N N . LEU B 1 207 ? 18.182 40.193 -6.957 1.00 23.57 207 LEU B N 1
ATOM 5426 C CA . LEU B 1 207 ? 17.865 39.948 -8.355 1.00 22.96 207 LEU B CA 1
ATOM 5427 C C . LEU B 1 207 ? 17.921 41.282 -9.084 1.00 29.03 207 LEU B C 1
ATOM 5428 O O . LEU B 1 207 ? 17.072 42.159 -8.881 1.00 28.81 207 LEU B O 1
ATOM 5433 N N . GLY B 1 208 ? 18.932 41.423 -9.938 1.00 21.87 208 GLY B N 1
ATOM 5434 C CA . GLY B 1 208 ? 19.201 42.664 -10.641 1.00 20.62 208 GLY B CA 1
ATOM 5435 C C . GLY B 1 208 ? 18.699 42.660 -12.077 1.00 25.26 208 GLY B C 1
ATOM 5436 O O . GLY B 1 208 ? 18.058 41.703 -12.531 1.00 22.42 208 GLY B O 1
ATOM 5437 N N . PRO B 1 209 ? 18.986 43.747 -12.800 1.00 24.58 209 PRO B N 1
ATOM 5438 C CA . PRO B 1 209 ? 18.458 43.967 -14.155 1.00 19.92 209 PRO B CA 1
ATOM 5439 C C . PRO B 1 209 ? 18.760 42.853 -15.178 1.00 20.10 209 PRO B C 1
ATOM 5440 O O . PRO B 1 209 ? 17.993 42.744 -16.136 1.00 19.81 209 PRO B O 1
ATOM 5444 N N . GLU B 1 210 ? 19.834 42.069 -15.019 1.00 19.85 210 GLU B N 1
ATOM 5445 C CA . GLU B 1 210 ? 20.130 41.038 -16.022 1.00 19.88 210 GLU B CA 1
ATOM 5446 C C . GLU B 1 210 ? 19.019 40.019 -16.069 1.00 23.39 210 GLU B C 1
ATOM 5447 O O . GLU B 1 210 ? 18.826 39.341 -17.084 1.00 22.71 210 GLU B O 1
ATOM 5453 N N . VAL B 1 211 ? 18.298 39.884 -14.962 1.00 23.25 211 VAL B N 1
ATOM 5454 C CA . VAL B 1 211 ? 17.269 38.838 -14.869 1.00 22.05 211 VAL B CA 1
ATOM 5455 C C . VAL B 1 211 ? 16.117 39.154 -15.799 1.00 20.65 211 VAL B C 1
ATOM 5456 O O . VAL B 1 211 ? 15.715 38.318 -16.606 1.00 24.61 211 VAL B O 1
ATOM 5460 N N . ASP B 1 212 ? 15.611 40.378 -15.722 1.00 20.25 212 ASP B N 1
ATOM 5461 C CA . ASP B 1 212 ? 14.551 40.797 -16.632 1.00 18.40 212 ASP B CA 1
ATOM 5462 C C . ASP B 1 212 ? 15.043 40.768 -18.101 1.00 23.36 212 ASP B C 1
ATOM 5463 O O . ASP B 1 212 ? 14.324 40.324 -18.987 1.00 21.42 212 ASP B O 1
ATOM 5468 N N . ARG B 1 213 ? 16.276 41.204 -18.358 1.00 22.51 213 ARG B N 1
ATOM 5469 C CA . ARG B 1 213 ? 16.789 41.205 -19.735 1.00 28.58 213 ARG B CA 1
ATOM 5470 C C . ARG B 1 213 ? 16.962 39.794 -20.286 1.00 22.84 213 ARG B C 1
ATOM 5471 O O . ARG B 1 213 ? 16.854 39.595 -21.482 1.00 28.88 213 ARG B O 1
ATOM 5479 N N . ALA B 1 214 ? 17.210 38.812 -19.412 1.00 22.95 214 ALA B N 1
ATOM 5480 C CA . ALA B 1 214 ? 17.239 37.418 -19.856 1.00 22.49 214 ALA B CA 1
ATOM 5481 C C . ALA B 1 214 ? 15.843 36.775 -20.008 1.00 25.20 214 ALA B C 1
ATOM 5482 O O . ALA B 1 214 ? 15.749 35.619 -20.403 1.00 27.29 214 ALA B O 1
ATOM 5484 N N . GLY B 1 215 ? 14.764 37.495 -19.703 1.00 25.64 215 GLY B N 1
ATOM 5485 C CA . GLY B 1 215 ? 13.428 36.887 -19.785 1.00 19.15 215 GLY B CA 1
ATOM 5486 C C . GLY B 1 215 ? 13.263 35.898 -18.632 1.00 28.91 215 GLY B C 1
ATOM 5487 O O . GLY B 1 215 ? 12.505 34.945 -18.727 1.00 27.88 215 GLY B O 1
ATOM 5488 N N . ALA B 1 216 ? 13.971 36.126 -17.523 1.00 22.81 216 ALA B N 1
ATOM 5489 C CA . ALA B 1 216 ? 14.012 35.134 -16.436 1.00 23.95 216 ALA B CA 1
ATOM 5490 C C . ALA B 1 216 ? 13.142 35.513 -15.219 1.00 20.58 216 ALA B C 1
ATOM 5491 O O . ALA B 1 216 ? 13.370 35.061 -14.106 1.00 25.10 216 ALA B O 1
ATOM 5493 N N . TRP B 1 217 ? 12.157 36.370 -15.434 1.00 25.40 217 TRP B N 1
ATOM 5494 C CA . TRP B 1 217 ? 11.247 36.776 -14.367 1.00 26.83 217 TRP B CA 1
ATOM 5495 C C . TRP B 1 217 ? 10.644 35.571 -13.599 1.00 24.13 217 TRP B C 1
ATOM 5496 O O . TRP B 1 217 ? 10.706 35.490 -12.358 1.00 27.37 217 TRP B O 1
ATOM 5507 N N . ASP B 1 218 ? 10.068 34.635 -14.337 1.00 23.97 218 ASP B N 1
ATOM 5508 C CA . ASP B 1 218 ? 9.431 33.476 -13.702 1.00 29.54 218 ASP B CA 1
ATOM 5509 C C . ASP B 1 218 ? 10.449 32.587 -13.018 1.00 30.24 218 ASP B C 1
ATOM 5510 O O . ASP B 1 218 ? 10.201 32.112 -11.917 1.00 29.92 218 ASP B O 1
ATOM 5515 N N . ALA B 1 219 ? 11.598 32.368 -13.658 1.00 25.93 219 ALA B N 1
ATOM 5516 C CA . ALA B 1 219 ? 12.619 31.531 -13.048 1.00 26.32 219 ALA B CA 1
ATOM 5517 C C . ALA B 1 219 ? 13.139 32.172 -11.782 1.00 21.03 219 ALA B C 1
ATOM 5518 O O . ALA B 1 219 ? 13.503 31.474 -10.840 1.00 27.98 219 ALA B O 1
ATOM 5520 N N . GLY B 1 220 ? 13.201 33.498 -11.745 1.00 25.64 220 GLY B N 1
ATOM 5521 C CA . GLY B 1 220 ? 13.683 34.169 -10.540 1.00 21.54 220 GLY B CA 1
ATOM 5522 C C . GLY B 1 220 ? 12.679 33.965 -9.395 1.00 26.28 220 GLY B C 1
ATOM 5523 O O . GLY B 1 220 ? 13.035 33.699 -8.242 1.00 26.79 220 GLY B O 1
ATOM 5524 N N . ILE B 1 221 ? 11.404 34.092 -9.719 1.00 24.76 221 ILE B N 1
ATOM 5525 C CA . ILE B 1 221 ? 10.341 33.883 -8.730 1.00 28.42 221 ILE B CA 1
ATOM 5526 C C . ILE B 1 221 ? 10.360 32.455 -8.176 1.00 30.08 221 ILE B C 1
ATOM 5527 O O . ILE B 1 221 ? 10.308 32.237 -6.965 1.00 30.75 221 ILE B O 1
ATOM 5532 N N . GLU B 1 222 ? 10.466 31.483 -9.075 1.00 28.77 222 GLU B N 1
ATOM 5533 C CA . GLU B 1 222 ? 10.501 30.085 -8.675 1.00 28.39 222 GLU B CA 1
ATOM 5534 C C . GLU B 1 222 ? 11.689 29.791 -7.755 1.00 29.82 222 GLU B C 1
ATOM 5535 O O . GLU B 1 222 ? 11.552 29.118 -6.724 1.00 32.99 222 GLU B O 1
ATOM 5541 N N . PHE B 1 223 ? 12.859 30.315 -8.100 1.00 26.83 223 PHE B N 1
ATOM 5542 C CA . PHE B 1 223 ? 14.007 30.158 -7.215 1.00 30.03 223 PHE B CA 1
ATOM 5543 C C . PHE B 1 223 ? 13.806 30.880 -5.881 1.00 26.68 223 PHE B C 1
ATOM 5544 O O . PHE B 1 223 ? 14.116 30.350 -4.819 1.00 25.63 223 PHE B O 1
ATOM 5552 N N . ALA B 1 224 ? 13.321 32.111 -5.941 1.00 25.06 224 ALA B N 1
ATOM 5553 C CA . ALA B 1 224 ? 13.199 32.912 -4.734 1.00 31.64 224 ALA B CA 1
ATOM 5554 C C . ALA B 1 224 ? 12.216 32.237 -3.774 1.00 35.55 224 ALA B C 1
ATOM 5555 O O . ALA B 1 224 ? 12.434 32.219 -2.560 1.00 29.64 224 ALA B O 1
ATOM 5557 N N . GLU B 1 225 ? 11.143 31.672 -4.327 1.00 30.70 225 GLU B N 1
ATOM 5558 C CA . GLU B 1 225 ? 10.117 31.023 -3.489 1.00 33.39 225 GLU B CA 1
ATOM 5559 C C . GLU B 1 225 ? 10.612 29.729 -2.825 1.00 35.30 225 GLU B C 1
ATOM 5560 O O . GLU B 1 225 ? 10.356 29.498 -1.652 1.00 35.12 225 GLU B O 1
ATOM 5566 N N . LYS B 1 226 ? 11.368 28.918 -3.554 1.00 34.02 226 LYS B N 1
ATOM 5567 C CA . LYS B 1 226 ? 12.023 27.778 -2.931 1.00 26.90 226 LYS B CA 1
ATOM 5568 C C . LYS B 1 226 ? 13.014 28.174 -1.850 1.00 33.57 226 LYS B C 1
ATOM 5569 O O . LYS B 1 226 ? 13.042 27.582 -0.775 1.00 36.17 226 LYS B O 1
ATOM 5575 N N . LEU B 1 227 ? 13.865 29.145 -2.136 1.00 28.62 227 LEU B N 1
ATOM 5576 C CA . LEU B 1 227 ? 14.864 29.531 -1.147 1.00 32.28 227 LEU B CA 1
ATOM 5577 C C . LEU B 1 227 ? 14.226 30.162 0.110 1.00 27.28 227 LEU B C 1
ATOM 5578 O O . LEU B 1 227 ? 14.705 29.958 1.219 1.00 32.41 227 LEU B O 1
ATOM 5583 N N . GLY B 1 228 ? 13.155 30.925 -0.075 1.00 28.13 228 GLY B N 1
ATOM 5584 C CA . GLY B 1 228 ? 12.423 31.509 1.040 1.00 31.23 228 GLY B CA 1
ATOM 5585 C C . GLY B 1 228 ? 13.108 32.710 1.676 1.00 37.81 228 GLY B C 1
ATOM 5586 O O . GLY B 1 228 ? 12.718 33.154 2.764 1.00 34.28 228 GLY B O 1
ATOM 5587 N N . ALA B 1 229 ? 14.138 33.243 1.013 1.00 29.09 229 ALA B N 1
ATOM 5588 C CA . ALA B 1 229 ? 14.899 34.369 1.577 1.00 27.62 229 ALA B CA 1
ATOM 5589 C C . ALA B 1 229 ? 14.302 35.713 1.136 1.00 27.10 229 ALA B C 1
ATOM 5590 O O . ALA B 1 229 ? 13.563 35.781 0.157 1.00 26.93 229 ALA B O 1
ATOM 5592 N N . PRO B 1 230 ? 14.620 36.794 1.858 1.00 24.03 230 PRO B N 1
ATOM 5593 C CA . PRO B 1 230 ? 14.200 38.095 1.339 1.00 30.62 230 PRO B CA 1
ATOM 5594 C C . PRO B 1 230 ? 14.907 38.373 0.015 1.00 30.56 230 PRO B C 1
ATOM 5595 O O . PRO B 1 230 ? 16.059 37.983 -0.164 1.00 26.84 230 PRO B O 1
ATOM 5599 N N . VAL B 1 231 ? 14.207 39.028 -0.893 1.00 24.96 231 VAL B N 1
ATOM 5600 C CA . VAL B 1 231 ? 14.738 39.345 -2.225 1.00 26.72 231 VAL B CA 1
ATOM 5601 C C . VAL B 1 231 ? 14.835 40.862 -2.405 1.00 26.11 231 VAL B C 1
ATOM 5602 O O . VAL B 1 231 ? 13.809 41.532 -2.438 1.00 23.45 231 VAL B O 1
ATOM 5606 N N . HIS B 1 232 ? 16.060 41.399 -2.489 1.00 22.04 232 HIS B N 1
ATOM 5607 C CA . HIS B 1 232 ? 16.271 42.807 -2.832 1.00 22.33 232 HIS B CA 1
ATOM 5608 C C . HIS B 1 232 ? 16.413 43.030 -4.331 1.00 29.87 232 HIS B C 1
ATOM 5609 O O . HIS B 1 232 ? 16.798 42.124 -5.063 1.00 28.42 232 HIS B O 1
ATOM 5616 N N . ALA B 1 233 ? 16.111 44.235 -4.784 1.00 29.79 233 ALA B N 1
ATOM 5617 C CA . ALA B 1 233 ? 16.425 44.622 -6.146 1.00 25.56 233 ALA B CA 1
ATOM 5618 C C . ALA B 1 233 ? 17.697 45.473 -6.130 1.00 28.98 233 ALA B C 1
ATOM 5619 O O . ALA B 1 233 ? 18.160 45.901 -5.075 1.00 24.50 233 ALA B O 1
ATOM 5621 N N . SER B 1 234 ? 18.249 45.737 -7.309 1.00 28.84 234 SER B N 1
ATOM 5622 C CA . SER B 1 234 ? 19.377 46.645 -7.436 1.00 30.07 234 SER B CA 1
ATOM 5623 C C . SER B 1 234 ? 18.977 48.044 -7.004 1.00 27.85 234 SER B C 1
ATOM 5624 O O . SER B 1 234 ? 17.834 48.466 -7.213 1.00 22.38 234 SER B O 1
ATOM 5627 N N . ALA B 1 235 ? 19.914 48.775 -6.413 1.00 21.58 235 ALA B N 1
ATOM 5628 C CA . ALA B 1 235 ? 19.733 50.222 -6.291 1.00 24.13 235 ALA B CA 1
ATOM 5629 C C . ALA B 1 235 ? 19.735 50.813 -7.705 1.00 27.98 235 ALA B C 1
ATOM 5630 O O . ALA B 1 235 ? 20.366 50.261 -8.622 1.00 29.37 235 ALA B O 1
ATOM 5632 N N . LEU B 1 236 ? 19.053 51.928 -7.900 1.00 27.58 236 LEU B N 1
ATOM 5633 C CA . LEU B 1 236 ? 19.171 52.629 -9.169 1.00 25.95 236 LEU B CA 1
ATOM 5634 C C . LEU B 1 236 ? 18.965 51.691 -10.368 1.00 23.10 236 LEU B C 1
ATOM 5635 O O . LEU B 1 236 ? 19.797 51.647 -11.292 1.00 27.99 236 LEU B O 1
ATOM 5640 N N . PRO B 1 237 ? 17.872 50.925 -10.354 1.00 26.06 237 PRO B N 1
ATOM 5641 C CA . PRO B 1 237 ? 17.650 49.893 -11.365 1.00 20.73 237 PRO B CA 1
ATOM 5642 C C . PRO B 1 237 ? 17.357 50.496 -12.733 1.00 25.88 237 PRO B C 1
ATOM 5643 O O . PRO B 1 237 ? 16.603 51.468 -12.802 1.00 28.22 237 PRO B O 1
ATOM 5647 N N . ASP B 1 238 ? 17.961 49.962 -13.800 1.00 20.60 238 ASP B N 1
ATOM 5648 C CA . ASP B 1 238 ? 17.522 50.306 -15.150 1.00 18.30 238 ASP B CA 1
ATOM 5649 C C . ASP B 1 238 ? 16.470 49.293 -15.628 1.00 24.18 238 ASP B C 1
ATOM 5650 O O . ASP B 1 238 ? 15.787 49.533 -16.602 1.00 21.44 238 ASP B O 1
ATOM 5655 N N . ARG B 1 239 ? 16.367 48.151 -14.936 1.00 23.02 239 ARG B N 1
ATOM 5656 C CA . ARG B 1 239 ? 15.275 47.195 -15.136 1.00 22.88 239 ARG B CA 1
ATOM 5657 C C . ARG B 1 239 ? 14.861 46.650 -13.778 1.00 22.17 239 ARG B C 1
ATOM 5658 O O . ARG B 1 239 ? 15.653 46.686 -12.823 1.00 23.51 239 ARG B O 1
ATOM 5666 N N . MET B 1 240 ? 13.616 46.185 -13.682 1.00 22.38 240 MET B N 1
ATOM 5667 C CA . MET B 1 240 ? 13.150 45.474 -12.484 1.00 18.69 240 MET B CA 1
ATOM 5668 C C . MET B 1 240 ? 12.771 44.052 -12.835 1.00 21.99 240 MET B C 1
ATOM 5669 O O . MET B 1 240 ? 12.057 43.827 -13.807 1.00 23.05 240 MET B O 1
ATOM 5674 N N . SER B 1 241 ? 13.260 43.103 -12.039 1.00 23.34 241 SER B N 1
ATOM 5675 C CA . SER B 1 241 ? 13.320 41.708 -12.454 1.00 29.72 241 SER B CA 1
ATOM 5676 C C . SER B 1 241 ? 12.524 40.788 -11.520 1.00 30.58 241 SER B C 1
ATOM 5677 O O . SER B 1 241 ? 12.504 39.574 -11.712 1.00 27.87 241 SER B O 1
ATOM 5680 N N . PHE B 1 242 ? 11.879 41.358 -10.508 1.00 29.10 242 PHE B N 1
ATOM 5681 C CA . PHE B 1 242 ? 11.140 40.557 -9.515 1.00 26.43 242 PHE B CA 1
ATOM 5682 C C . PHE B 1 242 ? 9.935 41.374 -9.047 1.00 26.46 242 PHE B C 1
ATOM 5683 O O . PHE B 1 242 ? 10.085 42.552 -8.745 1.00 26.04 242 PHE B O 1
ATOM 5691 N N . PRO B 1 243 ? 8.752 40.744 -8.961 1.00 29.81 243 PRO B N 1
ATOM 5692 C CA . PRO B 1 243 ? 7.500 41.470 -8.659 1.00 28.93 243 PRO B CA 1
ATOM 5693 C C . PRO B 1 243 ? 7.590 42.215 -7.334 1.00 27.59 243 PRO B C 1
ATOM 5694 O O . PRO B 1 243 ? 7.965 41.656 -6.299 1.00 26.47 243 PRO B O 1
ATOM 5698 N N . GLU B 1 244 ? 7.312 43.512 -7.380 1.00 26.93 244 GLU B N 1
ATOM 5699 C CA . GLU B 1 244 ? 7.555 44.342 -6.211 1.00 31.68 244 GLU B CA 1
ATOM 5700 C C . GLU B 1 244 ? 6.426 44.225 -5.163 1.00 27.46 244 GLU B C 1
ATOM 5701 O O . GLU B 1 244 ? 6.525 44.783 -4.061 1.00 25.59 244 GLU B O 1
ATOM 5707 N N . ASP B 1 245 ? 5.353 43.527 -5.530 1.00 25.74 245 ASP B N 1
ATOM 5708 C CA . ASP B 1 245 ? 4.274 43.182 -4.592 1.00 34.24 245 ASP B CA 1
ATOM 5709 C C . ASP B 1 245 ? 4.436 41.770 -4.018 1.00 39.37 245 ASP B C 1
ATOM 5710 O O . ASP B 1 245 ? 3.557 41.297 -3.330 1.00 30.58 245 ASP B O 1
ATOM 5715 N N . HIS B 1 246 ? 5.550 41.094 -4.307 1.00 35.21 246 HIS B N 1
ATOM 5716 C CA . HIS B 1 246 ? 5.796 39.758 -3.760 1.00 28.32 246 HIS B CA 1
ATOM 5717 C C . HIS B 1 246 ? 6.102 39.776 -2.260 1.00 28.50 246 HIS B C 1
ATOM 5718 O O . HIS B 1 246 ? 6.848 40.641 -1.796 1.00 27.64 246 HIS B O 1
ATOM 5725 N N . PRO B 1 247 ? 5.572 38.783 -1.503 1.00 27.71 247 PRO B N 1
ATOM 5726 C CA . PRO B 1 247 ? 5.753 38.744 -0.038 1.00 26.78 247 PRO B CA 1
ATOM 5727 C C . PRO B 1 247 ? 7.230 38.704 0.341 1.00 34.62 247 PRO B C 1
ATOM 5728 O O . PRO B 1 247 ? 7.587 39.167 1.429 1.00 28.46 247 PRO B O 1
ATOM 5732 N N . LEU B 1 248 ? 8.080 38.150 -0.529 1.00 26.61 248 LEU B N 1
ATOM 5733 C CA . LEU B 1 248 ? 9.506 38.087 -0.215 1.00 33.38 248 LEU B CA 1
ATOM 5734 C C . LEU B 1 248 ? 10.268 39.376 -0.556 1.00 28.04 248 LEU B C 1
ATOM 5735 O O . LEU B 1 248 ? 11.439 39.513 -0.199 1.00 27.13 248 LEU B O 1
ATOM 5740 N N . TYR B 1 249 ? 9.620 40.311 -1.256 1.00 27.27 249 TYR B N 1
ATOM 5741 C CA . TYR B 1 249 ? 10.340 41.490 -1.758 1.00 28.00 249 TYR B CA 1
ATOM 5742 C C . TYR B 1 249 ? 10.768 42.415 -0.641 1.00 32.63 249 TYR B C 1
ATOM 5743 O O . TYR B 1 249 ? 9.957 42.815 0.177 1.00 33.76 249 TYR B O 1
ATOM 5752 N N . ALA B 1 250 ? 12.049 42.749 -0.606 1.00 28.06 250 ALA B N 1
ATOM 5753 C CA . ALA B 1 250 ? 12.562 43.629 0.400 1.00 19.38 250 ALA B CA 1
ATOM 5754 C C . ALA B 1 250 ? 12.993 44.997 -0.142 1.00 27.07 250 ALA B C 1
ATOM 5755 O O . ALA B 1 250 ? 13.631 45.790 0.571 1.00 26.99 250 ALA B O 1
ATOM 5757 N N . GLY B 1 251 ? 12.677 45.267 -1.402 1.00 25.30 251 GLY B N 1
ATOM 5758 C CA . GLY B 1 251 ? 12.961 46.569 -1.979 1.00 26.61 251 GLY B CA 1
ATOM 5759 C C . GLY B 1 251 ? 14.390 46.686 -2.492 1.00 35.65 251 GLY B C 1
ATOM 5760 O O . GLY B 1 251 ? 15.183 45.758 -2.353 1.00 28.63 251 GLY B O 1
ATOM 5761 N N . PRO B 1 252 ? 14.729 47.837 -3.082 1.00 27.35 252 PRO B N 1
ATOM 5762 C CA . PRO B 1 252 ? 16.080 48.066 -3.603 1.00 27.51 252 PRO B CA 1
ATOM 5763 C C . PRO B 1 252 ? 17.103 48.151 -2.486 1.00 28.35 252 PRO B C 1
ATOM 5764 O O . PRO B 1 252 ? 16.800 48.617 -1.403 1.00 29.89 252 PRO B O 1
ATOM 5768 N N . LEU B 1 253 ? 18.318 47.695 -2.752 1.00 28.51 253 LEU B N 1
ATOM 5769 C CA . LEU B 1 253 ? 19.442 47.925 -1.843 1.00 29.90 253 LEU B CA 1
ATOM 5770 C C . LEU B 1 253 ? 19.713 49.417 -1.702 1.00 22.86 253 LEU B C 1
ATOM 5771 O O . LEU B 1 253 ? 19.374 50.205 -2.594 1.00 25.94 253 LEU B O 1
ATOM 5776 N N . PRO B 1 254 ? 20.343 49.813 -0.589 1.00 27.04 254 PRO B N 1
ATOM 5777 C CA . PRO B 1 254 ? 20.872 51.173 -0.491 1.00 27.76 254 PRO B CA 1
ATOM 5778 C C . PRO B 1 254 ? 21.944 51.392 -1.568 1.00 31.74 254 PRO B C 1
ATOM 5779 O O . PRO B 1 254 ? 22.446 50.417 -2.142 1.00 21.80 254 PRO B O 1
ATOM 5783 N N . MET B 1 255 ? 22.318 52.650 -1.796 1.00 20.38 255 MET B N 1
ATOM 5784 C CA . MET B 1 255 ? 23.234 52.997 -2.870 1.00 27.58 255 MET B CA 1
ATOM 5785 C C . MET B 1 255 ? 24.590 53.456 -2.371 1.00 30.00 255 MET B C 1
ATOM 5786 O O . MET B 1 255 ? 25.347 54.062 -3.124 1.00 25.19 255 MET B O 1
ATOM 5791 N N . THR B 1 256 ? 24.902 53.172 -1.108 1.00 23.33 256 THR B N 1
ATOM 5792 C CA . THR B 1 256 ? 26.227 53.505 -0.573 1.00 25.23 256 THR B CA 1
ATOM 5793 C C . THR B 1 256 ? 26.887 52.263 0.035 1.00 24.55 256 THR B C 1
ATOM 5794 O O . THR B 1 256 ? 26.214 51.278 0.367 1.00 23.11 256 THR B O 1
ATOM 5798 N N . ILE B 1 257 ? 28.201 52.323 0.197 1.00 23.42 257 ILE B N 1
ATOM 5799 C CA . ILE B 1 257 ? 28.942 51.241 0.844 1.00 25.47 257 ILE B CA 1
ATOM 5800 C C . ILE B 1 257 ? 28.435 51.017 2.288 1.00 29.23 257 ILE B C 1
ATOM 5801 O O . ILE B 1 257 ? 28.056 49.897 2.654 1.00 27.11 257 ILE B O 1
ATOM 5806 N N . ALA B 1 258 ? 28.380 52.088 3.085 1.00 25.70 258 ALA B N 1
ATOM 5807 C CA . ALA B 1 258 ? 27.923 51.972 4.482 1.00 26.00 258 ALA B CA 1
ATOM 5808 C C . ALA B 1 258 ? 26.493 51.454 4.548 1.00 26.80 258 ALA B C 1
ATOM 5809 O O . ALA B 1 258 ? 26.143 50.657 5.426 1.00 30.98 258 ALA B O 1
ATOM 5811 N N . GLY B 1 259 ? 25.652 51.898 3.622 1.00 24.69 259 GLY B N 1
ATOM 5812 C CA . GLY B 1 259 ? 24.251 51.487 3.640 1.00 27.62 259 GLY B CA 1
ATOM 5813 C C . GLY B 1 259 ? 24.036 50.012 3.310 1.00 29.97 259 GLY B C 1
ATOM 5814 O O . GLY B 1 259 ? 23.277 49.302 3.974 1.00 31.15 259 GLY B O 1
ATOM 5815 N N . VAL B 1 260 ? 24.695 49.551 2.256 1.00 27.33 260 VAL B N 1
ATOM 5816 C CA . VAL B 1 260 ? 24.662 48.134 1.907 1.00 29.10 260 VAL B CA 1
ATOM 5817 C C . VAL B 1 260 ? 25.279 47.264 3.001 1.00 22.01 260 VAL B C 1
ATOM 5818 O O . VAL B 1 260 ? 24.732 46.207 3.336 1.00 28.18 260 VAL B O 1
ATOM 5822 N N . GLU B 1 261 ? 26.408 47.713 3.559 1.00 26.57 261 GLU B N 1
ATOM 5823 C CA . GLU B 1 261 ? 27.025 47.012 4.686 1.00 30.43 261 GLU B CA 1
ATOM 5824 C C . GLU B 1 261 ? 26.008 46.735 5.808 1.00 32.70 261 GLU B C 1
ATOM 5825 O O . GLU B 1 261 ? 25.864 45.601 6.260 1.00 29.45 261 GLU B O 1
ATOM 5831 N N . GLN B 1 262 ? 25.299 47.781 6.240 1.00 27.95 262 GLN B N 1
ATOM 5832 C CA . GLN B 1 262 ? 24.272 47.659 7.270 1.00 29.02 262 GLN B CA 1
ATOM 5833 C C . GLN B 1 262 ? 23.085 46.815 6.819 1.00 32.99 262 GLN B C 1
ATOM 5834 O O . GLN B 1 262 ? 22.527 46.078 7.613 1.00 36.15 262 GLN B O 1
ATOM 5840 N N . ALA B 1 263 ? 22.701 46.900 5.549 1.00 30.93 263 ALA B N 1
ATOM 5841 C CA . ALA B 1 263 ? 21.543 46.118 5.084 1.00 28.31 263 ALA B CA 1
ATOM 5842 C C . ALA B 1 263 ? 21.844 44.622 5.007 1.00 30.66 263 ALA B C 1
ATOM 5843 O O . ALA B 1 263 ? 20.947 43.798 5.164 1.00 37.63 263 ALA B O 1
ATOM 5845 N N . VAL B 1 264 ? 23.097 44.259 4.749 1.00 30.08 264 VAL B N 1
ATOM 5846 C CA . VAL B 1 264 ? 23.397 42.836 4.595 1.00 28.54 264 VAL B CA 1
ATOM 5847 C C . VAL B 1 264 ? 23.956 42.192 5.877 1.00 30.10 264 VAL B C 1
ATOM 5848 O O . VAL B 1 264 ? 24.114 40.974 5.926 1.00 32.38 264 VAL B O 1
ATOM 5852 N N . SER B 1 265 ? 24.264 42.998 6.899 1.00 31.65 265 SER B N 1
ATOM 5853 C CA . SER B 1 265 ? 24.904 42.470 8.117 1.00 40.97 265 SER B CA 1
ATOM 5854 C C . SER B 1 265 ? 24.051 41.446 8.887 1.00 32.46 265 SER B C 1
ATOM 5855 O O . SER B 1 265 ? 24.584 40.635 9.640 1.00 38.18 265 SER B O 1
ATOM 5858 N N . ALA B 1 266 ? 22.738 41.472 8.680 1.00 30.05 266 ALA B N 1
ATOM 5859 C CA . ALA B 1 266 ? 21.844 40.494 9.289 1.00 34.07 266 ALA B CA 1
ATOM 5860 C C . ALA B 1 266 ? 21.965 39.125 8.643 1.00 43.76 266 ALA B C 1
ATOM 5861 O O . ALA B 1 266 ? 21.443 38.155 9.172 1.00 42.24 266 ALA B O 1
ATOM 5863 N N . TYR B 1 267 ? 22.602 39.048 7.474 1.00 30.71 267 TYR B N 1
ATOM 5864 C CA . TYR B 1 267 ? 22.625 37.797 6.717 1.00 25.98 267 TYR B CA 1
ATOM 5865 C C . TYR B 1 267 ? 23.989 37.137 6.753 1.00 27.08 267 TYR B C 1
ATOM 5866 O O . TYR B 1 267 ? 25.008 37.811 6.833 1.00 32.06 267 TYR B O 1
ATOM 5875 N N . ASP B 1 268 ? 24.022 35.808 6.708 1.00 28.99 268 ASP B N 1
ATOM 5876 C CA . ASP B 1 268 ? 25.310 35.142 6.673 1.00 29.41 268 ASP B CA 1
ATOM 5877 C C . ASP B 1 268 ? 25.761 34.893 5.225 1.00 31.39 268 ASP B C 1
ATOM 5878 O O . ASP B 1 268 ? 26.935 34.596 4.994 1.00 26.02 268 ASP B O 1
ATOM 5883 N N . LEU B 1 269 ? 24.835 35.021 4.261 1.00 25.16 269 LEU B N 1
ATOM 5884 C CA . LEU B 1 269 ? 25.173 34.835 2.843 1.00 27.83 269 LEU B CA 1
ATOM 5885 C C . LEU B 1 269 ? 24.293 35.703 1.941 1.00 28.11 269 LEU B C 1
ATOM 5886 O O . LEU B 1 269 ? 23.059 35.681 2.053 1.00 25.92 269 LEU B O 1
ATOM 5891 N N . VAL B 1 270 ? 24.936 36.485 1.070 1.00 27.88 270 VAL B N 1
ATOM 5892 C CA . VAL B 1 270 ? 24.222 37.262 0.050 1.00 20.78 270 VAL B CA 1
ATOM 5893 C C . VAL B 1 270 ? 24.431 36.596 -1.306 1.00 24.05 270 VAL B C 1
ATOM 5894 O O . VAL B 1 270 ? 25.570 36.353 -1.728 1.00 25.16 270 VAL B O 1
ATOM 5898 N N . VAL B 1 271 ? 23.330 36.258 -1.962 1.00 21.92 271 VAL B N 1
ATOM 5899 C CA . VAL B 1 271 ? 23.391 35.694 -3.293 1.00 22.27 271 VAL B CA 1
ATOM 5900 C C . VAL B 1 271 ? 22.983 36.750 -4.321 1.00 25.49 271 VAL B C 1
ATOM 5901 O O . VAL B 1 271 ? 21.829 37.155 -4.374 1.00 26.13 271 VAL B O 1
ATOM 5905 N N . VAL B 1 272 ? 23.940 37.208 -5.117 1.00 22.46 272 VAL B N 1
ATOM 5906 C CA . VAL B 1 272 ? 23.672 38.285 -6.068 1.00 23.09 272 VAL B CA 1
ATOM 5907 C C . VAL B 1 272 ? 23.613 37.773 -7.501 1.00 24.21 272 VAL B C 1
ATOM 5908 O O . VAL B 1 272 ? 24.634 37.344 -8.062 1.00 24.35 272 VAL B O 1
ATOM 5912 N N . VAL B 1 273 ? 22.429 37.827 -8.090 1.00 19.66 273 VAL B N 1
ATOM 5913 C CA . VAL B 1 273 ? 22.220 37.284 -9.423 1.00 22.67 273 VAL B CA 1
ATOM 5914 C C . VAL B 1 273 ? 21.834 38.412 -10.331 1.00 23.76 273 VAL B C 1
ATOM 5915 O O . VAL B 1 273 ? 20.816 39.052 -10.127 1.00 21.20 273 VAL B O 1
ATOM 5919 N N . GLY B 1 274 ? 22.664 38.701 -11.327 1.00 25.49 274 GLY B N 1
ATOM 5920 C CA . GLY B 1 274 ? 22.248 39.685 -12.315 1.00 19.02 274 GLY B CA 1
ATOM 5921 C C . GLY B 1 274 ? 22.254 41.135 -11.901 1.00 22.27 274 GLY B C 1
ATOM 5922 O O . GLY B 1 274 ? 21.660 41.970 -12.594 1.00 22.02 274 GLY B O 1
ATOM 5923 N N . ALA B 1 275 ? 22.933 41.427 -10.790 1.00 18.66 275 ALA B N 1
ATOM 5924 C CA . ALA B 1 275 ? 23.187 42.798 -10.306 1.00 21.31 275 ALA B CA 1
ATOM 5925 C C . ALA B 1 275 ? 24.686 42.946 -10.091 1.00 26.89 275 ALA B C 1
ATOM 5926 O O . ALA B 1 275 ? 25.391 41.957 -9.863 1.00 23.13 275 ALA B O 1
ATOM 5928 N N . GLU B 1 276 ? 25.169 44.176 -10.170 1.00 22.57 276 GLU B N 1
ATOM 5929 C CA . GLU B 1 276 ? 26.554 44.502 -9.843 1.00 22.94 276 GLU B CA 1
ATOM 5930 C C . GLU B 1 276 ? 26.774 44.318 -8.354 1.00 27.70 276 GLU B C 1
ATOM 5931 O O . GLU B 1 276 ? 25.827 44.297 -7.566 1.00 25.25 276 GLU B O 1
ATOM 5937 N N . VAL B 1 277 ? 28.033 44.179 -7.979 1.00 22.69 277 VAL B N 1
ATOM 5938 C CA . VAL B 1 277 ? 28.427 44.131 -6.591 1.00 24.86 277 VAL B CA 1
ATOM 5939 C C . VAL B 1 277 ? 29.303 45.339 -6.318 1.00 22.98 277 VAL B C 1
ATOM 5940 O O . VAL B 1 277 ? 30.499 45.268 -6.568 1.00 29.76 277 VAL B O 1
ATOM 5944 N N . PHE B 1 278 ? 28.737 46.478 -5.899 1.00 23.76 278 PHE B N 1
ATOM 5945 C CA . PHE B 1 278 ? 27.316 46.785 -5.933 1.00 26.72 278 PHE B CA 1
ATOM 5946 C C . PHE B 1 278 ? 27.192 48.113 -6.656 1.00 28.08 278 PHE B C 1
ATOM 5947 O O . PHE B 1 278 ? 28.155 48.861 -6.745 1.00 24.98 278 PHE B O 1
ATOM 5955 N N . ARG B 1 279 ? 26.004 48.424 -7.147 1.00 25.49 279 ARG B N 1
ATOM 5956 C CA . ARG B 1 279 ? 25.813 49.694 -7.819 1.00 24.53 279 ARG B CA 1
ATOM 5957 C C . ARG B 1 279 ? 25.795 50.821 -6.790 1.00 26.89 279 ARG B C 1
ATOM 5958 O O . ARG B 1 279 ? 24.729 51.207 -6.321 1.00 26.45 279 ARG B O 1
ATOM 5966 N N . TYR B 1 280 ? 26.968 51.336 -6.438 1.00 25.59 280 TYR B N 1
ATOM 5967 C CA . TYR B 1 280 ? 27.079 52.439 -5.487 1.00 25.82 280 TYR B CA 1
ATOM 5968 C C . TYR B 1 280 ? 27.112 53.751 -6.246 1.00 27.09 280 TYR B C 1
ATOM 5969 O O . TYR B 1 280 ? 27.640 53.805 -7.336 1.00 24.18 280 TYR B O 1
ATOM 5978 N N . TYR B 1 281 ? 26.511 54.777 -5.642 1.00 27.44 281 TYR B N 1
ATOM 5979 C CA . TYR B 1 281 ? 26.438 56.122 -6.203 1.00 30.36 281 TYR B CA 1
ATOM 5980 C C . TYR B 1 281 ? 27.244 57.090 -5.339 1.00 26.87 281 TYR B C 1
ATOM 5981 O O . TYR B 1 281 ? 28.453 57.222 -5.526 1.00 28.86 281 TYR B O 1
ATOM 5990 N N . PRO B 1 282 ? 26.592 57.762 -4.389 1.00 27.79 282 PRO B N 1
ATOM 5991 C CA . PRO B 1 282 ? 27.354 58.637 -3.477 1.00 30.55 282 PRO B CA 1
ATOM 5992 C C . PRO B 1 282 ? 28.283 57.833 -2.576 1.00 27.33 282 PRO B C 1
ATOM 5993 O O . PRO B 1 282 ? 28.064 56.630 -2.351 1.00 27.68 282 PRO B O 1
ATOM 5997 N N . TYR B 1 283 ? 29.341 58.484 -2.102 1.00 20.96 283 TYR B N 1
ATOM 5998 C CA . TYR B 1 283 ? 30.333 57.816 -1.275 1.00 31.82 283 TYR B CA 1
ATOM 5999 C C . TYR B 1 283 ? 30.019 57.994 0.215 1.00 31.11 283 TYR B C 1
ATOM 6000 O O . TYR B 1 283 ? 30.038 59.108 0.697 1.00 29.74 283 TYR B O 1
ATOM 6009 N N . VAL B 1 284 ? 29.716 56.899 0.915 1.00 28.29 284 VAL B N 1
ATOM 6010 C CA . VAL B 1 284 ? 29.645 56.901 2.371 1.00 23.31 284 VAL B CA 1
ATOM 6011 C C . VAL B 1 284 ? 30.465 55.712 2.816 1.00 29.58 284 VAL B C 1
ATOM 6012 O O . VAL B 1 284 ? 30.113 54.575 2.510 1.00 29.89 284 VAL B O 1
ATOM 6016 N N . PRO B 1 285 ? 31.577 55.977 3.526 1.00 24.74 285 PRO B N 1
ATOM 6017 C CA . PRO B 1 285 ? 32.573 54.939 3.795 1.00 29.17 285 PRO B CA 1
ATOM 6018 C C . PRO B 1 285 ? 32.057 53.822 4.701 1.00 33.77 285 PRO B C 1
ATOM 6019 O O . PRO B 1 285 ? 31.231 54.049 5.591 1.00 29.75 285 PRO B O 1
ATOM 6023 N N . GLY B 1 286 ? 32.541 52.615 4.430 1.00 27.49 286 GLY B N 1
ATOM 6024 C CA . GLY B 1 286 ? 32.200 51.426 5.196 1.00 29.78 286 GLY B CA 1
ATOM 6025 C C . GLY B 1 286 ? 33.020 50.242 4.697 1.00 33.69 286 GLY B C 1
ATOM 6026 O O . GLY B 1 286 ? 34.024 50.423 4.008 1.00 30.93 286 GLY B O 1
ATOM 6027 N N . GLU B 1 287 ? 32.577 49.036 5.030 1.00 29.10 287 GLU B N 1
ATOM 6028 C CA . GLU B 1 287 ? 33.174 47.813 4.530 1.00 35.85 287 GLU B CA 1
ATOM 6029 C C . GLU B 1 287 ? 32.277 47.360 3.391 1.00 29.94 287 GLU B C 1
ATOM 6030 O O . GLU B 1 287 ? 31.060 47.369 3.542 1.00 29.48 287 GLU B O 1
ATOM 6036 N N . TYR B 1 288 ? 32.868 46.961 2.268 1.00 25.17 288 TYR B N 1
ATOM 6037 C CA . TYR B 1 288 ? 32.096 46.383 1.174 1.00 26.79 288 TYR B CA 1
ATOM 6038 C C . TYR B 1 288 ? 31.192 45.282 1.701 1.00 30.85 288 TYR B C 1
ATOM 6039 O O . TYR B 1 288 ? 29.998 45.234 1.375 1.00 34.55 288 TYR B O 1
ATOM 6048 N N . LEU B 1 289 ? 31.766 44.404 2.525 1.00 28.41 289 LEU B N 1
ATOM 6049 C CA . LEU B 1 289 ? 31.025 43.305 3.142 1.00 34.61 289 LEU B CA 1
ATOM 6050 C C . LEU B 1 289 ? 31.445 43.219 4.577 1.00 32.72 289 LEU B C 1
ATOM 6051 O O . LEU B 1 289 ? 32.628 43.063 4.860 1.00 31.28 289 LEU B O 1
ATOM 6056 N N . PRO B 1 290 ? 30.483 43.254 5.487 1.00 29.47 290 PRO B N 1
ATOM 6057 C CA . PRO B 1 290 ? 30.827 43.081 6.909 1.00 34.01 290 PRO B CA 1
ATOM 6058 C C . PRO B 1 290 ? 31.262 41.642 7.233 1.00 32.84 290 PRO B C 1
ATOM 6059 O O . PRO B 1 290 ? 30.703 40.677 6.684 1.00 30.42 290 PRO B O 1
ATOM 6063 N N . GLU B 1 291 ? 32.259 41.511 8.107 1.00 35.04 291 GLU B N 1
ATOM 6064 C CA . GLU B 1 291 ? 32.700 40.215 8.617 1.00 42.09 291 GLU B CA 1
ATOM 6065 C C . GLU B 1 291 ? 31.522 39.362 9.095 1.00 31.81 291 GLU B C 1
ATOM 6066 O O . GLU B 1 291 ? 30.585 39.861 9.709 1.00 32.55 291 GLU B O 1
ATOM 6072 N N . GLY B 1 292 ? 31.538 38.082 8.754 1.00 34.97 292 GLY B N 1
ATOM 6073 C CA . GLY B 1 292 ? 30.389 37.246 9.054 1.00 28.71 292 GLY B CA 1
ATOM 6074 C C . GLY B 1 292 ? 29.386 37.123 7.911 1.00 40.39 292 GLY B C 1
ATOM 6075 O O . GLY B 1 292 ? 28.470 36.290 7.962 1.00 37.64 292 GLY B O 1
ATOM 6076 N N . THR B 1 293 ? 29.536 37.947 6.873 1.00 33.04 293 THR B N 1
ATOM 6077 C CA . THR B 1 293 ? 28.639 37.827 5.723 1.00 29.53 293 THR B CA 1
ATOM 6078 C C . THR B 1 293 ? 29.430 37.417 4.494 1.00 33.00 293 THR B C 1
ATOM 6079 O O . THR B 1 293 ? 30.342 38.134 4.087 1.00 31.53 293 THR B O 1
ATOM 6083 N N . ASP B 1 294 ? 29.106 36.269 3.910 1.00 31.65 294 ASP B N 1
ATOM 6084 C CA . ASP B 1 294 ? 29.745 35.861 2.651 1.00 31.09 294 ASP B CA 1
ATOM 6085 C C . ASP B 1 294 ? 28.909 36.309 1.452 1.00 29.33 294 ASP B C 1
ATOM 6086 O O . ASP B 1 294 ? 27.711 36.599 1.598 1.00 27.69 294 ASP B O 1
ATOM 6091 N N . LEU B 1 295 ? 29.531 36.355 0.272 1.00 24.89 295 LEU B N 1
ATOM 6092 C CA . LEU B 1 295 ? 28.819 36.746 -0.964 1.00 24.70 295 LEU B CA 1
ATOM 6093 C C . LEU B 1 295 ? 29.130 35.852 -2.179 1.00 23.70 295 LEU B C 1
ATOM 6094 O O . LEU B 1 295 ? 30.274 35.464 -2.404 1.00 23.91 295 LEU B O 1
ATOM 6099 N N . LEU B 1 296 ? 28.081 35.488 -2.915 1.00 25.13 296 LEU B N 1
ATOM 6100 C CA . LEU B 1 296 ? 28.197 34.802 -4.197 1.00 30.13 296 LEU B CA 1
ATOM 6101 C C . LEU B 1 296 ? 27.622 35.733 -5.263 1.00 25.09 296 LEU B C 1
ATOM 6102 O O . LEU B 1 296 ? 26.608 36.402 -5.023 1.00 23.76 296 LEU B O 1
ATOM 6107 N N . GLN B 1 297 ? 28.237 35.741 -6.442 1.00 22.29 297 GLN B N 1
ATOM 6108 C CA . GLN B 1 297 ? 27.787 36.599 -7.545 1.00 22.59 297 GLN B CA 1
ATOM 6109 C C . GLN B 1 297 ? 27.644 35.768 -8.812 1.00 23.13 297 GLN B C 1
ATOM 6110 O O . GLN B 1 297 ? 28.520 34.978 -9.141 1.00 21.80 297 GLN B O 1
ATOM 6116 N N . ILE B 1 298 ? 26.530 35.947 -9.519 1.00 19.59 298 ILE B N 1
ATOM 6117 C CA . ILE B 1 298 ? 26.305 35.240 -10.774 1.00 23.84 298 ILE B CA 1
ATOM 6118 C C . ILE B 1 298 ? 25.935 36.302 -11.795 1.00 21.17 298 ILE B C 1
ATOM 6119 O O . ILE B 1 298 ? 25.007 37.052 -11.573 1.00 21.29 298 ILE B O 1
ATOM 6124 N N . THR B 1 299 ? 26.670 36.371 -12.901 1.00 19.46 299 THR B N 1
ATOM 6125 C CA . THR B 1 299 ? 26.422 37.405 -13.903 1.00 19.77 299 THR B CA 1
ATOM 6126 C C . THR B 1 299 ? 26.827 36.901 -15.266 1.00 22.45 299 THR B C 1
ATOM 6127 O O . THR B 1 299 ? 27.705 36.023 -15.387 1.00 24.73 299 THR B O 1
ATOM 6131 N N . ALA B 1 300 ? 26.208 37.451 -16.302 1.00 19.87 300 ALA B N 1
ATOM 6132 C CA . ALA B 1 300 ? 26.580 37.069 -17.673 1.00 21.91 300 ALA B CA 1
ATOM 6133 C C . ALA B 1 300 ? 27.716 37.966 -18.159 1.00 29.05 300 ALA B C 1
ATOM 6134 O O . ALA B 1 300 ? 28.261 37.759 -19.244 1.00 23.25 300 ALA B O 1
ATOM 6136 N N . ASP B 1 301 ? 28.085 38.961 -17.349 1.00 22.23 301 ASP B N 1
ATOM 6137 C CA . ASP B 1 301 ? 29.106 39.920 -17.771 1.00 22.54 301 ASP B CA 1
ATOM 6138 C C . ASP B 1 301 ? 30.404 39.813 -16.972 1.00 21.54 301 ASP B C 1
ATOM 6139 O O . ASP B 1 301 ? 30.507 40.340 -15.873 1.00 23.22 301 ASP B O 1
ATOM 6144 N N . PRO B 1 302 ? 31.425 39.169 -17.561 1.00 18.09 302 PRO B N 1
ATOM 6145 C CA . PRO B 1 302 ? 32.701 38.953 -16.873 1.00 17.72 302 PRO B CA 1
ATOM 6146 C C . PRO B 1 302 ? 33.321 40.242 -16.329 1.00 19.16 302 PRO B C 1
ATOM 6147 O O . PRO B 1 302 ? 34.126 40.176 -15.400 1.00 22.78 302 PRO B O 1
ATOM 6151 N N . HIS B 1 303 ? 32.973 41.388 -16.916 1.00 23.57 303 HIS B N 1
ATOM 6152 C CA . HIS B 1 303 ? 33.487 42.638 -16.419 1.00 28.50 303 HIS B CA 1
ATOM 6153 C C . HIS B 1 303 ? 32.925 42.911 -15.011 1.00 25.66 303 HIS B C 1
ATOM 6154 O O . HIS B 1 303 ? 33.642 43.394 -14.114 1.00 24.84 303 HIS B O 1
ATOM 6161 N N . ARG B 1 304 ? 31.640 42.623 -14.832 1.00 22.16 304 ARG B N 1
ATOM 6162 C CA . ARG B 1 304 ? 30.972 42.829 -13.536 1.00 23.85 304 ARG B CA 1
ATOM 6163 C C . ARG B 1 304 ? 31.495 41.912 -12.424 1.00 28.19 304 ARG B C 1
ATOM 6164 O O . ARG B 1 304 ? 31.596 42.333 -11.267 1.00 23.99 304 ARG B O 1
ATOM 6172 N N . SER B 1 305 ? 31.840 40.672 -12.756 1.00 18.53 305 SER B N 1
ATOM 6173 C CA . SER B 1 305 ? 32.461 39.801 -11.750 1.00 21.29 305 SER B CA 1
ATOM 6174 C C . SER B 1 305 ? 33.909 40.223 -11.529 1.00 29.33 305 SER B C 1
ATOM 6175 O O . SER B 1 305 ? 34.434 40.099 -10.426 1.00 23.87 305 SER B O 1
ATOM 6178 N N . ALA B 1 306 ? 34.562 40.737 -12.578 1.00 22.14 306 ALA B N 1
ATOM 6179 C CA . ALA B 1 306 ? 35.974 41.123 -12.458 1.00 20.85 306 ALA B CA 1
ATOM 6180 C C . ALA B 1 306 ? 36.212 42.319 -11.551 1.00 24.69 306 ALA B C 1
ATOM 6181 O O . ALA B 1 306 ? 37.242 42.378 -10.875 1.00 22.87 306 ALA B O 1
ATOM 6183 N N . VAL B 1 307 ? 35.294 43.294 -11.577 1.00 22.45 307 VAL B N 1
ATOM 6184 C CA . VAL B 1 307 ? 35.482 44.518 -10.784 1.00 23.78 307 VAL B CA 1
ATOM 6185 C C . VAL B 1 307 ? 34.934 44.420 -9.347 1.00 20.62 307 VAL B C 1
ATOM 6186 O O . VAL B 1 307 ? 35.160 45.322 -8.565 1.00 23.78 307 VAL B O 1
ATOM 6190 N N . ALA B 1 308 ? 34.200 43.349 -9.030 1.00 21.66 308 ALA B N 1
ATOM 6191 C CA . ALA B 1 308 ? 33.568 43.199 -7.723 1.00 19.63 308 ALA B CA 1
ATOM 6192 C C . ALA B 1 308 ? 34.648 43.230 -6.648 1.00 20.11 308 ALA B C 1
ATOM 6193 O O . ALA B 1 308 ? 35.655 42.558 -6.785 1.00 19.69 308 ALA B O 1
ATOM 6195 N N . PRO B 1 309 ? 34.457 44.039 -5.581 1.00 24.27 309 PRO B N 1
ATOM 6196 C CA . PRO B 1 309 ? 35.494 44.154 -4.545 1.00 17.40 309 PRO B CA 1
ATOM 6197 C C . PRO B 1 309 ? 35.587 42.912 -3.657 1.00 23.93 309 PRO B C 1
ATOM 6198 O O . PRO B 1 309 ? 36.612 42.687 -3.003 1.00 19.29 309 PRO B O 1
ATOM 6202 N N . VAL B 1 310 ? 34.520 42.117 -3.631 1.00 19.51 310 VAL B N 1
ATOM 6203 C CA . VAL B 1 310 ? 34.446 40.986 -2.706 1.00 21.00 310 VAL B CA 1
ATOM 6204 C C . VAL B 1 310 ? 33.631 39.890 -3.356 1.00 22.29 310 VAL B C 1
ATOM 6205 O O . VAL B 1 310 ? 32.916 40.153 -4.326 1.00 23.59 310 VAL B O 1
ATOM 6209 N N . GLY B 1 311 ? 33.732 38.674 -2.810 1.00 25.33 311 GLY B N 1
ATOM 6210 C CA . GLY B 1 311 ? 32.836 37.578 -3.163 1.00 17.56 311 GLY B CA 1
ATOM 6211 C C . GLY B 1 311 ? 33.450 36.518 -4.055 1.00 27.13 311 GLY B C 1
ATOM 6212 O O . GLY B 1 311 ? 34.533 36.695 -4.637 1.00 22.67 311 GLY B O 1
ATOM 6213 N N . ASP B 1 312 ? 32.734 35.412 -4.188 1.00 25.46 312 ASP B N 1
ATOM 6214 C CA . ASP B 1 312 ? 33.052 34.412 -5.197 1.00 22.52 312 ASP B CA 1
ATOM 6215 C C . ASP B 1 312 ? 32.010 34.512 -6.293 1.00 23.83 312 ASP B C 1
ATOM 6216 O O . ASP B 1 312 ? 30.804 34.564 -6.015 1.00 22.63 312 ASP B O 1
ATOM 6221 N N . SER B 1 313 ? 32.467 34.519 -7.541 1.00 21.61 313 SER B N 1
ATOM 6222 C CA . SER B 1 313 ? 31.560 34.764 -8.650 1.00 21.12 313 SER B CA 1
ATOM 6223 C C . SER B 1 313 ? 31.623 33.646 -9.682 1.00 21.00 313 SER B C 1
ATOM 6224 O O . SER B 1 313 ? 32.591 32.891 -9.744 1.00 23.77 313 SER B O 1
ATOM 6227 N N . LEU B 1 314 ? 30.591 33.564 -10.512 1.00 23.00 314 LEU B N 1
ATOM 6228 C CA . LEU B 1 314 ? 30.653 32.723 -11.684 1.00 29.03 314 LEU B CA 1
ATOM 6229 C C . LEU B 1 314 ? 29.928 33.417 -12.829 1.00 22.37 314 LEU B C 1
ATOM 6230 O O . LEU B 1 314 ? 29.028 34.215 -12.602 1.00 23.93 314 LEU B O 1
ATOM 6235 N N . VAL B 1 315 ? 30.339 33.100 -14.046 1.00 21.81 315 VAL B N 1
ATOM 6236 C CA . VAL B 1 315 ? 29.794 33.730 -15.248 1.00 21.23 315 VAL B CA 1
ATOM 6237 C C . VAL B 1 315 ? 28.846 32.751 -15.882 1.00 24.15 315 VAL B C 1
ATOM 6238 O O . VAL B 1 315 ? 29.161 31.555 -15.990 1.00 22.59 315 VAL B O 1
ATOM 6242 N N . GLY B 1 316 ? 27.678 33.246 -16.271 1.00 19.91 316 GLY B N 1
ATOM 6243 C CA . GLY B 1 316 ? 26.713 32.428 -16.977 1.00 22.93 316 GLY B CA 1
ATOM 6244 C C . GLY B 1 316 ? 25.431 33.200 -17.128 1.00 24.12 316 GLY B C 1
ATOM 6245 O O . GLY B 1 316 ? 25.194 34.162 -16.384 1.00 24.29 316 GLY B O 1
ATOM 6246 N N . ASP B 1 317 ? 24.606 32.788 -18.080 1.00 18.96 317 ASP B N 1
ATOM 6247 C CA . ASP B 1 317 ? 23.286 33.375 -18.258 1.00 23.49 317 ASP B CA 1
ATOM 6248 C C . ASP B 1 317 ? 22.473 33.263 -16.968 1.00 23.66 317 ASP B C 1
ATOM 6249 O O . ASP B 1 317 ? 22.430 32.199 -16.359 1.00 22.84 317 ASP B O 1
ATOM 6254 N N . VAL B 1 318 ? 21.816 34.342 -16.545 1.00 22.08 318 VAL B N 1
ATOM 6255 C CA . VAL B 1 318 ? 21.216 34.326 -15.204 1.00 24.53 318 VAL B CA 1
ATOM 6256 C C . VAL B 1 318 ? 19.947 33.486 -15.204 1.00 23.23 318 VAL B C 1
ATOM 6257 O O . VAL B 1 318 ? 19.572 32.904 -14.193 1.00 25.03 318 VAL B O 1
ATOM 6261 N N . GLY B 1 319 ? 19.301 33.414 -16.361 1.00 20.11 319 GLY B N 1
ATOM 6262 C CA . GLY B 1 319 ? 18.123 32.579 -16.533 1.00 25.02 319 GLY B CA 1
ATOM 6263 C C . GLY B 1 319 ? 18.450 31.103 -16.387 1.00 23.35 319 GLY B C 1
ATOM 6264 O O . GLY B 1 319 ? 17.774 30.372 -15.658 1.00 28.06 319 GLY B O 1
ATOM 6265 N N . ILE B 1 320 ? 19.493 30.650 -17.075 1.00 27.54 320 ILE B N 1
ATOM 6266 C CA . ILE B 1 320 ? 19.936 29.270 -16.928 1.00 22.46 320 ILE B CA 1
ATOM 6267 C C . ILE B 1 320 ? 20.372 29.007 -15.489 1.00 25.32 320 ILE B C 1
ATOM 6268 O O . ILE B 1 320 ? 20.067 27.972 -14.912 1.00 24.79 320 ILE B O 1
ATOM 6273 N N . ALA B 1 321 ? 21.125 29.937 -14.911 1.00 23.69 321 ALA B N 1
ATOM 6274 C CA . ALA B 1 321 ? 21.609 29.751 -13.555 1.00 24.87 321 ALA B CA 1
ATOM 6275 C C . ALA B 1 321 ? 20.462 29.566 -12.568 1.00 24.28 321 ALA B C 1
ATOM 6276 O O . ALA B 1 321 ? 20.541 28.692 -11.722 1.00 28.46 321 ALA B O 1
ATOM 6278 N N . LEU B 1 322 ? 19.414 30.390 -12.684 1.00 23.49 322 LEU B N 1
ATOM 6279 C CA . LEU B 1 322 ? 18.299 30.379 -11.724 1.00 26.76 322 LEU B CA 1
ATOM 6280 C C . LEU B 1 322 ? 17.483 29.079 -11.795 1.00 25.64 322 LEU B C 1
ATOM 6281 O O . LEU B 1 322 ? 17.229 28.465 -10.771 1.00 25.66 322 LEU B O 1
ATOM 6286 N N . SER B 1 323 ? 17.107 28.662 -13.002 1.00 23.04 323 SER B N 1
ATOM 6287 C CA . SER B 1 323 ? 16.412 27.393 -13.218 1.00 30.99 323 SER B CA 1
ATOM 6288 C C . SER B 1 323 ? 17.200 26.239 -12.644 1.00 33.67 323 SER B C 1
ATOM 6289 O O . SER B 1 323 ? 16.650 25.366 -11.987 1.00 33.72 323 SER B O 1
ATOM 6292 N N . ARG B 1 324 ? 18.498 26.233 -12.910 1.00 29.27 324 ARG B N 1
ATOM 6293 C CA . ARG B 1 324 ? 19.339 25.150 -12.446 1.00 30.68 324 ARG B CA 1
ATOM 6294 C C . ARG B 1 324 ? 19.522 25.154 -10.914 1.00 33.56 324 ARG B C 1
ATOM 6295 O O . ARG B 1 324 ? 19.485 24.113 -10.269 1.00 31.00 324 ARG B O 1
ATOM 6303 N N . LEU B 1 325 ? 19.723 26.331 -10.340 1.00 26.54 325 LEU B N 1
ATOM 6304 C CA . LEU B 1 325 ? 19.842 26.469 -8.899 1.00 28.15 325 LEU B CA 1
ATOM 6305 C C . LEU B 1 325 ? 18.599 25.962 -8.171 1.00 24.88 325 LEU B C 1
ATOM 6306 O O . LEU B 1 325 ? 18.710 25.340 -7.133 1.00 31.59 325 LEU B O 1
ATOM 6311 N N . THR B 1 326 ? 17.427 26.267 -8.712 1.00 24.71 326 THR B N 1
ATOM 6312 C CA . THR B 1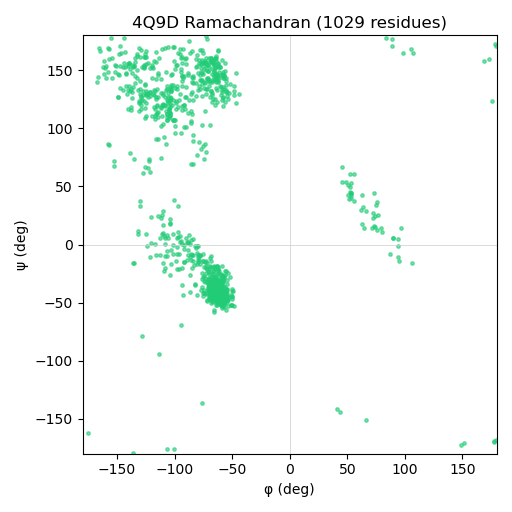 326 ? 16.186 25.744 -8.170 1.00 38.19 326 THR B CA 1
ATOM 6313 C C . THR B 1 326 ? 16.268 24.221 -8.015 1.00 39.27 326 THR B C 1
ATOM 6314 O O . THR B 1 326 ? 16.023 23.682 -6.938 1.00 35.49 326 THR B O 1
ATOM 6318 N N . GLU B 1 327 ? 16.640 23.536 -9.091 1.00 31.70 327 GLU B N 1
ATOM 6319 C CA . GLU B 1 327 ? 16.835 22.095 -9.028 1.00 34.18 327 GLU B CA 1
ATOM 6320 C C . GLU B 1 327 ? 17.908 21.673 -8.051 1.00 33.11 327 GLU B C 1
ATOM 6321 O O . GLU B 1 327 ? 17.744 20.655 -7.407 1.00 35.52 327 GLU B O 1
ATOM 6327 N N . LEU B 1 328 ? 18.983 22.451 -7.902 1.00 33.78 328 LEU B N 1
ATOM 6328 C CA . LEU B 1 328 ? 20.105 22.007 -7.064 1.00 34.15 328 LEU B CA 1
ATOM 6329 C C . LEU B 1 328 ? 19.929 22.239 -5.571 1.00 35.34 328 LEU B C 1
ATOM 6330 O O . LEU B 1 328 ? 20.419 21.449 -4.776 1.00 35.49 328 LEU B O 1
ATOM 6335 N N . ILE B 1 329 ? 19.274 23.331 -5.170 1.00 29.83 329 ILE B N 1
ATOM 6336 C CA . ILE B 1 329 ? 19.192 23.607 -3.742 1.00 31.19 329 ILE B CA 1
ATOM 6337 C C . ILE B 1 329 ? 18.145 22.729 -3.001 1.00 34.68 329 ILE B C 1
ATOM 6338 O O . ILE B 1 329 ? 17.140 22.290 -3.576 1.00 31.93 329 ILE B O 1
ATOM 6343 N N . ASP B 1 330 ? 18.407 22.493 -1.719 1.00 35.14 330 ASP B N 1
ATOM 6344 C CA . ASP B 1 330 ? 17.454 21.853 -0.825 1.00 36.98 330 ASP B CA 1
ATOM 6345 C C . ASP B 1 330 ? 16.309 22.800 -0.535 1.00 37.91 330 ASP B C 1
ATOM 6346 O O . ASP B 1 330 ? 16.494 24.017 -0.498 1.00 40.50 330 ASP B O 1
ATOM 6351 N N . THR B 1 331 ? 15.127 22.245 -0.310 1.00 47.15 331 THR B N 1
ATOM 6352 C CA . THR B 1 331 ? 14.046 23.005 0.312 1.00 44.17 331 THR B CA 1
ATOM 6353 C C . THR B 1 331 ? 14.462 23.292 1.760 1.00 43.78 331 THR B C 1
ATOM 6354 O O . THR B 1 331 ? 14.820 22.376 2.512 1.00 40.97 331 THR B O 1
ATOM 6358 N N . PRO B 1 332 ? 14.498 24.577 2.136 1.00 44.77 332 PRO B N 1
ATOM 6359 C CA . PRO B 1 332 ? 14.982 24.911 3.479 1.00 46.19 332 PRO B CA 1
ATOM 6360 C C . PRO B 1 332 ? 14.014 24.347 4.507 1.00 58.91 332 PRO B C 1
ATOM 6361 O O . PRO B 1 332 ? 12.812 24.243 4.223 1.00 44.29 332 PRO B O 1
ATOM 6365 N N . ASP B 1 333 ? 14.529 23.969 5.670 1.00 57.58 333 ASP B N 1
ATOM 6366 C CA . ASP B 1 333 ? 13.671 23.479 6.739 1.00 71.56 333 ASP B CA 1
ATOM 6367 C C . ASP B 1 333 ? 13.134 24.650 7.526 1.00 80.76 333 ASP B C 1
ATOM 6368 O O . ASP B 1 333 ? 13.893 25.362 8.205 1.00 71.31 333 ASP B O 1
ATOM 6373 N N . ASP B 1 334 ? 11.825 24.849 7.398 1.00 78.68 334 ASP B N 1
ATOM 6374 C CA . ASP B 1 334 ? 11.095 25.858 8.156 1.00 89.4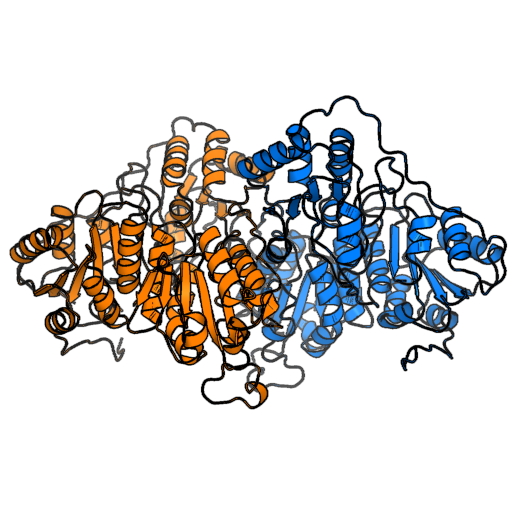8 334 ASP B CA 1
ATOM 6375 C C . ASP B 1 334 ? 11.796 27.218 8.202 1.00 88.54 334 ASP B C 1
ATOM 6376 O O . ASP B 1 334 ? 12.030 27.747 9.288 1.00 82.74 334 ASP B O 1
ATOM 6381 N N . ARG B 1 335 ? 12.143 27.778 7.042 1.00 80.18 335 ARG B N 1
ATOM 6382 C CA . ARG B 1 335 ? 12.765 29.111 7.010 1.00 71.94 335 ARG B CA 1
ATOM 6383 C C . ARG B 1 335 ? 11.751 30.164 7.452 1.00 63.22 335 ARG B C 1
ATOM 6384 O O . ARG B 1 335 ? 10.612 30.195 6.966 1.00 65.80 335 ARG B O 1
ATOM 6392 N N . VAL B 1 336 ? 12.165 31.011 8.388 1.00 52.81 336 VAL B N 1
ATOM 6393 C CA . VAL B 1 336 ? 11.313 32.108 8.860 1.00 84.73 336 VAL B CA 1
ATOM 6394 C C . VAL B 1 336 ? 11.017 33.160 7.778 1.00 76.88 336 VAL B C 1
ATOM 6395 O O . VAL B 1 336 ? 11.946 33.803 7.253 1.00 54.96 336 VAL B O 1
ATOM 6399 N N . PRO B 1 337 ? 9.720 33.344 7.456 1.00 72.70 337 PRO B N 1
ATOM 6400 C CA . PRO B 1 337 ? 9.258 34.366 6.511 1.00 65.59 337 PRO B CA 1
ATOM 6401 C C . PRO B 1 337 ? 9.883 35.717 6.821 1.00 52.44 337 PRO B C 1
ATOM 6402 O O . PRO B 1 337 ? 9.874 36.166 7.965 1.00 51.21 337 PRO B O 1
ATOM 6406 N N . PRO B 1 338 ? 10.466 36.352 5.805 1.00 49.84 338 PRO B N 1
ATOM 6407 C CA . PRO B 1 338 ? 11.041 37.674 6.059 1.00 39.99 338 PRO B CA 1
ATOM 6408 C C . PRO B 1 338 ? 9.938 38.647 6.506 1.00 39.65 338 PRO B C 1
ATOM 6409 O O . PRO B 1 338 ? 8.771 38.480 6.127 1.00 33.98 338 PRO B O 1
ATOM 6413 N N . LYS B 1 339 ? 10.315 39.599 7.353 1.00 41.17 339 LYS B N 1
ATOM 6414 C CA . LYS B 1 339 ? 9.453 40.696 7.772 1.00 45.02 339 LYS B CA 1
ATOM 6415 C C . LYS B 1 339 ? 8.930 41.395 6.530 1.00 41.57 339 LYS B C 1
ATOM 6416 O O . LYS B 1 339 ? 9.718 41.799 5.685 1.00 39.56 339 LYS B O 1
ATOM 6422 N N . PRO B 1 340 ? 7.600 41.532 6.401 1.00 39.38 340 PRO B N 1
ATOM 6423 C CA . PRO B 1 340 ? 7.044 42.156 5.195 1.00 39.42 340 PRO B CA 1
ATOM 6424 C C . PRO B 1 340 ? 7.556 43.585 4.943 1.00 37.96 340 PRO B C 1
ATOM 6425 O O . PRO B 1 340 ? 7.853 44.332 5.892 1.00 35.60 340 PRO B O 1
ATOM 6429 N N . LEU B 1 341 ? 7.709 43.933 3.663 1.00 34.37 341 LEU B N 1
ATOM 6430 C CA . LEU B 1 341 ? 8.104 45.277 3.280 1.00 39.25 341 LEU B CA 1
ATOM 6431 C C . LEU B 1 341 ? 6.895 46.195 3.424 1.00 32.23 341 LEU B C 1
ATOM 6432 O O . LEU B 1 341 ? 5.845 45.921 2.867 1.00 35.48 341 LEU B O 1
ATOM 6437 N N . VAL B 1 342 ? 7.049 47.297 4.137 1.00 31.81 342 VAL B N 1
ATOM 6438 C CA . VAL B 1 342 ? 5.932 48.223 4.309 1.00 39.70 342 VAL B CA 1
ATOM 6439 C C . VAL B 1 342 ? 6.276 49.576 3.704 1.00 31.51 342 VAL B C 1
ATOM 6440 O O . VAL B 1 342 ? 7.221 50.219 4.123 1.00 41.76 342 VAL B O 1
ATOM 6444 N N . ARG B 1 343 ? 5.502 49.992 2.712 1.00 31.41 343 ARG B N 1
ATOM 6445 C CA . ARG B 1 343 ? 5.678 51.307 2.113 1.00 40.59 343 ARG B CA 1
ATOM 6446 C C . ARG B 1 343 ? 5.000 52.377 2.965 1.00 50.88 343 ARG B C 1
ATOM 6447 O O . ARG B 1 343 ? 3.816 52.272 3.317 1.00 51.83 343 ARG B O 1
ATOM 6455 N N . GLN B 1 344 ? 5.756 53.409 3.298 1.00 52.61 344 GLN B N 1
ATOM 6456 C CA . GLN B 1 344 ? 5.192 54.513 4.036 1.00 60.09 344 GLN B CA 1
ATOM 6457 C C . GLN B 1 344 ? 4.291 55.317 3.110 1.00 45.36 344 GLN B C 1
ATOM 6458 O O . GLN B 1 344 ? 4.706 56.340 2.575 1.00 57.38 344 GLN B O 1
ATOM 6464 N N . ARG B 1 345 ? 3.066 54.833 2.893 1.00 43.65 345 ARG B N 1
ATOM 6465 C CA . ARG B 1 345 ? 2.101 55.570 2.078 1.00 38.85 345 ARG B CA 1
ATOM 6466 C C . ARG B 1 345 ? 1.284 56.512 2.963 1.00 49.47 345 ARG B C 1
ATOM 6467 O O . ARG B 1 345 ? 0.825 56.140 4.047 1.00 42.10 345 ARG B O 1
ATOM 6475 N N . HIS B 1 346 ? 1.107 57.733 2.486 1.00 38.39 346 HIS B N 1
ATOM 6476 C CA . HIS B 1 346 ? 0.094 58.627 3.001 1.00 34.08 346 HIS B CA 1
ATOM 6477 C C . HIS B 1 346 ? -0.334 59.482 1.813 1.00 36.28 346 HIS B C 1
ATOM 6478 O O . HIS B 1 346 ? 0.475 59.797 0.942 1.00 35.96 346 HIS B O 1
ATOM 6485 N N . SER B 1 347 ? -1.607 59.848 1.768 1.00 29.09 347 SER B N 1
ATOM 6486 C CA . SER B 1 347 ? -2.164 60.491 0.592 1.00 33.09 347 SER B CA 1
ATOM 6487 C C . SER B 1 347 ? -2.145 62.013 0.644 1.00 40.98 347 SER B C 1
ATOM 6488 O O . SER B 1 347 ? -2.475 62.602 1.668 1.00 38.34 347 SER B O 1
ATOM 6491 N N . ASP B 1 348 ? -1.760 62.646 -0.463 1.00 34.53 348 ASP B N 1
ATOM 6492 C CA . ASP B 1 348 ? -1.881 64.101 -0.602 1.00 32.14 348 ASP B CA 1
ATOM 6493 C C . ASP B 1 348 ? -2.939 64.453 -1.646 1.00 34.69 348 ASP B C 1
ATOM 6494 O O . ASP B 1 348 ? -2.913 65.529 -2.233 1.00 39.53 348 ASP B O 1
ATOM 6499 N N . ILE B 1 349 ? -3.855 63.529 -1.895 1.00 30.78 349 ILE B N 1
ATOM 6500 C CA . ILE B 1 349 ? -5.007 63.797 -2.761 1.00 41.21 349 ILE B CA 1
ATOM 6501 C C . ILE B 1 349 ? -6.194 64.147 -1.867 1.00 36.87 349 ILE B C 1
ATOM 6502 O O . ILE B 1 349 ? -6.396 63.487 -0.848 1.00 38.91 349 ILE B O 1
ATOM 6507 N N . PRO B 1 350 ? -6.973 65.179 -2.228 1.00 40.25 350 PRO B N 1
ATOM 6508 C CA . PRO B 1 350 ? -6.751 66.048 -3.390 1.00 28.16 350 PRO B CA 1
ATOM 6509 C C . PRO B 1 350 ? -5.788 67.181 -3.092 1.00 37.85 350 PRO B C 1
ATOM 6510 O O . PRO B 1 350 ? -5.459 67.468 -1.946 1.00 37.59 350 PRO B O 1
ATOM 6514 N N . SER B 1 351 ? -5.328 67.833 -4.147 1.00 32.94 351 SER B N 1
ATOM 6515 C CA . SER B 1 351 ? -4.335 68.876 -3.993 1.00 33.44 351 SER B CA 1
ATOM 6516 C C . SER B 1 351 ? -4.393 69.789 -5.218 1.00 33.65 351 SER B C 1
ATOM 6517 O O . SER B 1 351 ? -4.744 69.343 -6.319 1.00 33.28 351 SER B O 1
ATOM 6520 N N . THR B 1 352 ? -4.101 71.073 -5.035 1.00 33.44 352 THR B N 1
ATOM 6521 C CA . THR B 1 352 ? -4.003 71.946 -6.189 1.00 35.53 352 THR B CA 1
ATOM 6522 C C . THR B 1 352 ? -2.529 72.154 -6.549 1.00 32.45 352 THR B C 1
ATOM 6523 O O . THR B 1 352 ? -1.642 71.981 -5.714 1.00 32.20 352 THR B O 1
ATOM 6527 N N . ALA B 1 353 ? -2.275 72.529 -7.801 1.00 30.22 353 ALA B N 1
ATOM 6528 C CA . ALA B 1 353 ? -0.908 72.775 -8.247 1.00 34.77 353 ALA B CA 1
ATOM 6529 C C . ALA B 1 353 ? -0.426 74.059 -7.613 1.00 35.24 353 ALA B C 1
ATOM 6530 O O . ALA B 1 353 ? -1.194 75.001 -7.481 1.00 40.72 353 ALA B O 1
ATOM 6532 N N . PRO B 1 354 ? 0.855 74.107 -7.223 1.00 32.24 354 PRO B N 1
ATOM 6533 C CA . PRO B 1 354 ? 1.828 73.025 -7.375 1.00 36.89 354 PRO B CA 1
ATOM 6534 C C . PRO B 1 354 ? 1.670 72.006 -6.267 1.00 36.09 354 PRO B C 1
ATOM 6535 O O . PRO B 1 354 ? 1.450 72.361 -5.116 1.00 31.87 354 PRO B O 1
ATOM 6539 N N . MET B 1 355 ? 1.776 70.735 -6.630 1.00 32.20 355 MET B N 1
ATOM 6540 C CA . MET B 1 355 ? 1.542 69.648 -5.689 1.00 26.35 355 MET B CA 1
ATOM 6541 C C . MET B 1 355 ? 2.826 68.891 -5.353 1.00 33.40 355 MET B C 1
ATOM 6542 O O . MET B 1 355 ? 3.877 69.100 -5.978 1.00 31.27 355 MET B O 1
ATOM 6547 N N . THR B 1 356 ? 2.748 68.043 -4.332 1.00 25.50 356 THR B N 1
ATOM 6548 C CA . THR B 1 356 ? 3.861 67.189 -3.969 1.00 29.40 356 THR B CA 1
ATOM 6549 C C . THR B 1 356 ? 4.048 66.109 -5.048 1.00 26.71 356 THR B C 1
ATOM 6550 O O . THR B 1 356 ? 3.094 65.710 -5.721 1.00 26.06 356 THR B O 1
ATOM 6554 N N . SER B 1 357 ? 5.265 65.614 -5.207 1.00 27.49 357 SER B N 1
ATOM 6555 C CA . SER B 1 357 ? 5.448 64.449 -6.079 1.00 29.63 357 SER B CA 1
ATOM 6556 C C . SER B 1 357 ? 4.666 63.235 -5.545 1.00 28.05 357 SER B C 1
ATOM 6557 O O . SER B 1 357 ? 4.231 62.358 -6.305 1.00 29.85 357 SER B O 1
ATOM 6560 N N . ASN B 1 358 ? 4.479 63.189 -4.233 1.00 25.35 358 ASN B N 1
ATOM 6561 C CA . ASN B 1 358 ? 3.664 62.138 -3.628 1.00 25.67 358 ASN B CA 1
ATOM 6562 C C . ASN B 1 358 ? 2.221 62.152 -4.174 1.00 29.25 358 ASN B C 1
ATOM 6563 O O . ASN B 1 358 ? 1.658 61.099 -4.503 1.00 27.87 358 ASN B O 1
ATOM 6568 N N . ALA B 1 359 ? 1.630 63.345 -4.300 1.00 28.29 359 ALA B N 1
ATOM 6569 C CA . ALA B 1 359 ? 0.307 63.477 -4.915 1.00 27.03 359 ALA B CA 1
ATOM 6570 C C . ALA B 1 359 ? 0.315 62.968 -6.349 1.00 31.66 359 ALA B C 1
ATOM 6571 O O . ALA B 1 359 ? -0.581 62.243 -6.757 1.00 29.94 359 ALA B O 1
ATOM 6573 N N . VAL B 1 360 ? 1.324 63.374 -7.122 1.00 33.02 360 VAL B N 1
ATOM 6574 C CA . VAL B 1 360 ? 1.399 63.026 -8.543 1.00 26.75 360 VAL B CA 1
ATOM 6575 C C . VAL B 1 360 ? 1.430 61.524 -8.754 1.00 22.73 360 VAL B C 1
ATOM 6576 O O . VAL B 1 360 ? 0.708 60.998 -9.591 1.00 25.47 360 VAL B O 1
ATOM 6580 N N . TYR B 1 361 ? 2.300 60.830 -8.016 1.00 27.46 361 TYR B N 1
ATOM 6581 C CA . TYR B 1 361 ? 2.430 59.382 -8.209 1.00 29.56 361 TYR B CA 1
ATOM 6582 C C . TYR B 1 361 ? 1.217 58.598 -7.725 1.00 29.37 361 TYR B C 1
ATOM 6583 O O . TYR B 1 361 ? 0.884 57.561 -8.295 1.00 27.77 361 TYR B O 1
ATOM 6592 N N . GLU B 1 362 ? 0.525 59.100 -6.701 1.00 27.54 362 GLU B N 1
ATOM 6593 C CA . GLU B 1 362 ? -0.685 58.393 -6.251 1.00 23.60 362 GLU B CA 1
ATOM 6594 C C . GLU B 1 362 ? -1.762 58.518 -7.285 1.00 20.46 362 GLU B C 1
ATOM 6595 O O . GLU B 1 362 ? -2.405 57.539 -7.629 1.00 25.44 362 GLU B O 1
ATOM 6601 N N . VAL B 1 363 ? -1.955 59.723 -7.820 1.00 25.46 363 VAL B N 1
ATOM 6602 C CA . VAL B 1 363 ? -2.885 59.862 -8.939 1.00 25.39 363 VAL B CA 1
ATOM 6603 C C . VAL B 1 363 ? -2.531 58.923 -10.097 1.00 29.41 363 VAL B C 1
ATOM 6604 O O . VAL B 1 363 ? -3.406 58.307 -10.701 1.00 28.18 363 VAL B O 1
ATOM 6608 N N . LEU B 1 364 ? -1.243 58.805 -10.416 1.00 32.19 364 LEU B N 1
ATOM 6609 C CA . LEU B 1 364 ? -0.831 57.901 -11.508 1.00 28.87 364 LEU B CA 1
ATOM 6610 C C . LEU B 1 364 ? -1.204 56.456 -11.193 1.00 23.72 364 LEU B C 1
ATOM 6611 O O . LEU B 1 364 ? -1.714 55.720 -12.056 1.00 28.88 364 LEU B O 1
ATOM 6616 N N . SER B 1 365 ? -0.948 56.038 -9.953 1.00 25.64 365 SER B N 1
ATOM 6617 C CA . SER B 1 365 ? -1.265 54.652 -9.586 1.00 30.93 365 SER B CA 1
ATOM 6618 C C . SER B 1 365 ? -2.768 54.376 -9.655 1.00 28.94 365 SER B C 1
ATOM 6619 O O . SER B 1 365 ? -3.191 53.259 -9.973 1.00 33.29 365 SER B O 1
ATOM 6622 N N . ASN B 1 366 ? -3.585 55.386 -9.387 1.00 28.52 366 ASN B N 1
ATOM 6623 C CA . ASN B 1 366 ? -5.039 55.179 -9.519 1.00 32.53 366 ASN B CA 1
ATOM 6624 C C . ASN B 1 366 ? -5.492 54.945 -10.949 1.00 35.68 366 ASN B C 1
ATOM 6625 O O . ASN B 1 366 ? -6.488 54.251 -11.176 1.00 34.99 366 ASN B O 1
ATOM 6630 N N . VAL B 1 367 ? -4.796 55.548 -11.919 1.00 35.27 367 VAL B N 1
ATOM 6631 C CA . VAL B 1 367 ? -5.248 55.432 -13.322 1.00 33.58 367 VAL B CA 1
ATOM 6632 C C . VAL B 1 367 ? -4.359 54.568 -14.235 1.00 34.07 367 VAL B C 1
ATOM 6633 O O . VAL B 1 367 ? -4.766 54.191 -15.330 1.00 31.89 367 VAL B O 1
ATOM 6637 N N . LYS B 1 368 ? -3.137 54.274 -13.809 1.00 32.35 368 LYS B N 1
ATOM 6638 C CA . LYS B 1 368 ? -2.250 53.482 -14.657 1.00 35.14 368 LYS B CA 1
ATOM 6639 C C . LYS B 1 368 ? -2.823 52.104 -15.012 1.00 23.18 368 LYS B C 1
ATOM 6640 O O . LYS B 1 368 ? -3.170 51.312 -14.127 1.00 29.48 368 LYS B O 1
ATOM 6646 N N . PRO B 1 369 ? -2.931 51.796 -16.314 1.00 28.90 369 PRO B N 1
ATOM 6647 C CA . PRO B 1 369 ? -3.350 50.433 -16.658 1.00 22.90 369 PRO B CA 1
ATOM 6648 C C . PRO B 1 369 ? -2.363 49.433 -16.065 1.00 34.98 369 PRO B C 1
ATOM 6649 O O . PRO B 1 369 ? -1.155 49.692 -15.953 1.00 30.95 369 PRO B O 1
ATOM 6653 N N . ASP B 1 370 ? -2.891 48.279 -15.682 1.00 28.84 370 ASP B N 1
ATOM 6654 C CA . ASP B 1 370 ? -2.108 47.254 -15.037 1.00 34.23 370 ASP B CA 1
ATOM 6655 C C . ASP B 1 370 ? -0.929 46.751 -15.916 1.00 32.93 370 ASP B C 1
ATOM 6656 O O . ASP B 1 370 ? 0.135 46.425 -15.398 1.00 27.22 370 ASP B O 1
ATOM 6661 N N . ASP B 1 371 ? -1.115 46.711 -17.232 1.00 26.78 371 ASP B N 1
ATOM 6662 C CA . ASP B 1 371 ? -0.093 46.201 -18.149 1.00 32.28 371 ASP B CA 1
ATOM 6663 C C . ASP B 1 371 ? 0.758 47.310 -18.775 1.00 32.78 371 ASP B C 1
ATOM 6664 O O . ASP B 1 371 ? 1.492 47.047 -19.712 1.00 32.39 371 ASP B O 1
ATOM 6669 N N . ALA B 1 372 ? 0.649 48.541 -18.280 1.00 30.44 372 ALA B N 1
ATOM 6670 C CA . ALA B 1 372 ? 1.454 49.637 -18.810 1.00 30.76 372 ALA B CA 1
ATOM 6671 C C . ALA B 1 372 ? 2.947 49.458 -18.506 1.00 27.19 372 ALA B C 1
ATOM 6672 O O . ALA B 1 372 ? 3.325 48.852 -17.502 1.00 27.51 372 ALA B O 1
ATOM 6674 N N . ALA B 1 373 ? 3.798 49.991 -19.377 1.00 23.37 373 ALA B N 1
ATOM 6675 C CA . ALA B 1 373 ? 5.233 50.053 -19.078 1.00 24.82 373 ALA B CA 1
ATOM 6676 C C . ALA B 1 373 ? 5.525 51.401 -18.431 1.00 21.82 373 ALA B C 1
ATOM 6677 O O . ALA B 1 373 ? 4.937 52.429 -18.788 1.00 22.33 373 ALA B O 1
ATOM 6679 N N . VAL B 1 374 ? 6.427 51.405 -17.469 1.00 24.15 374 VAL B N 1
ATOM 6680 C CA . VAL B 1 374 ? 6.820 52.652 -16.848 1.00 19.88 374 VAL B CA 1
ATOM 6681 C C . VAL B 1 374 ? 8.256 52.986 -17.275 1.00 29.73 374 VAL B C 1
ATOM 6682 O O . VAL B 1 374 ? 9.129 52.118 -17.195 1.00 20.02 374 VAL B O 1
ATOM 6686 N N . VAL B 1 375 ? 8.490 54.223 -17.738 1.00 21.25 375 VAL B N 1
ATOM 6687 C CA . VAL B 1 375 ? 9.857 54.716 -17.980 1.00 19.09 375 VAL B CA 1
ATOM 6688 C C . VAL B 1 375 ? 10.150 55.802 -16.949 1.00 20.33 375 VAL B C 1
ATOM 6689 O O . VAL B 1 375 ? 9.346 56.714 -16.776 1.00 23.02 375 VAL B O 1
ATOM 6693 N N . MET B 1 376 ? 11.291 55.713 -16.264 1.00 21.52 376 MET B N 1
ATOM 6694 C CA . MET B 1 376 ? 11.556 56.612 -15.139 1.00 20.06 376 MET B CA 1
ATOM 6695 C C . MET B 1 376 ? 12.781 57.469 -15.402 1.00 24.56 376 MET B C 1
ATOM 6696 O O . MET B 1 376 ? 13.844 56.947 -15.726 1.00 19.71 376 MET B O 1
ATOM 6701 N N . GLU B 1 377 ? 12.629 58.777 -15.227 1.00 21.72 377 GLU B N 1
ATOM 6702 C CA . GLU B 1 377 ? 13.736 59.717 -15.339 1.00 24.25 377 GLU B CA 1
ATOM 6703 C C . GLU B 1 377 ? 13.440 60.933 -14.469 1.00 25.26 377 GLU B C 1
ATOM 6704 O O . GLU B 1 377 ? 13.177 62.022 -14.978 1.00 24.53 377 GLU B O 1
ATOM 6710 N N . SER B 1 378 ? 13.425 60.729 -13.159 1.00 31.53 378 SER B N 1
ATOM 6711 C CA . SER B 1 378 ? 13.106 61.793 -12.216 1.00 27.01 378 SER B CA 1
ATOM 6712 C C . SER B 1 378 ? 13.718 61.411 -10.885 1.00 30.83 378 SER B C 1
ATOM 6713 O O . SER B 1 378 ? 13.066 60.799 -10.039 1.00 28.91 378 SER B O 1
ATOM 6716 N N . THR B 1 379 ? 14.985 61.762 -10.714 1.00 33.76 379 THR B N 1
ATOM 6717 C CA . THR B 1 379 ? 15.772 61.243 -9.594 1.00 47.02 379 THR B CA 1
ATOM 6718 C C . THR B 1 379 ? 15.272 61.746 -8.240 1.00 37.59 379 THR B C 1
ATOM 6719 O O . THR B 1 379 ? 15.320 61.014 -7.248 1.00 42.14 379 THR B O 1
ATOM 6723 N N . SER B 1 380 ? 14.764 62.978 -8.209 1.00 31.12 380 SER B N 1
ATOM 6724 C CA . SER B 1 380 ? 14.202 63.523 -6.980 1.00 37.79 380 SER B CA 1
ATOM 6725 C C . SER B 1 380 ? 12.910 62.790 -6.587 1.00 37.20 380 SER B C 1
ATOM 6726 O O . SER B 1 380 ? 12.417 62.984 -5.488 1.00 42.13 380 SER B O 1
ATOM 6729 N N . THR B 1 381 ? 12.362 61.942 -7.462 1.00 31.48 381 THR B N 1
ATOM 6730 C CA . THR B 1 381 ? 11.109 61.261 -7.108 1.00 26.41 381 THR B CA 1
ATOM 6731 C C . THR B 1 381 ? 11.153 59.726 -7.089 1.00 28.00 381 THR B C 1
ATOM 6732 O O . THR B 1 381 ? 10.115 59.064 -7.189 1.00 26.28 381 THR B O 1
ATOM 6736 N N A MET B 1 382 ? 12.340 59.150 -6.930 0.50 28.07 382 MET B N 1
ATOM 6737 N N B MET B 1 382 ? 12.324 59.121 -6.989 0.50 28.07 382 MET B N 1
ATOM 6738 C CA A MET B 1 382 ? 12.433 57.690 -6.857 0.50 30.18 382 MET B CA 1
ATOM 6739 C CA B MET B 1 382 ? 12.456 57.683 -6.865 0.50 30.18 382 MET B CA 1
ATOM 6740 C C A MET B 1 382 ? 11.596 57.099 -5.707 0.50 32.46 382 MET B C 1
ATOM 6741 C C B MET B 1 382 ? 11.634 57.092 -5.698 0.50 32.46 382 MET B C 1
ATOM 6742 O O A MET B 1 382 ? 10.974 56.041 -5.858 0.50 28.08 382 MET B O 1
ATOM 6743 O O B MET B 1 382 ? 11.014 56.083 -5.867 0.50 28.08 382 MET B O 1
ATOM 6752 N N . LEU B 1 383 ? 11.567 57.786 -4.567 1.00 29.06 383 LEU B N 1
ATOM 6753 C CA . LEU B 1 383 ? 10.792 57.283 -3.419 1.00 33.61 383 LEU B CA 1
ATOM 6754 C C . LEU B 1 383 ? 9.319 57.182 -3.778 1.00 29.36 383 LEU B C 1
ATOM 6755 O O . LEU B 1 383 ? 8.670 56.192 -3.447 1.00 26.47 383 LEU B O 1
ATOM 6760 N N . ASP B 1 384 ? 8.811 58.179 -4.510 1.00 22.81 384 ASP B N 1
ATOM 6761 C CA . ASP B 1 384 ? 7.403 58.200 -4.926 1.00 25.13 384 ASP B CA 1
ATOM 6762 C C . ASP B 1 384 ? 7.050 57.078 -5.885 1.00 28.50 384 ASP B C 1
ATOM 6763 O O . ASP B 1 384 ? 5.965 56.508 -5.824 1.00 27.04 384 ASP B O 1
ATOM 6768 N N . LEU B 1 385 ? 7.964 56.775 -6.794 1.00 26.85 385 LEU B N 1
ATOM 6769 C CA . LEU B 1 385 ? 7.752 55.683 -7.732 1.00 27.08 385 LEU B CA 1
ATOM 6770 C C . LEU B 1 385 ? 7.699 54.383 -6.939 1.00 22.26 385 LEU B C 1
ATOM 6771 O O . LEU B 1 385 ? 6.826 53.550 -7.153 1.00 26.98 385 LEU B O 1
ATOM 6776 N N . PHE B 1 386 ? 8.662 54.214 -6.031 1.00 28.21 386 PHE B N 1
ATOM 6777 C CA . PHE B 1 386 ? 8.711 53.016 -5.209 1.00 30.95 386 PHE B CA 1
ATOM 6778 C C . PHE B 1 386 ? 7.411 52.848 -4.387 1.00 32.50 386 PHE B C 1
ATOM 6779 O O . PHE B 1 386 ? 6.824 51.755 -4.316 1.00 30.36 386 PHE B O 1
ATOM 6787 N N . THR B 1 387 ? 6.959 53.941 -3.783 1.00 29.74 387 THR B N 1
ATOM 6788 C CA . THR B 1 387 ? 5.774 53.910 -2.920 1.00 28.34 387 THR B CA 1
ATOM 6789 C C . THR B 1 387 ? 4.511 53.595 -3.684 1.00 34.60 387 THR B C 1
ATOM 6790 O O . THR B 1 387 ? 3.724 52.765 -3.258 1.00 28.46 387 THR B O 1
ATOM 6794 N N . TRP B 1 388 ? 4.334 54.229 -4.838 1.00 26.62 388 TRP B N 1
ATOM 6795 C CA . TRP B 1 388 ? 3.046 54.158 -5.523 1.00 27.90 388 TRP B CA 1
ATOM 6796 C C . TRP B 1 388 ? 2.994 53.323 -6.803 1.00 29.95 388 TRP B C 1
ATOM 6797 O O . TRP B 1 388 ? 1.908 52.936 -7.230 1.00 30.24 388 TRP B O 1
ATOM 6808 N N . LEU B 1 389 ? 4.133 53.061 -7.448 1.00 27.28 389 LEU B N 1
ATOM 6809 C CA . LEU B 1 389 ? 4.067 52.332 -8.721 1.00 28.36 389 LEU B CA 1
ATOM 6810 C C . LEU B 1 389 ? 4.944 51.096 -8.718 1.00 33.30 389 LEU B C 1
ATOM 6811 O O . LEU B 1 389 ? 5.927 51.029 -9.473 1.00 30.29 389 LEU B O 1
ATOM 6816 N N . PRO B 1 390 ? 4.590 50.103 -7.882 1.00 30.79 390 PRO B N 1
ATOM 6817 C CA . PRO B 1 390 ? 5.412 48.887 -7.876 1.00 26.39 390 PRO B CA 1
ATOM 6818 C C . PRO B 1 390 ? 5.350 48.215 -9.238 1.00 37.76 390 PRO B C 1
ATOM 6819 O O . PRO B 1 390 ? 4.312 48.240 -9.915 1.00 26.95 390 PRO B O 1
ATOM 6823 N N . THR B 1 391 ? 6.469 47.623 -9.638 1.00 27.70 391 THR B N 1
ATOM 6824 C CA . THR B 1 391 ? 6.507 46.889 -10.893 1.00 21.79 391 THR B CA 1
ATOM 6825 C C . THR B 1 391 ? 6.062 45.461 -10.624 1.00 21.35 391 THR B C 1
ATOM 6826 O O . THR B 1 391 ? 6.661 44.767 -9.792 1.00 29.08 391 THR B O 1
ATOM 6830 N N . THR B 1 392 ? 5.036 45.012 -11.347 1.00 25.69 392 THR B N 1
ATOM 6831 C CA . THR B 1 392 ? 4.449 43.709 -11.067 1.00 25.12 392 THR B CA 1
ATOM 6832 C C . THR B 1 392 ? 4.460 42.814 -12.306 1.00 26.99 392 THR B C 1
ATOM 6833 O O . THR B 1 392 ? 4.035 41.689 -12.233 1.00 33.24 392 THR B O 1
ATOM 6837 N N . HIS B 1 393 ? 4.956 43.318 -13.440 1.00 25.45 393 HIS B N 1
ATOM 6838 C CA . HIS B 1 393 ? 5.086 42.501 -14.643 1.00 27.18 393 HIS B CA 1
ATOM 6839 C C . HIS B 1 393 ? 6.512 42.549 -15.207 1.00 26.54 393 HIS B C 1
ATOM 6840 O O . HIS B 1 393 ? 7.230 43.543 -15.030 1.00 24.49 393 HIS B O 1
ATOM 6847 N N . PRO B 1 394 ? 6.924 41.492 -15.918 1.00 27.84 394 PRO B N 1
ATOM 6848 C CA . PRO B 1 394 ? 8.257 41.555 -16.545 1.00 24.59 394 PRO B CA 1
ATOM 6849 C C . PRO B 1 394 ? 8.314 42.599 -17.661 1.00 27.72 394 PRO B C 1
ATOM 6850 O O . PRO B 1 394 ? 7.283 42.988 -18.220 1.00 25.97 394 PRO B O 1
ATOM 6854 N N . ALA B 1 395 ? 9.516 43.068 -17.963 1.00 25.53 395 ALA B N 1
ATOM 6855 C CA . ALA B 1 395 ? 9.729 44.005 -19.065 1.00 27.35 395 ALA B CA 1
ATOM 6856 C C . ALA B 1 395 ? 8.786 45.203 -19.011 1.00 23.34 395 ALA B C 1
ATOM 6857 O O . ALA B 1 395 ? 8.265 45.629 -20.032 1.00 24.53 395 ALA B O 1
ATOM 6859 N N . SER B 1 396 ? 8.582 45.771 -17.817 1.00 25.36 396 SER B N 1
ATOM 6860 C CA . SER B 1 396 ? 7.589 46.831 -17.684 1.00 22.77 396 SER B CA 1
ATOM 6861 C C . SER B 1 396 ? 8.121 48.025 -16.935 1.00 27.66 396 SER B C 1
ATOM 6862 O O . SER B 1 396 ? 7.356 48.902 -16.527 1.00 26.56 396 SER B O 1
ATOM 6865 N N . PHE B 1 397 ? 9.431 48.039 -16.732 1.00 18.15 397 PHE B N 1
ATOM 6866 C CA . PHE B 1 397 ? 10.101 49.162 -16.096 1.00 20.19 397 PHE B CA 1
ATOM 6867 C C . PHE B 1 397 ? 11.423 49.379 -16.830 1.00 28.35 397 PHE B C 1
ATOM 6868 O O . PHE B 1 397 ? 12.161 48.416 -17.077 1.00 22.37 397 PHE B O 1
ATOM 6876 N N . PHE B 1 398 ? 11.715 50.632 -17.168 1.00 21.80 398 PHE B N 1
ATOM 6877 C CA . PHE B 1 398 ? 12.984 50.988 -17.835 1.00 25.45 398 PHE B CA 1
ATOM 6878 C C . PHE B 1 398 ? 13.520 52.326 -17.332 1.00 22.38 398 PHE B C 1
ATOM 6879 O O . PHE B 1 398 ? 12.764 53.284 -17.165 1.00 24.51 398 PHE B O 1
ATOM 6887 N N . ALA B 1 399 ? 14.821 52.380 -17.081 1.00 23.43 399 ALA B N 1
ATOM 6888 C CA . ALA B 1 399 ? 15.499 53.643 -16.818 1.00 23.57 399 ALA B CA 1
ATOM 6889 C C . ALA B 1 399 ? 16.900 53.604 -17.440 1.00 24.77 399 ALA B C 1
ATOM 6890 O O . ALA B 1 399 ? 17.404 52.527 -17.806 1.00 22.10 399 ALA B O 1
ATOM 6892 N N . THR B 1 400 ? 17.509 54.783 -17.541 1.00 23.34 400 THR B N 1
ATOM 6893 C CA . THR B 1 400 ? 18.842 54.941 -18.122 1.00 23.37 400 THR B CA 1
ATOM 6894 C C . THR B 1 400 ? 19.822 53.881 -17.640 1.00 24.75 400 THR B C 1
ATOM 6895 O O . THR B 1 400 ? 19.943 53.642 -16.426 1.00 23.27 400 THR B O 1
ATOM 6899 N N . GLY B 1 401 ? 20.506 53.240 -18.594 1.00 25.80 401 GLY B N 1
ATOM 6900 C CA . GLY B 1 401 ? 21.534 52.240 -18.290 1.00 23.53 401 GLY B CA 1
ATOM 6901 C C . GLY B 1 401 ? 22.699 52.833 -17.516 1.00 27.65 401 GLY B C 1
ATOM 6902 O O . GLY B 1 401 ? 23.305 52.174 -16.665 1.00 28.30 401 GLY B O 1
ATOM 6903 N N . SER B 1 402 ? 23.019 54.094 -17.802 1.00 25.51 402 SER B N 1
ATOM 6904 C CA . SER B 1 402 ? 24.231 54.681 -17.249 1.00 18.87 402 SER B CA 1
ATOM 6905 C C . SER B 1 402 ? 23.989 55.629 -16.065 1.00 25.52 402 SER B C 1
ATOM 6906 O O . SER B 1 402 ? 24.931 55.962 -15.342 1.00 27.61 402 SER B O 1
ATOM 6909 N N . GLY B 1 403 ? 22.756 56.094 -15.882 1.00 24.35 403 GLY B N 1
ATOM 6910 C CA . GLY B 1 403 ? 22.510 57.203 -14.966 1.00 25.45 403 GLY B CA 1
ATOM 6911 C C . GLY B 1 403 ? 22.496 58.544 -15.697 1.00 27.24 403 GLY B C 1
ATOM 6912 O O . GLY B 1 403 ? 22.041 59.548 -15.156 1.00 26.01 403 GLY B O 1
ATOM 6913 N N . GLY B 1 404 ? 22.972 58.588 -16.941 1.00 25.97 404 GLY B N 1
ATOM 6914 C CA . GLY B 1 404 ? 22.861 59.846 -17.690 1.00 22.87 404 GLY B CA 1
ATOM 6915 C C . GLY B 1 404 ? 21.421 60.157 -18.119 1.00 24.41 404 GLY B C 1
ATOM 6916 O O . GLY B 1 404 ? 20.701 59.274 -18.633 1.00 27.59 404 GLY B O 1
ATOM 6917 N N . ILE B 1 405 ? 20.982 61.399 -17.923 1.00 25.97 405 ILE B N 1
ATOM 6918 C CA . ILE B 1 405 ? 19.609 61.762 -18.278 1.00 29.62 405 ILE B CA 1
ATOM 6919 C C . ILE B 1 405 ? 19.480 62.205 -19.747 1.00 28.71 405 ILE B C 1
ATOM 6920 O O . ILE B 1 405 ? 20.478 62.291 -20.475 1.00 25.11 405 ILE B O 1
ATOM 6925 N N . GLY B 1 406 ? 18.244 62.455 -20.178 1.00 24.13 406 GLY B N 1
ATOM 6926 C CA . GLY B 1 406 ? 17.958 62.544 -21.597 1.00 24.00 406 GLY B CA 1
ATOM 6927 C C . GLY B 1 406 ? 17.818 61.175 -22.244 1.00 27.35 406 GLY B C 1
ATOM 6928 O O . GLY B 1 406 ? 17.790 61.062 -23.476 1.00 29.63 406 GLY B O 1
ATOM 6929 N N . TRP B 1 407 ? 17.740 60.120 -21.437 1.00 20.72 407 TRP B N 1
ATOM 6930 C CA . TRP B 1 407 ? 17.554 58.775 -22.004 1.00 21.53 407 TRP B CA 1
ATOM 6931 C C . TRP B 1 407 ? 16.066 58.395 -22.089 1.00 20.13 407 TRP B C 1
ATOM 6932 O O . TRP B 1 407 ? 15.598 57.831 -23.084 1.00 22.47 407 TRP B O 1
ATOM 6943 N N . GLY B 1 408 ? 15.316 58.685 -21.029 1.00 19.32 408 GLY B N 1
ATOM 6944 C CA . GLY B 1 408 ? 13.980 58.105 -20.898 1.00 16.59 408 GLY B CA 1
ATOM 6945 C C . GLY B 1 408 ? 12.980 58.557 -21.946 1.00 16.62 408 GLY B C 1
ATOM 6946 O O . GLY B 1 408 ? 12.108 57.789 -22.373 1.00 22.97 408 GLY B O 1
ATOM 6947 N N . VAL B 1 409 ? 13.101 59.805 -22.378 1.00 20.61 409 VAL B N 1
ATOM 6948 C CA . VAL B 1 409 ? 12.161 60.323 -23.365 1.00 18.31 409 VAL B CA 1
ATOM 6949 C C . VAL B 1 409 ? 12.315 59.590 -24.717 1.00 18.62 409 VAL B C 1
ATOM 6950 O O . VAL B 1 409 ? 11.366 59.038 -25.244 1.00 21.16 409 VAL B O 1
ATOM 6954 N N . PRO B 1 410 ? 13.529 59.590 -25.300 1.00 21.93 410 PRO B N 1
ATOM 6955 C CA . PRO B 1 410 ? 13.665 58.816 -26.557 1.00 19.02 410 PRO B CA 1
ATOM 6956 C C . PRO B 1 410 ? 13.518 57.306 -26.362 1.00 15.81 410 PRO B C 1
ATOM 6957 O O . PRO B 1 410 ? 12.983 56.634 -27.252 1.00 20.83 410 PRO B O 1
ATOM 6961 N N . ALA B 1 411 ? 13.996 56.761 -25.239 1.00 20.38 411 ALA B N 1
ATOM 6962 C CA . ALA B 1 411 ? 13.794 55.332 -24.971 1.00 16.31 411 ALA B CA 1
ATOM 6963 C C . ALA B 1 411 ? 12.305 54.968 -24.928 1.00 19.39 411 ALA B C 1
ATOM 6964 O O . ALA B 1 411 ? 11.902 53.904 -25.412 1.00 20.61 411 ALA B O 1
ATOM 6966 N N . ALA B 1 412 ? 11.488 55.839 -24.338 1.00 19.04 412 ALA B N 1
ATOM 6967 C CA . ALA B 1 412 ? 10.039 55.603 -24.334 1.00 19.81 412 ALA B CA 1
ATOM 6968 C C . ALA B 1 412 ? 9.471 55.480 -25.763 1.00 22.13 412 ALA B C 1
ATOM 6969 O O . ALA B 1 412 ? 8.597 54.656 -26.022 1.00 23.77 412 ALA B O 1
ATOM 6971 N N . VAL B 1 413 ? 9.940 56.338 -26.667 1.00 22.64 413 VAL B N 1
ATOM 6972 C CA . VAL B 1 413 ? 9.513 56.314 -28.059 1.00 17.60 413 VAL B CA 1
ATOM 6973 C C . VAL B 1 413 ? 9.962 54.983 -28.679 1.00 19.38 413 VAL B C 1
ATOM 6974 O O . VAL B 1 413 ? 9.188 54.304 -29.357 1.00 24.39 413 VAL B O 1
ATOM 6978 N N . GLY B 1 414 ? 11.219 54.603 -28.431 1.00 21.06 414 GLY B N 1
ATOM 6979 C CA . GLY B 1 414 ? 11.714 53.306 -28.876 1.00 19.47 414 GLY B CA 1
ATOM 6980 C C . GLY B 1 414 ? 10.939 52.109 -28.325 1.00 25.89 414 GLY B C 1
ATOM 6981 O O . GLY B 1 414 ? 10.644 51.169 -29.050 1.00 21.72 414 GLY B O 1
ATOM 6982 N N . ILE B 1 415 ? 10.623 52.137 -27.029 1.00 22.51 415 ILE B N 1
ATOM 6983 C CA . ILE B 1 415 ? 9.860 51.053 -26.415 1.00 25.74 415 ILE B CA 1
ATOM 6984 C C . ILE B 1 415 ? 8.473 50.927 -27.047 1.00 23.33 415 ILE B C 1
ATOM 6985 O O . ILE B 1 415 ? 8.017 49.828 -27.353 1.00 21.47 415 ILE B O 1
ATOM 6990 N N . ALA B 1 416 ? 7.806 52.056 -27.263 1.00 20.73 416 ALA B N 1
ATOM 6991 C CA . ALA B 1 416 ? 6.472 51.998 -27.873 1.00 26.69 416 ALA B CA 1
ATOM 6992 C C . ALA B 1 416 ? 6.529 51.516 -29.332 1.00 24.46 416 ALA B C 1
ATOM 6993 O O . ALA B 1 416 ? 5.670 50.736 -29.765 1.00 25.13 416 ALA B O 1
ATOM 6995 N N . LEU B 1 417 ? 7.545 51.954 -30.084 1.00 20.79 417 LEU B N 1
ATOM 6996 C CA . LEU B 1 417 ? 7.757 51.426 -31.440 1.00 20.62 417 LEU B CA 1
ATOM 6997 C C . LEU B 1 417 ? 8.003 49.935 -31.360 1.00 25.16 417 LEU B C 1
ATOM 6998 O O . LEU B 1 417 ? 7.510 49.177 -32.186 1.00 28.37 417 LEU B O 1
ATOM 7003 N N . GLY B 1 418 ? 8.766 49.519 -30.353 1.00 24.21 418 GLY B N 1
ATOM 7004 C CA . GLY B 1 418 ? 9.035 48.106 -30.148 1.00 22.59 418 GLY B CA 1
ATOM 7005 C C . GLY B 1 418 ? 7.773 47.321 -29.851 1.00 29.70 418 GLY B C 1
ATOM 7006 O O . GLY B 1 418 ? 7.560 46.267 -30.440 1.00 26.54 418 GLY B O 1
ATOM 7007 N N . ASP B 1 419 ? 6.950 47.817 -28.923 1.00 25.77 419 ASP B N 1
ATOM 7008 C CA . ASP B 1 419 ? 5.680 47.157 -28.586 1.00 28.25 419 ASP B CA 1
ATOM 7009 C C . ASP B 1 419 ? 4.836 46.977 -29.853 1.00 27.14 419 ASP B C 1
ATOM 7010 O O . ASP B 1 419 ? 4.282 45.913 -30.086 1.00 29.65 419 ASP B O 1
ATOM 7015 N N . ARG B 1 420 ? 4.761 48.020 -30.675 1.00 23.03 420 ARG B N 1
ATOM 7016 C CA . ARG B 1 420 ? 3.966 47.948 -31.894 1.00 31.16 420 ARG B CA 1
ATOM 7017 C C . ARG B 1 420 ? 4.540 46.914 -32.877 1.00 34.86 420 ARG B C 1
ATOM 7018 O O . ARG B 1 420 ? 3.788 46.122 -33.429 1.00 31.28 420 ARG B O 1
ATOM 7026 N N . ALA B 1 421 ? 5.864 46.888 -33.060 1.00 27.62 421 ALA B N 1
ATOM 7027 C CA . ALA B 1 421 ? 6.485 45.867 -33.911 1.00 32.18 421 ALA B CA 1
ATOM 7028 C C . ALA B 1 421 ? 6.269 44.431 -33.408 1.00 30.61 421 ALA B C 1
ATOM 7029 O O . ALA B 1 421 ? 6.102 43.525 -34.216 1.00 32.24 421 ALA B O 1
ATOM 7031 N N . ARG B 1 422 ? 6.274 44.209 -32.094 1.00 30.92 422 ARG B N 1
ATOM 7032 C CA . ARG B 1 422 ? 6.179 42.833 -31.584 1.00 29.63 422 ARG B CA 1
ATOM 7033 C C . ARG B 1 422 ? 4.739 42.435 -31.230 1.00 34.18 422 ARG B C 1
ATOM 7034 O O . ARG B 1 422 ? 4.512 41.380 -30.640 1.00 32.03 422 ARG B O 1
ATOM 7042 N N . GLY B 1 423 ? 3.782 43.298 -31.561 1.00 28.45 423 GLY B N 1
ATOM 7043 C CA . GLY B 1 423 ? 2.372 42.989 -31.382 1.00 32.58 423 GLY B CA 1
ATOM 7044 C C . GLY B 1 423 ? 1.866 43.088 -29.952 1.00 32.64 423 GLY B C 1
ATOM 7045 O O . GLY B 1 423 ? 0.891 42.448 -29.601 1.00 32.18 423 GLY B O 1
ATOM 7046 N N . VAL B 1 424 ? 2.518 43.895 -29.125 1.00 33.28 424 VAL B N 1
ATOM 7047 C CA . VAL B 1 424 ? 2.043 44.128 -27.760 1.00 32.91 424 VAL B CA 1
ATOM 7048 C C . VAL B 1 424 ? 1.328 45.462 -27.646 1.00 32.87 424 VAL B C 1
ATOM 7049 O O . VAL B 1 424 ? 1.873 46.513 -27.978 1.00 34.65 424 VAL B O 1
ATOM 7053 N N . ASP B 1 425 ? 0.092 45.403 -27.176 1.00 31.95 425 ASP B N 1
ATOM 7054 C CA . ASP B 1 425 ? -0.778 46.572 -27.085 1.00 31.97 425 ASP B CA 1
ATOM 7055 C C . ASP B 1 425 ? -0.762 47.080 -25.645 1.00 34.76 425 ASP B C 1
ATOM 7056 O O . ASP B 1 425 ? -1.400 46.508 -24.780 1.00 36.01 425 ASP B O 1
ATOM 7061 N N . ARG B 1 426 ? -0.017 48.148 -25.376 1.00 30.72 426 ARG B N 1
ATOM 7062 C CA . ARG B 1 426 ? 0.023 48.685 -24.023 1.00 28.35 426 ARG B CA 1
ATOM 7063 C C . ARG B 1 426 ? 0.453 50.115 -24.126 1.00 30.02 426 ARG B C 1
ATOM 7064 O O . ARG B 1 426 ? 0.881 50.587 -25.205 1.00 24.06 426 ARG B O 1
ATOM 7072 N N . THR B 1 427 ? 0.319 50.808 -23.008 1.00 25.28 427 THR B N 1
ATOM 7073 C CA . THR B 1 427 ? 0.688 52.198 -22.943 1.00 26.87 427 THR B CA 1
ATOM 7074 C C . THR B 1 427 ? 2.021 52.318 -22.221 1.00 23.03 427 THR B C 1
ATOM 7075 O O . THR B 1 427 ? 2.351 51.518 -21.339 1.00 27.25 427 THR B O 1
ATOM 7079 N N . VAL B 1 428 ? 2.805 53.295 -22.655 1.00 28.75 428 VAL B N 1
ATOM 7080 C CA . VAL B 1 428 ? 4.036 53.650 -21.969 1.00 22.65 428 VAL B CA 1
ATOM 7081 C C . VAL B 1 428 ? 3.786 54.928 -21.191 1.00 24.49 428 VAL B C 1
ATOM 7082 O O . VAL B 1 428 ? 3.346 55.947 -21.753 1.00 24.15 428 VAL B O 1
ATOM 7086 N N . VAL B 1 429 ? 4.047 54.861 -19.894 1.00 21.22 429 VAL B N 1
ATOM 7087 C CA . VAL B 1 429 ? 3.930 56.025 -19.027 1.00 24.03 429 VAL B CA 1
ATOM 7088 C C . VAL B 1 429 ? 5.339 56.399 -18.570 1.00 20.94 429 VAL B C 1
ATOM 7089 O O . VAL B 1 429 ? 6.032 55.613 -17.927 1.00 25.87 429 VAL B O 1
ATOM 7093 N N . ALA B 1 430 ? 5.758 57.602 -18.922 1.00 22.22 430 ALA B N 1
ATOM 7094 C CA . ALA B 1 430 ? 7.102 58.054 -18.640 1.00 24.28 430 ALA B CA 1
ATOM 7095 C C . ALA B 1 430 ? 7.000 59.208 -17.674 1.00 27.76 430 ALA B C 1
ATOM 7096 O O . ALA B 1 430 ? 6.371 60.219 -17.978 1.00 28.23 430 ALA B O 1
ATOM 7098 N N . THR B 1 431 ? 7.609 59.064 -16.506 1.00 20.40 431 THR B N 1
ATOM 7099 C CA . THR B 1 431 ? 7.614 60.162 -15.555 1.00 21.89 431 THR B CA 1
ATOM 7100 C C . THR B 1 431 ? 8.999 60.798 -15.573 1.00 25.00 431 THR B C 1
ATOM 7101 O O . THR B 1 431 ? 9.991 60.169 -15.182 1.00 24.41 431 THR B O 1
ATOM 7105 N N . ILE B 1 432 ? 9.062 62.044 -16.029 1.00 18.21 432 ILE B N 1
ATOM 7106 C CA . ILE B 1 432 ? 10.336 62.696 -16.341 1.00 22.53 432 ILE B CA 1
ATOM 7107 C C . ILE B 1 432 ? 10.444 64.042 -15.621 1.00 24.84 432 ILE B C 1
ATOM 7108 O O . ILE B 1 432 ? 9.504 64.848 -15.671 1.00 27.44 432 ILE B O 1
ATOM 7113 N N . GLY B 1 433 ? 11.569 64.311 -14.962 1.00 22.20 433 GLY B N 1
ATOM 7114 C CA . GLY B 1 433 ? 11.777 65.635 -14.372 1.00 18.65 433 GLY B CA 1
ATOM 7115 C C . GLY B 1 433 ? 11.853 66.709 -15.474 1.00 23.86 433 GLY B C 1
ATOM 7116 O O . GLY B 1 433 ? 12.139 66.393 -16.635 1.00 21.97 433 GLY B O 1
ATOM 7117 N N . ASP B 1 434 ? 11.621 67.980 -15.135 1.00 19.77 434 ASP B N 1
ATOM 7118 C CA . ASP B 1 434 ? 11.604 69.029 -16.158 1.00 20.75 434 ASP B CA 1
ATOM 7119 C C . ASP B 1 434 ? 12.989 69.279 -16.753 1.00 21.98 434 ASP B C 1
ATOM 7120 O O . ASP B 1 434 ? 13.098 69.602 -17.928 1.00 23.89 434 ASP B O 1
ATOM 7125 N N . GLY B 1 435 ? 14.041 69.157 -15.945 1.00 24.81 435 GLY B N 1
ATOM 7126 C CA . GLY B 1 435 ? 15.399 69.283 -16.466 1.00 24.11 435 GLY B CA 1
ATOM 7127 C C . GLY B 1 435 ? 15.730 68.132 -17.419 1.00 21.29 435 GLY B C 1
ATOM 7128 O O . GLY B 1 435 ? 16.215 68.344 -18.535 1.00 23.03 435 GLY B O 1
ATOM 7129 N N . SER B 1 436 ? 15.467 66.913 -16.967 1.00 21.00 436 SER B N 1
ATOM 7130 C CA . SER B 1 436 ? 15.661 65.717 -17.768 1.00 22.16 436 SER B CA 1
ATOM 7131 C C . SER B 1 436 ? 14.901 65.770 -19.071 1.00 21.76 436 SER B C 1
ATOM 7132 O O . SER B 1 436 ? 15.415 65.350 -20.107 1.00 25.68 436 SER B O 1
ATOM 7135 N N . PHE B 1 437 ? 13.675 66.286 -19.019 1.00 22.19 437 PHE B N 1
ATOM 7136 C CA . PHE B 1 437 ? 12.841 66.389 -20.213 1.00 17.97 437 PHE B CA 1
ATOM 7137 C C . PHE B 1 437 ? 13.493 67.217 -21.331 1.00 21.95 437 PHE B C 1
ATOM 7138 O O . PHE B 1 437 ? 13.268 66.935 -22.501 1.00 21.45 437 PHE B O 1
ATOM 7146 N N . GLN B 1 438 ? 14.292 68.223 -20.981 1.00 21.78 438 GLN B N 1
ATOM 7147 C CA . GLN B 1 438 ? 14.902 69.109 -22.000 1.00 25.99 438 GLN B CA 1
ATOM 7148 C C . GLN B 1 438 ? 16.012 68.491 -22.841 1.00 23.30 438 GLN B C 1
ATOM 7149 O O . GLN B 1 438 ? 16.197 68.896 -23.997 1.00 27.00 438 GLN B O 1
ATOM 7155 N N . TYR B 1 439 ? 16.780 67.561 -22.266 1.00 21.98 439 TYR B N 1
ATOM 7156 C CA . TYR B 1 439 ? 17.973 67.012 -22.945 1.00 24.11 439 TYR B CA 1
ATOM 7157 C C . TYR B 1 439 ? 17.681 66.459 -24.322 1.00 24.18 439 TYR B C 1
ATOM 7158 O O . TYR B 1 439 ? 18.424 66.719 -25.267 1.00 22.83 439 TYR B O 1
ATOM 7167 N N . SER B 1 440 ? 16.614 65.671 -24.413 1.00 22.50 440 SER B N 1
ATOM 7168 C CA . SER B 1 440 ? 16.271 64.982 -25.645 1.00 22.34 440 SER B CA 1
ATOM 7169 C C . SER B 1 440 ? 14.809 65.238 -25.946 1.00 19.83 440 SER B C 1
ATOM 7170 O O . SER B 1 440 ? 14.100 64.366 -26.442 1.00 22.64 440 SER B O 1
ATOM 7173 N N . ILE B 1 441 ? 14.379 66.457 -25.654 1.00 21.90 441 ILE B N 1
ATOM 7174 C CA . ILE B 1 441 ? 13.012 66.881 -25.867 1.00 21.05 441 ILE B CA 1
ATOM 7175 C C . ILE B 1 441 ? 12.532 66.664 -27.309 1.00 26.12 441 ILE B C 1
ATOM 7176 O O . ILE B 1 441 ? 11.372 66.300 -27.525 1.00 21.77 441 ILE B O 1
ATOM 7181 N N . GLN B 1 442 ? 13.420 66.812 -28.291 1.00 23.31 442 GLN B N 1
ATOM 7182 C CA . GLN B 1 442 ? 13.014 66.648 -29.702 1.00 21.30 442 GLN B CA 1
ATOM 7183 C C . GLN B 1 442 ? 12.525 65.239 -30.006 1.00 21.24 442 GLN B C 1
ATOM 7184 O O . GLN B 1 442 ? 11.876 65.017 -31.037 1.00 21.12 442 GLN B O 1
ATOM 7190 N N . ALA B 1 443 ? 12.864 64.269 -29.154 1.00 22.93 443 ALA B N 1
ATOM 7191 C CA . ALA B 1 443 ? 12.390 62.902 -29.414 1.00 22.49 443 ALA B CA 1
ATOM 7192 C C . ALA B 1 443 ? 10.853 62.843 -29.435 1.00 22.12 443 ALA B C 1
ATOM 7193 O O . ALA B 1 443 ? 10.302 61.950 -30.038 1.00 22.88 443 ALA B O 1
ATOM 7195 N N . ILE B 1 444 ? 10.163 63.766 -28.750 1.00 20.37 444 ILE B N 1
ATOM 7196 C CA . ILE B 1 444 ? 8.702 63.665 -28.697 1.00 25.88 444 ILE B CA 1
ATOM 7197 C C . ILE B 1 444 ? 8.062 63.899 -30.086 1.00 21.62 444 ILE B C 1
ATOM 7198 O O . ILE B 1 444 ? 6.943 63.466 -30.349 1.00 28.87 444 ILE B O 1
ATOM 7203 N N . TRP B 1 445 ? 8.811 64.533 -30.983 1.00 20.98 445 TRP B N 1
ATOM 7204 C CA . TRP B 1 445 ? 8.355 64.753 -32.360 1.00 18.22 445 TRP B CA 1
ATOM 7205 C C . TRP B 1 445 ? 8.183 63.411 -33.040 1.00 21.45 445 TRP B C 1
ATOM 7206 O O . TRP B 1 445 ? 7.217 63.196 -33.766 1.00 22.63 445 TRP B O 1
ATOM 7217 N N . THR B 1 446 ? 9.136 62.511 -32.820 1.00 20.91 446 THR B N 1
ATOM 7218 C CA . THR B 1 446 ? 9.038 61.161 -33.373 1.00 21.55 446 THR B CA 1
ATOM 7219 C C . THR B 1 446 ? 7.826 60.421 -32.790 1.00 23.82 446 THR B C 1
ATOM 7220 O O . THR B 1 446 ? 7.143 59.685 -33.503 1.00 23.54 446 THR B O 1
ATOM 7224 N N . ALA B 1 447 ? 7.556 60.614 -31.496 1.00 22.62 447 ALA B N 1
ATOM 7225 C CA . ALA B 1 447 ? 6.363 60.008 -30.884 1.00 19.83 447 ALA B CA 1
ATOM 7226 C C . ALA B 1 447 ? 5.088 60.507 -31.606 1.00 23.51 447 ALA B C 1
ATOM 7227 O O . ALA B 1 447 ? 4.189 59.729 -31.923 1.00 21.43 447 ALA B O 1
ATOM 7229 N N . ALA B 1 448 ? 5.023 61.807 -31.875 1.00 20.84 448 ALA B N 1
ATOM 7230 C CA . ALA B 1 448 ? 3.838 62.360 -32.525 1.00 21.68 448 ALA B CA 1
ATOM 7231 C C . ALA B 1 448 ? 3.755 61.886 -33.966 1.00 27.46 448 ALA B C 1
ATOM 7232 O O . ALA B 1 448 ? 2.690 61.465 -34.406 1.00 29.15 448 ALA B O 1
ATOM 7234 N N . GLN B 1 449 ? 4.884 61.899 -34.683 1.00 24.87 449 GLN B N 1
ATOM 7235 C CA . GLN B 1 449 ? 4.925 61.401 -36.064 1.00 21.21 449 GLN B CA 1
ATOM 7236 C C . GLN B 1 449 ? 4.443 59.957 -36.204 1.00 28.12 449 GLN B C 1
ATOM 7237 O O . GLN B 1 449 ? 3.842 59.608 -37.212 1.00 30.72 449 GLN B O 1
ATOM 7243 N N . HIS B 1 450 ? 4.741 59.103 -35.222 1.00 26.05 450 HIS B N 1
ATOM 7244 C CA . HIS B 1 450 ? 4.320 57.702 -35.303 1.00 28.17 450 HIS B CA 1
ATOM 7245 C C . HIS B 1 450 ? 3.091 57.394 -34.452 1.00 28.00 450 HIS B C 1
ATOM 7246 O O . HIS B 1 450 ? 2.730 56.224 -34.297 1.00 28.07 450 HIS B O 1
ATOM 7253 N N . LYS B 1 451 ? 2.462 58.445 -33.916 1.00 24.39 451 LYS B N 1
ATOM 7254 C CA . LYS B 1 451 ? 1.240 58.316 -33.121 1.00 24.97 451 LYS B CA 1
ATOM 7255 C C . LYS B 1 451 ? 1.384 57.242 -32.046 1.00 29.60 451 LYS B C 1
ATOM 7256 O O . LYS B 1 451 ? 0.579 56.327 -31.965 1.00 28.94 451 LYS B O 1
ATOM 7262 N N . LEU B 1 452 ? 2.424 57.347 -31.228 1.00 26.38 452 LEU B N 1
ATOM 7263 C CA . LEU B 1 452 ? 2.685 56.316 -30.238 1.00 24.31 452 LEU B CA 1
ATOM 7264 C C . LEU B 1 452 ? 1.852 56.536 -28.957 1.00 25.57 452 LEU B C 1
ATOM 7265 O O . LEU B 1 452 ? 1.616 57.682 -28.558 1.00 27.10 452 LEU B O 1
ATOM 7270 N N . PRO B 1 453 ? 1.403 55.438 -28.313 1.00 24.65 453 PRO B N 1
ATOM 7271 C CA . PRO B 1 453 ? 0.652 55.572 -27.055 1.00 24.92 453 PRO B CA 1
ATOM 7272 C C . PRO B 1 453 ? 1.615 55.780 -25.899 1.00 23.87 453 PRO B C 1
ATOM 7273 O O . PRO B 1 453 ? 1.885 54.873 -25.093 1.00 25.16 453 PRO B O 1
ATOM 7277 N N . ILE B 1 454 ? 2.112 57.008 -25.805 1.00 22.21 454 ILE B N 1
ATOM 7278 C CA . ILE B 1 454 ? 3.001 57.373 -24.734 1.00 24.09 454 ILE B CA 1
ATOM 7279 C C . ILE B 1 454 ? 2.433 58.575 -23.996 1.00 21.61 454 ILE B C 1
ATOM 7280 O O . ILE B 1 454 ? 2.061 59.582 -24.605 1.00 25.91 454 ILE B O 1
ATOM 7285 N N . VAL B 1 455 ? 2.380 58.466 -22.678 1.00 24.24 455 VAL B N 1
ATOM 7286 C CA . VAL B 1 455 ? 1.973 59.592 -21.850 1.00 25.59 455 VAL B CA 1
ATOM 7287 C C . VAL B 1 455 ? 3.199 60.056 -21.093 1.00 25.22 455 VAL B C 1
ATOM 7288 O O . VAL B 1 455 ? 3.705 59.340 -20.226 1.00 24.22 455 VAL B O 1
ATOM 7292 N N . PHE B 1 456 ? 3.702 61.232 -21.447 1.00 24.42 456 PHE B N 1
ATOM 7293 C CA . PHE B 1 456 ? 4.872 61.802 -20.781 1.00 23.12 456 PHE B CA 1
ATOM 7294 C C . PHE B 1 456 ? 4.338 62.662 -19.632 1.00 25.23 456 PHE B C 1
ATOM 7295 O O . PHE B 1 456 ? 3.646 63.658 -19.868 1.00 25.79 456 PHE B O 1
ATOM 7303 N N . VAL B 1 457 ? 4.656 62.290 -18.403 1.00 21.59 457 VAL B N 1
ATOM 7304 C CA . VAL B 1 457 ? 4.242 63.070 -17.255 1.00 23.12 457 VAL B CA 1
ATOM 7305 C C . VAL B 1 457 ? 5.458 63.811 -16.743 1.00 18.71 457 VAL B C 1
ATOM 7306 O O . VAL B 1 457 ? 6.385 63.217 -16.190 1.00 20.85 457 VAL B O 1
ATOM 7310 N N . VAL B 1 458 ? 5.462 65.117 -16.946 1.00 21.38 458 VAL B N 1
ATOM 7311 C CA . VAL B 1 458 ? 6.635 65.926 -16.647 1.00 21.29 458 VAL B CA 1
ATOM 7312 C C . VAL B 1 458 ? 6.462 66.687 -15.337 1.00 24.70 458 VAL B C 1
ATOM 7313 O O . VAL B 1 458 ? 5.553 67.494 -15.188 1.00 24.28 458 VAL B O 1
ATOM 7317 N N . LEU B 1 459 ? 7.354 66.432 -14.394 1.00 24.41 459 LEU B N 1
ATOM 7318 C CA . LEU B 1 459 ? 7.279 67.069 -13.085 1.00 30.63 459 LEU B CA 1
ATOM 7319 C C . LEU B 1 459 ? 8.055 68.377 -13.071 1.00 26.62 459 LEU B C 1
ATOM 7320 O O . LEU B 1 459 ? 9.290 68.402 -12.982 1.00 28.49 459 LEU B O 1
ATOM 7325 N N . ARG B 1 460 ? 7.307 69.467 -13.175 1.00 26.60 460 ARG B N 1
ATOM 7326 C CA . ARG B 1 460 ? 7.870 70.791 -13.324 1.00 29.38 460 ARG B CA 1
ATOM 7327 C C . ARG B 1 460 ? 8.008 71.493 -11.953 1.00 31.04 460 ARG B C 1
ATOM 7328 O O . ARG B 1 460 ? 7.059 72.092 -11.449 1.00 26.51 460 ARG B O 1
ATOM 7336 N N . ASN B 1 461 ? 9.194 71.420 -11.363 1.00 26.16 461 ASN B N 1
ATOM 7337 C CA . ASN B 1 461 ? 9.467 72.145 -10.130 1.00 30.89 461 ASN B CA 1
ATOM 7338 C C . ASN B 1 461 ? 10.484 73.277 -10.297 1.00 36.35 461 ASN B C 1
ATOM 7339 O O . ASN B 1 461 ? 10.887 73.888 -9.309 1.00 36.95 461 ASN B O 1
ATOM 7344 N N . GLY B 1 462 ? 10.908 73.554 -11.531 1.00 30.10 462 GLY B N 1
ATOM 7345 C CA . GLY B 1 462 ? 11.773 74.708 -11.794 1.00 24.60 462 GLY B CA 1
ATOM 7346 C C . GLY B 1 462 ? 13.254 74.511 -11.452 1.00 32.92 462 GLY B C 1
ATOM 7347 O O . GLY B 1 462 ? 14.027 75.478 -11.388 1.00 32.34 462 GLY B O 1
ATOM 7348 N N . GLU B 1 463 ? 13.679 73.265 -11.238 1.00 25.91 463 GLU B N 1
ATOM 7349 C CA . GLU B 1 463 ? 15.085 73.025 -10.862 1.00 35.06 463 GLU B CA 1
ATOM 7350 C C . GLU B 1 463 ? 15.581 71.627 -11.169 1.00 35.11 463 GLU B C 1
ATOM 7351 O O . GLU B 1 463 ? 14.794 70.686 -11.294 1.00 32.28 463 GLU B O 1
ATOM 7357 N N . TYR B 1 464 ? 16.900 71.479 -11.243 1.00 29.95 464 TYR B N 1
ATOM 7358 C CA . TYR B 1 464 ? 17.468 70.152 -11.390 1.00 40.74 464 TYR B CA 1
ATOM 7359 C C . TYR B 1 464 ? 17.469 69.385 -10.069 1.00 43.94 464 TYR B C 1
ATOM 7360 O O . TYR B 1 464 ? 17.619 69.972 -9.008 1.00 37.71 464 TYR B O 1
ATOM 7369 N N . ALA B 1 465 ? 17.340 68.064 -10.164 1.00 48.83 465 ALA B N 1
ATOM 7370 C CA . ALA B 1 465 ? 17.464 67.177 -9.017 1.00 63.78 465 ALA B CA 1
ATOM 7371 C C . ALA B 1 465 ? 18.933 67.010 -8.626 1.00 67.87 465 ALA B C 1
ATOM 7372 O O . ALA B 1 465 ? 19.680 66.272 -9.267 1.00 61.77 465 ALA B O 1
ATOM 7374 N N . ILE B 1 466 ? 19.334 67.705 -7.566 1.00 84.49 466 ILE B N 1
ATOM 7375 C CA . ILE B 1 466 ? 20.730 67.739 -7.126 1.00 89.67 466 ILE B CA 1
ATOM 7376 C C . ILE B 1 466 ? 21.161 66.454 -6.398 1.00 86.09 466 ILE B C 1
ATOM 7377 O O . ILE B 1 466 ? 20.406 65.878 -5.607 1.00 70.61 466 ILE B O 1
ATOM 7382 N N . PRO B 1 477 ? 25.079 73.644 -0.768 1.00 90.64 477 PRO B N 1
ATOM 7383 C CA . PRO B 1 477 ? 26.153 74.623 -0.793 1.00 90.56 477 PRO B CA 1
ATOM 7384 C C . PRO B 1 477 ? 25.856 75.655 -1.886 1.00 99.32 477 PRO B C 1
ATOM 7385 O O . PRO B 1 477 ? 24.693 75.905 -2.160 1.00 99.08 477 PRO B O 1
ATOM 7389 N N . ASN B 1 478 ? 26.849 76.268 -2.499 1.00 78.00 478 ASN B N 1
ATOM 7390 C CA . ASN B 1 478 ? 26.477 77.335 -3.428 1.00 79.08 478 ASN B CA 1
ATOM 7391 C C . ASN B 1 478 ? 26.760 76.976 -4.896 1.00 69.90 478 ASN B C 1
ATOM 7392 O O . ASN B 1 478 ? 27.720 77.492 -5.496 1.00 56.56 478 ASN B O 1
ATOM 7397 N N . VAL B 1 479 ? 25.919 76.102 -5.460 1.00 50.22 479 VAL B N 1
ATOM 7398 C CA . VAL B 1 479 ? 26.147 75.530 -6.791 1.00 45.85 479 VAL B CA 1
ATOM 7399 C C . VAL B 1 479 ? 25.341 76.260 -7.869 1.00 35.32 479 VAL B C 1
ATOM 7400 O O . VAL B 1 479 ? 24.120 76.338 -7.782 1.00 33.95 479 VAL B O 1
ATOM 7404 N N . PRO B 1 480 ? 26.036 76.799 -8.881 1.00 33.87 480 PRO B N 1
ATOM 7405 C CA . PRO B 1 480 ? 25.421 77.489 -10.030 1.00 34.61 480 PRO B CA 1
ATOM 7406 C C . PRO B 1 480 ? 24.690 76.501 -10.937 1.00 35.58 480 PRO B C 1
ATOM 7407 O O . PRO B 1 480 ? 24.925 75.294 -10.843 1.00 34.79 480 PRO B O 1
ATOM 7411 N N . GLY B 1 481 ? 23.781 77.004 -11.763 1.00 32.51 481 GLY B N 1
ATOM 7412 C CA . GLY B 1 481 ? 23.148 76.198 -12.790 1.00 28.59 481 GLY B CA 1
ATOM 7413 C C . GLY B 1 481 ? 22.103 75.173 -12.390 1.00 37.34 481 GLY B C 1
ATOM 7414 O O . GLY B 1 481 ? 21.882 74.224 -13.133 1.00 31.77 481 GLY B O 1
ATOM 7415 N N . LEU B 1 482 ? 21.444 75.359 -11.248 1.00 30.56 482 LEU B N 1
ATOM 7416 C CA . LEU B 1 482 ? 20.421 74.406 -10.816 1.00 35.94 482 LEU B CA 1
ATOM 7417 C C . LEU B 1 482 ? 18.991 74.807 -11.184 1.00 35.58 482 LEU B C 1
ATOM 7418 O O . LEU B 1 482 ? 18.103 73.957 -11.223 1.00 34.77 482 LEU B O 1
ATOM 7423 N N . GLN B 1 483 ? 18.773 76.094 -11.441 1.00 27.65 483 GLN B N 1
ATOM 7424 C CA . GLN B 1 483 ? 17.422 76.628 -11.627 1.00 31.84 483 GLN B CA 1
ATOM 7425 C C . GLN B 1 483 ? 17.033 76.593 -13.103 1.00 29.65 483 GLN B C 1
ATOM 7426 O O . GLN B 1 483 ? 17.879 76.834 -13.955 1.00 26.05 483 GLN B O 1
ATOM 7432 N N . LEU B 1 484 ? 15.756 76.337 -13.386 1.00 28.43 484 LEU B N 1
ATOM 7433 C CA . LEU B 1 484 ? 15.212 76.264 -14.749 1.00 28.30 484 LEU B CA 1
ATOM 7434 C C . LEU B 1 484 ? 13.998 77.165 -14.925 1.00 25.03 484 LEU B C 1
ATOM 7435 O O . LEU B 1 484 ? 12.898 76.664 -15.185 1.00 25.31 484 LEU B O 1
ATOM 7440 N N . PRO B 1 485 ? 14.174 78.490 -14.754 1.00 26.33 485 PRO B N 1
ATOM 7441 C CA . PRO B 1 485 ? 13.015 79.374 -14.937 1.00 26.69 485 PRO B CA 1
ATOM 7442 C C . PRO B 1 485 ? 12.713 79.521 -16.426 1.00 32.03 485 PRO B C 1
ATOM 7443 O O . PRO B 1 485 ? 13.555 79.180 -17.248 1.00 21.98 485 PRO B O 1
ATOM 7447 N N . GLY B 1 486 ? 11.531 80.022 -16.768 1.00 32.19 486 GLY B N 1
ATOM 7448 C CA . GLY B 1 486 ? 11.277 80.497 -18.118 1.00 28.60 486 GLY B CA 1
ATOM 7449 C C . GLY B 1 486 ? 11.128 79.400 -19.164 1.00 28.43 486 GLY B C 1
ATOM 7450 O O . GLY B 1 486 ? 11.685 79.492 -20.250 1.00 29.23 486 GLY B O 1
ATOM 7451 N N . LEU B 1 487 ? 10.375 78.368 -18.824 1.00 22.27 487 LEU B N 1
ATOM 7452 C CA . LEU B 1 487 ? 10.101 77.271 -19.729 1.00 28.52 487 LEU B CA 1
ATOM 7453 C C . LEU B 1 487 ? 8.625 77.035 -19.704 1.00 28.00 487 LEU B C 1
ATOM 7454 O O . LEU B 1 487 ? 8.050 76.828 -18.645 1.00 27.88 487 LEU B O 1
ATOM 7459 N N . ASP B 1 488 ? 8.005 77.090 -20.873 1.00 25.03 488 ASP B N 1
ATOM 7460 C CA . ASP B 1 488 ? 6.612 76.694 -21.002 1.00 26.77 488 ASP B CA 1
ATOM 7461 C C . ASP B 1 488 ? 6.610 75.384 -21.783 1.00 30.50 488 ASP B C 1
ATOM 7462 O O . ASP B 1 488 ? 6.643 75.362 -23.019 1.00 23.72 488 ASP B O 1
ATOM 7467 N N . ILE B 1 489 ? 6.630 74.282 -21.043 1.00 26.91 489 ILE B N 1
ATOM 7468 C CA . ILE B 1 489 ? 6.865 72.987 -21.646 1.00 22.50 489 ILE B CA 1
ATOM 7469 C C . ILE B 1 489 ? 5.679 72.522 -22.525 1.00 27.51 489 ILE B C 1
ATOM 7470 O O . ILE B 1 489 ? 5.876 71.801 -23.498 1.00 24.69 489 ILE B O 1
ATOM 7475 N N . SER B 1 490 ? 4.460 72.953 -22.198 1.00 26.24 490 SER B N 1
ATOM 7476 C CA . SER B 1 490 ? 3.284 72.668 -23.050 1.00 27.00 490 SER B CA 1
ATOM 7477 C C . SER B 1 490 ? 3.389 73.261 -24.448 1.00 23.97 490 SER B C 1
ATOM 7478 O O . SER B 1 490 ? 3.117 72.575 -25.429 1.00 27.99 490 SER B O 1
ATOM 7481 N N . SER B 1 491 ? 3.799 74.522 -24.544 1.00 26.48 491 SER B N 1
ATOM 7482 C CA . SER B 1 491 ? 4.006 75.126 -25.861 1.00 29.01 491 SER B CA 1
ATOM 7483 C C . SER B 1 491 ? 5.022 74.362 -26.687 1.00 25.07 491 SER B C 1
ATOM 7484 O O . SER B 1 491 ? 4.815 74.134 -27.890 1.00 31.44 491 SER B O 1
ATOM 7487 N N . ILE B 1 492 ? 6.121 73.964 -26.049 1.00 29.12 492 ILE B N 1
ATOM 7488 C CA . ILE B 1 492 ? 7.157 73.211 -26.761 1.00 23.58 492 ILE B CA 1
ATOM 7489 C C . ILE B 1 492 ? 6.570 71.898 -27.251 1.00 22.17 492 ILE B C 1
ATOM 7490 O O . ILE B 1 492 ? 6.737 71.530 -28.420 1.00 25.26 492 ILE B O 1
ATOM 7495 N N . ALA B 1 493 ? 5.841 71.210 -26.378 1.00 21.94 493 ALA B N 1
ATOM 7496 C CA . ALA B 1 493 ? 5.276 69.892 -26.718 1.00 24.13 493 ALA B CA 1
ATOM 7497 C C . ALA B 1 493 ? 4.297 69.991 -27.888 1.00 24.07 493 ALA B C 1
ATOM 7498 O O . ALA B 1 493 ? 4.312 69.183 -28.810 1.00 25.58 493 ALA B O 1
ATOM 7500 N N . ALA B 1 494 ? 3.449 71.009 -27.832 1.00 23.48 494 ALA B N 1
ATOM 7501 C CA . ALA B 1 494 ? 2.468 71.266 -28.855 1.00 28.71 494 ALA B CA 1
ATOM 7502 C C . ALA B 1 494 ? 3.221 71.611 -30.127 1.00 24.95 494 ALA B C 1
ATOM 7503 O O . ALA B 1 494 ? 2.858 71.168 -31.203 1.00 28.56 494 ALA B O 1
ATOM 7505 N N . GLY B 1 495 ? 4.293 72.382 -29.994 1.00 24.38 495 GLY B N 1
ATOM 7506 C CA . GLY B 1 495 ? 5.108 72.734 -31.145 1.00 24.79 495 GLY B CA 1
ATOM 7507 C C . GLY B 1 495 ? 5.672 71.539 -31.890 1.00 27.39 495 GLY B C 1
ATOM 7508 O O . GLY B 1 495 ? 5.784 71.578 -33.113 1.00 26.59 495 GLY B O 1
ATOM 7509 N N . PHE B 1 496 ? 6.036 70.492 -31.142 1.00 25.32 496 PHE B N 1
ATOM 7510 C CA . PHE B 1 496 ? 6.519 69.219 -31.698 1.00 25.83 496 PHE B CA 1
ATOM 7511 C C . PHE B 1 496 ? 5.402 68.251 -32.096 1.00 24.45 496 PHE B C 1
ATOM 7512 O O . PHE B 1 496 ? 5.682 67.110 -32.484 1.00 24.67 496 PHE B O 1
ATOM 7520 N N . GLY B 1 497 ? 4.150 68.695 -31.994 1.00 26.24 497 GLY B N 1
ATOM 7521 C CA . GLY B 1 497 ? 3.022 67.899 -32.460 1.00 25.44 497 GLY B CA 1
ATOM 7522 C C . GLY B 1 497 ? 2.319 67.022 -31.431 1.00 32.93 497 GLY B C 1
ATOM 7523 O O . GLY B 1 497 ? 1.419 66.254 -31.782 1.00 28.26 497 GLY B O 1
ATOM 7524 N N . CYS B 1 498 ? 2.715 67.115 -30.165 1.00 24.72 498 CYS B N 1
ATOM 7525 C CA . CYS B 1 498 ? 2.093 66.271 -29.148 1.00 28.39 498 CYS B CA 1
ATOM 7526 C C . CYS B 1 498 ? 0.859 66.953 -28.576 1.00 28.03 498 CYS B C 1
ATOM 7527 O O . CYS B 1 498 ? 0.841 68.180 -28.474 1.00 25.72 498 CYS B O 1
ATOM 7530 N N . ARG B 1 499 ? -0.147 66.162 -28.197 1.00 25.51 499 ARG B N 1
ATOM 7531 C CA . ARG B 1 499 ? -1.222 66.655 -27.330 1.00 27.08 499 ARG B CA 1
ATOM 7532 C C . ARG B 1 499 ? -0.579 67.105 -26.028 1.00 28.49 499 ARG B C 1
ATOM 7533 O O . ARG B 1 499 ? 0.458 66.569 -25.615 1.00 25.50 499 ARG B O 1
ATOM 7541 N N . THR B 1 500 ? -1.202 68.047 -25.341 1.00 27.38 500 THR B N 1
ATOM 7542 C CA . THR B 1 500 ? -0.594 68.548 -24.122 1.00 26.98 500 THR B CA 1
ATOM 7543 C C . THR B 1 500 ? -1.604 69.237 -23.196 1.00 28.14 500 THR B C 1
ATOM 7544 O O . THR B 1 500 ? -2.616 69.722 -23.644 1.00 31.29 500 THR B O 1
ATOM 7548 N N . ALA B 1 501 ? -1.321 69.236 -21.897 1.00 29.75 501 ALA B N 1
ATOM 7549 C CA . ALA B 1 501 ? -2.030 70.096 -20.956 1.00 38.04 501 ALA B CA 1
ATOM 7550 C C . ALA B 1 501 ? -1.113 70.436 -19.789 1.00 35.62 501 ALA B C 1
ATOM 7551 O O . ALA B 1 501 ? -0.162 69.708 -19.476 1.00 33.26 501 ALA B O 1
ATOM 7553 N N . THR B 1 502 ? -1.377 71.580 -19.173 1.00 42.75 502 THR B N 1
ATOM 7554 C CA . THR B 1 502 ? -0.700 71.957 -17.945 1.00 37.48 502 THR B CA 1
ATOM 7555 C C . THR B 1 502 ? -1.736 71.736 -16.840 1.00 42.42 502 THR B C 1
ATOM 7556 O O . THR B 1 502 ? -2.785 72.370 -16.839 1.00 37.00 502 THR B O 1
ATOM 7560 N N . VAL B 1 503 ? -1.466 70.814 -15.924 1.00 36.71 503 VAL B N 1
ATOM 7561 C CA . VAL B 1 503 ? -2.475 70.445 -14.950 1.00 36.10 503 VAL B CA 1
ATOM 7562 C C . VAL B 1 503 ? -2.470 71.406 -13.745 1.00 34.30 503 VAL B C 1
ATOM 7563 O O . VAL B 1 503 ? -1.407 71.890 -13.315 1.00 33.13 503 VAL B O 1
ATOM 7567 N N . GLU B 1 504 ? -3.661 71.682 -13.217 1.00 31.18 504 GLU B N 1
ATOM 7568 C CA . GLU B 1 504 ? -3.834 72.634 -12.108 1.00 35.75 504 GLU B CA 1
ATOM 7569 C C . GLU B 1 504 ? -4.136 71.987 -10.748 1.00 28.34 504 GLU B C 1
ATOM 7570 O O . GLU B 1 504 ? -4.096 72.644 -9.697 1.00 30.83 504 GLU B O 1
ATOM 7576 N N . SER B 1 505 ? -4.412 70.693 -10.759 1.00 33.47 505 SER B N 1
ATOM 7577 C CA . SER B 1 505 ? -4.867 70.020 -9.552 1.00 34.06 505 SER B CA 1
ATOM 7578 C C . SER B 1 505 ? -4.776 68.529 -9.753 1.00 36.33 505 SER B C 1
ATOM 7579 O O . SER B 1 505 ? -4.613 68.050 -10.891 1.00 30.09 505 SER B O 1
ATOM 7582 N N . THR B 1 506 ? -4.939 67.786 -8.665 1.00 31.00 506 THR B N 1
ATOM 7583 C CA . THR B 1 506 ? -5.017 66.338 -8.771 1.00 27.73 506 THR B CA 1
ATOM 7584 C C . THR B 1 506 ? -6.243 65.900 -9.563 1.00 33.54 506 THR B C 1
ATOM 7585 O O . THR B 1 506 ? -6.182 64.899 -10.292 1.00 31.14 506 THR B O 1
ATOM 7589 N N . ASP B 1 507 ? -7.354 66.633 -9.451 1.00 26.57 507 ASP B N 1
ATOM 7590 C CA . ASP B 1 507 ? -8.526 66.271 -10.267 1.00 28.27 507 ASP B CA 1
ATOM 7591 C C . ASP B 1 507 ? -8.229 66.394 -11.754 1.00 21.98 507 ASP B C 1
ATOM 7592 O O . ASP B 1 507 ? -8.617 65.536 -12.545 1.00 27.76 507 ASP B O 1
ATOM 7597 N N . MET B 1 508 ? -7.628 67.513 -12.132 1.00 28.03 508 MET B N 1
ATOM 7598 C CA . MET B 1 508 ? -7.319 67.762 -13.545 1.00 24.60 508 MET B CA 1
ATOM 7599 C C . MET B 1 508 ? -6.297 66.739 -14.045 1.00 29.27 508 MET B C 1
ATOM 7600 O O . MET B 1 508 ? -6.448 66.183 -15.133 1.00 32.25 508 MET B O 1
ATOM 7605 N N . LEU B 1 509 ? -5.291 66.454 -13.221 1.00 28.44 509 LEU B N 1
ATOM 7606 C CA . LEU B 1 509 ? -4.301 65.423 -13.549 1.00 28.80 509 LEU B CA 1
ATOM 7607 C C . LEU B 1 509 ? -4.982 64.098 -13.865 1.00 30.35 509 LEU B C 1
ATOM 7608 O O . LEU B 1 509 ? -4.696 63.423 -14.876 1.00 28.64 509 LEU B O 1
ATOM 7613 N N . GLU B 1 510 ? -5.926 63.729 -13.021 1.00 29.56 510 GLU B N 1
ATOM 7614 C CA . GLU B 1 510 ? -6.585 62.445 -13.190 1.00 27.25 510 GLU B CA 1
ATOM 7615 C C . GLU B 1 510 ? -7.378 62.441 -14.470 1.00 29.76 510 GLU B C 1
ATOM 7616 O O . GLU B 1 510 ? -7.367 61.454 -15.231 1.00 31.25 510 GLU B O 1
ATOM 7622 N N . ALA B 1 511 ? -8.079 63.543 -14.714 1.00 27.73 511 ALA B N 1
ATOM 7623 C CA . ALA B 1 511 ? -8.940 63.606 -15.885 1.00 34.36 511 ALA B CA 1
ATOM 7624 C C . ALA B 1 511 ? -8.108 63.638 -17.168 1.00 31.70 511 ALA B C 1
ATOM 7625 O O . ALA B 1 511 ? -8.450 62.992 -18.159 1.00 30.66 511 ALA B O 1
ATOM 7627 N N . GLU B 1 512 ? -7.028 64.415 -17.165 1.00 31.86 512 GLU B N 1
ATOM 7628 C CA . GLU B 1 512 ? -6.174 64.512 -18.363 1.00 26.52 512 GLU B CA 1
ATOM 7629 C C . GLU B 1 512 ? -5.468 63.177 -18.628 1.00 27.35 512 GLU B C 1
ATOM 7630 O O . GLU B 1 512 ? -5.249 62.796 -19.784 1.00 30.35 512 GLU B O 1
ATOM 7636 N N . LEU B 1 513 ? -5.132 62.468 -17.547 1.00 26.15 513 LEU B N 1
ATOM 7637 C CA . LEU B 1 513 ? -4.528 61.145 -17.641 1.00 25.15 513 LEU B CA 1
ATOM 7638 C C . LEU B 1 513 ? -5.465 60.167 -18.331 1.00 36.76 513 LEU B C 1
ATOM 7639 O O . LEU B 1 513 ? -5.052 59.432 -19.245 1.00 29.63 513 LEU B O 1
ATOM 7644 N N . LYS B 1 514 ? -6.734 60.171 -17.914 1.00 27.44 514 LYS B N 1
ATOM 7645 C CA . LYS B 1 514 ? -7.729 59.307 -18.539 1.00 31.15 514 LYS B CA 1
ATOM 7646 C C . LYS B 1 514 ? -7.926 59.661 -19.999 1.00 30.15 514 LYS B C 1
ATOM 7647 O O . LYS B 1 514 ? -8.051 58.787 -20.843 1.00 34.60 514 LYS B O 1
ATOM 7653 N N . THR B 1 515 ? -7.987 60.947 -20.301 1.00 28.73 515 THR B N 1
ATOM 7654 C CA . THR B 1 515 ? -8.090 61.358 -21.694 1.00 33.18 515 THR B CA 1
ATOM 7655 C C . THR B 1 515 ? -6.848 60.916 -22.492 1.00 36.79 515 THR B C 1
ATOM 7656 O O . THR B 1 515 ? -6.968 60.451 -23.630 1.00 38.68 515 THR B O 1
ATOM 7660 N N . ALA B 1 516 ? -5.658 61.044 -21.897 1.00 30.97 516 ALA B N 1
ATOM 7661 C CA . ALA B 1 516 ? -4.423 60.692 -22.618 1.00 30.34 516 ALA B CA 1
ATOM 7662 C C . ALA B 1 516 ? -4.380 59.205 -22.945 1.00 37.36 516 ALA B C 1
ATOM 7663 O O . ALA B 1 516 ? -3.907 58.796 -24.019 1.00 32.82 516 ALA B O 1
ATOM 7665 N N . LEU B 1 517 ? -4.875 58.398 -22.013 1.00 27.20 517 LEU B N 1
ATOM 7666 C CA . LEU B 1 517 ? -4.859 56.947 -22.160 1.00 32.75 517 LEU B CA 1
ATOM 7667 C C . LEU B 1 517 ? -5.747 56.474 -23.297 1.00 33.36 517 LEU B C 1
ATOM 7668 O O . LEU B 1 517 ? -5.554 55.383 -23.821 1.00 36.76 517 LEU B O 1
ATOM 7673 N N . GLN B 1 518 ? -6.727 57.296 -23.663 1.00 37.18 518 GLN B N 1
ATOM 7674 C CA . GLN B 1 518 ? -7.671 56.968 -24.725 1.00 43.04 518 GLN B CA 1
ATOM 7675 C C . GLN B 1 518 ? -7.335 57.671 -26.033 1.00 43.00 518 GLN B C 1
ATOM 7676 O O . GLN B 1 518 ? -7.955 57.391 -27.047 1.00 40.73 518 GLN B O 1
ATOM 7682 N N . ALA B 1 519 ? -6.380 58.595 -26.017 1.00 32.33 519 ALA B N 1
ATOM 7683 C CA . ALA B 1 519 ? -6.073 59.368 -27.220 1.00 40.60 519 ALA B CA 1
ATOM 7684 C C . ALA B 1 519 ? -5.294 58.531 -28.238 1.00 30.56 519 ALA B C 1
ATOM 7685 O O . ALA B 1 519 ? -4.670 57.539 -27.895 1.00 44.26 519 ALA B O 1
ATOM 7687 N N . ASP B 1 520 ? -5.350 58.919 -29.499 1.00 41.16 520 ASP B N 1
ATOM 7688 C CA . ASP B 1 520 ? -4.406 58.359 -30.461 1.00 56.82 520 ASP B CA 1
ATOM 7689 C C . ASP B 1 520 ? -3.198 59.298 -30.491 1.00 50.61 520 ASP B C 1
ATOM 7690 O O . ASP B 1 520 ? -3.324 60.497 -30.742 1.00 68.90 520 ASP B O 1
ATOM 7695 N N . GLY B 1 521 ? -2.033 58.767 -30.167 1.00 38.92 521 GLY B N 1
ATOM 7696 C CA . GLY B 1 521 ? -0.856 59.607 -30.094 1.00 35.11 521 GLY B CA 1
ATOM 7697 C C . GLY B 1 521 ? -0.492 60.046 -28.693 1.00 32.85 521 GLY B C 1
ATOM 7698 O O . GLY B 1 521 ? -1.282 59.949 -27.747 1.00 30.79 521 GLY B O 1
ATOM 7699 N N . PRO B 1 522 ? 0.729 60.548 -28.556 1.00 30.82 522 PRO B N 1
ATOM 7700 C CA . PRO B 1 522 ? 1.329 60.841 -27.255 1.00 24.92 522 PRO B CA 1
ATOM 7701 C C . PRO B 1 522 ? 0.772 62.122 -26.666 1.00 25.39 522 PRO B C 1
ATOM 7702 O O . PRO B 1 522 ? 0.345 63.028 -27.384 1.00 25.69 522 PRO B O 1
ATOM 7706 N N . THR B 1 523 ? 0.832 62.217 -25.348 1.00 22.80 523 THR B N 1
ATOM 7707 C CA . THR B 1 523 ? 0.467 63.444 -24.652 1.00 24.99 523 THR B CA 1
ATOM 7708 C C . THR B 1 523 ? 1.587 63.789 -23.684 1.00 26.19 523 THR B C 1
ATOM 7709 O O . THR B 1 523 ? 2.171 62.901 -23.053 1.00 25.20 523 THR B O 1
ATOM 7713 N N . VAL B 1 524 ? 1.878 65.077 -23.586 1.00 24.32 524 VAL B N 1
ATOM 7714 C CA . VAL B 1 524 ? 2.781 65.617 -22.592 1.00 19.00 524 VAL B CA 1
ATOM 7715 C C . VAL B 1 524 ? 1.958 66.370 -21.525 1.00 25.01 524 VAL B C 1
ATOM 7716 O O . VAL B 1 524 ? 1.339 67.397 -21.801 1.00 26.42 524 VAL B O 1
ATOM 7720 N N . LEU B 1 525 ? 1.931 65.834 -20.312 1.00 25.09 525 LEU B N 1
ATOM 7721 C CA . LEU B 1 525 ? 1.206 66.474 -19.217 1.00 28.26 525 LEU B CA 1
ATOM 7722 C C . LEU B 1 525 ? 2.239 67.134 -18.319 1.00 22.99 525 LEU B C 1
ATOM 7723 O O . LEU B 1 525 ? 3.118 66.472 -17.767 1.00 23.53 525 LEU B O 1
ATOM 7728 N N . VAL B 1 526 ? 2.153 68.446 -18.207 1.00 24.87 526 VAL B N 1
ATOM 7729 C CA . VAL B 1 526 ? 3.082 69.190 -17.396 1.00 22.13 526 VAL B CA 1
ATOM 7730 C C . VAL B 1 526 ? 2.433 69.442 -16.025 1.00 31.89 526 VAL B C 1
ATOM 7731 O O . VAL B 1 526 ? 1.384 70.075 -15.941 1.00 32.80 526 VAL B O 1
ATOM 7735 N N . VAL B 1 527 ? 3.054 68.920 -14.965 1.00 29.79 527 VAL B N 1
ATOM 7736 C CA . VAL B 1 527 ? 2.495 68.974 -13.630 1.00 24.63 527 VAL B CA 1
ATOM 7737 C C . VAL B 1 527 ? 3.368 69.837 -12.713 1.00 28.74 527 VAL B C 1
ATOM 7738 O O . VAL B 1 527 ? 4.480 69.457 -12.348 1.00 27.83 527 VAL B O 1
ATOM 7742 N N . PRO B 1 528 ? 2.870 71.020 -12.330 1.00 24.37 528 PRO B N 1
ATOM 7743 C CA . PRO B 1 528 ? 3.714 71.840 -11.449 1.00 23.80 528 PRO B CA 1
ATOM 7744 C C . PRO B 1 528 ? 3.854 71.180 -10.084 1.00 31.40 528 PRO B C 1
ATOM 7745 O O . PRO B 1 528 ? 2.857 70.805 -9.475 1.00 27.56 528 PRO B O 1
ATOM 7749 N N . THR B 1 529 ? 5.076 71.012 -9.606 1.00 27.50 529 THR B N 1
ATOM 7750 C CA . THR B 1 529 ? 5.271 70.295 -8.352 1.00 28.18 529 THR B CA 1
ATOM 7751 C C . THR B 1 529 ? 6.183 71.124 -7.459 1.00 31.33 529 THR B C 1
ATOM 7752 O O . THR B 1 529 ? 6.791 72.092 -7.911 1.00 34.06 529 THR B O 1
ATOM 7756 N N . LEU B 1 530 ? 6.297 70.732 -6.200 1.00 30.17 530 LEU B N 1
ATOM 7757 C CA . LEU B 1 530 ? 7.125 71.467 -5.245 1.00 35.84 530 LEU B CA 1
ATOM 7758 C C . LEU B 1 530 ? 8.590 71.060 -5.322 1.00 37.97 530 LEU B C 1
ATOM 7759 O O . LEU B 1 530 ? 8.892 69.882 -5.509 1.00 45.78 530 LEU B O 1
ATOM 7764 N N . PRO B 1 531 ? 9.499 72.041 -5.147 1.00 47.62 531 PRO B N 1
ATOM 7765 C CA . PRO B 1 531 ? 10.968 71.906 -5.126 1.00 58.42 531 PRO B CA 1
ATOM 7766 C C . PRO B 1 531 ? 11.520 70.965 -4.043 1.00 57.08 531 PRO B C 1
ATOM 7767 O O . PRO B 1 531 ? 10.766 70.537 -3.166 1.00 57.99 531 PRO B O 1
#

InterPro domains:
  IPR011766 Thiamine pyrophosphate enzyme, TPP-binding [PF02775] (390-527)
  IPR012000 Thiamine pyrophosphate enzyme, central domain [PF00205] (191-325)
  IPR012001 Thiamine pyrophosphate enzyme, N-terminal TPP-binding domain [PF02776] (6-107)
  IPR029035 DHS-like NAD/FAD-binding domain superfamily [SSF52467] (183-338)
  IPR029061 Thiamin diphosphate-binding fold [SSF52518] (6-174)
  IPR029061 Thiamin diphosphate-binding fold [SSF52518] (352-531)
  IPR045229 Thiamine pyrophosphate enzyme [PTHR18968] (4-530)

Solvent-accessible surface area: 40067 Å² total; per-residue (Å²): 218,122,34,0,12,56,6,0,5,53,1,0,94,128,24,48,2,39,22,0,0,0,39,63,21,77,6,0,123,17,6,28,123,103,49,25,177,83,13,68,57,2,62,0,71,57,19,25,1,0,1,0,0,0,0,0,18,2,22,11,24,64,133,13,2,0,0,3,1,34,0,30,57,1,4,26,73,1,46,56,13,7,36,3,0,72,102,0,41,2,12,0,0,5,4,2,5,8,21,16,94,137,89,37,142,108,90,22,190,64,17,4,82,106,4,37,69,66,1,113,97,59,18,71,45,17,75,61,2,88,107,8,51,42,0,10,52,4,1,4,30,0,33,0,18,0,16,2,23,31,51,2,0,0,2,0,0,3,4,46,21,1,6,74,74,93,20,131,31,123,18,47,72,10,44,11,0,57,75,7,10,6,10,72,111,34,4,40,99,8,3,116,75,3,43,67,14,168,116,17,0,0,0,2,1,8,32,0,6,68,48,69,4,16,109,15,0,36,101,0,0,99,63,8,6,5,21,0,21,9,6,6,54,8,2,11,13,3,4,13,5,94,23,69,16,5,31,2,58,11,50,72,20,19,28,21,0,43,135,28,0,60,74,46,39,0,0,0,0,0,1,7,30,6,14,46,58,163,62,164,68,88,38,118,88,32,21,182,62,7,72,5,8,1,0,0,20,18,36,84,49,0,2,42,2,32,16,14,54,2,0,6,0,17,2,12,37,0,0,53,110,0,13,122,52,6,84,112,47,116,140,121,135,65,44,163,68,69,130,44,145,113,128,63,57,56,107,36,97,25,72,1,42,3,32,0,0,0,24,3,2,39,100,24,45,42,106,76,3,0,10,0,5,8,9,110,66,7,55,132,12,3,42,12,24,4,33,11,47,66,65,34,12,1,0,11,22,8,44,55,40,62,7,7,0,0,0,0,0,0,0,0,3,16,0,5,128,71,97,69,53,139,25,20,0,3,0,0,0,15,2,3,11,0,44,126,6,18,54,0,0,66,0,0,18,106,54,131,0,55,1,3,0,0,0,6,43,39,21,56,128,152,159,90,126,66,51,126,29,105,86,54,86,3,17,65,56,0,51,70,50,51,7,88,45,17,64,1,119,27,2,100,54,0,57,52,40,2,107,65,6,39,157,30,116,9,4,1,0,0,8,0,32,7,74,74,132,190,144,122,35,0,20,56,6,0,5,53,2,0,97,129,25,51,4,39,22,0,0,0,34,69,18,79,6,0,96,9,6,29,108,125,53,25,172,85,12,67,56,2,59,0,72,59,14,22,1,0,1,0,0,0,0,0,20,2,19,8,26,64,134,13,2,0,0,4,1,31,0,29,55,1,4,26,73,1,44,54,10,6,37,2,0,72,94,0,41,2,12,0,0,4,4,1,5,8,21,16,90,140,87,37,141,108,90,23,189,65,19,4,83,103,4,39,68,66,0,113,95,58,18,71,47,17,74,61,2,90,106,8,53,41,0,9,53,3,0,4,30,0,33,0,19,0,17,2,20,30,53,2,0,0,1,0,0,4,4,50,22,1,8,85,74,84,19,128,29,123,18,45,72,9,42,10,0,55,77,8,10,6,9,72,110,31,3,40,100,8,3,118,73,3,45,66,5,159,103,3,0,0,0,2,1,7,34,0,6,70,46,68,5,17,106,18,0,34,103,0,0,99,62,4,16,1,15,0,19,8,6,5,55,7,1,10,14,2,5,11,4,96,27,106,20,5,30,2,55,11,52,68,20,16,16,19,0,39,137,32,0,66,76,43,37,0,0,0,0,0,1,6,30,9,17,47,57,161,63,164,68,88,37,106,95,34,16,186,63,8,74,5,8,1,0,0,18,19,36,84,51,0,2,45,1,32,17,15,54,2,0,5,0,16,2,11,35,0,0,53,108,0,16,116,51,6,91,100,31,135,147,60,114,108,26,182,93,58,103,39,153,118,118,61,40,59,108,32,102,29,76,1,45,26,20,0,0,0,23,3,1,38,101,22,47,42,103,73,4,0,8,0,5,7,5,85,70,6,57,133,16,2,41,6,27,4,31,9,45,64,62,29,10,1,0,11,22,7,45,54,39,62,6,5,0,0,0,0,0,0,0,0,2,15,0,5,126,72,95,68,56,136,23,19,0,4,0,0,0,14,2,3,13,0,43,120,4,19,53,0,0,65,0,0,17,102,51,135,0,52,1,2,0,0,0,6,42,31,19,48,69,53,160,154,156,76,120,63,45,120,24,107,80,55,86,3,15,68,55,0,54,69,48,54,7,90,44,18,63,1,117,21,4,99,52,0,61,55,40,2,108,67,6,37,158,30,128,7,5,1,0,0,7,0,34,7,86,119

CATH classification: 3.40.50.970 (+2 more: 3.40.50.1220, 3.40.50.970)